Protein 9EAF (pdb70)

Structure (mmCIF, N/CA/C/O backbone):
data_9EAF
#
_entry.id   9EAF
#
_cell.length_a   63.570
_cell.length_b   80.850
_cell.length_c   140.535
_cell.angle_alpha   90.000
_cell.angle_beta   90.000
_cell.angle_gamma   90.000
#
_symmetry.space_group_name_H-M   'P 21 21 21'
#
loop_
_entity.id
_entity.type
_entity.pdbx_description
1 polymer 'Carboxynorspermidine decarboxylase'
2 polymer HIS-HIS-HIS-SER-SER-GLY-LEU-VAL
3 non-polymer 'POTASSIUM ION'
4 non-polymer GLYCEROL
5 non-polymer 'PHOSPHATE ION'
6 water water
#
loop_
_atom_site.group_PDB
_atom_site.id
_atom_site.type_symbol
_atom_site.label_atom_id
_atom_site.label_alt_id
_atom_site.label_comp_id
_atom_site.label_asym_id
_atom_site.label_entity_id
_atom_site.label_seq_id
_atom_site.pdbx_PDB_ins_code
_atom_site.Cartn_x
_atom_site.Cartn_y
_atom_site.Cartn_z
_atom_site.occupancy
_atom_site.B_iso_or_equiv
_atom_site.auth_seq_id
_atom_site.auth_comp_id
_atom_site.auth_asym_id
_atom_site.auth_atom_id
_atom_site.pdbx_PDB_model_num
ATOM 1 N N . GLN A 1 9 ? 51.06959 54.25823 95.08219 1.000 20.31257 9 GLN A N 1
ATOM 2 C CA . GLN A 1 9 ? 50.62816 54.10085 96.46598 1.000 15.96524 9 GLN A CA 1
ATOM 3 C C . GLN A 1 9 ? 49.80138 52.82883 96.61083 1.000 17.00224 9 GLN A C 1
ATOM 4 O O . GLN A 1 9 ? 48.67470 52.76206 96.12392 1.000 22.85560 9 GLN A O 1
ATOM 7 N N . THR A 1 10 ? 50.36257 51.81951 97.28166 1.000 12.11478 10 THR A N 1
ATOM 8 C CA . THR A 1 10 ? 49.69057 50.53830 97.42576 1.000 10.76781 10 THR A CA 1
ATOM 9 C C . THR A 1 10 ? 49.00234 50.43218 98.78083 1.000 10.29081 10 THR A C 1
ATOM 10 O O . THR A 1 10 ? 49.39713 51.09296 99.74761 1.000 11.37489 10 THR A O 1
ATOM 21 N N . PRO A 1 11 ? 47.95392 49.60471 98.87720 1.000 9.10127 11 PRO A N 1
ATOM 22 C CA . PRO A 1 11 ? 47.34703 48.81791 97.79012 1.000 8.19156 11 PRO A CA 1
ATOM 23 C C . PRO A 1 11 ? 46.55908 49.70475 96.83842 1.000 8.68478 11 PRO A C 1
ATOM 24 O O . PRO A 1 11 ? 46.05230 50.74514 97.24898 1.000 8.68347 11 PRO A O 1
ATOM 35 N N . CYS A 1 12 ? 46.43481 49.33341 95.56685 1.000 8.98029 12 CYS A N 1
ATOM 36 C CA . CYS A 1 12 ? 45.67479 50.14649 94.63039 1.000 9.78811 12 CYS A CA 1
ATOM 37 C C . CYS A 1 12 ? 45.16773 49.27512 93.49118 1.000 9.31903 12 CYS A C 1
ATOM 38 O O . CYS A 1 12 ? 45.85380 48.34638 93.05664 1.000 9.83273 12 CYS A O 1
ATOM 46 N N . TYR A 1 13 ? 43.96198 49.58097 93.02399 1.000 8.83758 13 TYR A N 1
ATOM 47 C CA . TYR A 1 13 ? 43.46172 49.01466 91.77909 1.000 9.37130 13 TYR A CA 1
ATOM 48 C C . TYR A 1 13 ? 43.97383 49.85658 90.62268 1.000 8.94532 13 TYR A C 1
ATOM 49 O O . TYR A 1 13 ? 44.07356 51.08172 90.73047 1.000 9.68163 13 TYR A O 1
ATOM 67 N N . VAL A 1 14 ? 44.28935 49.19567 89.51202 1.000 9.30787 14 VAL A N 1
ATOM 68 C CA . VAL A 1 14 ? 44.70546 49.86576 88.28411 1.000 9.72502 14 VAL A CA 1
ATOM 69 C C . VAL A 1 14 ? 43.91750 49.25115 87.13952 1.000 10.11246 14 VAL A C 1
ATOM 70 O O . VAL A 1 14 ? 44.05503 48.05372 86.86085 1.000 11.16013 14 VAL A O 1
ATOM 83 N N . VAL A 1 15 ? 43.09782 50.05968 86.48108 1.000 9.71015 15 VAL A N 1
ATOM 84 C CA . VAL A 1 15 ? 42.35020 49.62297 85.31045 1.000 9.50839 15 VAL A CA 1
ATOM 85 C C . VAL A 1 15 ? 43.04534 50.16184 84.07052 1.000 10.47548 15 VAL A C 1
ATOM 86 O O . VAL A 1 15 ? 43.45717 51.32788 84.02929 1.000 12.43861 15 VAL A O 1
ATOM 99 N N . ASP A 1 16 ? 43.18944 49.30602 83.06370 1.000 10.71472 16 ASP A N 1
ATOM 100 C CA . ASP A 1 16 ? 43.98417 49.59311 81.87710 1.000 12.41984 16 ASP A CA 1
ATOM 101 C C . ASP A 1 16 ? 43.04748 49.81571 80.69630 1.000 11.82949 16 ASP A C 1
ATOM 102 O O . ASP A 1 16 ? 42.33077 48.89743 80.28669 1.000 12.60695 16 ASP A O 1
ATOM 111 N N . GLU A 1 17 ? 43.06043 51.03436 80.15217 1.000 13.12926 17 GLU A N 1
ATOM 112 C CA . GLU A 1 17 ? 42.15825 51.36526 79.05179 1.000 13.45408 17 GLU A CA 1
ATOM 113 C C . GLU A 1 17 ? 42.38852 50.47024 77.83933 1.000 12.05336 17 GLU A C 1
ATOM 114 O O . GLU A 1 17 ? 41.43197 50.09346 77.15206 1.000 12.63651 17 GLU A O 1
ATOM 126 N N . ALA A 1 18 ? 43.64664 50.14233 77.53642 1.000 12.27984 18 ALA A N 1
ATOM 127 C CA . ALA A 1 18 ? 43.91124 49.30443 76.37004 1.000 11.30639 18 ALA A CA 1
ATOM 128 C C . ALA A 1 18 ? 43.26879 47.93236 76.52450 1.000 11.95813 18 ALA A C 1
ATOM 129 O O . ALA A 1 18 ? 42.75600 47.36347 75.55361 1.000 11.46311 18 ALA A O 1
ATOM 136 N N . LEU A 1 19 ? 43.26797 47.39368 77.74510 1.000 11.39904 19 LEU A N 1
ATOM 137 C CA . LEU A 1 19 ? 42.65811 46.09036 77.98353 1.000 11.12098 19 LEU A CA 1
ATOM 138 C C . LEU A 1 19 ? 41.13658 46.19127 77.98271 1.000 10.55026 19 LEU A C 1
ATOM 139 O O . LEU A 1 19 ? 40.45019 45.29510 77.47694 1.000 11.14422 19 LEU A O 1
ATOM 155 N N . LEU A 1 20 ? 40.58660 47.28134 78.52690 1.000 11.02687 20 LEU A N 1
ATOM 156 C CA . LEU A 1 20 ? 39.15504 47.52624 78.37079 1.000 11.06352 20 LEU A CA 1
ATOM 157 C C . LEU A 1 20 ? 38.77585 47.59287 76.89886 1.000 9.76478 20 LEU A C 1
ATOM 158 O O . LEU A 1 20 ? 37.76237 47.01884 76.48145 1.000 10.24691 20 LEU A O 1
ATOM 174 N N . GLU A 1 21 ? 39.57900 48.29766 76.09797 1.000 10.08459 21 GLU A N 1
ATOM 175 C CA . GLU A 1 21 ? 39.25243 48.46808 74.68659 1.000 10.01522 21 GLU A CA 1
ATOM 176 C C . GLU A 1 21 ? 39.29843 47.13946 73.94047 1.000 10.71153 21 GLU A C 1
ATOM 177 O O . GLU A 1 21 ? 38.48242 46.90032 73.04431 1.000 10.51986 21 GLU A O 1
ATOM 189 N N . ARG A 1 22 ? 40.24378 46.26437 74.29060 1.000 11.66545 22 ARG A N 1
ATOM 190 C CA . ARG A 1 22 ? 40.27385 44.93311 73.69147 1.000 12.08603 22 ARG A CA 1
ATOM 191 C C . ARG A 1 22 ? 38.94169 44.21469 73.88405 1.000 10.52847 22 ARG A C 1
ATOM 192 O O . ARG A 1 22 ? 38.43407 43.57179 72.95683 1.000 11.61272 22 ARG A O 1
ATOM 213 N N . ASN A 1 23 ? 38.34436 44.33295 75.07165 1.000 8.64379 23 ASN A N 1
ATOM 214 C CA . ASN A 1 23 ? 37.03909 43.72489 75.30485 1.000 8.13479 23 ASN A CA 1
ATOM 215 C C . ASN A 1 23 ? 35.94530 44.46455 74.54357 1.000 8.59492 23 ASN A C 1
ATOM 216 O O . ASN A 1 23 ? 35.07283 43.84382 73.92526 1.000 9.47040 23 ASN A O 1
ATOM 227 N N . LEU A 1 24 ? 35.96147 45.79749 74.60516 1.000 8.27658 24 LEU A N 1
ATOM 228 C CA . LEU A 1 24 ? 34.93769 46.59713 73.93796 1.000 8.01982 24 LEU A CA 1
ATOM 229 C C . LEU A 1 24 ? 34.92636 46.37921 72.42768 1.000 9.00858 24 LEU A C 1
ATOM 230 O O . LEU A 1 24 ? 33.86056 46.41759 71.80652 1.000 8.53315 24 LEU A O 1
ATOM 246 N N . VAL A 1 25 ? 36.09705 46.16731 71.82371 1.000 8.79233 25 VAL A N 1
ATOM 247 C CA . VAL A 1 25 ? 36.17241 45.92169 70.38617 1.000 8.68054 25 VAL A CA 1
ATOM 248 C C . VAL A 1 25 ? 35.37313 44.67934 70.00909 1.000 9.21726 25 VAL A C 1
ATOM 249 O O . VAL A 1 25 ? 34.68294 44.65736 68.98041 1.000 9.33646 25 VAL A O 1
ATOM 262 N N . ILE A 1 26 ? 35.45057 43.62781 70.83115 1.000 9.71670 26 ILE A N 1
ATOM 263 C CA . ILE A 1 26 ? 34.69728 42.40276 70.56530 1.000 9.36758 26 ILE A CA 1
ATOM 264 C C . ILE A 1 26 ? 33.20230 42.66155 70.68849 1.000 8.93516 26 ILE A C 1
ATOM 265 O O . ILE A 1 26 ? 32.39945 42.20638 69.86413 1.000 9.46772 26 ILE A O 1
ATOM 281 N N . LEU A 1 27 ? 32.80075 43.36772 71.74258 1.000 8.53488 27 LEU A N 1
ATOM 282 C CA . LEU A 1 27 ? 31.38739 43.67619 71.91582 1.000 8.78302 27 LEU A CA 1
ATOM 283 C C . LEU A 1 27 ? 30.86284 44.51730 70.75675 1.000 8.33489 27 LEU A C 1
ATOM 284 O O . LEU A 1 27 ? 29.74088 44.30349 70.28669 1.000 9.55398 27 LEU A O 1
ATOM 300 N N . LYS A 1 28 ? 31.66477 45.47036 70.27550 1.000 8.94425 28 LYS A N 1
ATOM 301 C CA . LYS A 1 28 ? 31.26857 46.26695 69.11823 1.000 9.50936 28 LYS A CA 1
ATOM 302 C C . LYS A 1 28 ? 31.15784 45.40696 67.86395 1.000 8.88991 28 LYS A C 1
ATOM 303 O O . LYS A 1 28 ? 30.28483 45.65371 67.02529 1.000 8.19985 28 LYS A O 1
ATOM 322 N N . GLN A 1 29 ? 32.02271 44.39682 67.71591 1.000 8.75413 29 GLN A N 1
ATOM 323 C CA . GLN A 1 29 ? 31.87110 43.45530 66.60839 1.000 8.91387 29 GLN A CA 1
ATOM 324 C C . GLN A 1 29 ? 30.47941 42.83563 66.61198 1.000 9.40410 29 GLN A C 1
ATOM 325 O O . GLN A 1 29 ? 29.81955 42.75083 65.56910 1.000 10.74652 29 GLN A O 1
ATOM 339 N N . VAL A 1 30 ? 30.01784 42.38663 67.78223 1.000 10.14789 30 VAL A N 1
ATOM 340 C CA . VAL A 1 30 ? 28.70216 41.75761 67.87186 1.000 9.38963 30 VAL A CA 1
ATOM 341 C C . VAL A 1 30 ? 27.60704 42.74633 67.48784 1.000 9.79571 30 VAL A C 1
ATOM 342 O O . VAL A 1 30 ? 26.67719 42.40572 66.74568 1.000 10.54057 30 VAL A O 1
ATOM 355 N N . ILE A 1 31 ? 27.69932 43.98367 67.98369 1.000 9.18923 31 ILE A N 1
ATOM 356 C CA . ILE A 1 31 ? 26.73846 45.02200 67.61159 1.000 10.98353 31 ILE A CA 1
ATOM 357 C C . ILE A 1 31 ? 26.71677 45.20619 66.10254 1.000 11.56901 31 ILE A C 1
ATOM 358 O O . ILE A 1 31 ? 25.65425 45.20957 65.46973 1.000 11.13907 31 ILE A O 1
ATOM 374 N N . ASP A 1 32 ? 27.89693 45.37874 65.50678 1.000 10.53140 32 ASP A N 1
ATOM 375 C CA . ASP A 1 32 ? 27.96928 45.71499 64.09015 1.000 11.53715 32 ASP A CA 1
ATOM 376 C C . ASP A 1 32 ? 27.51576 44.55768 63.21253 1.000 12.18063 32 ASP A C 1
ATOM 377 O O . ASP A 1 32 ? 26.95800 44.78648 62.13475 1.000 14.56099 32 ASP A O 1
ATOM 386 N N . ARG A 1 33 ? 27.72566 43.31718 63.65368 1.000 10.78674 33 ARG A N 1
ATOM 387 C CA . ARG A 1 33 ? 27.34320 42.16757 62.84449 1.000 11.30768 33 ARG A CA 1
ATOM 388 C C . ARG A 1 33 ? 25.86816 41.80984 62.96881 1.000 11.74098 33 ARG A C 1
ATOM 389 O O . ARG A 1 33 ? 25.34532 41.11392 62.09200 1.000 14.61789 33 ARG A O 1
ATOM 410 N N . THR A 1 34 ? 25.18139 42.26707 64.01702 1.000 11.29609 34 THR A N 1
ATOM 411 C CA . THR A 1 34 ? 23.79257 41.88236 64.24506 1.000 11.31565 34 THR A CA 1
ATOM 412 C C . THR A 1 34 ? 22.80305 43.03301 64.23514 1.000 11.87660 34 THR A C 1
ATOM 413 O O . THR A 1 34 ? 21.61584 42.79557 63.99438 1.000 11.72919 34 THR A O 1
ATOM 424 N N . GLY A 1 35 ? 23.23272 44.25448 64.53474 1.000 11.52457 35 GLY A N 1
ATOM 425 C CA . GLY A 1 35 ? 22.27271 45.29665 64.83120 1.000 11.24211 35 GLY A CA 1
ATOM 426 C C . GLY A 1 35 ? 21.64866 45.19015 66.20368 1.000 10.00585 35 GLY A C 1
ATOM 427 O O . GLY A 1 35 ? 20.68766 45.91215 66.49220 1.000 11.70365 35 GLY A O 1
ATOM 431 N N . CYS A 1 36 ? 22.14637 44.29917 67.05487 1.000 9.21620 36 CYS A N 1
ATOM 432 C CA . CYS A 1 36 ? 21.70711 44.28728 68.43690 1.000 9.12265 36 CYS A CA 1
ATOM 433 C C . CYS A 1 36 ? 22.29820 45.49244 69.16270 1.000 9.90041 36 CYS A C 1
ATOM 434 O O . CYS A 1 36 ? 23.07920 46.27366 68.61123 1.000 10.33911 36 CYS A O 1
ATOM 442 N N . LYS A 1 37 ? 21.90390 45.64863 70.41859 1.000 9.02244 37 LYS A N 1
ATOM 443 C CA . LYS A 1 37 ? 22.45286 46.65851 71.30520 1.000 8.95720 37 LYS A CA 1
ATOM 444 C C . LYS A 1 37 ? 23.04447 45.94619 72.51071 1.000 7.75287 37 LYS A C 1
ATOM 445 O O . LYS A 1 37 ? 22.59383 44.86272 72.88692 1.000 8.60331 37 LYS A O 1
ATOM 464 N N . ILE A 1 38 ? 24.08783 46.53599 73.08831 1.000 7.52519 38 ILE A N 1
ATOM 465 C CA . ILE A 1 38 ? 24.77840 45.95051 74.23163 1.000 7.41131 38 ILE A CA 1
ATOM 466 C C . ILE A 1 38 ? 24.93764 47.01295 75.30401 1.000 7.87208 38 ILE A C 1
ATOM 467 O O . ILE A 1 38 ? 25.37336 48.13448 75.01822 1.000 8.89054 38 ILE A O 1
ATOM 483 N N . LEU A 1 39 ? 24.57515 46.65167 76.53381 1.000 8.03682 39 LEU A N 1
ATOM 484 C CA . LEU A 1 39 ? 24.64682 47.51740 77.69800 1.000 7.66907 39 LEU A CA 1
ATOM 485 C C . LEU A 1 39 ? 25.65384 46.95097 78.68889 1.000 8.08502 39 LEU A C 1
ATOM 486 O O . LEU A 1 39 ? 25.82105 45.73420 78.79784 1.000 10.17821 39 LEU A O 1
ATOM 502 N N . LEU A 1 40 ? 26.31940 47.84071 79.41837 1.000 7.96229 40 LEU A N 1
ATOM 503 C CA . LEU A 1 40 ? 27.13249 47.43068 80.55831 1.000 7.40820 40 LEU A CA 1
ATOM 504 C C . LEU A 1 40 ? 26.22328 47.11451 81.73964 1.000 7.46579 40 LEU A C 1
ATOM 505 O O . LEU A 1 40 ? 25.45348 47.97294 82.18013 1.000 8.37759 40 LEU A O 1
ATOM 521 N N . ALA A 1 41 ? 26.33218 45.89908 82.26660 1.000 7.93821 41 ALA A N 1
ATOM 522 C CA . ALA A 1 41 ? 25.70471 45.55493 83.53854 1.000 7.87770 41 ALA A CA 1
ATOM 523 C C . ALA A 1 41 ? 26.60826 46.07173 84.64666 1.000 8.08921 41 ALA A C 1
ATOM 524 O O . ALA A 1 41 ? 27.65977 45.49145 84.93163 1.000 8.75633 41 ALA A O 1
ATOM 531 N N . GLN A 1 42 ? 26.19782 47.16824 85.26596 1.000 7.72864 42 GLN A N 1
ATOM 532 C CA . GLN A 1 42 ? 27.05134 47.88581 86.19324 1.000 8.10755 42 GLN A CA 1
ATOM 533 C C . GLN A 1 42 ? 27.39575 47.11435 87.46014 1.000 9.22254 42 GLN A C 1
ATOM 534 O O . GLN A 1 42 ? 28.38187 47.43795 88.11582 1.000 9.45504 42 GLN A O 1
ATOM 590 N N . ALA A 1 44 ? 28.82200 44.48109 87.87884 1.000 7.70520 44 ALA A N 1
ATOM 591 C CA . ALA A 1 44 ? 30.16575 43.91398 87.74510 1.000 8.04211 44 ALA A CA 1
ATOM 592 C C . ALA A 1 44 ? 31.25809 44.96916 87.81462 1.000 7.88028 44 ALA A C 1
ATOM 593 O O . ALA A 1 44 ? 32.36827 44.70519 88.28646 1.000 8.63905 44 ALA A O 1
ATOM 600 N N . PHE A 1 45 ? 30.94472 46.16495 87.32721 1.000 8.07843 45 PHE A N 1
ATOM 601 C CA . PHE A 1 45 ? 31.96956 47.16718 87.05550 1.000 7.83223 45 PHE A CA 1
ATOM 602 C C . PHE A 1 45 ? 31.25157 48.50323 86.95060 1.000 8.23511 45 PHE A C 1
ATOM 603 O O . PHE A 1 45 ? 30.46520 48.71162 86.01943 1.000 9.76461 45 PHE A O 1
ATOM 620 N N . SER A 1 46 ? 31.50422 49.38573 87.91643 1.000 8.05491 46 SER A N 1
ATOM 621 C CA . SER A 1 46 ? 30.85530 50.68827 87.99335 1.000 8.72522 46 SER A CA 1
ATOM 622 C C . SER A 1 46 ? 31.88711 51.80534 88.07455 1.000 8.80363 46 SER A C 1
ATOM 623 O O . SER A 1 46 ? 31.60709 52.87792 88.61327 1.000 8.97943 46 SER A O 1
ATOM 631 N N . MET A 1 47 ? 33.07906 51.58066 87.52619 1.000 8.86915 47 MET A N 1
ATOM 632 C CA . MET A 1 47 ? 34.15493 52.56578 87.61718 1.000 8.38139 47 MET A CA 1
ATOM 633 C C . MET A 1 47 ? 33.87973 53.65102 86.58842 1.000 9.06721 47 MET A C 1
ATOM 634 O O . MET A 1 47 ? 34.27794 53.55731 85.42451 1.000 8.95150 47 MET A O 1
ATOM 648 N N . PHE A 1 48 ? 33.18606 54.70242 87.03179 1.000 9.25335 48 PHE A N 1
ATOM 649 C CA . PHE A 1 48 ? 32.62468 55.67150 86.09919 1.000 8.42644 48 PHE A CA 1
ATOM 650 C C . PHE A 1 48 ? 33.66490 56.57655 85.45569 1.000 8.83983 48 PHE A C 1
ATOM 651 O O . PHE A 1 48 ? 33.34433 57.23652 84.46266 1.000 9.71469 48 PHE A O 1
ATOM 668 N N . ALA A 1 49 ? 34.90133 56.59857 85.95401 1.000 9.55024 49 ALA A N 1
ATOM 669 C CA . ALA A 1 49 ? 35.96519 57.24997 85.20250 1.000 10.12004 49 ALA A CA 1
ATOM 670 C C . ALA A 1 49 ? 36.11161 56.64751 83.81155 1.000 11.74863 49 ALA A C 1
ATOM 671 O O . ALA A 1 49 ? 36.62105 57.31873 82.90903 1.000 14.74262 49 ALA A O 1
ATOM 678 N N . CYS A 1 50 ? 35.66257 55.40611 83.61889 1.000 10.23486 50 CYS A N 1
ATOM 679 C CA . CYS A 1 50 ? 35.74797 54.71070 82.34187 1.000 10.48877 50 CYS A CA 1
ATOM 680 C C . CYS A 1 50 ? 34.44237 54.72622 81.55906 1.000 9.60372 50 CYS A C 1
ATOM 681 O O . CYS A 1 50 ? 34.38467 54.13720 80.47608 1.000 9.99257 50 CYS A O 1
ATOM 689 N N . TYR A 1 51 ? 33.39525 55.37078 82.06880 1.000 9.06560 51 TYR A N 1
ATOM 690 C CA . TYR A 1 51 ? 32.09556 55.26151 81.41452 1.000 10.08663 51 TYR A CA 1
ATOM 691 C C . TYR A 1 51 ? 32.07784 55.92857 80.04108 1.000 10.77526 51 TYR A C 1
ATOM 692 O O . TYR A 1 51 ? 31.52520 55.35278 79.09761 1.000 11.09739 51 TYR A O 1
ATOM 710 N N . PRO A 1 52 ? 32.64399 57.12755 79.87300 1.000 11.15307 52 PRO A N 1
ATOM 711 C CA . PRO A 1 52 ? 32.66651 57.71357 78.51956 1.000 12.31714 52 PRO A CA 1
ATOM 712 C C . PRO A 1 52 ? 33.35242 56.82557 77.49643 1.000 11.75865 52 PRO A C 1
ATOM 713 O O . PRO A 1 52 ? 32.84980 56.66917 76.37532 1.000 12.62362 52 PRO A O 1
ATOM 724 N N . LEU A 1 53 ? 34.48176 56.21871 77.85952 1.000 10.94193 53 LEU A N 1
ATOM 725 C CA . LEU A 1 53 ? 35.14546 55.28623 76.95433 1.000 10.82617 53 LEU A CA 1
ATOM 726 C C . LEU A 1 53 ? 34.23517 54.11154 76.61960 1.000 10.62640 53 LEU A C 1
ATOM 727 O O . LEU A 1 53 ? 34.06200 53.75579 75.44741 1.000 11.32856 53 LEU A O 1
ATOM 743 N N . ILE A 1 54 ? 33.64748 53.48888 77.64198 1.000 9.78873 54 ILE A N 1
ATOM 744 C CA . ILE A 1 54 ? 32.76313 52.35400 77.39901 1.000 9.31580 54 ILE A CA 1
ATOM 745 C C . ILE A 1 54 ? 31.58225 52.77228 76.53437 1.000 9.79530 54 ILE A C 1
ATOM 746 O O . ILE A 1 54 ? 31.17356 52.04341 75.62256 1.000 10.60444 54 ILE A O 1
ATOM 762 N N . GLY A 1 55 ? 31.01756 53.95116 76.80396 1.000 9.86180 55 GLY A N 1
ATOM 763 C CA . GLY A 1 55 ? 29.87096 54.42569 76.05192 1.000 11.70692 55 GLY A CA 1
ATOM 764 C C . GLY A 1 55 ? 30.16403 54.73285 74.59954 1.000 11.56800 55 GLY A C 1
ATOM 765 O O . GLY A 1 55 ? 29.22773 54.83537 73.79904 1.000 12.12621 55 GLY A O 1
ATOM 769 N N . SER A 1 56 ? 31.43749 54.88919 74.23808 1.000 11.34701 56 SER A N 1
ATOM 770 C CA . SER A 1 56 ? 31.78868 55.10254 72.83915 1.000 12.01728 56 SER A CA 1
ATOM 771 C C . SER A 1 56 ? 31.74412 53.81489 72.02548 1.000 11.31751 56 SER A C 1
ATOM 772 O O . SER A 1 56 ? 31.79365 53.87634 70.78887 1.000 13.61195 56 SER A O 1
ATOM 780 N N . TYR A 1 57 ? 31.63920 52.66448 72.68806 1.000 9.67583 57 TYR A N 1
ATOM 781 C CA . TYR A 1 57 ? 31.47274 51.37011 72.04330 1.000 9.47865 57 TYR A CA 1
ATOM 782 C C . TYR A 1 57 ? 30.10285 50.75770 72.27900 1.000 10.77838 57 TYR A C 1
ATOM 783 O O . TYR A 1 57 ? 29.55800 50.11874 71.38012 1.000 11.35706 57 TYR A O 1
ATOM 801 N N . LEU A 1 58 ? 29.54737 50.91235 73.47898 1.000 10.29837 58 LEU A N 1
ATOM 802 C CA . LEU A 1 58 ? 28.30360 50.26783 73.85737 1.000 9.76598 58 LEU A CA 1
ATOM 803 C C . LEU A 1 58 ? 27.14952 51.26349 73.78135 1.000 10.36678 58 LEU A C 1
ATOM 804 O O . LEU A 1 58 ? 27.33023 52.45641 73.52396 1.000 12.16736 58 LEU A O 1
ATOM 820 N N . ASN A 1 59 ? 25.94158 50.75702 74.01907 1.000 8.90796 59 ASN A N 1
ATOM 821 C CA . ASN A 1 59 ? 24.72331 51.53551 73.85301 1.000 9.54981 59 ASN A CA 1
ATOM 822 C C . ASN A 1 59 ? 24.20357 52.14992 75.14588 1.000 9.50614 59 ASN A C 1
ATOM 823 O O . ASN A 1 59 ? 23.24063 52.92260 75.09342 1.000 11.05473 59 ASN A O 1
ATOM 834 N N . GLY A 1 60 ? 24.79644 51.82975 76.28550 1.000 8.94753 60 GLY A N 1
ATOM 835 C CA . GLY A 1 60 ? 24.35492 52.36293 77.55856 1.000 8.49476 60 GLY A CA 1
ATOM 836 C C . GLY A 1 60 ? 24.63099 51.36769 78.67012 1.000 7.83350 60 GLY A C 1
ATOM 837 O O . GLY A 1 60 ? 25.56639 50.57401 78.58576 1.000 8.72325 60 GLY A O 1
ATOM 841 N N . THR A 1 61 ? 23.80247 51.44800 79.70945 1.000 8.23424 61 THR A N 1
ATOM 842 C CA . THR A 1 61 ? 23.96456 50.64852 80.91192 1.000 7.82458 61 THR A CA 1
ATOM 843 C C . THR A 1 61 ? 22.63577 50.01582 81.29367 1.000 8.46739 61 THR A C 1
ATOM 844 O O . THR A 1 61 ? 21.56115 50.50097 80.93128 1.000 8.57048 61 THR A O 1
ATOM 855 N N . THR A 1 62 ? 22.72044 48.93430 82.05894 1.000 8.16584 62 THR A N 1
ATOM 856 C CA . THR A 1 62 ? 21.59777 48.48630 82.86364 1.000 8.43681 62 THR A CA 1
ATOM 857 C C . THR A 1 62 ? 21.98443 48.55763 84.33348 1.000 8.11699 62 THR A C 1
ATOM 858 O O . THR A 1 62 ? 23.15705 48.70198 84.69240 1.000 9.38735 62 THR A O 1
ATOM 869 N N . ALA A 1 63 ? 20.96694 48.45471 85.17864 1.000 8.24198 63 ALA A N 1
ATOM 870 C CA . ALA A 1 63 ? 21.07013 48.79257 86.58649 1.000 8.59511 63 ALA A CA 1
ATOM 871 C C . ALA A 1 63 ? 20.25527 47.80639 87.40219 1.000 8.11495 63 ALA A C 1
ATOM 872 O O . ALA A 1 63 ? 19.25880 47.25303 86.92772 1.000 8.72396 63 ALA A O 1
ATOM 879 N N . SER A 1 64 ? 20.67759 47.62602 88.65265 1.000 8.72810 64 SER A N 1
ATOM 880 C CA . SER A 1 64 ? 19.98708 46.80627 89.63674 1.000 10.05312 64 SER A CA 1
ATOM 881 C C . SER A 1 64 ? 19.07122 47.62419 90.53466 1.000 9.78212 64 SER A C 1
ATOM 882 O O . SER A 1 64 ? 18.38352 47.04853 91.38375 1.000 11.14607 64 SER A O 1
ATOM 890 N N . GLY A 1 65 ? 19.06737 48.94254 90.38403 1.000 9.78023 65 GLY A N 1
ATOM 891 C CA . GLY A 1 65 ? 18.31699 49.80077 91.27926 1.000 8.44608 65 GLY A CA 1
ATOM 892 C C . GLY A 1 65 ? 18.56076 51.25221 90.92832 1.000 8.47402 65 GLY A C 1
ATOM 893 O O . GLY A 1 65 ? 19.23372 51.56738 89.94433 1.000 8.98487 65 GLY A O 1
ATOM 897 N N . LEU A 1 66 ? 18.01444 52.13659 91.76736 1.000 8.61138 66 LEU A N 1
ATOM 898 C CA . LEU A 1 66 ? 18.06030 53.56933 91.48406 1.000 7.98513 66 LEU A CA 1
ATOM 899 C C . LEU A 1 66 ? 19.49198 54.08508 91.37469 1.000 8.42624 66 LEU A C 1
ATOM 900 O O . LEU A 1 66 ? 19.80179 54.88694 90.48877 1.000 8.94330 66 LEU A O 1
ATOM 916 N N . PHE A 1 67 ? 20.37647 53.66196 92.27616 1.000 7.62850 67 PHE A N 1
ATOM 917 C CA . PHE A 1 67 ? 21.71191 54.25355 92.30684 1.000 8.49901 67 PHE A CA 1
ATOM 918 C C . PHE A 1 67 ? 22.50238 53.91844 91.04340 1.000 8.62625 67 PHE A C 1
ATOM 919 O O . PHE A 1 67 ? 23.14130 54.79711 90.45112 1.000 8.72377 67 PHE A O 1
ATOM 936 N N . GLU A 1 68 ? 22.48033 52.65205 90.61445 1.000 8.15554 68 GLU A N 1
ATOM 937 C CA . GLU A 1 68 ? 23.14453 52.29952 89.36171 1.000 7.60936 68 GLU A CA 1
ATOM 938 C C . GLU A 1 68 ? 22.50589 53.01771 88.17971 1.000 7.57454 68 GLU A C 1
ATOM 939 O O . GLU A 1 68 ? 23.20867 53.45586 87.26321 1.000 8.72841 68 GLU A O 1
ATOM 951 N N . ALA A 1 69 ? 21.17749 53.16295 88.18140 1.000 7.45043 69 ALA A N 1
ATOM 952 C CA . ALA A 1 69 ? 20.52878 53.86263 87.07465 1.000 8.61852 69 ALA A CA 1
ATOM 953 C C . ALA A 1 69 ? 20.99320 55.31250 87.00097 1.000 8.61270 69 ALA A C 1
ATOM 954 O O . ALA A 1 69 ? 21.31181 55.82233 85.92003 1.000 9.33538 69 ALA A O 1
ATOM 961 N N . ARG A 1 70 ? 21.04629 55.99424 88.14954 1.000 8.66138 70 ARG A N 1
ATOM 962 C CA . ARG A 1 70 ? 21.50443 57.37878 88.15876 1.000 8.91693 70 ARG A CA 1
ATOM 963 C C . ARG A 1 70 ? 22.94962 57.47847 87.68891 1.000 8.60377 70 ARG A C 1
ATOM 964 O O . ARG A 1 70 ? 23.30143 58.38251 86.92296 1.000 8.98147 70 ARG A O 1
ATOM 985 N N . LEU A 1 71 ? 23.80059 56.55085 88.13041 1.000 7.63070 71 LEU A N 1
ATOM 986 C CA . LEU A 1 71 ? 25.20153 56.58411 87.72999 1.000 7.76654 71 LEU A CA 1
ATOM 987 C C . LEU A 1 71 ? 25.33924 56.39565 86.22783 1.000 8.33631 71 LEU A C 1
ATOM 988 O O . LEU A 1 71 ? 26.08594 57.12368 85.56315 1.000 9.39766 71 LEU A O 1
ATOM 1004 N N . GLY A 1 72 ? 24.62799 55.41414 85.67447 1.000 8.98246 72 GLY A N 1
ATOM 1005 C CA . GLY A 1 72 ? 24.69977 55.19081 84.23966 1.000 8.88087 72 GLY A CA 1
ATOM 1006 C C . GLY A 1 72 ? 24.20237 56.38620 83.45232 1.000 8.92261 72 GLY A C 1
ATOM 1007 O O . GLY A 1 72 ? 24.84953 56.83858 82.50314 1.000 9.70301 72 GLY A O 1
ATOM 1011 N N . LYS A 1 73 ? 23.04541 56.92014 83.84584 1.000 9.24205 73 LYS A N 1
ATOM 1012 C CA . LYS A 1 73 ? 22.48165 58.07453 83.15672 1.000 10.85603 73 LYS A CA 1
ATOM 1013 C C . LYS A 1 73 ? 23.44372 59.25497 83.18376 1.000 10.52327 73 LYS A C 1
ATOM 1014 O O . LYS A 1 73 ? 23.68612 59.90073 82.15712 1.000 11.98485 73 LYS A O 1
ATOM 1033 N N . GLU A 1 74 ? 23.99566 59.55890 84.35982 1.000 9.62830 74 GLU A N 1
ATOM 1034 C CA . GLU A 1 74 ? 24.76071 60.78820 84.52326 1.000 11.85094 74 GLU A CA 1
ATOM 1035 C C . GLU A 1 74 ? 26.19570 60.66253 84.02828 1.000 10.83263 74 GLU A C 1
ATOM 1036 O O . GLU A 1 74 ? 26.75339 61.64509 83.52871 1.000 13.35937 74 GLU A O 1
ATOM 1048 N N . GLU A 1 75 ? 26.79932 59.47668 84.11878 1.000 10.00501 75 GLU A N 1
ATOM 1049 C CA . GLU A 1 75 ? 28.21464 59.32369 83.79719 1.000 10.25573 75 GLU A CA 1
ATOM 1050 C C . GLU A 1 75 ? 28.47395 58.68085 82.43958 1.000 10.13766 75 GLU A C 1
ATOM 1051 O O . GLU A 1 75 ? 29.55687 58.87961 81.88033 1.000 11.65301 75 GLU A O 1
ATOM 1063 N N . MET A 1 76 ? 27.53039 57.91657 81.89653 1.000 10.02158 76 MET A N 1
ATOM 1064 C CA . MET A 1 76 ? 27.67001 57.38566 80.54621 1.000 10.26190 76 MET A CA 1
ATOM 1065 C C . MET A 1 76 ? 26.69490 57.99294 79.55733 1.000 11.38855 76 MET A C 1
ATOM 1066 O O . MET A 1 76 ? 27.07563 58.27469 78.42009 1.000 12.14658 76 MET A O 1
ATOM 1080 N N . GLY A 1 77 ? 25.44877 58.20601 79.96161 1.000 11.85163 77 GLY A N 1
ATOM 1081 C CA . GLY A 1 77 ? 24.44156 58.54393 78.98264 1.000 11.95663 77 GLY A CA 1
ATOM 1082 C C . GLY A 1 77 ? 24.09660 57.32626 78.13928 1.000 11.60941 77 GLY A C 1
ATOM 1083 O O . GLY A 1 77 ? 24.20749 56.17781 78.57662 1.000 12.10291 77 GLY A O 1
ATOM 1087 N N . GLY A 1 78 ? 23.69919 57.58131 76.89553 1.000 11.26657 78 GLY A N 1
ATOM 1088 C CA . GLY A 1 78 ? 23.14957 56.50472 76.09610 1.000 11.39190 78 GLY A CA 1
ATOM 1089 C C . GLY A 1 78 ? 21.81034 56.06850 76.66561 1.000 11.13045 78 GLY A C 1
ATOM 1090 O O . GLY A 1 78 ? 21.05724 56.86586 77.22768 1.000 13.75848 78 GLY A O 1
ATOM 1094 N N . GLU A 1 79 ? 21.51707 54.77827 76.53379 1.000 9.86956 79 GLU A N 1
ATOM 1095 C CA . GLU A 1 79 ? 20.30350 54.20517 77.09943 1.000 9.50787 79 GLU A CA 1
ATOM 1096 C C . GLU A 1 79 ? 20.56231 53.77716 78.53598 1.000 10.05034 79 GLU A C 1
ATOM 1097 O O . GLU A 1 79 ? 21.66535 53.33533 78.87832 1.000 9.94364 79 GLU A O 1
ATOM 1109 N N . THR A 1 80 ? 19.54060 53.93482 79.37633 1.000 9.92661 80 THR A N 1
ATOM 1110 C CA . THR A 1 80 ? 19.61522 53.59793 80.79408 1.000 8.25940 80 THR A CA 1
ATOM 1111 C C . THR A 1 80 ? 18.46152 52.65722 81.11219 1.000 8.88316 80 THR A C 1
ATOM 1112 O O . THR A 1 80 ? 17.30518 53.08678 81.16715 1.000 9.88271 80 THR A O 1
ATOM 1123 N N . HIS A 1 81 ? 18.77843 51.37968 81.30052 1.000 8.04302 81 HIS A N 1
ATOM 1124 C CA . HIS A 1 81 ? 17.80764 50.34238 81.61019 1.000 8.01639 81 HIS A CA 1
ATOM 1125 C C . HIS A 1 81 ? 17.91152 49.97345 83.08696 1.000 8.81278 81 HIS A C 1
ATOM 1126 O O . HIS A 1 81 ? 18.92748 50.22426 83.74142 1.000 9.03450 81 HIS A O 1
ATOM 1140 N N . ILE A 1 82 ? 16.85086 49.35904 83.61147 1.000 9.00245 82 ILE A N 1
ATOM 1141 C CA . ILE A 1 82 ? 16.84247 48.93297 85.00869 1.000 8.37575 82 ILE A CA 1
ATOM 1142 C C . ILE A 1 82 ? 15.99433 47.67863 85.15389 1.000 8.33019 82 ILE A C 1
ATOM 1143 O O . ILE A 1 82 ? 14.97910 47.50646 84.47215 1.000 8.01628 82 ILE A O 1
ATOM 1159 N N . PHE A 1 83 ? 16.41513 46.80977 86.07055 1.000 8.27290 83 PHE A N 1
ATOM 1160 C CA . PHE A 1 83 ? 15.60768 45.70531 86.55723 1.000 8.23726 83 PHE A CA 1
ATOM 1161 C C . PHE A 1 83 ? 15.78934 45.62079 88.06524 1.000 8.80944 83 PHE A C 1
ATOM 1162 O O . PHE A 1 83 ? 16.89630 45.82375 88.56593 1.000 9.29393 83 PHE A O 1
ATOM 1179 N N . SER A 1 84 ? 14.70929 45.31615 88.78552 1.000 8.95366 84 SER A N 1
ATOM 1180 C CA A SER A 1 84 ? 14.78383 45.05733 90.21118 0.566 9.30009 84 SER A CA 1
ATOM 1181 C CA B SER A 1 84 ? 14.78371 45.05992 90.21484 0.434 9.08952 84 SER A CA 1
ATOM 1182 C C . SER A 1 84 ? 13.78343 43.96942 90.57005 1.000 9.71943 84 SER A C 1
ATOM 1183 O O . SER A 1 84 ? 12.69197 43.92003 89.98951 1.000 10.60530 84 SER A O 1
ATOM 1196 N N . PRO A 1 85 ? 14.12367 43.08580 91.51346 1.000 10.12874 85 PRO A N 1
ATOM 1197 C CA . PRO A 1 85 ? 13.11632 42.12887 91.99553 1.000 10.96304 85 PRO A CA 1
ATOM 1198 C C . PRO A 1 85 ? 11.91563 42.80993 92.62000 1.000 12.08498 85 PRO A C 1
ATOM 1199 O O . PRO A 1 85 ? 10.80299 42.27597 92.54771 1.000 12.82798 85 PRO A O 1
ATOM 1210 N N . ALA A 1 86 ? 12.10689 43.97565 93.23594 1.000 11.68708 86 ALA A N 1
ATOM 1211 C CA . ALA A 1 86 ? 10.98774 44.74017 93.77860 1.000 11.99876 86 ALA A CA 1
ATOM 1212 C C . ALA A 1 86 ? 11.42186 46.18757 93.92720 1.000 12.19466 86 ALA A C 1
ATOM 1213 O O . ALA A 1 86 ? 12.40093 46.47187 94.62481 1.000 14.44441 86 ALA A O 1
ATOM 1220 N N . TYR A 1 87 ? 10.69378 47.09450 93.28446 1.000 11.36419 87 TYR A N 1
ATOM 1221 C CA . TYR A 1 87 ? 10.99512 48.51340 93.36776 1.000 12.15395 87 TYR A CA 1
ATOM 1222 C C . TYR A 1 87 ? 10.40051 49.11476 94.63361 1.000 14.49717 87 TYR A C 1
ATOM 1223 O O . TYR A 1 87 ? 9.37813 48.65460 95.14819 1.000 18.76380 87 TYR A O 1
ATOM 1241 N N . ARG A 1 88 ? 11.05996 50.15216 95.13758 1.000 12.34592 88 ARG A N 1
ATOM 1242 C CA . ARG A 1 88 ? 10.56026 50.90358 96.28011 1.000 12.48377 88 ARG A CA 1
ATOM 1243 C C . ARG A 1 88 ? 9.61132 51.99293 95.80183 1.000 13.33792 88 ARG A C 1
ATOM 1244 O O . ARG A 1 88 ? 9.90839 52.70704 94.83854 1.000 12.93603 88 ARG A O 1
ATOM 1265 N N . GLU A 1 89 ? 8.47089 52.12455 96.48620 1.000 13.93221 89 GLU A N 1
ATOM 1266 C CA . GLU A 1 89 ? 7.52442 53.17762 96.13470 1.000 15.93883 89 GLU A CA 1
ATOM 1267 C C . GLU A 1 89 ? 8.18709 54.54636 96.18152 1.000 15.64267 89 GLU A C 1
ATOM 1268 O O . GLU A 1 89 ? 7.86526 55.42589 95.37477 1.000 17.40093 89 GLU A O 1
ATOM 1280 N N . ASP A 1 90 ? 9.10346 54.75314 97.13083 1.000 15.68403 90 ASP A N 1
ATOM 1281 C CA . ASP A 1 90 ? 9.73567 56.05528 97.29287 1.000 17.33054 90 ASP A CA 1
ATOM 1282 C C . ASP A 1 90 ? 10.81842 56.32976 96.25335 1.000 16.05967 90 ASP A C 1
ATOM 1283 O O . ASP A 1 90 ? 11.42844 57.40292 96.29131 1.000 18.68395 90 ASP A O 1
ATOM 1292 N N . GLU A 1 91 ? 11.05146 55.41078 95.31266 1.000 13.88800 91 GLU A N 1
ATOM 1293 C CA . GLU A 1 91 ? 12.04629 55.61214 94.26834 1.000 13.69242 91 GLU A CA 1
ATOM 1294 C C . GLU A 1 91 ? 11.49735 55.51781 92.85325 1.000 12.86702 91 GLU A C 1
ATOM 1295 O O . GLU A 1 91 ? 12.20494 55.90135 91.91340 1.000 13.05911 91 GLU A O 1
ATOM 1307 N N . ILE A 1 92 ? 10.27129 55.02686 92.66266 1.000 12.79676 92 ILE A N 1
ATOM 1308 C CA . ILE A 1 92 ? 9.82296 54.71215 91.30738 1.000 12.99919 92 ILE A CA 1
ATOM 1309 C C . ILE A 1 92 ? 9.75571 55.96986 90.44648 1.000 13.16278 92 ILE A C 1
ATOM 1310 O O . ILE A 1 92 ? 10.05296 55.92856 89.24834 1.000 13.83634 92 ILE A O 1
ATOM 1326 N N . ASP A 1 93 ? 9.36812 57.10525 91.03281 1.000 13.49698 93 ASP A N 1
ATOM 1327 C CA . ASP A 1 93 ? 9.24455 58.32788 90.24113 1.000 13.82195 93 ASP A CA 1
ATOM 1328 C C . ASP A 1 93 ? 10.59461 58.74854 89.66734 1.000 13.53468 93 ASP A C 1
ATOM 1329 O O . ASP A 1 93 ? 10.70339 59.08430 88.48150 1.000 14.16515 93 ASP A O 1
ATOM 1338 N N . GLU A 1 94 ? 11.63882 58.74533 90.49847 1.000 13.04957 94 GLU A N 1
ATOM 1339 C CA . GLU A 1 94 ? 12.96172 59.11198 90.00298 1.000 12.75572 94 GLU A CA 1
ATOM 1340 C C . GLU A 1 94 ? 13.47524 58.08476 88.99940 1.000 12.37898 94 GLU A C 1
ATOM 1341 O O . GLU A 1 94 ? 14.09717 58.44589 87.99266 1.000 12.39193 94 GLU A O 1
ATOM 1353 N N . ILE A 1 95 ? 13.21297 56.80185 89.25009 1.000 11.26183 95 ILE A N 1
ATOM 1354 C CA . ILE A 1 95 ? 13.60901 55.75564 88.30906 1.000 10.47310 95 ILE A CA 1
ATOM 1355 C C . ILE A 1 95 ? 12.99888 56.01149 86.93379 1.000 11.95648 95 ILE A C 1
ATOM 1356 O O . ILE A 1 95 ? 13.67704 55.90870 85.90484 1.000 12.48259 95 ILE A O 1
ATOM 1372 N N . LEU A 1 96 ? 11.70814 56.35411 86.89474 1.000 11.47274 96 LEU A N 1
ATOM 1373 C CA . LEU A 1 96 ? 11.04620 56.58012 85.61371 1.000 11.83809 96 LEU A CA 1
ATOM 1374 C C . LEU A 1 96 ? 11.56195 57.83322 84.91649 1.000 13.68722 96 LEU A C 1
ATOM 1375 O O . LEU A 1 96 ? 11.48882 57.92494 83.68760 1.000 16.04459 96 LEU A O 1
ATOM 1391 N N . SER A 1 97 ? 12.08364 58.80634 85.66475 1.000 12.87820 97 SER A N 1
ATOM 1392 C CA A SER A 1 97 ? 12.69500 59.96246 85.01840 0.582 13.00595 97 SER A CA 1
ATOM 1393 C CA B SER A 1 97 ? 12.69512 59.96407 85.02032 0.418 13.72231 97 SER A CA 1
ATOM 1394 C C . SER A 1 97 ? 14.03062 59.59289 84.38725 1.000 13.34546 97 SER A C 1
ATOM 1395 O O . SER A 1 97 ? 14.33107 60.01289 83.26249 1.000 16.43794 97 SER A O 1
ATOM 1408 N N . LEU A 1 98 ? 14.83285 58.78881 85.08729 1.000 11.34180 98 LEU A N 1
ATOM 1409 C CA . LEU A 1 98 ? 16.18235 58.47560 84.63648 1.000 11.29931 98 LEU A CA 1
ATOM 1410 C C . LEU A 1 98 ? 16.21933 57.42002 83.54148 1.000 11.22393 98 LEU A C 1
ATOM 1411 O O . LEU A 1 98 ? 17.10774 57.46227 82.68443 1.000 12.40788 98 LEU A O 1
ATOM 1427 N N . CYS A 1 99 ? 15.30127 56.46134 83.56299 1.000 10.28276 99 CYS A N 1
ATOM 1428 C CA . CYS A 1 99 ? 15.41559 55.26622 82.74361 1.000 10.01297 99 CYS A CA 1
ATOM 1429 C C . CYS A 1 99 ? 14.49500 55.32804 81.53477 1.000 10.54114 99 CYS A C 1
ATOM 1430 O O . CYS A 1 99 ? 13.40351 55.89723 81.58579 1.000 12.84936 99 CYS A O 1
ATOM 1438 N N . ASP A 1 100 ? 14.95306 54.72294 80.44146 1.000 11.25455 100 ASP A N 1
ATOM 1439 C CA . ASP A 1 100 ? 14.14743 54.59389 79.23657 1.000 10.47692 100 ASP A CA 1
ATOM 1440 C C . ASP A 1 100 ? 13.53325 53.20953 79.07563 1.000 10.10361 100 ASP A C 1
ATOM 1441 O O . ASP A 1 100 ? 12.55082 53.07026 78.33931 1.000 11.07744 100 ASP A O 1
ATOM 1450 N N . HIS A 1 101 ? 14.07506 52.19712 79.75189 1.000 10.31237 101 HIS A N 1
ATOM 1451 C CA . HIS A 1 101 ? 13.49667 50.86047 79.79453 1.000 10.15549 101 HIS A CA 1
ATOM 1452 C C . HIS A 1 101 ? 13.47899 50.40825 81.24854 1.000 10.02757 101 HIS A C 1
ATOM 1453 O O . HIS A 1 101 ? 14.49677 50.51123 81.93997 1.000 10.55149 101 HIS A O 1
ATOM 1467 N N . VAL A 1 102 ? 12.34111 49.88669 81.70194 1.000 9.25775 102 VAL A N 1
ATOM 1468 C CA . VAL A 1 102 ? 12.14607 49.50173 83.10001 1.000 8.79672 102 VAL A CA 1
ATOM 1469 C C . VAL A 1 102 ? 11.54443 48.10525 83.11987 1.000 7.86544 102 VAL A C 1
ATOM 1470 O O . VAL A 1 102 ? 10.46575 47.88874 82.55722 1.000 8.73037 102 VAL A O 1
ATOM 1483 N N . ILE A 1 103 ? 12.22959 47.16442 83.77212 1.000 8.29313 103 ILE A N 1
ATOM 1484 C CA . ILE A 1 103 ? 11.84997 45.75419 83.76456 1.000 8.10583 103 ILE A CA 1
ATOM 1485 C C . ILE A 1 103 ? 11.30599 45.38093 85.13551 1.000 8.00020 103 ILE A C 1
ATOM 1486 O O . ILE A 1 103 ? 11.95058 45.64086 86.16119 1.000 9.41238 103 ILE A O 1
ATOM 1502 N N . PHE A 1 104 ? 10.13208 44.75532 85.15366 1.000 8.76416 104 PHE A N 1
ATOM 1503 C CA . PHE A 1 104 ? 9.49175 44.32915 86.38976 1.000 8.63952 104 PHE A CA 1
ATOM 1504 C C . PHE A 1 104 ? 9.62576 42.82259 86.57266 1.000 9.10732 104 PHE A C 1
ATOM 1505 O O . PHE A 1 104 ? 9.72642 42.06415 85.60404 1.000 9.84706 104 PHE A O 1
ATOM 1522 N N . ASN A 1 105 ? 9.63023 42.39710 87.83863 1.000 8.89119 105 ASN A N 1
ATOM 1523 C CA . ASN A 1 105 ? 9.93358 41.01698 88.19003 1.000 9.09849 105 ASN A CA 1
ATOM 1524 C C . ASN A 1 105 ? 8.70172 40.13754 88.33163 1.000 10.91702 105 ASN A C 1
ATOM 1525 O O . ASN A 1 105 ? 8.84232 38.91001 88.38509 1.000 10.94122 105 ASN A O 1
ATOM 1536 N N . SER A 1 106 ? 7.51198 40.72730 88.39993 1.000 11.53883 106 SER A N 1
ATOM 1537 C CA . SER A 1 106 ? 6.29623 39.97752 88.67354 1.000 11.91753 106 SER A CA 1
ATOM 1538 C C . SER A 1 106 ? 5.12016 40.77504 88.14034 1.000 11.75575 106 SER A C 1
ATOM 1539 O O . SER A 1 106 ? 5.22460 41.97874 87.89354 1.000 11.25836 106 SER A O 1
ATOM 1547 N N . PHE A 1 107 ? 3.98815 40.09114 87.98141 1.000 12.52241 107 PHE A N 1
ATOM 1548 C CA . PHE A 1 107 ? 2.79104 40.79631 87.54640 1.000 12.88659 107 PHE A CA 1
ATOM 1549 C C . PHE A 1 107 ? 2.25828 41.71939 88.63439 1.000 13.02686 107 PHE A C 1
ATOM 1550 O O . PHE A 1 107 ? 1.69241 42.77053 88.32048 1.000 14.51690 107 PHE A O 1
ATOM 1567 N N . SER A 1 108 ? 2.45477 41.37712 89.91010 1.000 14.92392 108 SER A N 1
ATOM 1568 C CA A SER A 1 108 ? 2.05824 42.29404 90.97300 0.585 15.12053 108 SER A CA 1
ATOM 1569 C CA B SER A 1 108 ? 2.05615 42.29411 90.97293 0.415 14.61924 108 SER A CA 1
ATOM 1570 C C . SER A 1 108 ? 2.84413 43.59646 90.88913 1.000 13.73289 108 SER A C 1
ATOM 1571 O O . SER A 1 108 ? 2.27960 44.68478 91.04620 1.000 14.85120 108 SER A O 1
ATOM 1584 N N . GLN A 1 109 ? 4.14849 43.50670 90.62857 1.000 13.44049 109 GLN A N 1
ATOM 1585 C CA . GLN A 1 109 ? 4.96105 44.70870 90.48382 1.000 12.21869 109 GLN A CA 1
ATOM 1586 C C . GLN A 1 109 ? 4.51860 45.53339 89.28124 1.000 12.01670 109 GLN A C 1
ATOM 1587 O O . GLN A 1 109 ? 4.38170 46.75885 89.36994 1.000 11.56957 109 GLN A O 1
ATOM 1601 N N . TRP A 1 110 ? 4.31526 44.87859 88.13735 1.000 12.97750 110 TRP A N 1
ATOM 1602 C CA . TRP A 1 110 ? 3.87332 45.58877 86.94133 1.000 12.39322 110 TRP A CA 1
ATOM 1603 C C . TRP A 1 110 ? 2.55453 46.31047 87.19006 1.000 13.70659 110 TRP A C 1
ATOM 1604 O O . TRP A 1 110 ? 2.42265 47.50431 86.90125 1.000 15.01028 110 TRP A O 1
ATOM 1625 N N . GLU A 1 111 ? 1.56841 45.61098 87.74921 1.000 14.08283 111 GLU A N 1
ATOM 1626 C CA . GLU A 1 111 ? 0.26994 46.24566 87.94755 1.000 15.98063 111 GLU A CA 1
ATOM 1627 C C . GLU A 1 111 ? 0.34565 47.36995 88.97254 1.000 15.13789 111 GLU A C 1
ATOM 1628 O O . GLU A 1 111 ? -0.38512 48.36040 88.85847 1.000 15.66646 111 GLU A O 1
ATOM 1640 N N . LYS A 1 112 ? 1.22733 47.24462 89.96587 1.000 14.02683 112 LYS A N 1
ATOM 1641 C CA . LYS A 1 112 ? 1.37351 48.29726 90.96471 1.000 15.25104 112 LYS A CA 1
ATOM 1642 C C . LYS A 1 112 ? 1.84406 49.59877 90.32802 1.000 14.68244 112 LYS A C 1
ATOM 1643 O O . LYS A 1 112 ? 1.36869 50.68232 90.68955 1.000 16.05795 112 LYS A O 1
ATOM 1662 N N . TYR A 1 113 ? 2.76903 49.51373 89.37137 1.000 13.11844 113 TYR A N 1
ATOM 1663 C CA . TYR A 1 113 ? 3.41776 50.69039 88.80940 1.000 12.39583 113 TYR A CA 1
ATOM 1664 C C . TYR A 1 113 ? 2.97990 51.01573 87.38775 1.000 12.58603 113 TYR A C 1
ATOM 1665 O O . TYR A 1 113 ? 3.47164 51.99524 86.81643 1.000 13.27583 113 TYR A O 1
ATOM 1683 N N . LYS A 1 114 ? 2.04195 50.25120 86.82336 1.000 14.26473 114 LYS A N 1
ATOM 1684 C CA . LYS A 1 114 ? 1.67660 50.40558 85.41672 1.000 14.35455 114 LYS A CA 1
ATOM 1685 C C . LYS A 1 114 ? 1.20449 51.82275 85.10185 1.000 14.65787 114 LYS A C 1
ATOM 1686 O O . LYS A 1 114 ? 1.58940 52.40109 84.07932 1.000 14.85711 114 LYS A O 1
ATOM 1705 N N . ALA A 1 115 ? 0.34767 52.39404 85.95240 1.000 15.06217 115 ALA A N 1
ATOM 1706 C CA . ALA A 1 115 ? -0.17867 53.72430 85.65994 1.000 14.67115 115 ALA A CA 1
ATOM 1707 C C . ALA A 1 115 ? 0.93746 54.76013 85.59060 1.000 14.00816 115 ALA A C 1
ATOM 1708 O O . ALA A 1 115 ? 0.96025 55.59805 84.68184 1.000 14.49455 115 ALA A O 1
ATOM 1715 N N . LYS A 1 116 ? 1.87644 54.71831 86.53882 1.000 13.14087 116 LYS A N 1
ATOM 1716 C CA . LYS A 1 116 ? 3.00643 55.64201 86.49184 1.000 14.52212 116 LYS A CA 1
ATOM 1717 C C . LYS A 1 116 ? 3.86820 55.40196 85.25774 1.000 14.12187 116 LYS A C 1
ATOM 1718 O O . LYS A 1 116 ? 4.34773 56.35501 84.63414 1.000 14.02966 116 LYS A O 1
ATOM 1737 N N . VAL A 1 117 ? 4.08877 54.13623 84.89523 1.000 13.65729 117 VAL A N 1
ATOM 1738 C CA . VAL A 1 117 ? 4.89750 53.83925 83.71561 1.000 13.90687 117 VAL A CA 1
ATOM 1739 C C . VAL A 1 117 ? 4.25895 54.43967 82.47014 1.000 13.63073 117 VAL A C 1
ATOM 1740 O O . VAL A 1 117 ? 4.92439 55.10695 81.67103 1.000 13.27891 117 VAL A O 1
ATOM 1753 N N . LEU A 1 118 ? 2.95577 54.21783 82.28798 1.000 14.55449 118 LEU A N 1
ATOM 1754 C CA . LEU A 1 118 ? 2.29295 54.73513 81.09359 1.000 15.59250 118 LEU A CA 1
ATOM 1755 C C . LEU A 1 118 ? 2.37185 56.25557 81.03682 1.000 15.34245 118 LEU A C 1
ATOM 1756 O O . LEU A 1 118 ? 2.62045 56.83345 79.97154 1.000 16.72645 118 LEU A O 1
ATOM 1772 N N . ALA A 1 119 ? 2.16403 56.92269 82.17448 1.000 16.14362 119 ALA A N 1
ATOM 1773 C CA . ALA A 1 119 ? 2.24340 58.37856 82.19840 1.000 16.55992 119 ALA A CA 1
ATOM 1774 C C . ALA A 1 119 ? 3.64739 58.86724 81.87047 1.000 16.73806 119 ALA A C 1
ATOM 1775 O O . ALA A 1 119 ? 3.80616 59.94191 81.28025 1.000 17.91769 119 ALA A O 1
ATOM 1782 N N . SER A 1 120 ? 4.67384 58.09383 82.23728 1.000 15.16183 120 SER A N 1
ATOM 1783 C CA . SER A 1 120 ? 6.05499 58.49053 81.99533 1.000 14.65598 120 SER A CA 1
ATOM 1784 C C . SER A 1 120 ? 6.46750 58.32535 80.54023 1.000 14.81573 120 SER A C 1
ATOM 1785 O O . SER A 1 120 ? 7.42052 58.98044 80.10392 1.000 15.43239 120 SER A O 1
ATOM 1793 N N . GLY A 1 121 ? 5.78113 57.46841 79.78707 1.000 14.28034 121 GLY A N 1
ATOM 1794 C CA . GLY A 1 121 ? 6.14173 57.19144 78.41390 1.000 13.95873 121 GLY A CA 1
ATOM 1795 C C . GLY A 1 121 ? 7.34625 56.29283 78.23115 1.000 13.53896 121 GLY A C 1
ATOM 1796 O O . GLY A 1 121 ? 7.77364 56.08360 77.08897 1.000 15.72732 121 GLY A O 1
ATOM 1800 N N . LYS A 1 122 ? 7.90955 55.75344 79.30678 1.000 11.18340 122 LYS A N 1
ATOM 1801 C CA . LYS A 1 122 ? 9.05936 54.87081 79.19208 1.000 11.87777 122 LYS A CA 1
ATOM 1802 C C . LYS A 1 122 ? 8.59886 53.45267 78.85507 1.000 11.85784 122 LYS A C 1
ATOM 1803 O O . LYS A 1 122 ? 7.41746 53.11490 78.94711 1.000 13.53758 122 LYS A O 1
ATOM 1822 N N . SER A 1 123 ? 9.54972 52.61810 78.44407 1.000 10.77975 123 SER A N 1
ATOM 1823 C CA . SER A 1 123 ? 9.25407 51.30987 77.87161 1.000 10.28729 123 SER A CA 1
ATOM 1824 C C . SER A 1 123 ? 9.34442 50.24137 78.95600 1.000 10.06063 123 SER A C 1
ATOM 1825 O O . SER A 1 123 ? 10.39865 50.06823 79.57752 1.000 10.55904 123 SER A O 1
ATOM 1833 N N . ALA A 1 124 ? 8.24793 49.51904 79.17231 1.000 9.48760 124 ALA A N 1
ATOM 1834 C CA . ALA A 1 124 ? 8.15682 48.54708 80.25255 1.000 9.82797 124 ALA A CA 1
ATOM 1835 C C . ALA A 1 124 ? 8.43448 47.13519 79.75407 1.000 10.05606 124 ALA A C 1
ATOM 1836 O O . ALA A 1 124 ? 8.04119 46.76275 78.64417 1.000 10.54261 124 ALA A O 1
ATOM 1843 N N . GLY A 1 125 ? 9.10502 46.34521 80.59899 1.000 9.32873 125 GLY A N 1
ATOM 1844 C CA . GLY A 1 125 ? 9.36610 44.95626 80.29563 1.000 8.94411 125 GLY A CA 1
ATOM 1845 C C . GLY A 1 125 ? 9.09077 44.07705 81.49902 1.000 8.17574 125 GLY A C 1
ATOM 1846 O O . GLY A 1 125 ? 8.87578 44.56172 82.60985 1.000 9.55202 125 GLY A O 1
ATOM 1850 N N . LEU A 1 126 ? 9.08484 42.76892 81.25224 1.000 9.43332 126 LEU A N 1
ATOM 1851 C CA . LEU A 1 126 ? 8.96318 41.76502 82.30056 1.000 8.78339 126 LEU A CA 1
ATOM 1852 C C . LEU A 1 126 ? 10.13801 40.80466 82.21571 1.000 8.66345 126 LEU A C 1
ATOM 1853 O O . LEU A 1 126 ? 10.58086 40.44796 81.11938 1.000 9.21356 126 LEU A O 1
ATOM 1869 N N . ARG A 1 127 ? 10.63189 40.37249 83.37025 1.000 8.49090 127 ARG A N 1
ATOM 1870 C CA . ARG A 1 127 ? 11.64510 39.33235 83.40703 1.000 7.75563 127 ARG A CA 1
ATOM 1871 C C . ARG A 1 127 ? 10.97956 37.96409 83.46362 1.000 8.03725 127 ARG A C 1
ATOM 1872 O O . ARG A 1 127 ? 10.09438 37.72198 84.29329 1.000 9.41211 127 ARG A O 1
ATOM 1893 N N . LEU A 1 128 ? 11.41842 37.07814 82.57724 1.000 8.79592 128 LEU A N 1
ATOM 1894 C CA . LEU A 1 128 ? 10.93080 35.71329 82.49373 1.000 9.19718 128 LEU A CA 1
ATOM 1895 C C . LEU A 1 128 ? 11.91371 34.77878 83.17539 1.000 9.88441 128 LEU A C 1
ATOM 1896 O O . LEU A 1 128 ? 13.12881 34.97517 83.09423 1.000 10.05761 128 LEU A O 1
ATOM 1912 N N . ASN A 1 129 ? 11.37777 33.75781 83.83476 1.000 9.76354 129 ASN A N 1
ATOM 1913 C CA . ASN A 1 129 ? 12.16399 32.64014 84.34126 1.000 10.56612 129 ASN A CA 1
ATOM 1914 C C . ASN A 1 129 ? 11.81975 31.44836 83.46226 1.000 10.48069 129 ASN A C 1
ATOM 1915 O O . ASN A 1 129 ? 10.76842 30.81689 83.66072 1.000 11.64479 129 ASN A O 1
ATOM 1926 N N . PRO A 1 130 ? 12.64675 31.10708 82.46950 1.000 10.60387 130 PRO A N 1
ATOM 1927 C CA . PRO A 1 130 ? 12.31030 29.98067 81.58962 1.000 12.27358 130 PRO A CA 1
ATOM 1928 C C . PRO A 1 130 ? 12.49837 28.62144 82.23387 1.000 12.29663 130 PRO A C 1
ATOM 1929 O O . PRO A 1 130 ? 12.21518 27.60822 81.58520 1.000 12.81844 130 PRO A O 1
ATOM 1940 N N . GLU A 1 131 ? 12.96095 28.56842 83.48345 1.000 13.11434 131 GLU A N 1
ATOM 1941 C CA . GLU A 1 131 ? 13.15349 27.30664 84.19313 1.000 14.62402 131 GLU A CA 1
ATOM 1942 C C . GLU A 1 131 ? 13.98650 26.33677 83.36592 1.000 15.88471 131 GLU A C 1
ATOM 1943 O O . GLU A 1 131 ? 13.67147 25.14988 83.25082 1.000 18.39683 131 GLU A O 1
ATOM 1955 N N . HIS A 1 132 ? 15.05016 26.85371 82.76186 1.000 14.49134 132 HIS A N 1
ATOM 1956 C CA . HIS A 1 132 ? 15.99966 26.03817 82.01771 1.000 14.43398 132 HIS A CA 1
ATOM 1957 C C . HIS A 1 132 ? 17.35914 26.28171 82.65637 1.000 14.60705 132 HIS A C 1
ATOM 1958 O O . HIS A 1 132 ? 18.07960 27.20786 82.27977 1.000 15.44429 132 HIS A O 1
ATOM 1972 N N . SER A 1 133 ? 17.69175 25.45307 83.63838 1.000 15.49227 133 SER A N 1
ATOM 1973 C CA . SER A 1 133 ? 18.93101 25.59919 84.38290 1.000 16.11248 133 SER A CA 1
ATOM 1974 C C . SER A 1 133 ? 20.08319 25.04261 83.55925 1.000 15.26227 133 SER A C 1
ATOM 1975 O O . SER A 1 133 ? 20.06836 23.87030 83.17317 1.000 15.92574 133 SER A O 1
ATOM 1983 N N . THR A 1 134 ? 21.07682 25.88625 83.28575 1.000 14.34762 134 THR A N 1
ATOM 1984 C CA . THR A 1 134 ? 22.29286 25.46489 82.60760 1.000 13.78358 134 THR A CA 1
ATOM 1985 C C . THR A 1 134 ? 23.53667 25.66753 83.45853 1.000 15.15721 134 THR A C 1
ATOM 1986 O O . THR A 1 134 ? 24.64385 25.38108 82.98717 1.000 16.42254 134 THR A O 1
ATOM 1997 N N . GLN A 1 135 ? 23.39311 26.16002 84.68125 1.000 15.33238 135 GLN A N 1
ATOM 1998 C CA . GLN A 1 135 ? 24.50352 26.30642 85.61273 1.000 15.81288 135 GLN A CA 1
ATOM 1999 C C . GLN A 1 135 ? 24.53205 25.07957 86.53129 1.000 19.31099 135 GLN A C 1
ATOM 2000 O O . GLN A 1 135 ? 24.46117 23.96281 86.00949 1.000 22.99068 135 GLN A O 1
ATOM 2014 N N . ASP A 1 136 ? 24.61043 25.22915 87.85320 1.000 19.39898 136 ASP A N 1
ATOM 2015 C CA . ASP A 1 136 ? 24.72309 24.10303 88.76967 1.000 22.52324 136 ASP A CA 1
ATOM 2016 C C . ASP A 1 136 ? 23.43447 23.83445 89.53900 1.000 46.95420 136 ASP A C 1
ATOM 2017 O O . ASP A 1 136 ? 23.44244 23.02807 90.47319 1.000 25.71981 136 ASP A O 1
ATOM 2026 N N . HIS A 1 137 ? 22.33123 24.48216 89.17294 1.000 23.89277 137 HIS A N 1
ATOM 2027 C CA . HIS A 1 137 ? 21.03694 24.17202 89.77397 1.000 21.05772 137 HIS A CA 1
ATOM 2028 C C . HIS A 1 137 ? 21.07857 24.43076 91.27803 1.000 30.27768 137 HIS A C 1
ATOM 2029 O O . HIS A 1 137 ? 20.47772 23.69067 92.05688 1.000 36.47997 137 HIS A O 1
ATOM 2043 N N . TYR A 1 140 ? 22.79464 29.96025 93.20005 1.000 24.02941 140 TYR A N 1
ATOM 2044 C CA . TYR A 1 140 ? 23.30415 31.02610 92.33782 1.000 24.60790 140 TYR A CA 1
ATOM 2045 C C . TYR A 1 140 ? 22.74361 30.94546 90.91134 1.000 20.74695 140 TYR A C 1
ATOM 2046 O O . TYR A 1 140 ? 23.02800 31.80216 90.07624 1.000 21.02933 140 TYR A O 1
ATOM 2050 N N . ASP A 1 141 ? 21.94486 29.91566 90.64194 1.000 16.67370 141 ASP A N 1
ATOM 2051 C CA . ASP A 1 141 ? 21.36418 29.70328 89.32089 1.000 14.79146 141 ASP A CA 1
ATOM 2052 C C . ASP A 1 141 ? 19.97324 30.33047 89.29687 1.000 13.32486 141 ASP A C 1
ATOM 2053 O O . ASP A 1 141 ? 19.08931 29.86955 90.03527 1.000 14.58974 141 ASP A O 1
ATOM 2062 N N . PRO A 1 142 ? 19.72646 31.37165 88.49087 1.000 12.52992 142 PRO A N 1
ATOM 2063 C CA . PRO A 1 142 ? 18.39892 32.01883 88.50953 1.000 12.04633 142 PRO A CA 1
ATOM 2064 C C . PRO A 1 142 ? 17.25405 31.12795 88.04781 1.000 11.19678 142 PRO A C 1
ATOM 2065 O O . PRO A 1 142 ? 16.08964 31.51773 88.21632 1.000 11.55431 142 PRO A O 1
ATOM 2076 N N . CYS A 1 143 ? 17.53659 29.96895 87.45524 1.000 11.97022 143 CYS A N 1
ATOM 2077 C CA . CYS A 1 143 ? 16.50101 29.04869 87.00535 1.000 13.21696 143 CYS A CA 1
ATOM 2078 C C . CYS A 1 143 ? 16.32840 27.85644 87.93027 1.000 15.23219 143 CYS A C 1
ATOM 2079 O O . CYS A 1 143 ? 15.55297 26.94897 87.61316 1.000 16.21815 143 CYS A O 1
ATOM 2087 N N . SER A 1 144 ? 17.03661 27.82865 89.05344 1.000 15.53846 144 SER A N 1
ATOM 2088 C CA A SER A 1 144 ? 16.85737 26.75143 90.00961 0.617 15.94540 144 SER A CA 1
ATOM 2089 C CA B SER A 1 144 ? 16.85881 26.75159 90.00861 0.383 16.12218 144 SER A CA 1
ATOM 2090 C C . SER A 1 144 ? 15.44532 26.80477 90.58742 1.000 15.75525 144 SER A C 1
ATOM 2091 O O . SER A 1 144 ? 14.83311 27.87471 90.65480 1.000 16.48409 144 SER A O 1
ATOM 2104 N N . PRO A 1 145 ? 14.90390 25.66602 91.01384 1.000 17.11224 145 PRO A N 1
ATOM 2105 C CA . PRO A 1 145 ? 13.58396 25.67974 91.65223 1.000 17.24503 145 PRO A CA 1
ATOM 2106 C C . PRO A 1 145 ? 13.56188 26.65240 92.82122 1.000 15.78985 145 PRO A C 1
ATOM 2107 O O . PRO A 1 145 ? 14.51734 26.74566 93.59318 1.000 16.85175 145 PRO A O 1
ATOM 2118 N N . GLY A 1 146 ? 12.46299 27.39421 92.93758 1.000 14.81885 146 GLY A N 1
ATOM 2119 C CA . GLY A 1 146 ? 12.29633 28.34262 94.01784 1.000 13.52021 146 GLY A CA 1
ATOM 2120 C C . GLY A 1 146 ? 12.93870 29.69686 93.80104 1.000 12.15084 146 GLY A C 1
ATOM 2121 O O . GLY A 1 146 ? 12.89526 30.53430 94.71111 1.000 13.51758 146 GLY A O 1
ATOM 2125 N N . SER A 1 147 ? 13.53020 29.94177 92.63428 1.000 11.77716 147 SER A N 1
ATOM 2126 C CA . SER A 1 147 ? 14.13752 31.23530 92.35444 1.000 10.84651 147 SER A CA 1
ATOM 2127 C C . SER A 1 147 ? 13.11284 32.35781 92.45859 1.000 11.07496 147 SER A C 1
ATOM 2128 O O . SER A 1 147 ? 11.97110 32.22638 92.00669 1.000 10.99105 147 SER A O 1
ATOM 2136 N N . ARG A 1 148 ? 13.53538 33.47824 93.04085 1.000 10.81930 148 ARG A N 1
ATOM 2137 C CA . ARG A 1 148 ? 12.69292 34.66159 93.14042 1.000 10.67589 148 ARG A CA 1
ATOM 2138 C C . ARG A 1 148 ? 12.80473 35.57028 91.92544 1.000 10.93245 148 ARG A C 1
ATOM 2139 O O . ARG A 1 148 ? 12.17216 36.62914 91.90392 1.000 11.15212 148 ARG A O 1
ATOM 2160 N N . LEU A 1 149 ? 13.57809 35.18510 90.91595 1.000 9.92492 149 LEU A N 1
ATOM 2161 C CA . LEU A 1 149 ? 13.90149 36.06259 89.79869 1.000 9.46205 149 LEU A CA 1
ATOM 2162 C C . LEU A 1 149 ? 13.14101 35.62808 88.55124 1.000 9.91590 149 LEU A C 1
ATOM 2163 O O . LEU A 1 149 ? 13.32396 34.50849 88.05719 1.000 10.64362 149 LEU A O 1
ATOM 2179 N N . GLY A 1 150 ? 12.28713 36.51232 88.05159 1.000 10.06607 150 GLY A N 1
ATOM 2180 C CA . GLY A 1 150 ? 11.57172 36.27026 86.81814 1.000 10.23742 150 GLY A CA 1
ATOM 2181 C C . GLY A 1 150 ? 10.26900 35.51490 87.02353 1.000 10.68367 150 GLY A C 1
ATOM 2182 O O . GLY A 1 150 ? 10.02385 34.89328 88.05512 1.000 12.06939 150 GLY A O 1
ATOM 2186 N N . ILE A 1 151 ? 9.43061 35.56861 85.99384 1.000 11.57976 151 ILE A N 1
ATOM 2187 C CA . ILE A 1 151 ? 8.09347 34.98781 86.00764 1.000 10.29450 151 ILE A CA 1
ATOM 2188 C C . ILE A 1 151 ? 8.13746 33.65369 85.27772 1.000 10.21468 151 ILE A C 1
ATOM 2189 O O . ILE A 1 151 ? 8.56005 33.58830 84.11512 1.000 10.55680 151 ILE A O 1
ATOM 2205 N N . THR A 1 152 ? 7.68965 32.59512 85.94717 1.000 11.60907 152 THR A N 1
ATOM 2206 C CA . THR A 1 152 ? 7.60609 31.28454 85.32361 1.000 13.29096 152 THR A CA 1
ATOM 2207 C C . THR A 1 152 ? 6.35609 31.19673 84.45153 1.000 12.74016 152 THR A C 1
ATOM 2208 O O . THR A 1 152 ? 5.38783 31.94184 84.62894 1.000 13.08723 152 THR A O 1
ATOM 2219 N N . LEU A 1 153 ? 6.38697 30.26243 83.49728 1.000 13.19288 153 LEU A N 1
ATOM 2220 C CA . LEU A 1 153 ? 5.25955 30.10451 82.58297 1.000 13.10190 153 LEU A CA 1
ATOM 2221 C C . LEU A 1 153 ? 3.95421 29.88398 83.34039 1.000 14.67890 153 LEU A C 1
ATOM 2222 O O . LEU A 1 153 ? 2.92079 30.46972 82.99665 1.000 15.34962 153 LEU A O 1
ATOM 2238 N N . LYS A 1 154 ? 3.98241 29.03600 84.37166 1.000 16.44153 154 LYS A N 1
ATOM 2239 C CA . LYS A 1 154 ? 2.77590 28.73698 85.13679 1.000 19.87598 154 LYS A CA 1
ATOM 2240 C C . LYS A 1 154 ? 2.16168 29.99578 85.73866 1.000 18.49340 154 LYS A C 1
ATOM 2241 O O . LYS A 1 154 ? 0.95086 30.03619 85.99042 1.000 20.47092 154 LYS A O 1
ATOM 2260 N N . LYS A 1 155 ? 2.97075 31.02872 85.97006 1.000 17.94431 155 LYS A N 1
ATOM 2261 C CA . LYS A 1 155 ? 2.51818 32.27617 86.57171 1.000 17.73472 155 LYS A CA 1
ATOM 2262 C C . LYS A 1 155 ? 2.30131 33.37986 85.55042 1.000 18.19643 155 LYS A C 1
ATOM 2263 O O . LYS A 1 155 ? 1.95195 34.50186 85.93057 1.000 19.96523 155 LYS A O 1
ATOM 2282 N N . PHE A 1 156 ? 2.49265 33.09216 84.27029 1.000 17.29916 156 PHE A N 1
ATOM 2283 C CA . PHE A 1 156 ? 2.43595 34.12288 83.24836 1.000 18.80059 156 PHE A CA 1
ATOM 2284 C C . PHE A 1 156 ? 0.98776 34.48934 82.95049 1.000 19.45789 156 PHE A C 1
ATOM 2285 O O . PHE A 1 156 ? 0.11249 33.62210 82.88026 1.000 21.00472 156 PHE A O 1
ATOM 2302 N N . ARG A 1 157 ? 0.73884 35.78984 82.77939 1.000 20.06680 157 ARG A N 1
ATOM 2303 C CA . ARG A 1 157 ? -0.60745 36.34127 82.62245 1.000 20.27490 157 ARG A CA 1
ATOM 2304 C C . ARG A 1 157 ? -0.70142 37.07052 81.28791 1.000 20.96854 157 ARG A C 1
ATOM 2305 O O . ARG A 1 157 ? -0.50033 38.29307 81.22473 1.000 19.04736 157 ARG A O 1
ATOM 2326 N N . PRO A 1 158 ? -1.01556 36.36650 80.19556 1.000 23.56401 158 PRO A N 1
ATOM 2327 C CA . PRO A 1 158 ? -1.14326 37.05505 78.89933 1.000 24.81994 158 PRO A CA 1
ATOM 2328 C C . PRO A 1 158 ? -2.21357 38.12592 78.88559 1.000 25.74621 158 PRO A C 1
ATOM 2329 O O . PRO A 1 158 ? -2.13335 39.06085 78.07811 1.000 27.08961 158 PRO A O 1
ATOM 2340 N N . ASP A 1 159 ? -3.22210 38.01401 79.75067 1.000 24.38039 159 ASP A N 1
ATOM 2341 C CA . ASP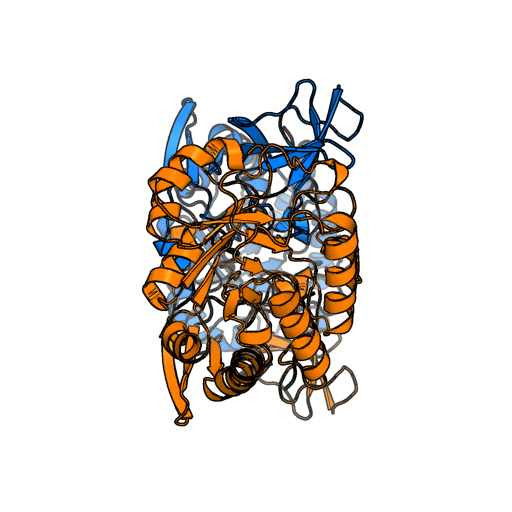 A 1 159 ? -4.27660 39.01521 79.80418 1.000 24.91588 159 ASP A CA 1
ATOM 2342 C C . ASP A 1 159 ? -3.80012 40.33766 80.38724 1.000 23.11906 159 ASP A C 1
ATOM 2343 O O . ASP A 1 159 ? -4.52314 41.33314 80.28593 1.000 24.37662 159 ASP A O 1
ATOM 2352 N N . LEU A 1 160 ? -2.60217 40.37958 80.97217 1.000 20.19814 160 LEU A N 1
ATOM 2353 C CA . LEU A 1 160 ? -2.08832 41.57570 81.62537 1.000 18.61778 160 LEU A CA 1
ATOM 2354 C C . LEU A 1 160 ? -0.91078 42.19073 80.87485 1.000 17.69785 160 LEU A C 1
ATOM 2355 O O . LEU A 1 160 ? -0.15727 42.97794 81.45517 1.000 19.50704 160 LEU A O 1
ATOM 2371 N N . LEU A 1 161 ? -0.74233 41.86062 79.59527 1.000 17.45313 161 LEU A N 1
ATOM 2372 C CA . LEU A 1 161 ? 0.41590 42.30842 78.83369 1.000 16.71952 161 LEU A CA 1
ATOM 2373 C C . LEU A 1 161 ? 0.20113 43.63668 78.11670 1.000 16.41075 161 LEU A C 1
ATOM 2374 O O . LEU A 1 161 ? 1.13449 44.12487 77.47562 1.000 16.14538 161 LEU A O 1
ATOM 2390 N N . ASP A 1 162 ? -0.98386 44.23790 78.20096 1.000 17.39653 162 ASP A N 1
ATOM 2391 C CA . ASP A 1 162 ? -1.16727 45.55835 77.61280 1.000 19.42197 162 ASP A CA 1
ATOM 2392 C C . ASP A 1 162 ? -0.19304 46.53730 78.25390 1.000 18.16154 162 ASP A C 1
ATOM 2393 O O . ASP A 1 162 ? -0.14259 46.66461 79.48055 1.000 18.82593 162 ASP A O 1
ATOM 2402 N N . GLY A 1 163 ? 0.60431 47.20360 77.42177 1.000 16.52420 163 GLY A N 1
ATOM 2403 C CA . GLY A 1 163 ? 1.60718 48.13421 77.88414 1.000 15.05984 163 GLY A CA 1
ATOM 2404 C C . GLY A 1 163 ? 2.99979 47.55318 78.02055 1.000 13.53340 163 GLY A C 1
ATOM 2405 O O . GLY A 1 163 ? 3.94874 48.31694 78.23638 1.000 15.25745 163 GLY A O 1
ATOM 2409 N N . ILE A 1 164 ? 3.15367 46.23519 77.92119 1.000 12.20213 164 ILE A N 1
ATOM 2410 C CA . ILE A 1 164 ? 4.47243 45.61500 77.98319 1.000 11.41534 164 ILE A CA 1
ATOM 2411 C C . ILE A 1 164 ? 5.08570 45.64556 76.59292 1.000 11.46933 164 ILE A C 1
ATOM 2412 O O . ILE A 1 164 ? 4.46974 45.19563 75.61465 1.000 12.43786 164 ILE A O 1
ATOM 2428 N N . GLU A 1 165 ? 6.29676 46.19193 76.50402 1.000 10.09166 165 GLU A N 1
ATOM 2429 C CA . GLU A 1 165 ? 7.02004 46.29948 75.24733 1.000 10.61301 165 GLU A CA 1
ATOM 2430 C C . GLU A 1 165 ? 8.23711 45.39382 75.16501 1.000 9.73888 165 GLU A C 1
ATOM 2431 O O . GLU A 1 165 ? 8.82194 45.26926 74.08422 1.000 9.71995 165 GLU A O 1
ATOM 2443 N N . GLY A 1 166 ? 8.63114 44.74744 76.25475 1.000 9.45333 166 GLY A N 1
ATOM 2444 C CA . GLY A 1 166 ? 9.80294 43.89793 76.20601 1.000 9.70464 166 GLY A CA 1
ATOM 2445 C C . GLY A 1 166 ? 9.73394 42.74627 77.18062 1.000 9.27807 166 GLY A C 1
ATOM 2446 O O . GLY A 1 166 ? 9.01855 42.78388 78.18671 1.000 10.51557 166 GLY A O 1
ATOM 2450 N N . LEU A 1 167 ? 10.51225 41.71751 76.86575 1.000 8.88605 167 LEU A N 1
ATOM 2451 C CA . LEU A 1 167 ? 10.71745 40.58680 77.75037 1.000 8.48178 167 LEU A CA 1
ATOM 2452 C C . LEU A 1 167 ? 12.21437 40.38006 77.92465 1.000 9.22417 167 LEU A C 1
ATOM 2453 O O . LEU A 1 167 ? 13.00730 40.62745 77.01070 1.000 9.55075 167 LEU A O 1
ATOM 2469 N N . HIS A 1 168 ? 12.58546 39.93493 79.11983 1.000 9.04015 168 HIS A N 1
ATOM 2470 C CA . HIS A 1 168 ? 13.96758 39.88578 79.56814 1.000 9.28977 168 HIS A CA 1
ATOM 2471 C C . HIS A 1 168 ? 14.19741 38.55125 80.25680 1.000 9.23586 168 HIS A C 1
ATOM 2472 O O . HIS A 1 168 ? 13.29456 38.00122 80.88773 1.000 9.43385 168 HIS A O 1
ATOM 2486 N N . PHE A 1 169 ? 15.40967 38.02286 80.12748 1.000 8.63432 169 PHE A N 1
ATOM 2487 C CA . PHE A 1 169 ? 15.83071 36.92038 80.97643 1.000 8.19856 169 PHE A CA 1
ATOM 2488 C C . PHE A 1 169 ? 17.31653 37.06110 81.25343 1.000 8.47280 169 PHE A C 1
ATOM 2489 O O . PHE A 1 169 ? 18.06189 37.65114 80.46725 1.000 9.42994 169 PHE A O 1
ATOM 2506 N N . HIS A 1 170 ? 17.72856 36.54284 82.40544 1.000 8.55666 170 HIS A N 1
ATOM 2507 C CA . HIS A 1 170 ? 19.13696 36.48112 82.77038 1.000 8.11310 170 HIS A CA 1
ATOM 2508 C C . HIS A 1 170 ? 19.33305 35.16988 83.51334 1.000 7.93944 170 HIS A C 1
ATOM 2509 O O . HIS A 1 170 ? 18.79257 34.99179 84.60662 1.000 8.26730 170 HIS A O 1
ATOM 2523 N N . THR A 1 171 ? 20.07600 34.24440 82.91039 1.000 8.96928 171 THR A N 1
ATOM 2524 C CA . THR A 1 171 ? 20.16174 32.88979 83.43423 1.000 9.33812 171 THR A CA 1
ATOM 2525 C C . THR A 1 171 ? 21.56567 32.31185 83.38806 1.000 9.23894 171 THR A C 1
ATOM 2526 O O . THR A 1 171 ? 21.74817 31.16866 83.81438 1.000 10.34812 171 THR A O 1
ATOM 2537 N N . LEU A 1 172 ? 22.55794 33.06189 82.91615 1.000 9.00482 172 LEU A N 1
ATOM 2538 C CA . LEU A 1 172 ? 23.88727 32.53764 82.65371 1.000 9.59866 172 LEU A CA 1
ATOM 2539 C C . LEU A 1 172 ? 24.92531 33.22461 83.53292 1.000 8.45255 172 LEU A C 1
ATOM 2540 O O . LEU A 1 172 ? 24.69123 34.29880 84.09194 1.000 9.02155 172 LEU A O 1
ATOM 2556 N N . CYS A 1 173 ? 26.09253 32.58904 83.62810 1.000 8.98374 173 CYS A N 1
ATOM 2557 C CA . CYS A 1 173 ? 27.24528 33.16208 84.31266 1.000 10.10378 173 CYS A CA 1
ATOM 2558 C C . CYS A 1 173 ? 28.49431 32.54284 83.70490 1.000 10.55835 173 CYS A C 1
ATOM 2559 O O . CYS A 1 173 ? 28.67304 31.32244 83.76731 1.000 11.44567 173 CYS A O 1
ATOM 2567 N N . GLU A 1 174 ? 29.33768 33.37764 83.09966 1.000 9.79687 174 GLU A N 1
ATOM 2568 C CA . GLU A 1 174 ? 30.59899 32.93712 82.50650 1.000 10.80588 174 GLU A CA 1
ATOM 2569 C C . GLU A 1 174 ? 30.39087 31.75035 81.56993 1.000 11.33360 174 GLU A C 1
ATOM 2570 O O . GLU A 1 174 ? 31.10240 30.74447 81.62936 1.000 11.95142 174 GLU A O 1
ATOM 2582 N N . GLN A 1 175 ? 29.40213 31.86967 80.69008 1.000 11.24529 175 GLN A N 1
ATOM 2583 C CA . GLN A 1 175 ? 29.02742 30.76437 79.82386 1.000 10.50138 175 GLN A CA 1
ATOM 2584 C C . GLN A 1 175 ? 29.18878 31.12268 78.35371 1.000 9.94449 175 GLN A C 1
ATOM 2585 O O . GLN A 1 175 ? 29.23481 32.29251 77.96357 1.000 10.09399 175 GLN A O 1
ATOM 2599 N N . ASP A 1 176 ? 29.29041 30.08316 77.54291 1.000 10.38029 176 ASP A N 1
ATOM 2600 C CA . ASP A 1 176 ? 29.50211 30.25165 76.11761 1.000 11.27215 176 ASP A CA 1
ATOM 2601 C C . ASP A 1 176 ? 28.16073 30.44350 75.41403 1.000 11.55073 176 ASP A C 1
ATOM 2602 O O . ASP A 1 176 ? 27.11424 30.61312 76.04610 1.000 11.33981 176 ASP A O 1
ATOM 2611 N N . ALA A 1 177 ? 28.18622 30.41260 74.08146 1.000 11.56449 177 ALA A N 1
ATOM 2612 C CA . ALA A 1 177 ? 26.98010 30.70376 73.31870 1.000 11.25413 177 ALA A CA 1
ATOM 2613 C C . ALA A 1 177 ? 25.97626 29.56214 73.38676 1.000 11.89443 177 ALA A C 1
ATOM 2614 O O . ALA A 1 177 ? 24.76504 29.80781 73.38262 1.000 12.01391 177 ALA A O 1
ATOM 2621 N N . ALA A 1 178 ? 26.45089 28.31829 73.45121 1.000 12.02767 178 ALA A N 1
ATOM 2622 C CA . ALA A 1 178 ? 25.53993 27.17719 73.37324 1.000 12.00564 178 ALA A CA 1
ATOM 2623 C C . ALA A 1 178 ? 24.44980 27.20783 74.43432 1.000 12.11771 178 ALA A C 1
ATOM 2624 O O . ALA A 1 178 ? 23.27716 26.98603 74.08810 1.000 12.77707 178 ALA A O 1
ATOM 2631 N N . PRO A 1 179 ? 24.73728 27.44732 75.71472 1.000 11.81249 179 PRO A N 1
ATOM 2632 C CA . PRO A 1 179 ? 23.63032 27.51556 76.68379 1.000 11.65077 179 PRO A CA 1
ATOM 2633 C C . PRO A 1 179 ? 22.67525 28.66994 76.43234 1.000 10.97692 179 PRO A C 1
ATOM 2634 O O . PRO A 1 179 ? 21.48528 28.55055 76.74731 1.000 11.49702 179 PRO A O 1
ATOM 2645 N N . LEU A 1 180 ? 23.15048 29.78267 75.86733 1.000 11.14456 180 LEU A N 1
ATOM 2646 C CA . LEU A 1 180 ? 22.23288 30.84188 75.45379 1.000 10.93125 180 LEU A CA 1
ATOM 2647 C C . LEU A 1 180 ? 21.30592 30.35663 74.34667 1.000 11.35753 180 LEU A C 1
ATOM 2648 O O . LEU A 1 180 ? 20.08723 30.53969 74.41863 1.000 11.77732 180 LEU A O 1
ATOM 2664 N N . VAL A 1 181 ? 21.87139 29.75121 73.29968 1.000 11.96802 181 VAL A N 1
ATOM 2665 C CA . VAL A 1 181 ? 21.04990 29.24305 72.20245 1.000 12.10414 181 VAL A CA 1
ATOM 2666 C C . VAL A 1 181 ? 19.99131 28.28907 72.73606 1.000 12.46565 181 VAL A C 1
ATOM 2667 O O . VAL A 1 181 ? 18.81638 28.34643 72.35105 1.000 13.43607 181 VAL A O 1
ATOM 2680 N N . GLU A 1 182 ? 20.39728 27.40474 73.64104 1.000 13.45708 182 GLU A N 1
ATOM 2681 C CA . GLU A 1 182 ? 19.48521 26.43824 74.23692 1.000 14.69832 182 GLU A CA 1
ATOM 2682 C C . GLU A 1 182 ? 18.39773 27.13310 75.04870 1.000 13.25888 182 GLU A C 1
ATOM 2683 O O . GLU A 1 182 ? 17.22185 26.74826 74.99125 1.000 13.53708 182 GLU A O 1
ATOM 2695 N N . THR A 1 183 ? 18.77007 28.16418 75.80762 1.000 11.57014 183 THR A N 1
ATOM 2696 C CA . THR A 1 183 ? 17.79745 28.87138 76.63553 1.000 11.70553 183 THR A CA 1
ATOM 2697 C C . THR A 1 183 ? 16.81407 29.66017 75.77764 1.000 11.23569 183 THR A C 1
ATOM 2698 O O . THR A 1 183 ? 15.61385 29.70732 76.08149 1.000 11.74381 183 THR A O 1
ATOM 2709 N N . VAL A 1 184 ? 17.30171 30.27849 74.69857 1.000 10.06939 184 VAL A N 1
ATOM 2710 C CA . VAL A 1 184 ? 16.41344 30.96396 73.76047 1.000 10.29174 184 VAL A CA 1
ATOM 2711 C C . VAL A 1 184 ? 15.37653 29.99795 73.20173 1.000 10.34445 184 VAL A C 1
ATOM 2712 O O . VAL A 1 184 ? 14.18972 30.33297 73.09264 1.000 10.79522 184 VAL A O 1
ATOM 2725 N N . ALA A 1 185 ? 15.80236 28.78431 72.84079 1.000 11.44700 185 ALA A N 1
ATOM 2726 C CA . ALA A 1 185 ? 14.85635 27.80264 72.31681 1.000 12.24181 185 ALA A CA 1
ATOM 2727 C C . ALA A 1 185 ? 13.76141 27.49989 73.33221 1.000 11.68430 185 ALA A C 1
ATOM 2728 O O . ALA A 1 185 ? 12.59184 27.33685 72.96560 1.000 12.15920 185 ALA A O 1
ATOM 2735 N N . VAL A 1 186 ? 14.11808 27.43104 74.61623 1.000 12.06018 186 VAL A N 1
ATOM 2736 C CA . VAL A 1 186 ? 13.11977 27.16812 75.64826 1.000 11.72858 186 VAL A CA 1
ATOM 2737 C C . VAL A 1 186 ? 12.19746 28.36852 75.82185 1.000 12.14193 186 VAL A C 1
ATOM 2738 O O . VAL A 1 186 ? 10.98602 28.21238 76.01017 1.000 13.18754 186 VAL A O 1
ATOM 2751 N N . VAL A 1 187 ? 12.74979 29.58318 75.76266 1.000 10.54764 187 VAL A N 1
ATOM 2752 C CA . VAL A 1 187 ? 11.91160 30.78069 75.80610 1.000 10.68305 187 VAL A CA 1
ATOM 2753 C C . VAL A 1 187 ? 10.91340 30.77507 74.65527 1.000 11.26892 187 VAL A C 1
ATOM 2754 O O . VAL A 1 187 ? 9.73991 31.12737 74.82666 1.000 11.56900 187 VAL A O 1
ATOM 2767 N N . GLU A 1 188 ? 11.35764 30.36809 73.46661 1.000 11.48418 188 GLU A N 1
ATOM 2768 C CA . GLU A 1 188 ? 10.44279 30.27972 72.33298 1.000 12.11051 188 GLU A CA 1
ATOM 2769 C C . GLU A 1 188 ? 9.38892 29.20221 72.55095 1.000 12.93498 188 GLU A C 1
ATOM 2770 O O . GLU A 1 188 ? 8.21206 29.40342 72.23059 1.000 13.46951 188 GLU A O 1
ATOM 2782 N N . GLU A 1 189 ? 9.79102 28.05021 73.09012 1.000 13.69626 189 GLU A N 1
ATOM 2783 C CA . GLU A 1 189 ? 8.83500 26.97437 73.33059 1.000 15.24713 189 GLU A CA 1
ATOM 2784 C C . GLU A 1 189 ? 7.76414 27.39584 74.32906 1.000 14.54577 189 GLU A C 1
ATOM 2785 O O . GLU A 1 189 ? 6.57638 27.10971 74.13630 1.000 16.14645 189 GLU A O 1
ATOM 2797 N N . LYS A 1 190 ? 8.16386 28.07372 75.40329 1.000 13.45004 190 LYS A N 1
ATOM 2798 C CA . LYS A 1 190 ? 7.25376 28.38548 76.49800 1.000 13.39071 190 LYS A CA 1
ATOM 2799 C C . LYS A 1 190 ? 6.51742 29.70295 76.30643 1.000 12.68139 190 LYS A C 1
ATOM 2800 O O . LYS A 1 190 ? 5.32857 29.79344 76.62496 1.000 13.73073 190 LYS A O 1
ATOM 2819 N N . PHE A 1 191 ? 7.20016 30.73409 75.81081 1.000 12.39909 191 PHE A N 1
ATOM 2820 C CA . PHE A 1 191 ? 6.63227 32.07319 75.71910 1.000 11.62824 191 PHE A CA 1
ATOM 2821 C C . PHE A 1 191 ? 6.44917 32.54214 74.28062 1.000 11.89344 191 PHE A C 1
ATOM 2822 O O . PHE A 1 191 ? 6.08191 33.70071 74.06158 1.000 11.65471 191 PHE A O 1
ATOM 2839 N N . GLY A 1 192 ? 6.67972 31.66264 73.30462 1.000 11.78417 192 GLY A N 1
ATOM 2840 C CA . GLY A 1 192 ? 6.63295 31.99225 71.89805 1.000 12.78375 192 GLY A CA 1
ATOM 2841 C C . GLY A 1 192 ? 5.47350 32.87121 71.46887 1.000 12.69892 192 GLY A C 1
ATOM 2842 O O . GLY A 1 192 ? 5.66401 33.84717 70.73641 1.000 13.36236 192 GLY A O 1
ATOM 2846 N N . PRO A 1 193 ? 4.24645 32.54349 71.89374 1.000 12.60579 193 PRO A N 1
ATOM 2847 C CA . PRO A 1 193 ? 3.08061 33.30064 71.40358 1.000 13.11545 193 PRO A CA 1
ATOM 2848 C C . PRO A 1 193 ? 3.07804 34.77147 71.78406 1.000 12.33904 193 PRO A C 1
ATOM 2849 O O . PRO A 1 193 ? 2.27579 35.52786 71.22149 1.000 14.10953 193 PRO A O 1
ATOM 2860 N N . TRP A 1 194 ? 3.93907 35.20566 72.70417 1.000 10.66184 194 TRP A N 1
ATOM 2861 C CA . TRP A 1 194 ? 3.93775 36.58461 73.17431 1.000 10.30131 194 TRP A CA 1
ATOM 2862 C C . TRP A 1 194 ? 5.19074 37.34613 72.76427 1.000 9.70549 194 TRP A C 1
ATOM 2863 O O . TRP A 1 194 ? 5.37012 38.49721 73.17664 1.000 11.29320 194 TRP A O 1
ATOM 2884 N N . LEU A 1 195 ? 6.04358 36.74575 71.93195 1.000 10.08594 195 LEU A N 1
ATOM 2885 C CA . LEU A 1 195 ? 7.28038 37.40529 71.53252 1.000 10.88945 195 LEU A CA 1
ATOM 2886 C C . LEU A 1 195 ? 7.06087 38.40215 70.39914 1.000 10.23992 195 LEU A C 1
ATOM 2887 O O . LEU A 1 195 ? 7.68401 39.47070 70.38879 1.000 10.86035 195 LEU A O 1
ATOM 2903 N N . SER A 1 196 ? 6.19331 38.06447 69.43633 1.000 9.91240 196 SER A N 1
ATOM 2904 C CA . SER A 1 196 ? 5.99838 38.90806 68.25604 1.000 9.26470 196 SER A CA 1
ATOM 2905 C C . SER A 1 196 ? 5.55494 40.31573 68.63473 1.000 9.84145 196 SER A C 1
ATOM 2906 O O . SER A 1 196 ? 5.96110 41.29593 67.99972 1.000 9.91123 196 SER A O 1
ATOM 2914 N N . GLN A 1 197 ? 4.70805 40.43719 69.65622 1.000 9.95397 197 GLN A N 1
ATOM 2915 C CA . GLN A 1 197 ? 4.14047 41.72955 70.01464 1.000 9.98891 197 GLN A CA 1
ATOM 2916 C C . GLN A 1 197 ? 5.11881 42.63522 70.75165 1.000 10.32388 197 GLN A C 1
ATOM 2917 O O . GLN A 1 197 ? 4.79109 43.80116 70.99827 1.000 12.38304 197 GLN A O 1
ATOM 2931 N N . MET A 1 198 ? 6.29109 42.13615 71.12122 1.000 10.04971 198 MET A N 1
ATOM 2932 C CA . MET A 1 198 ? 7.25792 42.95192 71.83376 1.000 9.95914 198 MET A CA 1
ATOM 2933 C C . MET A 1 198 ? 8.07330 43.79335 70.86112 1.000 9.04807 198 MET A C 1
ATOM 2934 O O . MET A 1 198 ? 8.25769 43.43704 69.69340 1.000 10.48398 198 MET A O 1
ATOM 2948 N N . LYS A 1 199 ? 8.56133 44.92704 71.36249 1.000 9.42320 199 LYS A N 1
ATOM 2949 C CA . LYS A 1 199 ? 9.50151 45.75467 70.61984 1.000 9.63975 199 LYS A CA 1
ATOM 2950 C C . LYS A 1 199 ? 10.94031 45.32412 70.84243 1.000 9.72890 199 LYS A C 1
ATOM 2951 O O . LYS A 1 199 ? 11.77989 45.49230 69.94805 1.000 9.57296 199 LYS A O 1
ATOM 2970 N N . TRP A 1 200 ? 11.24292 44.76727 72.01081 1.000 9.34834 200 TRP A N 1
ATOM 2971 C CA . TRP A 1 200 ? 12.60699 44.38354 72.32546 1.000 9.26779 200 TRP A CA 1
ATOM 2972 C C . TRP A 1 200 ? 12.60507 43.13635 73.19445 1.000 9.17847 200 TRP A C 1
ATOM 2973 O O . TRP A 1 200 ? 11.63060 42.84286 73.89514 1.000 9.54325 200 TRP A O 1
ATOM 2994 N N . LEU A 1 201 ? 13.70548 42.39456 73.11082 1.000 8.28463 201 LEU A N 1
ATOM 2995 C CA . LEU A 1 201 ? 13.99499 41.27696 73.99404 1.000 8.70385 201 LEU A CA 1
ATOM 2996 C C . LEU A 1 201 ? 15.40072 41.47352 74.53412 1.000 9.20850 201 LEU A C 1
ATOM 2997 O O . LEU A 1 201 ? 16.29001 41.92499 73.81091 1.000 10.56673 201 LEU A O 1
ATOM 3013 N N . ASN A 1 202 ? 15.59727 41.14364 75.80463 1.000 9.11973 202 ASN A N 1
ATOM 3014 C CA . ASN A 1 202 ? 16.88063 41.31350 76.47647 1.000 8.33508 202 ASN A CA 1
ATOM 3015 C C . ASN A 1 202 ? 17.33498 39.94314 76.96238 1.000 8.19795 202 ASN A C 1
ATOM 3016 O O . ASN A 1 202 ? 16.63875 39.30223 77.75784 1.000 8.84186 202 ASN A O 1
ATOM 3027 N N . PHE A 1 203 ? 18.48404 39.48256 76.45824 1.000 7.93002 203 PHE A N 1
ATOM 3028 C CA . PHE A 1 203 ? 19.02265 38.16508 76.78123 1.000 8.12828 203 PHE A CA 1
ATOM 3029 C C . PHE A 1 203 ? 19.88797 38.16718 78.03831 1.000 8.21694 203 PHE A C 1
ATOM 3030 O O . PHE A 1 203 ? 20.55270 37.16372 78.32137 1.000 8.72705 203 PHE A O 1
ATOM 3047 N N . GLY A 1 204 ? 19.92664 39.26998 78.77158 1.000 8.61641 204 GLY A N 1
ATOM 3048 C CA . GLY A 1 204 ? 20.66005 39.26754 80.02130 1.000 8.03377 204 GLY A CA 1
ATOM 3049 C C . GLY A 1 204 ? 22.17048 39.29114 79.83744 1.000 8.18237 204 GLY A C 1
ATOM 3050 O O . GLY A 1 204 ? 22.70813 39.64348 78.78592 1.000 9.03916 204 GLY A O 1
ATOM 3054 N N . GLY A 1 205 ? 22.85607 38.92629 80.92062 1.000 7.66668 205 GLY A N 1
ATOM 3055 C CA . GLY A 1 205 ? 24.28814 38.81642 80.94852 1.000 8.14450 205 GLY A CA 1
ATOM 3056 C C . GLY A 1 205 ? 24.75169 37.38772 81.14059 1.000 8.24045 205 GLY A C 1
ATOM 3057 O O . GLY A 1 205 ? 24.04010 36.42208 80.83769 1.000 8.74524 205 GLY A O 1
ATOM 3061 N N . GLY A 1 206 ? 25.96978 37.24802 81.65236 1.000 8.17965 206 GLY A N 1
ATOM 3062 C CA . GLY A 1 206 ? 26.57012 35.94323 81.80724 1.000 8.70028 206 GLY A CA 1
ATOM 3063 C C . GLY A 1 206 ? 27.18537 35.38795 80.54612 1.000 8.62641 206 GLY A C 1
ATOM 3064 O O . GLY A 1 206 ? 27.68296 34.25372 80.56464 1.000 9.75040 206 GLY A O 1
ATOM 3068 N N . HIS A 1 207 ? 27.15939 36.14927 79.45603 1.000 8.74288 207 HIS A N 1
ATOM 3069 C CA . HIS A 1 207 ? 27.74760 35.73815 78.19003 1.000 9.16034 207 HIS A CA 1
ATOM 3070 C C . HIS A 1 207 ? 29.22931 36.07094 78.22505 1.000 8.06788 207 HIS A C 1
ATOM 3071 O O . HIS A 1 207 ? 29.60360 37.24169 78.33921 1.000 9.77626 207 HIS A O 1
ATOM 3085 N N . HIS A 1 208 ? 30.06323 35.03899 78.13167 1.000 8.54835 208 HIS A N 1
ATOM 3086 C CA . HIS A 1 208 ? 31.50928 35.16190 78.27982 1.000 8.90757 208 HIS A CA 1
ATOM 3087 C C . HIS A 1 208 ? 32.12820 35.59930 76.95383 1.000 9.58475 208 HIS A C 1
ATOM 3088 O O . HIS A 1 208 ? 33.10118 35.00538 76.47601 1.000 10.60729 208 HIS A O 1
ATOM 3102 N N . ILE A 1 209 ? 31.57537 36.67148 76.37816 1.000 9.49198 209 ILE A N 1
ATOM 3103 C CA . ILE A 1 209 ? 31.81762 37.02049 74.98042 1.000 9.96361 209 ILE A CA 1
ATOM 3104 C C . ILE A 1 209 ? 33.28041 37.33682 74.72430 1.000 9.31434 209 ILE A C 1
ATOM 3105 O O . ILE A 1 209 ? 33.78308 37.12404 73.61307 1.000 10.30918 209 ILE A O 1
ATOM 3121 N N . THR A 1 210 ? 33.97725 37.88456 75.71548 1.000 9.72330 210 THR A N 1
ATOM 3122 C CA . THR A 1 210 ? 35.35585 38.32060 75.53743 1.000 10.26550 210 THR A CA 1
ATOM 3123 C C . THR A 1 210 ? 36.36919 37.30127 76.04266 1.000 11.51513 210 THR A C 1
ATOM 3124 O O . THR A 1 210 ? 37.57243 37.57513 76.01801 1.000 12.52618 210 THR A O 1
ATOM 3135 N N . ARG A 1 211 ? 35.91796 36.13989 76.48161 1.000 10.94238 211 ARG A N 1
ATOM 3136 C CA . ARG A 1 211 ? 36.84463 35.07304 76.83663 1.000 12.82941 211 ARG A CA 1
ATOM 3137 C C . ARG A 1 211 ? 37.33909 34.40655 75.55656 1.000 13.73710 211 ARG A C 1
ATOM 3138 O O . ARG A 1 211 ? 36.52159 34.01798 74.71692 1.000 14.20847 211 ARG A O 1
ATOM 3159 N N . PRO A 1 212 ? 38.64960 34.28819 75.34958 1.000 13.97353 212 PRO A N 1
ATOM 3160 C CA . PRO A 1 212 ? 39.13445 33.65015 74.12118 1.000 14.63571 212 PRO A CA 1
ATOM 3161 C C . PRO A 1 212 ? 38.48581 32.29235 73.90573 1.000 14.85837 212 PRO A C 1
ATOM 3162 O O . PRO A 1 212 ? 38.39773 31.47055 74.81800 1.000 16.65924 212 PRO A O 1
ATOM 3173 N N . GLY A 1 213 ? 38.00244 32.07155 72.68719 1.000 13.79767 213 GLY A N 1
ATOM 3174 C CA . GLY A 1 213 ? 37.35940 30.82974 72.32588 1.000 14.48920 213 GLY A CA 1
ATOM 3175 C C . GLY A 1 213 ? 35.84565 30.86861 72.32964 1.000 14.15717 213 GLY A C 1
ATOM 3176 O O . GLY A 1 213 ? 35.22274 29.92012 71.83790 1.000 15.54410 213 GLY A O 1
ATOM 3180 N N . TYR A 1 214 ? 35.23856 31.92085 72.87896 1.000 13.23430 214 TYR A N 1
ATOM 3181 C CA . TYR A 1 214 ? 33.78789 32.05808 72.83743 1.000 11.25886 214 TYR A CA 1
ATOM 3182 C C . TYR A 1 214 ? 33.29767 31.97695 71.39715 1.000 12.14092 214 TYR A C 1
ATOM 3183 O O . TYR A 1 214 ? 33.91325 32.52800 70.48264 1.000 12.95389 214 TYR A O 1
ATOM 3201 N N . ASP A 1 215 ? 32.17126 31.29275 71.19806 1.000 12.61554 215 ASP A N 1
ATOM 3202 C CA . ASP A 1 215 ? 31.63151 31.06830 69.85453 1.000 12.65143 215 ASP A CA 1
ATOM 3203 C C . ASP A 1 215 ? 30.81176 32.28785 69.43470 1.000 11.47333 215 ASP A C 1
ATOM 3204 O O . ASP A 1 215 ? 29.57775 32.30254 69.47068 1.000 11.71772 215 ASP A O 1
ATOM 3213 N N . ILE A 1 216 ? 31.53310 33.33731 69.03285 1.000 11.72360 216 ILE A N 1
ATOM 3214 C CA . ILE A 1 216 ? 30.89273 34.57216 68.58991 1.000 12.31619 216 ILE A CA 1
ATOM 3215 C C . ILE A 1 216 ? 29.92758 34.29219 67.44621 1.000 11.41945 216 ILE A C 1
ATOM 3216 O O . ILE A 1 216 ? 28.82739 34.85405 67.39079 1.000 12.16538 216 ILE A O 1
ATOM 3232 N N . ASP A 1 217 ? 30.33311 33.43701 66.50203 1.000 11.66669 217 ASP A N 1
ATOM 3233 C CA . ASP A 1 217 ? 29.48708 33.16342 65.34464 1.000 12.79323 217 ASP A CA 1
ATOM 3234 C C . ASP A 1 217 ? 28.13509 32.59493 65.76212 1.000 12.82512 217 ASP A C 1
ATOM 3235 O O . ASP A 1 217 ? 27.09798 32.95282 65.18695 1.000 13.50752 217 ASP A O 1
ATOM 3244 N N . ALA A 1 218 ? 28.12326 31.70012 66.75371 1.000 12.45580 218 ALA A N 1
ATOM 3245 C CA . ALA A 1 218 ? 26.85912 31.14015 67.22229 1.000 13.36746 218 ALA A CA 1
ATOM 3246 C C . ALA A 1 218 ? 25.99898 32.20574 67.88833 1.000 11.27904 218 ALA A C 1
ATOM 3247 O O . ALA A 1 218 ? 24.77505 32.22276 67.71221 1.000 12.26024 218 ALA A O 1
ATOM 3254 N N . LEU A 1 219 ? 26.61809 33.10373 68.65854 1.000 10.82451 219 LEU A N 1
ATOM 3255 C CA . LEU A 1 219 ? 25.86292 34.19225 69.27276 1.000 11.07248 219 LEU A CA 1
ATOM 3256 C C . LEU A 1 219 ? 25.25223 35.09240 68.20674 1.000 10.58396 219 LEU A C 1
ATOM 3257 O O . LEU A 1 219 ? 24.07130 35.45471 68.27922 1.000 10.81537 219 LEU A O 1
ATOM 3273 N N . VAL A 1 220 ? 26.05450 35.46993 67.21122 1.000 11.35568 220 VAL A N 1
ATOM 3274 C CA . VAL A 1 220 ? 25.57610 36.33571 66.13808 1.000 11.35609 220 VAL A CA 1
ATOM 3275 C C . VAL A 1 220 ? 24.41133 35.68521 65.40548 1.000 11.63083 220 VAL A C 1
ATOM 3276 O O . VAL A 1 220 ? 23.39774 36.33463 65.11800 1.000 12.06784 220 VAL A O 1
ATOM 3289 N N . SER A 1 221 ? 24.52989 34.39201 65.10019 1.000 12.38117 221 SER A N 1
ATOM 3290 C CA A SER A 1 221 ? 23.46395 33.70589 64.37809 0.542 12.90036 221 SER A CA 1
ATOM 3291 C CA B SER A 1 221 ? 23.46268 33.70696 64.37858 0.458 12.78899 221 SER A CA 1
ATOM 3292 C C . SER A 1 221 ? 22.18153 33.67254 65.19787 1.000 12.40130 221 SER A C 1
ATOM 3293 O O . SER A 1 221 ? 21.08861 33.89567 64.66548 1.000 12.81680 221 SER A O 1
ATOM 3306 N N . CYS A 1 222 ? 22.29857 33.40078 66.49677 1.000 11.79977 222 CYS A N 1
ATOM 3307 C CA . CYS A 1 222 ? 21.12448 33.32821 67.35707 1.000 11.89852 222 CYS A CA 1
ATOM 3308 C C . CYS A 1 222 ? 20.44750 34.68800 67.47725 1.000 10.96276 222 CYS A C 1
ATOM 3309 O O . CYS A 1 222 ? 19.23217 34.80843 67.28205 1.000 11.39626 222 CYS A O 1
ATOM 3317 N N . VAL A 1 223 ? 21.22550 35.72602 67.78963 1.000 10.77738 223 VAL A N 1
ATOM 3318 C CA . VAL A 1 223 ? 20.67803 37.07539 67.90905 1.000 10.56907 223 VAL A CA 1
ATOM 3319 C C . VAL A 1 223 ? 19.98094 37.48484 66.61764 1.000 10.38637 223 VAL A C 1
ATOM 3320 O O . VAL A 1 223 ? 18.86711 38.02175 66.63483 1.000 10.65995 223 VAL A O 1
ATOM 3333 N N . SER A 1 224 ? 20.63216 37.24144 65.47617 1.000 11.24165 224 SER A N 1
ATOM 3334 C CA . SER A 1 224 ? 20.06514 37.65643 64.19763 1.000 11.22417 224 SER A CA 1
ATOM 3335 C C . SER A 1 224 ? 18.77045 36.91480 63.89805 1.000 11.44241 224 SER A C 1
ATOM 3336 O O . SER A 1 224 ? 17.80814 37.50804 63.39279 1.000 13.03709 224 SER A O 1
ATOM 3344 N N . ARG A 1 225 ? 18.73726 35.60963 64.17197 1.000 12.34996 225 ARG A N 1
ATOM 3345 C CA . ARG A 1 225 ? 17.53549 34.82901 63.89682 1.000 12.30626 225 ARG A CA 1
ATOM 3346 C C . ARG A 1 225 ? 16.35780 35.32748 64.72389 1.000 10.98720 225 ARG A C 1
ATOM 3347 O O . ARG A 1 225 ? 15.23134 35.43258 64.21954 1.000 11.51292 225 ARG A O 1
ATOM 3368 N N . VAL A 1 226 ? 16.59432 35.61541 66.00484 1.000 11.13800 226 VAL A N 1
ATOM 3369 C CA . VAL A 1 226 ? 15.52277 36.08285 66.87755 1.000 10.77532 226 VAL A CA 1
ATOM 3370 C C . VAL A 1 226 ? 15.03450 37.45628 66.43693 1.000 10.52884 226 VAL A C 1
ATOM 3371 O O . VAL A 1 226 ? 13.82633 37.70298 66.34860 1.000 10.28840 226 VAL A O 1
ATOM 3384 N N . GLN A 1 227 ? 15.96229 38.37572 66.15972 1.000 9.76188 227 GLN A N 1
ATOM 3385 C CA . GLN A 1 227 ? 15.55110 39.70039 65.70269 1.000 9.98150 227 GLN A CA 1
ATOM 3386 C C . GLN A 1 227 ? 14.71359 39.60660 64.43726 1.000 10.36862 227 GLN A C 1
ATOM 3387 O O . GLN A 1 227 ? 13.69284 40.29410 64.30789 1.000 10.65308 227 GLN A O 1
ATOM 3401 N N . GLU A 1 228 ? 15.12102 38.74784 63.50134 1.000 11.18211 228 GLU A N 1
ATOM 3402 C CA . GLU A 1 228 ? 14.38326 38.60549 62.25012 1.000 13.02109 228 GLU A CA 1
ATOM 3403 C C . GLU A 1 228 ? 13.02853 37.94710 62.47463 1.000 12.99811 228 GLU A C 1
ATOM 3404 O O . GLU A 1 228 ? 12.00610 38.41837 61.96124 1.000 13.91074 228 GLU A O 1
ATOM 3416 N N . ARG A 1 229 ? 13.00029 36.83705 63.21553 1.000 10.81639 229 ARG A N 1
ATOM 3417 C CA . ARG A 1 229 ? 11.75708 36.08180 63.33146 1.000 11.04871 229 ARG A CA 1
ATOM 3418 C C . ARG A 1 229 ? 10.66759 36.90462 64.00464 1.000 10.96737 229 ARG A C 1
ATOM 3419 O O . ARG A 1 229 ? 9.49927 36.84705 63.60042 1.000 11.99152 229 ARG A O 1
ATOM 3440 N N . TYR A 1 230 ? 11.02327 37.67214 65.03645 1.000 10.67255 230 TYR A N 1
ATOM 3441 C CA . TYR A 1 230 ? 10.03425 38.37570 65.84120 1.000 10.94257 230 TYR A CA 1
ATOM 3442 C C . TYR A 1 230 ? 10.00351 39.87841 65.60485 1.000 10.82543 230 TYR A C 1
ATOM 3443 O O . TYR A 1 230 ? 9.15000 40.55884 66.17910 1.000 11.50865 230 TYR A O 1
ATOM 3461 N N . GLY A 1 231 ? 10.89160 40.41777 64.77643 1.000 10.70811 231 GLY A N 1
ATOM 3462 C CA . GLY A 1 231 ? 10.89328 41.84831 64.53652 1.000 10.38718 231 GLY A CA 1
ATOM 3463 C C . GLY A 1 231 ? 11.13924 42.62546 65.81000 1.000 9.98896 231 GLY A C 1
ATOM 3464 O O . GLY A 1 231 ? 10.40353 43.56347 66.13648 1.000 10.42455 231 GLY A O 1
ATOM 3468 N N . VAL A 1 232 ? 12.18617 42.24274 66.53543 1.000 10.47942 232 VAL A N 1
ATOM 3469 C CA . VAL A 1 232 ? 12.51631 42.85519 67.81160 1.000 9.79937 232 VAL A CA 1
ATOM 3470 C C . VAL A 1 232 ? 13.94786 43.36724 67.77141 1.000 9.78046 232 VAL A C 1
ATOM 3471 O O . VAL A 1 232 ? 14.78977 42.90022 66.99968 1.000 11.02021 232 VAL A O 1
ATOM 3484 N N . GLN A 1 233 ? 14.20866 44.33974 68.63805 1.000 9.64405 233 GLN A N 1
ATOM 3485 C CA . GLN A 1 233 ? 15.55770 44.75506 68.98348 1.000 9.47728 233 GLN A CA 1
ATOM 3486 C C . GLN A 1 233 ? 16.02541 43.86116 70.12135 1.000 8.72369 233 GLN A C 1
ATOM 3487 O O . GLN A 1 233 ? 15.37704 43.81362 71.17009 1.000 9.43221 233 GLN A O 1
ATOM 3501 N N . VAL A 1 234 ? 17.13510 43.15606 69.92420 1.000 9.10518 234 VAL A N 1
ATOM 3502 C CA . VAL A 1 234 ? 17.72250 42.36001 70.99660 1.000 8.67757 234 VAL A CA 1
ATOM 3503 C C . VAL A 1 234 ? 18.75505 43.19929 71.72788 1.000 7.71798 234 VAL A C 1
ATOM 3504 O O . VAL A 1 234 ? 19.52867 43.94577 71.11030 1.000 8.23839 234 VAL A O 1
ATOM 3517 N N . TYR A 1 235 ? 18.75455 43.07521 73.05333 1.000 7.69031 235 TYR A N 1
ATOM 3518 C CA . TYR A 1 235 ? 19.76687 43.64721 73.92528 1.000 7.36036 235 TYR A CA 1
ATOM 3519 C C . TYR A 1 235 ? 20.53776 42.52464 74.60311 1.000 7.81336 235 TYR A C 1
ATOM 3520 O O . TYR A 1 235 ? 19.95412 41.50720 74.99283 1.000 8.60084 235 TYR A O 1
ATOM 3538 N N . LEU A 1 236 ? 21.84377 42.72426 74.74914 1.000 7.62344 236 LEU A N 1
ATOM 3539 C CA . LEU A 1 236 ? 22.68795 41.93650 75.63385 1.000 8.00259 236 LEU A CA 1
ATOM 3540 C C . LEU A 1 236 ? 23.20641 42.87183 76.71609 1.000 7.74734 236 LEU A C 1
ATOM 3541 O O . LEU A 1 236 ? 23.43903 44.05659 76.46352 1.000 8.63082 236 LEU A O 1
ATOM 3557 N N . GLU A 1 237 ? 23.37576 42.35229 77.93135 1.000 8.20451 237 GLU A N 1
ATOM 3558 C CA . GLU A 1 237 ? 23.81259 43.16766 79.06494 1.000 7.64944 237 GLU A CA 1
ATOM 3559 C C . GLU A 1 237 ? 24.90895 42.44835 79.84285 1.000 7.72314 237 GLU A C 1
ATOM 3560 O O . GLU A 1 237 ? 24.73150 42.08068 81.00940 1.000 9.17185 237 GLU A O 1
ATOM 3572 N N . PRO A 1 238 ? 26.06754 42.24831 79.22488 1.000 8.15548 238 PRO A N 1
ATOM 3573 C CA . PRO A 1 238 ? 27.19530 41.65361 79.94712 1.000 9.46998 238 PRO A CA 1
ATOM 3574 C C . PRO A 1 238 ? 27.75379 42.61103 80.98308 1.000 9.22539 238 PRO A C 1
ATOM 3575 O O . PRO A 1 238 ? 27.72657 43.83380 80.81695 1.000 8.73422 238 PRO A O 1
ATOM 3586 N N . GLY A 1 239 ? 28.27961 42.03063 82.05961 1.000 8.02083 239 GLY A N 1
ATOM 3587 C CA . GLY A 1 239 ? 29.01094 42.78351 83.05444 1.000 7.83015 239 GLY A CA 1
ATOM 3588 C C . GLY A 1 239 ? 30.46428 42.36550 83.03469 1.000 7.62479 239 GLY A C 1
ATOM 3589 O O . GLY A 1 239 ? 31.33781 43.12093 82.59633 1.000 8.69702 239 GLY A O 1
ATOM 3593 N N . GLU A 1 240 ? 30.72441 41.13399 83.47596 1.000 8.08375 240 GLU A N 1
ATOM 3594 C CA . GLU A 1 240 ? 32.09406 40.63316 83.52781 1.000 9.06497 240 GLU A CA 1
ATOM 3595 C C . GLU A 1 240 ? 32.81374 40.79150 82.19308 1.000 8.71879 240 GLU A C 1
ATOM 3596 O O . GLU A 1 240 ? 33.99149 41.16461 82.15667 1.000 9.69822 240 GLU A O 1
ATOM 3608 N N . ALA A 1 241 ? 32.13072 40.50281 81.08504 1.000 8.45192 241 ALA A N 1
ATOM 3609 C CA . ALA A 1 241 ? 32.81316 40.51820 79.79211 1.000 8.23746 241 ALA A CA 1
ATOM 3610 C C . ALA A 1 241 ? 33.40502 41.88419 79.47097 1.000 8.47504 241 ALA A C 1
ATOM 3611 O O . ALA A 1 241 ? 34.40029 41.97029 78.74187 1.000 10.05411 241 ALA A O 1
ATOM 3618 N N . VAL A 1 242 ? 32.81329 42.96151 79.98837 1.000 8.41822 242 VAL A N 1
ATOM 3619 C CA . VAL A 1 242 ? 33.30944 44.29428 79.66103 1.000 9.55828 242 VAL A CA 1
ATOM 3620 C C . VAL A 1 242 ? 34.69838 44.51762 80.24629 1.000 10.04365 242 VAL A C 1
ATOM 3621 O O . VAL A 1 242 ? 35.55960 45.13506 79.61145 1.000 10.07777 242 VAL A O 1
ATOM 3634 N N . ALA A 1 243 ? 34.93464 44.04347 81.47019 1.000 9.49003 243 ALA A N 1
ATOM 3635 C CA . ALA A 1 243 ? 36.15504 44.36515 82.20050 1.000 8.99935 243 ALA A CA 1
ATOM 3636 C C . ALA A 1 243 ? 37.00306 43.14080 82.52674 1.000 8.84579 243 ALA A C 1
ATOM 3637 O O . ALA A 1 243 ? 37.94093 43.24682 83.33073 1.000 9.08625 243 ALA A O 1
ATOM 3644 N N . LEU A 1 244 ? 36.70524 41.99087 81.92247 1.000 8.23356 244 LEU A N 1
ATOM 3645 C CA . LEU A 1 244 ? 37.50125 40.78775 82.12090 1.000 9.07584 244 LEU A CA 1
ATOM 3646 C C . LEU A 1 244 ? 38.9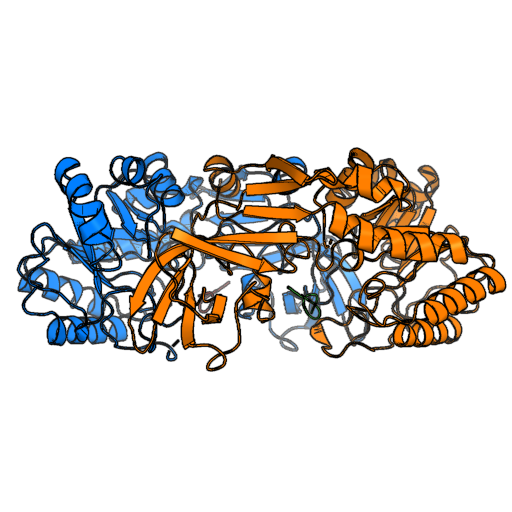6602 41.05943 81.80716 1.000 8.79365 244 LEU A C 1
ATOM 3647 O O . LEU A 1 244 ? 39.30033 41.58389 80.74101 1.000 8.94453 244 LEU A O 1
ATOM 3663 N N . ASN A 1 245 ? 39.83962 40.70554 82.74894 1.000 9.00662 245 ASN A N 1
ATOM 3664 C CA . ASN A 1 245 ? 41.28585 40.79716 82.54874 1.000 10.39696 245 ASN A CA 1
ATOM 3665 C C . ASN A 1 245 ? 41.71287 42.19119 82.09937 1.000 9.68361 245 ASN A C 1
ATOM 3666 O O . ASN A 1 245 ? 42.58613 42.35342 81.24486 1.000 13.15415 245 ASN A O 1
ATOM 3677 N N . ALA A 1 246 ? 41.08952 43.21465 82.68445 1.000 8.21868 246 ALA A N 1
ATOM 3678 C CA . ALA A 1 246 ? 41.39164 44.59896 82.34197 1.000 9.47085 246 ALA A CA 1
ATOM 3679 C C . ALA A 1 246 ? 41.82715 45.42708 83.54067 1.000 9.44804 246 ALA A C 1
ATOM 3680 O O . ALA A 1 246 ? 41.99783 46.64452 83.40849 1.000 11.53959 246 ALA A O 1
ATOM 3687 N N . GLY A 1 247 ? 42.01207 44.81001 84.70170 1.000 10.19982 247 GLY A N 1
ATOM 3688 C CA . GLY A 1 247 ? 42.45237 45.55128 85.86715 1.000 10.37029 247 GLY A CA 1
ATOM 3689 C C . GLY A 1 247 ? 43.31550 44.70813 86.77911 1.000 9.84382 247 GLY A C 1
ATOM 3690 O O . GLY A 1 247 ? 43.32757 43.47414 86.70531 1.000 9.60962 247 GLY A O 1
ATOM 3694 N N . PHE A 1 248 ? 44.03251 45.40361 87.65856 1.000 9.01711 248 PHE A N 1
ATOM 3695 C CA . PHE A 1 248 ? 44.98237 44.78425 88.56741 1.000 9.73342 248 PHE A CA 1
ATOM 3696 C C . PHE A 1 248 ? 44.80192 45.36362 89.96144 1.000 9.53275 248 PHE A C 1
ATOM 3697 O O . PHE A 1 248 ? 44.22844 46.43825 90.14205 1.000 10.06258 248 PHE A O 1
ATOM 3714 N N . LEU A 1 249 ? 45.30173 44.62538 90.95032 1.000 9.35348 249 LEU A N 1
ATOM 3715 C CA . LEU A 1 249 ? 45.43066 45.09881 92.32257 1.000 10.31724 249 LEU A CA 1
ATOM 3716 C C . LEU A 1 249 ? 46.89507 44.94410 92.69722 1.000 10.62309 249 LEU A C 1
ATOM 3717 O O . LEU A 1 249 ? 47.42111 43.82588 92.69963 1.000 10.86955 249 LEU A O 1
ATOM 3733 N N . VAL A 1 250 ? 47.55750 46.06220 92.97010 1.000 10.30694 250 VAL A N 1
ATOM 3734 C CA . VAL A 1 250 ? 48.98225 46.08230 93.27405 1.000 10.25712 250 VAL A CA 1
ATOM 3735 C C . VAL A 1 250 ? 49.14793 46.21131 94.77971 1.000 9.20034 250 VAL A C 1
ATOM 3736 O O . VAL A 1 250 ? 48.53788 47.08672 95.40369 1.000 10.01657 250 VAL A O 1
ATOM 3749 N N . SER A 1 251 ? 49.98659 45.35407 95.35550 1.000 9.26567 251 SER A N 1
ATOM 3750 C CA . SER A 1 251 ? 50.21630 45.30890 96.79248 1.000 9.64613 251 SER A CA 1
ATOM 3751 C C . SER A 1 251 ? 51.71120 45.24621 97.06572 1.000 10.51081 251 SER A C 1
ATOM 3752 O O . SER A 1 251 ? 52.48319 44.71271 96.26506 1.000 12.07884 251 SER A O 1
ATOM 3760 N N . THR A 1 252 ? 52.11312 45.79965 98.20559 1.000 10.37347 252 THR A N 1
ATOM 3761 C CA . THR A 1 252 ? 53.48699 45.71761 98.67725 1.000 11.23369 252 THR A CA 1
ATOM 3762 C C . THR A 1 252 ? 53.56070 44.76042 99.85884 1.000 10.12068 252 THR A C 1
ATOM 3763 O O . THR A 1 252 ? 52.68908 44.76970 100.73605 1.000 10.81194 252 THR A O 1
ATOM 3774 N N . VAL A 1 253 ? 54.60441 43.93103 99.86889 1.000 10.15763 253 VAL A N 1
ATOM 3775 C CA . VAL A 1 253 ? 54.87904 43.06813 101.01122 1.000 9.98055 253 VAL A CA 1
ATOM 3776 C C . VAL A 1 253 ? 55.34982 43.92241 102.17917 1.000 10.19986 253 VAL A C 1
ATOM 3777 O O . VAL A 1 253 ? 56.28822 44.72111 102.04776 1.000 10.77812 253 VAL A O 1
ATOM 3790 N N . LEU A 1 254 ? 54.71452 43.74556 103.33435 1.000 10.74645 254 LEU A N 1
ATOM 3791 C CA . LEU A 1 254 ? 55.07474 44.48740 104.53873 1.000 10.68258 254 LEU A CA 1
ATOM 3792 C C . LEU A 1 254 ? 56.02748 43.73061 105.45430 1.000 12.48729 254 LEU A C 1
ATOM 3793 O O . LEU A 1 254 ? 56.89382 44.34686 106.08824 1.000 14.59141 254 LEU A O 1
ATOM 3809 N N . ASP A 1 255 ? 55.87400 42.41550 105.56710 1.000 12.28780 255 ASP A N 1
ATOM 3810 C CA . ASP A 1 255 ? 56.72899 41.62317 106.44061 1.000 12.76262 255 ASP A CA 1
ATOM 3811 C C . ASP A 1 255 ? 56.73288 40.20278 105.90372 1.000 12.35602 255 ASP A C 1
ATOM 3812 O O . ASP A 1 255 ? 55.79024 39.78236 105.22437 1.000 12.03992 255 ASP A O 1
ATOM 3821 N N . VAL A 1 256 ? 57.81328 39.48118 106.18930 1.000 12.08054 256 VAL A N 1
ATOM 3822 C CA . VAL A 1 256 ? 57.91987 38.06045 105.88489 1.000 11.78412 256 VAL A CA 1
ATOM 3823 C C . VAL A 1 256 ? 58.40299 37.35506 107.14201 1.000 11.70891 256 VAL A C 1
ATOM 3824 O O . VAL A 1 256 ? 59.36157 37.80203 107.77976 1.000 13.51613 256 VAL A O 1
ATOM 3837 N N . LEU A 1 257 ? 57.73650 36.26509 107.50489 1.000 12.03071 257 LEU A N 1
ATOM 3838 C CA . LEU A 1 257 ? 58.09248 35.51361 108.69789 1.000 13.21212 257 LEU A CA 1
ATOM 3839 C C . LEU A 1 257 ? 58.02323 34.02878 108.38103 1.000 12.13367 257 LEU A C 1
ATOM 3840 O O . LEU A 1 257 ? 57.49019 33.61299 107.35022 1.000 15.28759 257 LEU A O 1
ATOM 3856 N N . GLU A 1 258 ? 58.59227 33.22501 109.27090 1.000 12.23345 258 GLU A N 1
ATOM 3857 C CA . GLU A 1 258 ? 58.64697 31.78228 109.09520 1.000 12.87775 258 GLU A CA 1
ATOM 3858 C C . GLU A 1 258 ? 57.81327 31.12245 110.18155 1.000 12.72904 258 GLU A C 1
ATOM 3859 O O . GLU A 1 258 ? 57.98799 31.41171 111.36880 1.000 13.41915 258 GLU A O 1
ATOM 3871 N N . ASN A 1 259 ? 56.87914 30.26888 109.76642 1.000 11.93230 259 ASN A N 1
ATOM 3872 C CA . ASN A 1 259 ? 56.11202 29.46355 110.71340 1.000 11.48862 259 ASN A CA 1
ATOM 3873 C C . ASN A 1 259 ? 55.60579 28.25715 109.92568 1.000 13.57781 259 ASN A C 1
ATOM 3874 O O . ASN A 1 259 ? 54.57995 28.34794 109.24742 1.000 13.88627 259 ASN A O 1
ATOM 3885 N N . SER A 1 260 ? 56.33826 27.14880 110.01202 1.000 14.32262 260 SER A N 1
ATOM 3886 C CA . SER A 1 260 ? 56.05676 25.97401 109.19201 1.000 14.75925 260 SER A CA 1
ATOM 3887 C C . SER A 1 260 ? 56.01274 26.34223 107.71087 1.000 15.08093 260 SER A C 1
ATOM 3888 O O . SER A 1 260 ? 55.19195 25.83468 106.94577 1.000 18.00841 260 SER A O 1
ATOM 3896 N N . GLY A 1 261 ? 56.91279 27.23114 107.30234 1.000 13.40996 261 GLY A N 1
ATOM 3897 C CA . GLY A 1 261 ? 56.98642 27.70983 105.93708 1.000 13.11352 261 GLY A CA 1
ATOM 3898 C C . GLY A 1 261 ? 57.09148 29.21855 105.88371 1.000 12.00526 261 GLY A C 1
ATOM 3899 O O . GLY A 1 261 ? 57.01883 29.91393 106.89372 1.000 13.44773 261 GLY A O 1
ATOM 3903 N N . ASN A 1 262 ? 57.25834 29.72951 104.66487 1.000 11.63858 262 ASN A N 1
ATOM 3904 C CA . ASN A 1 262 ? 57.37843 31.16834 104.46580 1.000 11.50603 262 ASN A CA 1
ATOM 3905 C C . ASN A 1 262 ? 55.99892 31.80899 104.42953 1.000 11.79928 262 ASN A C 1
ATOM 3906 O O . ASN A 1 262 ? 55.11236 31.35568 103.69731 1.000 11.96328 262 ASN A O 1
ATOM 3917 N N . ILE A 1 263 ? 55.82851 32.87707 105.20364 1.000 12.00252 263 ILE A N 1
ATOM 3918 C CA . ILE A 1 263 ? 54.57817 33.61967 105.28451 1.000 15.69027 263 ILE A CA 1
ATOM 3919 C C . ILE A 1 263 ? 54.87992 35.07043 104.93504 1.000 17.09476 263 ILE A C 1
ATOM 3920 O O . ILE A 1 263 ? 55.83006 35.65478 105.46615 1.000 18.49248 263 ILE A O 1
ATOM 3936 N N . ALA A 1 264 ? 54.07580 35.65232 104.04991 1.000 15.52754 264 ALA A N 1
ATOM 3937 C CA . ALA A 1 264 ? 54.21588 37.05154 103.66991 1.000 14.67332 264 ALA A CA 1
ATOM 3938 C C . ALA A 1 264 ? 52.94934 37.80423 104.04634 1.000 13.98399 264 ALA A C 1
ATOM 3939 O O . ALA A 1 264 ? 51.84514 37.38854 103.67884 1.000 15.18190 264 ALA A O 1
ATOM 3946 N N . VAL A 1 265 ? 53.11288 38.90101 104.78227 1.000 10.30762 265 VAL A N 1
ATOM 3947 C CA . VAL A 1 265 ? 52.01171 39.80226 105.10517 1.000 9.42535 265 VAL A CA 1
ATOM 3948 C C . VAL A 1 265 ? 52.00758 40.92485 104.07539 1.000 9.26617 265 VAL A C 1
ATOM 3949 O O . VAL A 1 265 ? 52.97092 41.69527 103.98324 1.000 9.14644 265 VAL A O 1
ATOM 3962 N N . LEU A 1 266 ? 50.92733 41.02293 103.30653 1.000 9.91891 266 LEU A N 1
ATOM 3963 C CA . LEU A 1 266 ? 50.78831 42.04202 102.27829 1.000 9.93068 266 LEU A CA 1
ATOM 3964 C C . LEU A 1 266 ? 50.02144 43.23786 102.82257 1.000 9.75892 266 LEU A C 1
ATOM 3965 O O . LEU A 1 266 ? 49.35391 43.16236 103.85529 1.000 10.36194 266 LEU A O 1
ATOM 3981 N N . ASP A 1 267 ? 50.08923 44.34857 102.08946 1.000 9.72495 267 ASP A N 1
ATOM 3982 C CA . ASP A 1 267 ? 49.31654 45.52445 102.46680 1.000 9.54547 267 ASP A CA 1
ATOM 3983 C C . ASP A 1 267 ? 47.91878 45.54712 101.85974 1.000 8.91706 267 ASP A C 1
ATOM 3984 O O . ASP A 1 267 ? 47.18274 46.51605 102.08498 1.000 10.36142 267 ASP A O 1
ATOM 3993 N N . THR A 1 268 ? 47.52408 44.49836 101.13325 1.000 9.28199 268 THR A N 1
ATOM 3994 C CA . THR A 1 268 ? 46.14082 44.30847 100.71788 1.000 8.96117 268 THR A CA 1
ATOM 3995 C C . THR A 1 268 ? 45.51191 43.13385 101.46342 1.000 9.23701 268 THR A C 1
ATOM 3996 O O . THR A 1 268 ? 46.18747 42.17124 101.83727 1.000 10.26971 268 THR A O 1
ATOM 4007 N N . SER A 1 269 ? 44.20254 43.23281 101.67752 1.000 8.42749 269 SER A N 1
ATOM 4008 C CA . SER A 1 269 ? 43.41462 42.23041 102.37818 1.000 9.09142 269 SER A CA 1
ATOM 4009 C C . SER A 1 269 ? 42.43911 41.59428 101.39806 1.000 9.43762 269 SER A C 1
ATOM 4010 O O . SER A 1 269 ? 41.76770 42.30282 100.64325 1.000 10.01544 269 SER A O 1
ATOM 4018 N N . ALA A 1 270 ? 42.35256 40.26233 101.40931 1.000 8.76950 270 ALA A N 1
ATOM 4019 C CA . ALA A 1 270 ? 41.30161 39.60821 100.63736 1.000 8.96934 270 ALA A CA 1
ATOM 4020 C C . ALA A 1 270 ? 39.92974 39.94747 101.20465 1.000 9.16778 270 ALA A C 1
ATOM 4021 O O . ALA A 1 270 ? 39.01552 40.32646 100.46263 1.000 9.70108 270 ALA A O 1
ATOM 4028 N N . ALA A 1 271 ? 39.77966 39.84592 102.52967 1.000 7.88250 271 ALA A N 1
ATOM 4029 C CA . ALA A 1 271 ? 38.48909 40.11280 103.15937 1.000 7.86186 271 ALA A CA 1
ATOM 4030 C C . ALA A 1 271 ? 37.95908 41.49405 102.79544 1.000 8.68988 271 ALA A C 1
ATOM 4031 O O . ALA A 1 271 ? 36.74910 41.67352 102.61365 1.000 9.45670 271 ALA A O 1
ATOM 4038 N N . CYS A 1 272 ? 38.84205 42.48827 102.71305 1.000 8.94167 272 CYS A N 1
ATOM 4039 C CA . CYS A 1 272 ? 38.42320 43.86607 102.48708 1.000 8.83470 272 CYS A CA 1
ATOM 4040 C C . CYS A 1 272 ? 38.44619 44.26988 101.01903 1.000 8.40167 272 CYS A C 1
ATOM 4041 O O . CYS A 1 272 ? 37.60165 45.05895 100.58817 1.000 8.70422 272 CYS A O 1
ATOM 4049 N N . HIS A 1 273 ? 39.41380 43.77259 100.24580 1.000 8.38374 273 HIS A N 1
ATOM 4050 C CA . HIS A 1 273 ? 39.70200 44.32580 98.92777 1.000 7.46644 273 HIS A CA 1
ATOM 4051 C C . HIS A 1 273 ? 39.40371 43.38651 97.77257 1.000 8.32525 273 HIS A C 1
ATOM 4052 O O . HIS A 1 273 ? 39.28707 43.85004 96.63116 1.000 9.36281 273 HIS A O 1
ATOM 4066 N N . MET A 1 274 ? 39.28844 42.08724 98.02418 1.000 9.36728 274 MET A N 1
ATOM 4067 C CA . MET A 1 274 ? 38.86397 41.13304 96.99766 1.000 10.12443 274 MET A CA 1
ATOM 4068 C C . MET A 1 274 ? 38.05730 40.04425 97.68055 1.000 9.85367 274 MET A C 1
ATOM 4069 O O . MET A 1 274 ? 38.44981 38.87252 97.71306 1.000 9.44236 274 MET A O 1
ATOM 4083 N N . PRO A 1 275 ? 36.90145 40.40682 98.23766 1.000 9.86027 275 PRO A N 1
ATOM 4084 C CA . PRO A 1 275 ? 36.19870 39.48354 99.13715 1.000 10.77534 275 PRO A CA 1
ATOM 4085 C C . PRO A 1 275 ? 35.78603 38.18001 98.48151 1.000 10.38930 275 PRO A C 1
ATOM 4086 O O . PRO A 1 275 ? 35.69960 37.15759 99.16934 1.000 11.27517 275 PRO A O 1
ATOM 4097 N N . ASP A 1 276 ? 35.54447 38.16806 97.17011 1.000 9.72183 276 ASP A N 1
ATOM 4098 C CA . ASP A 1 276 ? 35.17512 36.91634 96.52107 1.000 10.66846 276 ASP A CA 1
ATOM 4099 C C . ASP A 1 276 ? 36.27747 35.86823 96.63069 1.000 11.27924 276 ASP A C 1
ATOM 4100 O O . ASP A 1 276 ? 35.99103 34.66962 96.54853 1.000 11.66418 276 ASP A O 1
ATOM 4109 N N . VAL A 1 277 ? 37.52920 36.28914 96.81719 1.000 9.75209 277 VAL A N 1
ATOM 4110 C CA . VAL A 1 277 ? 38.62028 35.33058 96.97610 1.000 10.00438 277 VAL A CA 1
ATOM 4111 C C . VAL A 1 277 ? 38.33693 34.38527 98.13827 1.000 10.90457 277 VAL A C 1
ATOM 4112 O O . VAL A 1 277 ? 38.58394 33.17564 98.05011 1.000 11.99892 277 VAL A O 1
ATOM 4125 N N . LEU A 1 278 ? 37.81443 34.91821 99.24334 1.000 10.52225 278 LEU A N 1
ATOM 4126 C CA . LEU A 1 278 ? 37.49357 34.10493 100.41043 1.000 11.80458 278 LEU A CA 1
ATOM 4127 C C . LEU A 1 278 ? 36.08765 33.52326 100.33678 1.000 13.65196 278 LEU A C 1
ATOM 4128 O O . LEU A 1 278 ? 35.86131 32.39043 100.77805 1.000 15.37028 278 LEU A O 1
ATOM 4144 N N . GLU A 1 279 ? 35.13961 34.27970 99.77945 1.000 14.41318 279 GLU A N 1
ATOM 4145 C CA . GLU A 1 279 ? 33.73814 33.87472 99.83016 1.000 15.43778 279 GLU A CA 1
ATOM 4146 C C . GLU A 1 279 ? 33.46148 32.69826 98.90288 1.000 16.00156 279 GLU A C 1
ATOM 4147 O O . GLU A 1 279 ? 32.72888 31.77097 99.26872 1.000 18.14236 279 GLU A O 1
ATOM 4159 N N . MET A 1 280 ? 34.04114 32.71137 97.70018 1.000 14.84194 280 MET A N 1
ATOM 4160 C CA . MET A 1 280 ? 33.61149 31.75057 96.68374 1.000 18.85189 280 MET A CA 1
ATOM 4161 C C . MET A 1 280 ? 34.00293 30.31875 97.02040 1.000 29.07222 280 MET A C 1
ATOM 4162 O O . MET A 1 280 ? 33.11819 29.44645 97.03731 1.000 25.73433 280 MET A O 1
ATOM 4176 N N . PRO A 1 281 ? 35.27677 29.99132 97.27437 1.000 23.98948 281 PRO A N 1
ATOM 4177 C CA . PRO A 1 281 ? 36.48372 30.81652 97.18103 1.000 21.78557 281 PRO A CA 1
ATOM 4178 C C . PRO A 1 281 ? 37.12021 30.67628 95.80994 1.000 20.77294 281 PRO A C 1
ATOM 4179 O O . PRO A 1 281 ? 36.70789 29.82722 95.02725 1.000 21.46450 281 PRO A O 1
ATOM 4190 N N . TYR A 1 282 ? 38.12090 31.48934 95.48390 1.000 18.67998 282 TYR A N 1
ATOM 4191 C CA . TYR A 1 282 ? 38.87602 31.29224 94.25698 1.000 17.48102 282 TYR A CA 1
ATOM 4192 C C . TYR A 1 282 ? 40.27372 31.86124 94.44447 1.000 16.61031 282 TYR A C 1
ATOM 4193 O O . TYR A 1 282 ? 40.53344 32.64959 95.35733 1.000 16.99577 282 TYR A O 1
ATOM 4211 N N . ARG A 1 283 ? 41.16834 31.45026 93.55708 1.000 17.68115 283 ARG A N 1
ATOM 4212 C CA . ARG A 1 283 ? 42.58192 31.79024 93.63958 1.000 17.97694 283 ARG A CA 1
ATOM 4213 C C . ARG A 1 283 ? 42.91501 32.82739 92.57478 1.000 17.75785 283 ARG A C 1
ATOM 4214 O O . ARG A 1 283 ? 42.91389 32.49359 91.37860 1.000 19.61857 283 ARG A O 1
ATOM 4235 N N . PRO A 1 284 ? 43.21409 34.07677 92.93541 1.000 14.46687 284 PRO A N 1
ATOM 4236 C CA . PRO A 1 284 ? 43.47228 35.08762 91.90999 1.000 14.85082 284 PRO A CA 1
ATOM 4237 C C . PRO A 1 284 ? 44.84247 34.89056 91.28697 1.000 14.13294 284 PRO A C 1
ATOM 4238 O O . PRO A 1 284 ? 45.78544 34.44130 91.95956 1.000 15.40402 284 PRO A O 1
ATOM 4249 N N . PRO A 1 285 ? 45.00726 35.22585 90.00673 1.000 14.07933 285 PRO A N 1
ATOM 4250 C CA . PRO A 1 285 ? 46.33738 35.11240 89.39736 1.000 14.03906 285 PRO A CA 1
ATOM 4251 C C . PRO A 1 285 ? 47.25923 36.20894 89.89672 1.000 13.62983 285 PRO A C 1
ATOM 4252 O O . PRO A 1 285 ? 46.84401 37.35489 90.08726 1.000 13.43975 285 PRO A O 1
ATOM 4263 N N . ILE A 1 286 ? 48.52091 35.84505 90.10922 1.000 14.39992 286 ILE A N 1
ATOM 4264 C CA . ILE A 1 286 ? 49.57562 36.78932 90.45391 1.000 14.07017 286 ILE A CA 1
ATOM 4265 C C . ILE A 1 286 ? 50.62910 36.74216 89.35851 1.000 14.89096 286 ILE A C 1
ATOM 4266 O O . ILE A 1 286 ? 51.11040 35.66162 88.99960 1.000 15.17777 286 ILE A O 1
ATOM 4282 N N . ALA A 1 287 ? 50.98983 37.90941 88.83604 1.000 15.03068 287 ALA A N 1
ATOM 4283 C CA . ALA A 1 287 ? 52.03968 37.97479 87.82981 1.000 16.31077 287 ALA A CA 1
ATOM 4284 C C . ALA A 1 287 ? 53.33984 37.44554 88.41726 1.000 17.13496 287 ALA A C 1
ATOM 4285 O O . ALA A 1 287 ? 53.77816 37.88753 89.48299 1.000 16.99600 287 ALA A O 1
ATOM 4292 N N . GLY A 1 288 ? 53.95404 36.48997 87.72136 1.000 17.68759 288 GLY A N 1
ATOM 4293 C CA . GLY A 1 288 ? 55.16682 35.86178 88.19772 1.000 17.66178 288 GLY A CA 1
ATOM 4294 C C . GLY A 1 288 ? 54.96015 34.81391 89.26734 1.000 18.10104 288 GLY A C 1
ATOM 4295 O O . GLY A 1 288 ? 55.94209 34.21683 89.72389 1.000 18.39126 288 GLY A O 1
ATOM 4299 N N . GLY A 1 289 ? 53.72309 34.56620 89.68121 1.000 17.35755 289 GLY A N 1
ATOM 4300 C CA . GLY A 1 289 ? 53.42964 33.58006 90.70657 1.000 17.74229 289 GLY A CA 1
ATOM 4301 C C . GLY A 1 289 ? 53.01700 32.25290 90.09474 1.000 18.51855 289 GLY A C 1
ATOM 4302 O O . GLY A 1 289 ? 52.35158 32.21280 89.05842 1.000 21.42466 289 GLY A O 1
ATOM 4306 N N . GLY A 1 290 ? 53.41947 31.16695 90.75570 1.000 17.43315 290 GLY A N 1
ATOM 4307 C CA . GLY A 1 290 ? 53.02111 29.83058 90.38211 1.000 17.94139 290 GLY A CA 1
ATOM 4308 C C . GLY A 1 290 ? 52.30948 29.12078 91.52210 1.000 18.81103 290 GLY A C 1
ATOM 4309 O O . GLY A 1 290 ? 52.08674 29.68028 92.59888 1.000 18.21491 290 GLY A O 1
ATOM 4313 N N . GLY A 1 291 ? 51.94445 27.86730 91.25421 1.000 19.88404 291 GLY A N 1
ATOM 4314 C CA . GLY A 1 291 ? 51.39362 27.01993 92.28835 1.000 20.00297 291 GLY A CA 1
ATOM 4315 C C . GLY A 1 291 ? 52.46763 26.50835 93.22831 1.000 21.58778 291 GLY A C 1
ATOM 4316 O O . GLY A 1 291 ? 53.66489 26.61478 92.96415 1.000 20.97385 291 GLY A O 1
ATOM 4320 N N . LEU A 1 292 ? 52.02153 25.94575 94.35087 1.000 22.79600 292 LEU A N 1
ATOM 4321 C CA . LEU A 1 292 ? 52.95151 25.39996 95.33129 1.000 23.57441 292 LEU A CA 1
ATOM 4322 C C . LEU A 1 292 ? 53.88226 24.38894 94.67334 1.000 23.36614 292 LEU A C 1
ATOM 4323 O O . LEU A 1 292 ? 53.43907 23.50225 93.93700 1.000 23.89039 292 LEU A O 1
ATOM 4339 N N . GLY A 1 293 ? 55.18213 24.53746 94.93477 1.000 22.82362 293 GLY A N 1
ATOM 4340 C CA . GLY A 1 293 ? 56.18590 23.64253 94.39862 1.000 23.34691 293 GLY A CA 1
ATOM 4341 C C . GLY A 1 293 ? 56.57574 23.89508 92.95918 1.000 23.47325 293 GLY A C 1
ATOM 4342 O O . GLY A 1 293 ? 57.49777 23.23584 92.46077 1.000 24.73261 293 GLY A O 1
ATOM 4346 N N . GLU A 1 294 ? 55.91187 24.82568 92.27252 1.000 23.17644 294 GLU A N 1
ATOM 4347 C CA . GLU A 1 294 ? 56.20402 25.08107 90.86631 1.000 24.22992 294 GLU A CA 1
ATOM 4348 C C . GLU A 1 294 ? 57.48772 25.88398 90.69384 1.000 23.27056 294 GLU A C 1
ATOM 4349 O O . GLU A 1 294 ? 58.24939 25.64321 89.74989 1.000 24.20833 294 GLU A O 1
ATOM 4361 N N . LYS A 1 295 ? 57.73124 26.84684 91.57587 1.000 21.32216 295 LYS A N 1
ATOM 4362 C CA . LYS A 1 295 ? 58.91949 27.68980 91.54416 1.000 19.78998 295 LYS A CA 1
ATOM 4363 C C . LYS A 1 295 ? 59.68741 27.52284 92.85551 1.000 19.66996 295 LYS A C 1
ATOM 4364 O O . LYS A 1 295 ? 59.29051 26.76097 93.74065 1.000 21.72290 295 LYS A O 1
ATOM 4383 N N . ALA A 1 296 ? 60.78651 28.27343 92.98433 1.000 16.88150 296 ALA A N 1
ATOM 4384 C CA . ALA A 1 296 ? 61.79275 27.97001 93.99943 1.000 16.23619 296 ALA A CA 1
ATOM 4385 C C . ALA A 1 296 ? 61.31317 28.23383 95.42613 1.000 15.52416 296 ALA A C 1
ATOM 4386 O O . ALA A 1 296 ? 61.76885 27.55640 96.35744 1.000 17.58467 296 ALA A O 1
ATOM 4393 N N . TYR A 1 297 ? 60.43357 29.21289 95.63214 1.000 14.91699 297 TYR A N 1
ATOM 4394 C CA . TYR A 1 297 ? 60.01685 29.63044 96.96714 1.000 14.27712 297 TYR A CA 1
ATOM 4395 C C . TYR A 1 297 ? 58.50462 29.55554 97.08285 1.000 14.00727 297 TYR A C 1
ATOM 4396 O O . TYR A 1 297 ? 57.79722 30.14420 96.26538 1.000 15.17112 297 TYR A O 1
ATOM 4414 N N . ASP A 1 298 ? 58.01734 28.86318 98.11122 1.000 13.62234 298 ASP A N 1
ATOM 4415 C CA . ASP A 1 298 ? 56.59632 28.80862 98.42768 1.000 14.05996 298 ASP A CA 1
ATOM 4416 C C . ASP A 1 298 ? 56.28054 29.82399 99.51894 1.000 11.79986 298 ASP A C 1
ATOM 4417 O O . ASP A 1 298 ? 57.00843 29.92932 100.51090 1.000 12.92142 298 ASP A O 1
ATOM 4426 N N . TYR A 1 299 ? 55.17825 30.55356 99.34713 1.000 12.02371 299 TYR A N 1
ATOM 4427 C CA . TYR A 1 299 ? 54.71335 31.50383 100.34704 1.000 12.48559 299 TYR A CA 1
ATOM 4428 C C . TYR A 1 299 ? 53.21986 31.34337 100.56295 1.000 11.88985 299 TYR A C 1
ATOM 4429 O O . TYR A 1 299 ? 52.46505 31.11281 99.61432 1.000 13.41057 299 TYR A O 1
ATOM 4447 N N . ARG A 1 300 ? 52.79679 31.49234 101.80979 1.000 11.68196 300 ARG A N 1
ATOM 4448 C CA . ARG A 1 300 ? 51.40344 31.75468 102.12785 1.000 12.83610 300 ARG A CA 1
ATOM 4449 C C . ARG A 1 300 ? 51.25413 33.26310 102.27975 1.000 11.75406 300 ARG A C 1
ATOM 4450 O O . ARG A 1 300 ? 51.94090 33.87679 103.10284 1.000 13.74109 300 ARG A O 1
ATOM 4471 N N . LEU A 1 301 ? 50.38815 33.86018 101.46747 1.000 11.41419 301 LEU A N 1
ATOM 4472 C CA . LEU A 1 301 ? 50.17803 35.30124 101.46815 1.000 10.55522 301 LEU A CA 1
ATOM 4473 C C . LEU A 1 301 ? 48.96451 35.62926 102.32602 1.000 11.49443 301 LEU A C 1
ATOM 4474 O O . LEU A 1 301 ? 47.87543 35.09502 102.09388 1.000 12.16620 301 LEU A O 1
ATOM 4490 N N . GLY A 1 302 ? 49.15492 36.50996 103.30999 1.000 11.23994 302 GLY A N 1
ATOM 4491 C CA . GLY A 1 302 ? 48.08580 36.89212 104.20230 1.000 12.02211 302 GLY A CA 1
ATOM 4492 C C . GLY A 1 302 ? 47.92673 38.39951 104.24901 1.000 10.54045 302 GLY A C 1
ATOM 4493 O O . GLY A 1 302 ? 48.81527 39.15785 103.86445 1.000 10.68212 302 GLY A O 1
ATOM 4497 N N . GLY A 1 303 ? 46.76636 38.82245 104.73575 1.000 10.03755 303 GLY A N 1
ATOM 4498 C CA . GLY A 1 303 ? 46.43301 40.22594 104.78778 1.000 9.95619 303 GLY A CA 1
ATOM 4499 C C . GLY A 1 303 ? 46.97290 40.92338 106.01875 1.000 9.58350 303 GLY A C 1
ATOM 4500 O O . GLY A 1 303 ? 47.45055 40.29972 106.97511 1.000 10.60049 303 GLY A O 1
ATOM 4504 N N . PRO A 1 304 ? 46.88459 42.25372 106.01447 1.000 10.02769 304 PRO A N 1
ATOM 4505 C CA . PRO A 1 304 ? 47.31636 43.05290 107.16948 1.000 10.25793 304 PRO A CA 1
ATOM 4506 C C . PRO A 1 304 ? 46.24834 43.22428 108.23559 1.000 10.66314 304 PRO A C 1
ATOM 4507 O O . PRO A 1 304 ? 46.39185 44.09184 109.10169 1.000 11.81071 304 PRO A O 1
ATOM 4518 N N . THR A 1 305 ? 45.18493 42.44427 108.15732 1.000 10.26758 305 THR A N 1
ATOM 4519 C CA . THR A 1 305 ? 44.08408 42.50399 109.09491 1.000 9.01511 305 THR A CA 1
ATOM 4520 C C . THR A 1 305 ? 44.35429 41.59891 110.28817 1.000 9.82300 305 THR A C 1
ATOM 4521 O O . THR A 1 305 ? 45.22926 40.73358 110.26502 1.000 11.63026 305 THR A O 1
ATOM 4532 N N A CYS A 1 306 ? 43.52594 41.74162 111.31438 0.699 11.02455 306 CYS A N 1
ATOM 4533 N N B CYS A 1 306 ? 43.60411 41.84235 111.35979 0.301 9.94481 306 CYS A N 1
ATOM 4534 C CA A CYS A 1 306 ? 43.63922 40.92036 112.51408 0.699 13.36805 306 CYS A CA 1
ATOM 4535 C CA B CYS A 1 306 ? 43.58282 40.92941 112.49935 0.301 11.12765 306 CYS A CA 1
ATOM 4536 C C A CYS A 1 306 ? 42.93916 39.56366 112.38954 0.699 16.47003 306 CYS A C 1
ATOM 4537 C C B CYS A 1 306 ? 42.48635 39.88549 112.28662 0.301 8.51799 306 CYS A C 1
ATOM 4538 O O A CYS A 1 306 ? 42.75794 38.85905 113.38794 0.699 22.65576 306 CYS A O 1
ATOM 4539 O O B CYS A 1 306 ? 41.53925 39.74015 113.06426 0.301 4.46436 306 CYS A O 1
ATOM 4554 N N . LEU A 1 307 ? 42.61682 39.17428 111.16838 1.000 10.99020 307 LEU A N 1
ATOM 4555 C CA . LEU A 1 307 ? 41.74554 38.05221 110.86003 1.000 9.96532 307 LEU A CA 1
ATOM 4556 C C . LEU A 1 307 ? 42.59096 36.83424 110.53000 1.000 9.91006 307 LEU A C 1
ATOM 4557 O O . LEU A 1 307 ? 43.34248 36.84635 109.54916 1.000 9.92154 307 LEU A O 1
ATOM 4574 N N . ALA A 1 308 ? 42.43813 35.77363 111.32279 1.000 12.69531 308 ALA A N 1
ATOM 4575 C CA . ALA A 1 308 ? 43.15185 34.53648 111.03221 1.000 12.68935 308 ALA A CA 1
ATOM 4576 C C . ALA A 1 308 ? 42.83372 34.03731 109.62907 1.000 11.87577 308 ALA A C 1
ATOM 4577 O O . ALA A 1 308 ? 43.70977 33.51000 108.93537 1.000 12.87075 308 ALA A O 1
ATOM 4584 N N . GLY A 1 309 ? 41.58808 34.20337 109.19113 1.000 10.38747 309 GLY A N 1
ATOM 4585 C CA . GLY A 1 309 ? 41.14179 33.68524 107.91570 1.000 10.94470 309 GLY A CA 1
ATOM 4586 C C . GLY A 1 309 ? 41.45814 34.52524 106.70105 1.000 10.99926 309 GLY A C 1
ATOM 4587 O O . GLY A 1 309 ? 41.12669 34.11483 105.58516 1.000 11.88266 309 GLY A O 1
ATOM 4591 N N . ASP A 1 310 ? 42.09349 35.68568 106.86748 1.000 10.68282 310 ASP A N 1
ATOM 4592 C CA . ASP A 1 310 ? 42.39088 36.57079 105.73949 1.000 10.05809 310 ASP A CA 1
ATOM 4593 C C . ASP A 1 310 ? 43.68693 36.10926 105.07515 1.000 10.19776 310 ASP A C 1
ATOM 4594 O O . ASP A 1 310 ? 44.72287 36.77613 105.10925 1.000 10.60740 310 ASP A O 1
ATOM 4603 N N . VAL A 1 311 ? 43.60462 34.92839 104.46850 1.000 11.05890 311 VAL A N 1
ATOM 4604 C CA . VAL A 1 311 ? 44.71631 34.29925 103.76900 1.000 12.27356 311 VAL A CA 1
ATOM 4605 C C . VAL A 1 311 ? 44.37303 34.31199 102.28781 1.000 12.73971 311 VAL A C 1
ATOM 4606 O O . VAL A 1 311 ? 43.35418 33.74467 101.86737 1.000 14.52704 311 VAL A O 1
ATOM 4619 N N . ILE A 1 312 ? 45.21400 34.98079 101.50490 1.000 13.49895 312 ILE A N 1
ATOM 4620 C CA . ILE A 1 312 ? 44.93755 35.17114 100.08678 1.000 15.54610 312 ILE A CA 1
ATOM 4621 C C . ILE A 1 312 ? 45.18560 33.88435 99.30953 1.000 16.15586 312 ILE A C 1
ATOM 4622 O O . ILE A 1 312 ? 44.42286 33.54062 98.39778 1.000 17.89750 312 ILE A O 1
ATOM 4638 N N . GLY A 1 313 ? 46.23709 33.15627 99.65306 1.000 14.13486 313 GLY A N 1
ATOM 4639 C CA . GLY A 1 313 ? 46.51403 31.89046 99.00723 1.000 14.87897 313 GLY A CA 1
ATOM 4640 C C . GLY A 1 313 ? 47.97997 31.52615 99.10437 1.000 13.41375 313 GLY A C 1
ATOM 4641 O O . GLY A 1 313 ? 48.80332 32.27553 99.62995 1.000 12.92398 313 GLY A O 1
ATOM 4645 N N . ASP A 1 314 ? 48.28151 30.33895 98.58441 1.000 13.99088 314 ASP A N 1
ATOM 4646 C CA . ASP A 1 314 ? 49.63674 29.80745 98.53663 1.000 15.37362 314 ASP A CA 1
ATOM 4647 C C . ASP A 1 314 ? 50.17380 29.93462 97.11766 1.000 14.45756 314 ASP A C 1
ATOM 4648 O O . ASP A 1 314 ? 49.55468 29.44136 96.16962 1.000 15.03968 314 ASP A O 1
ATOM 4657 N N . TYR A 1 315 ? 51.33135 30.57890 96.98005 1.000 13.15919 315 TYR A N 1
ATOM 4658 C CA . TYR A 1 315 ? 51.92557 30.85877 95.68255 1.000 11.92282 315 TYR A CA 1
ATOM 4659 C C . TYR A 1 315 ? 53.42319 30.61767 95.75406 1.000 12.97274 315 TYR A C 1
ATOM 4660 O O . TYR A 1 315 ? 54.03589 30.70495 96.81966 1.000 14.69154 315 TYR A O 1
ATOM 4678 N N . SER A 1 316 ? 54.01645 30.34251 94.59822 1.000 13.58222 316 SER A N 1
ATOM 4679 C CA . SER A 1 316 ? 55.45706 30.17847 94.49614 1.000 13.46401 316 SER A CA 1
ATOM 4680 C C . SER A 1 316 ? 56.05117 31.25988 93.60338 1.000 12.90228 316 SER A C 1
ATOM 4681 O O . SER A 1 316 ? 55.38812 31.78182 92.70142 1.000 14.03825 316 SER A O 1
ATOM 4689 N N . PHE A 1 317 ? 57.31373 31.59470 93.87362 1.000 12.37285 317 PHE A N 1
ATOM 4690 C CA . PHE A 1 317 ? 58.03943 32.61054 93.12310 1.000 12.50015 317 PHE A CA 1
ATOM 4691 C C . PHE A 1 317 ? 59.46899 32.14161 92.89472 1.000 12.78000 317 PHE A C 1
ATOM 4692 O O . PHE A 1 317 ? 60.01055 31.35514 93.67657 1.000 13.41120 317 PHE A O 1
ATOM 4709 N N . ASP A 1 318 ? 60.07519 32.62909 91.80530 1.000 14.16824 318 ASP A N 1
ATOM 4710 C CA . ASP A 1 318 ? 61.43058 32.21162 91.45624 1.000 15.48600 318 ASP A CA 1
ATOM 4711 C C . ASP A 1 318 ? 62.48493 32.85794 92.34506 1.000 13.58781 318 ASP A C 1
ATOM 4712 O O . ASP A 1 318 ? 63.59011 32.31962 92.48058 1.000 13.55743 318 ASP A O 1
ATOM 4721 N N . GLU A 1 319 ? 62.18721 34.01418 92.91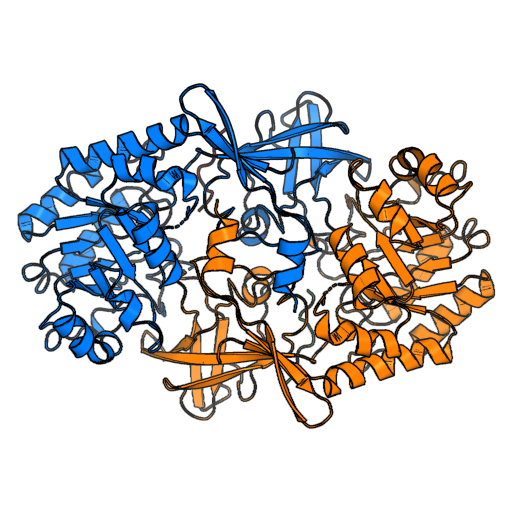838 1.000 13.09210 319 GLU A N 1
ATOM 4722 C CA . GLU A 1 319 ? 63.08620 34.73294 93.80553 1.000 12.77453 319 GLU A CA 1
ATOM 4723 C C . GLU A 1 319 ? 62.31279 35.09287 95.06253 1.000 12.13910 319 GLU A C 1
ATOM 4724 O O . GLU A 1 319 ? 61.07860 35.06700 95.06737 1.000 12.37953 319 GLU A O 1
ATOM 4736 N N . PRO A 1 320 ? 63.00446 35.42582 96.14997 1.000 12.83309 320 PRO A N 1
ATOM 4737 C CA . PRO A 1 320 ? 62.30125 35.66982 97.41280 1.000 13.15260 320 PRO A CA 1
ATOM 4738 C C . PRO A 1 320 ? 61.38607 36.88062 97.34343 1.000 12.69469 320 PRO A C 1
ATOM 4739 O O . PRO A 1 320 ? 61.61934 37.83016 96.59311 1.000 13.94830 320 PRO A O 1
ATOM 4750 N N . LEU A 1 321 ? 60.33315 36.83488 98.15450 1.000 12.23662 321 LEU A N 1
ATOM 4751 C CA . LEU A 1 321 ? 59.57384 38.02258 98.50219 1.000 12.74134 321 LEU A CA 1
ATOM 4752 C C . LEU A 1 321 ? 60.19352 38.61806 99.75205 1.000 13.16328 321 LEU A C 1
ATOM 4753 O O . LEU A 1 321 ? 60.55398 37.89366 100.68288 1.000 15.42163 321 LEU A O 1
ATOM 4769 N N . SER A 1 322 ? 60.31658 39.92894 99.76842 1.000 13.21415 322 SER A N 1
ATOM 4770 C CA . SER A 1 322 ? 60.81231 40.59986 100.95757 1.000 14.08801 322 SER A CA 1
ATOM 4771 C C . SER A 1 322 ? 60.02752 41.88677 101.15979 1.000 12.09956 322 SER A C 1
ATOM 4772 O O . SER A 1 322 ? 59.27141 42.29954 100.26914 1.000 12.10388 322 SER A O 1
ATOM 4780 N N . PRO A 1 323 ? 60.14446 42.52735 102.31771 1.000 11.87930 323 PRO A N 1
ATOM 4781 C CA . PRO A 1 323 ? 59.46214 43.80929 102.50879 1.000 12.39100 323 PRO A CA 1
ATOM 4782 C C . PRO A 1 323 ? 59.85204 44.78917 101.41419 1.000 12.16744 323 PRO A C 1
ATOM 4783 O O . PRO A 1 323 ? 61.03531 45.00668 101.13849 1.000 13.76631 323 PRO A O 1
ATOM 4794 N N . GLY A 1 324 ? 58.83955 45.36624 100.77017 1.000 12.27741 324 GLY A N 1
ATOM 4795 C CA . GLY A 1 324 ? 59.02965 46.24112 99.64106 1.000 11.97174 324 GLY A CA 1
ATOM 4796 C C . GLY A 1 324 ? 58.78270 45.58609 98.29743 1.000 12.09597 324 GLY A C 1
ATOM 4797 O O . GLY A 1 324 ? 58.62497 46.29599 97.29712 1.000 14.83024 324 GLY A O 1
ATOM 4801 N N . SER A 1 325 ? 58.74398 44.25626 98.24746 1.000 11.57261 325 SER A N 1
ATOM 4802 C CA . SER A 1 325 ? 58.38956 43.57210 97.01162 1.000 11.71890 325 SER A CA 1
ATOM 4803 C C . SER A 1 325 ? 56.96340 43.92551 96.62137 1.000 11.45092 325 SER A C 1
ATOM 4804 O O . SER A 1 325 ? 56.07983 44.03874 97.47266 1.000 11.82224 325 SER A O 1
ATOM 4812 N N . ARG A 1 326 ? 56.74052 44.08681 95.32350 1.000 11.81698 326 ARG A N 1
ATOM 4813 C CA . ARG A 1 326 ? 55.41900 44.36114 94.77875 1.000 14.91098 326 ARG A CA 1
ATOM 4814 C C . ARG A 1 326 ? 54.81531 43.08270 94.21198 1.000 12.46564 326 ARG A C 1
ATOM 4815 O O . ARG A 1 326 ? 55.48796 42.31651 93.51546 1.000 15.06422 326 ARG A O 1
ATOM 4819 N N . VAL A 1 327 ? 53.53607 42.87014 94.50863 1.000 11.92477 327 VAL A N 1
ATOM 4820 C CA . VAL A 1 327 ? 52.77444 41.71067 94.06253 1.000 13.49817 327 VAL A CA 1
ATOM 4821 C C . VAL A 1 327 ? 51.59575 42.24673 93.26328 1.000 12.34455 327 VAL A C 1
ATOM 4822 O O . VAL A 1 327 ? 50.88884 43.14338 93.73350 1.000 12.64986 327 VAL A O 1
ATOM 4835 N N . VAL A 1 328 ? 51.40177 41.72869 92.04969 1.000 12.19306 328 VAL A N 1
ATOM 4836 C CA . VAL A 1 328 ? 50.36794 42.22209 91.14126 1.000 13.17756 328 VAL A CA 1
ATOM 4837 C C . VAL A 1 328 ? 49.33093 41.12679 90.93284 1.000 12.86812 328 VAL A C 1
ATOM 4838 O O . VAL A 1 328 ? 49.60033 40.11708 90.26763 1.000 12.83847 328 VAL A O 1
ATOM 4851 N N . PHE A 1 329 ? 48.13903 41.33999 91.48811 1.000 11.38703 329 PHE A N 1
ATOM 4852 C CA . PHE A 1 329 ? 47.00296 40.46468 91.24139 1.000 10.68266 329 PHE A CA 1
ATOM 4853 C C . PHE A 1 329 ? 46.30476 40.88728 89.95641 1.000 10.12431 329 PHE A C 1
ATOM 4854 O O . PHE A 1 329 ? 46.17076 42.08059 89.67062 1.000 11.30852 329 PHE A O 1
ATOM 4871 N N . CYS A 1 330 ? 45.84325 39.90352 89.19333 1.000 10.74091 330 CYS A N 1
ATOM 4872 C CA . CYS A 1 330 ? 45.24659 40.13633 87.88501 1.000 10.78486 330 CYS A CA 1
ATOM 4873 C C . CYS A 1 330 ? 43.74402 39.85764 87.89445 1.000 9.78445 330 CYS A C 1
ATOM 4874 O O . CYS A 1 330 ? 43.19791 39.24298 88.81357 1.000 10.87474 330 CYS A O 1
ATOM 4882 N N . ASP A 1 331 ? 43.08107 40.32530 86.83354 1.000 9.79013 331 ASP A N 1
ATOM 4883 C CA . ASP A 1 331 ? 41.62411 40.20219 86.66721 1.000 9.89954 331 ASP A CA 1
ATOM 4884 C C . ASP A 1 331 ? 40.88344 40.81518 87.85465 1.000 9.82623 331 ASP A C 1
ATOM 4885 O O . ASP A 1 331 ? 39.92793 40.24398 88.38668 1.000 10.19136 331 ASP A O 1
ATOM 4894 N N . MET A 1 332 ? 41.32532 42.00594 88.25504 1.000 9.59549 332 MET A N 1
ATOM 4895 C CA . MET A 1 332 ? 40.85643 42.65151 89.47384 1.000 9.13773 332 MET A CA 1
ATOM 4896 C C . MET A 1 332 ? 39.91002 43.81704 89.21187 1.000 8.66865 332 MET A C 1
ATOM 4897 O O . MET A 1 332 ? 39.58836 44.56041 90.14553 1.000 9.73058 332 MET A O 1
ATOM 4911 N N . ALA A 1 333 ? 39.44845 43.99605 87.97163 1.000 8.52710 333 ALA A N 1
ATOM 4912 C CA . ALA A 1 333 ? 38.48767 45.06015 87.70351 1.000 8.46933 333 ALA A CA 1
ATOM 4913 C C . ALA A 1 333 ? 37.05419 44.63769 88.00123 1.000 8.25000 333 ALA A C 1
ATOM 4914 O O . ALA A 1 333 ? 36.22961 45.48731 88.35444 1.000 9.20509 333 ALA A O 1
ATOM 4921 N N . ILE A 1 334 ? 36.74346 43.34268 87.88102 1.000 8.94095 334 ILE A N 1
ATOM 4922 C CA . ILE A 1 334 ? 35.37363 42.84637 87.97138 1.000 9.47504 334 ILE A CA 1
ATOM 4923 C C . ILE A 1 334 ? 35.04154 42.44895 89.40369 1.000 8.53694 334 ILE A C 1
ATOM 4924 O O . ILE A 1 334 ? 35.85580 41.84666 90.11423 1.000 9.11499 334 ILE A O 1
ATOM 4940 N N . TYR A 1 335 ? 33.82039 42.77249 89.81908 1.000 7.93889 335 TYR A N 1
ATOM 4941 C CA . TYR A 1 335 ? 33.26099 42.27210 91.07364 1.000 7.64355 335 TYR A CA 1
ATOM 4942 C C . TYR A 1 335 ? 34.23324 42.46394 92.23614 1.000 7.99928 335 TYR A C 1
ATOM 4943 O O . TYR A 1 335 ? 34.42881 41.57870 93.06900 1.000 8.85478 335 TYR A O 1
ATOM 4961 N N . SER A 1 336 ? 34.84012 43.64983 92.28984 1.000 8.93636 336 SER A N 1
ATOM 4962 C CA . SER A 1 336 ? 35.86034 43.97168 93.27825 1.000 9.16523 336 SER A CA 1
ATOM 4963 C C . SER A 1 336 ? 35.55513 45.32423 93.90491 1.000 7.80436 336 SER A C 1
ATOM 4964 O O . SER A 1 336 ? 35.01684 45.38769 95.01316 1.000 8.89903 336 SER A O 1
ATOM 4972 N N . MET A 1 337 ? 35.87031 46.41173 93.19567 1.000 7.99383 337 MET A N 1
ATOM 4973 C CA . MET A 1 337 ? 35.63008 47.74963 93.73027 1.000 7.83841 337 MET A CA 1
ATOM 4974 C C . MET A 1 337 ? 34.15766 47.98415 94.02856 1.000 8.29987 337 MET A C 1
ATOM 4975 O O . MET A 1 337 ? 33.82473 48.78129 94.91418 1.000 9.12362 337 MET A O 1
ATOM 4989 N N . VAL A 1 338 ? 33.26603 47.30732 93.29993 1.000 7.90421 338 VAL A N 1
ATOM 4990 C CA . VAL A 1 338 ? 31.83141 47.47624 93.49958 1.000 7.17618 338 VAL A CA 1
ATOM 4991 C C . VAL A 1 338 ? 31.33768 46.90201 94.81671 1.000 6.95913 338 VAL A C 1
ATOM 4992 O O . VAL A 1 338 ? 30.19235 47.16251 95.19502 1.000 7.98261 338 VAL A O 1
ATOM 5005 N N . LYS A 1 339 ? 32.15671 46.10683 95.51519 1.000 7.87405 339 LYS A N 1
ATOM 5006 C CA . LYS A 1 339 ? 31.67464 45.42291 96.70953 1.000 8.96925 339 LYS A CA 1
ATOM 5007 C C . LYS A 1 339 ? 32.71920 45.36918 97.81842 1.000 8.02528 339 LYS A C 1
ATOM 5008 O O . LYS A 1 339 ? 32.57521 44.56488 98.74705 1.000 9.88196 339 LYS A O 1
ATOM 5027 N N . ASN A 1 340 ? 33.75775 46.19985 97.76260 1.000 7.36555 340 ASN A N 1
ATOM 5028 C CA . ASN A 1 340 ? 34.77215 46.14838 98.80676 1.000 8.24824 340 ASN A CA 1
ATOM 5029 C C . ASN A 1 340 ? 34.29771 46.88793 100.05805 1.000 7.23133 340 ASN A C 1
ATOM 5030 O O . ASN A 1 340 ? 33.20970 47.46990 100.09578 1.000 8.02275 340 ASN A O 1
ATOM 5041 N N . ASN A 1 341 ? 35.10526 46.81777 101.11724 1.000 7.39329 341 ASN A N 1
ATOM 5042 C CA . ASN A 1 341 ? 34.65105 47.23605 102.43640 1.000 7.39348 341 ASN A CA 1
ATOM 5043 C C . ASN A 1 341 ? 35.83419 47.71164 103.27266 1.000 7.04739 341 ASN A C 1
ATOM 5044 O O . ASN A 1 341 ? 36.99534 47.58159 102.87954 1.000 7.07360 341 ASN A O 1
ATOM 5055 N N . THR A 1 342 ? 35.51472 48.26097 104.45141 1.000 7.81400 342 THR A N 1
ATOM 5056 C CA . THR A 1 342 ? 36.49400 48.80478 105.38951 1.000 7.93893 342 THR A CA 1
ATOM 5057 C C . THR A 1 342 ? 36.52134 48.02443 106.70329 1.000 7.67559 342 THR A C 1
ATOM 5058 O O . THR A 1 342 ? 36.78910 48.59416 107.76558 1.000 8.37152 342 THR A O 1
ATOM 5069 N N . PHE A 1 343 ? 36.24871 46.72080 106.64583 1.000 6.84747 343 PHE A N 1
ATOM 5070 C CA . PHE A 1 343 ? 36.34627 45.86241 107.82247 1.000 6.62615 343 PHE A CA 1
ATOM 5071 C C . PHE A 1 343 ? 37.73842 45.99522 108.43563 1.000 6.80640 343 PHE A C 1
ATOM 5072 O O . PHE A 1 343 ? 38.72967 46.17782 107.72593 1.000 8.09392 343 PHE A O 1
ATOM 5089 N N . ASN A 1 344 ? 37.81194 45.94009 109.76921 1.000 7.35987 344 ASN A N 1
ATOM 5090 C CA . ASN A 1 344 ? 39.04927 46.14101 110.52750 1.000 7.85285 344 ASN A CA 1
ATOM 5091 C C . ASN A 1 344 ? 39.59281 47.55729 110.40571 1.000 6.95731 344 ASN A C 1
ATOM 5092 O O . ASN A 1 344 ? 40.70818 47.83167 110.88715 1.000 8.33566 344 ASN A O 1
ATOM 5103 N N . GLY A 1 345 ? 38.85086 48.46514 109.77750 1.000 6.70856 345 GLY A N 1
ATOM 5104 C CA . GLY A 1 345 ? 39.36295 49.79234 109.51972 1.000 7.92333 345 GLY A CA 1
ATOM 5105 C C . GLY A 1 345 ? 40.45445 49.87276 108.47530 1.000 7.47866 345 GLY A C 1
ATOM 5106 O O . GLY A 1 345 ? 41.17327 50.87233 108.42806 1.000 9.85463 345 GLY A O 1
ATOM 5110 N N . MET A 1 346 ? 40.60767 48.85784 107.62900 1.000 7.62886 346 MET A N 1
ATOM 5111 C CA . MET A 1 346 ? 41.58661 48.95766 106.55450 1.000 8.78490 346 MET A CA 1
ATOM 5112 C C . MET A 1 346 ? 41.18094 50.05443 105.57723 1.000 8.35467 346 MET A C 1
ATOM 5113 O O . MET A 1 346 ? 40.01546 50.16910 105.19064 1.000 8.70310 346 MET A O 1
ATOM 5127 N N . ASN A 1 347 ? 42.15012 50.87206 105.18195 1.000 7.70434 347 ASN A N 1
ATOM 5128 C CA . ASN A 1 347 ? 41.88607 51.88679 104.17320 1.000 7.95092 347 ASN A CA 1
ATOM 5129 C C . ASN A 1 347 ? 41.59754 51.21812 102.83643 1.000 8.61864 347 ASN A C 1
ATOM 5130 O O . ASN A 1 347 ? 42.19611 50.19580 102.49279 1.000 9.75932 347 ASN A O 1
ATOM 5141 N N . LEU A 1 348 ? 40.67005 51.79842 102.08478 1.000 7.71176 348 LEU A N 1
ATOM 5142 C CA . LEU A 1 348 ? 40.35079 51.27727 100.76647 1.000 8.39025 348 LEU A CA 1
ATOM 5143 C C . LEU A 1 348 ? 41.52997 51.49284 99.82154 1.000 8.58431 348 LEU A C 1
ATOM 5144 O O . LEU A 1 348 ? 42.21863 52.51084 99.91018 1.000 10.30771 348 LEU A O 1
ATOM 5160 N N . PRO A 1 349 ? 41.78274 50.56635 98.90210 1.000 8.46028 349 PRO A N 1
ATOM 5161 C CA . PRO A 1 349 ? 42.85496 50.78761 97.92892 1.000 8.41071 349 PRO A CA 1
ATOM 5162 C C . PRO A 1 349 ? 42.53347 51.97968 97.04072 1.000 7.97846 349 PRO A C 1
ATOM 5163 O O . PRO A 1 349 ? 41.37421 52.24318 96.70661 1.000 8.86162 349 PRO A O 1
ATOM 5174 N N . ALA A 1 350 ? 43.57924 52.71090 96.66784 1.000 8.71685 350 ALA A N 1
ATOM 5175 C CA . ALA A 1 350 ? 43.42571 53.78172 95.70059 1.000 9.13750 350 ALA A CA 1
ATOM 5176 C C . ALA A 1 350 ? 42.99209 53.20078 94.35941 1.000 9.04062 350 ALA A C 1
ATOM 5177 O O . ALA A 1 350 ? 43.15362 52.00850 94.08747 1.000 10.64793 350 ALA A O 1
ATOM 5184 N N . ILE A 1 351 ? 42.43183 54.05898 93.51276 1.000 8.98666 351 ILE A N 1
ATOM 5185 C CA . ILE A 1 351 ? 41.99327 53.66821 92.17792 1.000 8.25435 351 ILE A CA 1
ATOM 5186 C C . ILE A 1 351 ? 42.78299 54.47877 91.16151 1.000 8.89187 351 ILE A C 1
ATOM 5187 O O . ILE A 1 351 ? 42.74871 55.71561 91.18711 1.000 9.74557 351 ILE A O 1
ATOM 5203 N N . TYR A 1 352 ? 43.47799 53.78124 90.26037 1.000 9.97151 352 TYR A N 1
ATOM 5204 C CA . TYR A 1 352 ? 44.23390 54.39519 89.18122 1.000 9.76715 352 TYR A CA 1
ATOM 5205 C C . TYR A 1 352 ? 43.69565 53.94272 87.82875 1.000 10.63318 352 TYR A C 1
ATOM 5206 O O . TYR A 1 352 ? 43.13423 52.85204 87.68736 1.000 10.33320 352 TYR A O 1
ATOM 5224 N N . LEU A 1 353 ? 43.92203 54.78194 86.82170 1.000 11.63232 353 LEU A N 1
ATOM 5225 C CA . LEU A 1 353 ? 43.57023 54.48726 85.43944 1.000 12.74134 353 LEU A CA 1
ATOM 5226 C C . LEU A 1 353 ? 44.83262 54.60319 84.60185 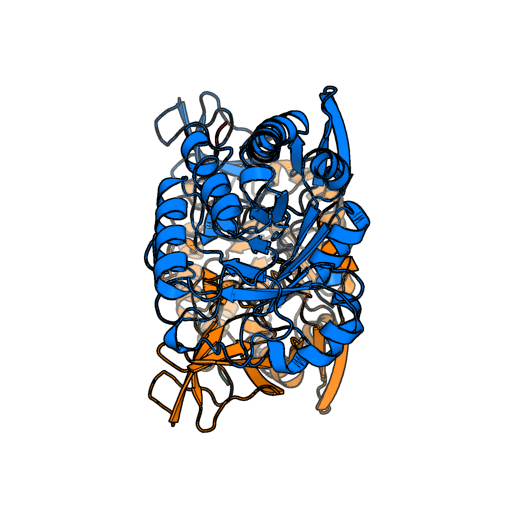1.000 13.99730 353 LEU A C 1
ATOM 5227 O O . LEU A 1 353 ? 45.45332 55.67062 84.55880 1.000 15.82170 353 LEU A O 1
ATOM 5243 N N . LYS A 1 354 ? 45.22173 53.50526 83.95806 1.000 13.23347 354 LYS A N 1
ATOM 5244 C CA . LYS A 1 354 ? 46.30951 53.51987 82.98637 1.000 15.03315 354 LYS A CA 1
ATOM 5245 C C . LYS A 1 354 ? 45.69546 53.87121 81.63646 1.000 15.14192 354 LYS A C 1
ATOM 5246 O O . LYS A 1 354 ? 44.88309 53.11229 81.09782 1.000 15.43132 354 LYS A O 1
ATOM 5265 N N . LYS A 1 355 ? 46.05439 55.03627 81.11197 1.000 15.58629 355 LYS A N 1
ATOM 5266 C CA . LYS A 1 355 ? 45.48046 55.51584 79.86818 1.000 16.47660 355 LYS A CA 1
ATOM 5267 C C . LYS A 1 355 ? 46.08634 54.76402 78.68988 1.000 19.00936 355 LYS A C 1
ATOM 5268 O O . LYS A 1 355 ? 47.15397 54.15210 78.78996 1.000 19.56821 355 LYS A O 1
ATOM 5287 N N . GLN A 1 356 ? 45.38769 54.81057 77.55452 1.000 21.80920 356 GLN A N 1
ATOM 5288 C CA . GLN A 1 356 ? 45.88452 54.08653 76.39120 1.000 25.86205 356 GLN A CA 1
ATOM 5289 C C . GLN A 1 356 ? 47.23153 54.62105 75.92268 1.000 26.27369 356 GLN A C 1
ATOM 5290 O O . GLN A 1 356 ? 47.99032 53.87929 75.29067 1.000 28.55729 356 GLN A O 1
ATOM 5304 N N . ASP A 1 357 ? 47.55562 55.87754 76.23160 1.000 25.26849 357 ASP A N 1
ATOM 5305 C CA . ASP A 1 357 ? 48.86478 56.42277 75.89177 1.000 26.29762 357 ASP A CA 1
ATOM 5306 C C . ASP A 1 357 ? 49.95349 56.01274 76.87688 1.000 26.44003 357 ASP A C 1
ATOM 5307 O O . ASP A 1 357 ? 51.10567 56.42563 76.70525 1.000 28.46462 357 ASP A O 1
ATOM 5316 N N . GLY A 1 358 ? 49.62261 55.21577 77.89511 1.000 24.91247 358 GLY A N 1
ATOM 5317 C CA . GLY A 1 358 ? 50.59388 54.67345 78.81569 1.000 24.62201 358 GLY A CA 1
ATOM 5318 C C . GLY A 1 358 ? 50.72895 55.43106 80.12040 1.000 24.56278 358 GLY A C 1
ATOM 5319 O O . GLY A 1 358 ? 51.29391 54.88866 81.07671 1.000 26.44133 358 GLY A O 1
ATOM 5323 N N . SER A 1 359 ? 50.24425 56.66741 80.18228 1.000 22.98050 359 SER A N 1
ATOM 5324 C CA . SER A 1 359 ? 50.29431 57.41814 81.42336 1.000 22.23054 359 SER A CA 1
ATOM 5325 C C . SER A 1 359 ? 49.31369 56.82475 82.42825 1.000 19.76831 359 SER A C 1
ATOM 5326 O O . SER A 1 359 ? 48.37465 56.10623 82.07402 1.000 19.58645 359 SER A O 1
ATOM 5334 N N . ILE A 1 360 ? 49.54176 57.13874 83.69956 1.000 18.59559 360 ILE A N 1
ATOM 5335 C CA . ILE A 1 360 ? 48.72623 56.63567 84.79789 1.000 18.78963 360 ILE A CA 1
ATOM 5336 C C . ILE A 1 360 ? 48.17493 57.82350 85.57110 1.000 17.49696 360 ILE A C 1
ATOM 5337 O O . ILE A 1 360 ? 48.92618 58.72977 85.95173 1.000 18.66476 360 ILE A O 1
ATOM 5353 N N . GLN A 1 361 ? 46.86630 57.81042 85.80530 1.000 15.71396 361 GLN A N 1
ATOM 5354 C CA . GLN A 1 361 ? 46.16462 58.88488 86.48840 1.000 16.17524 361 GLN A CA 1
ATOM 5355 C C . GLN A 1 361 ? 45.59063 58.34514 87.78699 1.000 14.14312 361 GLN A C 1
ATOM 5356 O O . GLN A 1 361 ? 44.96014 57.28126 87.79468 1.000 14.49331 361 GLN A O 1
ATOM 5370 N N . LEU A 1 362 ? 45.79814 59.07914 88.87819 1.000 12.88275 362 LEU A N 1
ATOM 5371 C CA . LEU A 1 362 ? 45.12127 58.77341 90.13262 1.000 11.77424 362 LEU A CA 1
ATOM 5372 C C . LEU A 1 362 ? 43.67424 59.23508 90.02280 1.000 13.11504 362 LEU A C 1
ATOM 5373 O O . LEU A 1 362 ? 43.40889 60.42766 89.83554 1.000 16.83831 362 LEU A O 1
ATOM 5389 N N . VAL A 1 363 ? 42.74247 58.29435 90.12559 1.000 10.61686 363 VAL A N 1
ATOM 5390 C CA . VAL A 1 363 ? 41.32343 58.62562 90.04221 1.000 11.00982 363 VAL A CA 1
ATOM 5391 C C . VAL A 1 363 ? 40.75034 58.97491 91.41135 1.000 11.50048 363 VAL A C 1
ATOM 5392 O O . VAL A 1 363 ? 40.00729 59.95058 91.55047 1.000 11.98040 363 VAL A O 1
ATOM 5405 N N . ARG A 1 364 ? 41.08737 58.19504 92.43655 1.000 10.55402 364 ARG A N 1
ATOM 5406 C CA . ARG A 1 364 ? 40.44688 58.32199 93.73878 1.000 10.71135 364 ARG A CA 1
ATOM 5407 C C . ARG A 1 364 ? 41.38050 57.74721 94.78978 1.000 10.76759 364 ARG A C 1
ATOM 5408 O O . ARG A 1 364 ? 41.89642 56.63817 94.62396 1.000 11.67670 364 ARG A O 1
ATOM 5429 N N . LYS A 1 365 ? 41.59088 58.50409 95.86316 1.000 10.02526 365 LYS A N 1
ATOM 5430 C CA . LYS A 1 365 ? 42.36192 58.06915 97.01680 1.000 11.45173 365 LYS A CA 1
ATOM 5431 C C . LYS A 1 365 ? 41.48627 58.24579 98.24549 1.000 10.94201 365 LYS A C 1
ATOM 5432 O O . LYS A 1 365 ? 40.82045 59.27258 98.39311 1.000 12.07001 365 LYS A O 1
ATOM 5451 N N . PHE A 1 366 ? 41.48505 57.24395 99.11874 1.000 10.74797 366 PHE A N 1
ATOM 5452 C CA . PHE A 1 366 ? 40.58814 57.18959 100.26412 1.000 10.04856 366 PHE A CA 1
ATOM 5453 C C . PHE A 1 366 ? 41.34412 57.45562 101.56064 1.000 10.23854 366 PHE A C 1
ATOM 5454 O O . PHE A 1 366 ? 42.57798 57.46011 101.60638 1.000 11.98615 366 PHE A O 1
ATOM 5471 N N . GLY A 1 367 ? 40.58012 57.67863 102.62535 1.000 9.31718 367 GLY A N 1
ATOM 5472 C CA . GLY A 1 367 ? 41.17466 57.98841 103.90428 1.000 9.55615 367 GLY A CA 1
ATOM 5473 C C . GLY A 1 367 ? 40.23670 57.74294 105.06783 1.000 9.43081 367 GLY A C 1
ATOM 5474 O O . GLY A 1 367 ? 39.19277 57.10095 104.93327 1.000 8.99603 367 GLY A O 1
ATOM 5478 N N . TYR A 1 368 ? 40.62982 58.29424 106.21852 1.000 8.95760 368 TYR A N 1
ATOM 5479 C CA . TYR A 1 368 ? 39.94456 58.02326 107.48035 1.000 8.63543 368 TYR A CA 1
ATOM 5480 C C . TYR A 1 368 ? 38.45222 58.30232 107.39539 1.000 9.47641 368 TYR A C 1
ATOM 5481 O O . TYR A 1 368 ? 37.63973 57.52430 107.90759 1.000 9.77408 368 TYR A O 1
ATOM 5499 N N . GLU A 1 369 ? 38.07077 59.41520 106.76294 1.000 10.66822 369 GLU A N 1
ATOM 5500 C CA . GLU A 1 369 ? 36.66342 59.79934 106.73980 1.000 11.46001 369 GLU A CA 1
ATOM 5501 C C . GLU A 1 369 ? 35.80770 58.77131 106.00991 1.000 9.62223 369 GLU A C 1
ATOM 5502 O O . GLU A 1 369 ? 34.64335 58.56838 106.37137 1.000 9.73371 369 GLU A O 1
ATOM 5514 N N . ASP A 1 370 ? 36.36012 58.10457 104.99294 1.000 9.55144 370 ASP A N 1
ATOM 5515 C CA . ASP A 1 370 ? 35.58492 57.09558 104.27584 1.000 8.82843 370 ASP A CA 1
ATOM 5516 C C . ASP A 1 370 ? 35.24663 55.91145 105.17326 1.000 9.37462 370 ASP A C 1
ATOM 5517 O O . ASP A 1 370 ? 34.17689 55.30551 105.03019 1.000 9.90708 370 ASP A O 1
ATOM 5526 N N . PHE A 1 371 ? 36.15071 55.57001 106.09205 1.000 8.90585 371 PHE A N 1
ATOM 5527 C CA . PHE A 1 371 ? 35.90210 54.52726 107.08158 1.000 8.23952 371 PHE A CA 1
ATOM 5528 C C . PHE A 1 371 ? 34.94625 55.01666 108.16298 1.000 7.32396 371 PHE A C 1
ATOM 5529 O O . PHE A 1 371 ? 33.99420 54.31533 108.52666 1.000 7.96024 371 PHE A O 1
ATOM 5546 N N . LYS A 1 372 ? 35.17045 56.23268 108.66448 1.000 7.67979 372 LYS A N 1
ATOM 5547 C CA . LYS A 1 372 ? 34.44632 56.70820 109.83935 1.000 7.61900 372 LYS A CA 1
ATOM 5548 C C . LYS A 1 372 ? 32.97397 56.94381 109.53573 1.000 8.56064 372 LYS A C 1
ATOM 5549 O O . LYS A 1 372 ? 32.10501 56.61168 110.34979 1.000 10.56924 372 LYS A O 1
ATOM 5568 N N . THR A 1 373 ? 32.67642 57.52865 108.37514 1.000 9.49672 373 THR A N 1
ATOM 5569 C CA . THR A 1 373 ? 31.32826 57.99096 108.06991 1.000 11.50045 373 THR A CA 1
ATOM 5570 C C . THR A 1 373 ? 30.32730 56.85305 107.92853 1.000 9.50883 373 THR A C 1
ATOM 5571 O O . THR A 1 373 ? 29.11573 57.10822 107.94034 1.000 10.19360 373 THR A O 1
ATOM 5582 N N . ARG A 1 374 ? 30.79454 55.61429 107.80212 1.000 9.08341 374 ARG A N 1
ATOM 5583 C CA . ARG A 1 374 ? 29.90488 54.46819 107.68785 1.000 8.21714 374 ARG A CA 1
ATOM 5584 C C . ARG A 1 374 ? 29.41430 53.95441 109.03802 1.000 7.39758 374 ARG A C 1
ATOM 5585 O O . ARG A 1 374 ? 28.54703 53.07513 109.06780 1.000 8.83168 374 ARG A O 1
ATOM 5606 N N . LEU A 1 375 ? 29.93080 54.48425 110.14971 1.000 7.80746 375 LEU A N 1
ATOM 5607 C CA . LEU A 1 375 ? 29.77026 53.85736 111.45630 1.000 7.99980 375 LEU A CA 1
ATOM 5608 C C . LEU A 1 375 ? 28.87638 54.62822 112.41525 1.000 8.67794 375 LEU A C 1
ATOM 5609 O O . LEU A 1 375 ? 28.37492 54.03305 113.37547 1.000 9.39706 375 LEU A O 1
ATOM 5625 N N . SER A 1 376 ? 28.68293 55.92212 112.18589 1.000 9.48924 376 SER A N 1
ATOM 5626 C CA . SER A 1 376 ? 27.76766 56.76747 112.94985 1.000 9.46782 376 SER A CA 1
ATOM 5627 C C . SER A 1 376 ? 27.82564 58.14564 112.31075 1.000 12.59364 376 SER A C 1
ATOM 5628 O O . SER A 1 376 ? 28.49436 58.32598 111.28466 1.000 12.43833 376 SER A O 1
ATOM 5637 N N . GLN B 1 9 ? 12.59095 54.17961 108.91278 1.000 55.93874 9 GLN B N 1
ATOM 5638 C CA . GLN B 1 9 ? 12.91052 54.00166 107.50197 1.000 20.21755 9 GLN B CA 1
ATOM 5639 C C . GLN B 1 9 ? 13.73383 52.73612 107.32573 1.000 16.53340 9 GLN B C 1
ATOM 5640 O O . GLN B 1 9 ? 14.85168 52.64812 107.83059 1.000 23.24137 9 GLN B O 1
ATOM 5653 N N . THR B 1 10 ? 13.18468 51.76402 106.60766 1.000 12.48998 10 THR B N 1
ATOM 5654 C CA . THR B 1 10 ? 13.85093 50.48702 106.43278 1.000 10.93822 10 THR B CA 1
ATOM 5655 C C . THR B 1 10 ? 14.55416 50.42750 105.08359 1.000 10.65728 10 THR B C 1
ATOM 5656 O O . THR B 1 10 ? 14.17910 51.13093 104.14066 1.000 11.55922 10 THR B O 1
ATOM 5667 N N . PRO B 1 11 ? 15.59297 49.59940 104.96989 1.000 9.20293 11 PRO B N 1
ATOM 5668 C CA . PRO B 1 11 ? 16.18905 48.78337 106.03900 1.000 9.37996 11 PRO B CA 1
ATOM 5669 C C . PRO B 1 11 ? 16.98991 49.65188 106.99691 1.000 9.73184 11 PRO B C 1
ATOM 5670 O O . PRO B 1 11 ? 17.49401 50.70267 106.60288 1.000 10.42680 11 PRO B O 1
ATOM 5681 N N . CYS B 1 12 ? 17.12398 49.25049 108.25837 1.000 9.29596 12 CYS B N 1
ATOM 5682 C CA . CYS B 1 12 ? 17.86703 50.05763 109.21398 1.000 10.20071 12 CYS B CA 1
ATOM 5683 C C . CYS B 1 12 ? 18.36999 49.18132 110.35074 1.000 9.87320 12 CYS B C 1
ATOM 5684 O O . CYS B 1 12 ? 17.68067 48.25181 110.77923 1.000 11.05211 12 CYS B O 1
ATOM 5692 N N . TYR B 1 13 ? 19.57514 49.48714 110.82483 1.000 9.30174 13 TYR B N 1
ATOM 5693 C CA . TYR B 1 13 ? 20.07750 48.92060 112.07024 1.000 8.48044 13 TYR B CA 1
ATOM 5694 C C . TYR B 1 13 ? 19.56424 49.75243 113.23800 1.000 9.02575 13 TYR B C 1
ATOM 5695 O O . TYR B 1 13 ? 19.46378 50.97906 113.14602 1.000 9.92273 13 TYR B O 1
ATOM 5713 N N . VAL B 1 14 ? 19.24724 49.08005 114.34196 1.000 9.06034 14 VAL B N 1
ATOM 5714 C CA . VAL B 1 14 ? 18.84402 49.73754 115.58175 1.000 8.66234 14 VAL B CA 1
ATOM 5715 C C . VAL B 1 14 ? 19.64500 49.10640 116.71112 1.000 9.63610 14 VAL B C 1
ATOM 5716 O O . VAL B 1 14 ? 19.51384 47.90515 116.96942 1.000 10.66194 14 VAL B O 1
ATOM 5729 N N . VAL B 1 15 ? 20.46890 49.90678 117.37962 1.000 9.89798 15 VAL B N 1
ATOM 5730 C CA . VAL B 1 15 ? 21.22099 49.46042 118.54719 1.000 10.48047 15 VAL B CA 1
ATOM 5731 C C . VAL B 1 15 ? 20.51770 49.97887 119.79016 1.000 10.84769 15 VAL B C 1
ATOM 5732 O O . VAL B 1 15 ? 20.10786 51.14345 119.84231 1.000 11.52826 15 VAL B O 1
ATOM 5745 N N . ASP B 1 16 ? 20.36814 49.11153 120.78698 1.000 11.49070 16 ASP B N 1
ATOM 5746 C CA . ASP B 1 16 ? 19.55680 49.38378 121.96796 1.000 12.82468 16 ASP B CA 1
ATOM 5747 C C . ASP B 1 16 ? 20.48427 49.61053 123.15568 1.000 12.22109 16 ASP B C 1
ATOM 5748 O O . ASP B 1 16 ? 21.20498 48.69584 123.56634 1.000 12.16011 16 ASP B O 1
ATOM 5757 N N . GLU B 1 17 ? 20.46384 50.82851 123.70571 1.000 13.50744 17 GLU B N 1
ATOM 5758 C CA . GLU B 1 17 ? 21.35211 51.14848 124.82169 1.000 14.25317 17 GLU B CA 1
ATOM 5759 C C . GLU B 1 17 ? 21.12352 50.22535 126.01249 1.000 12.74685 17 GLU B C 1
ATOM 5760 O O . GLU B 1 17 ? 22.07787 49.83990 126.69424 1.000 12.81329 17 GLU B O 1
ATOM 5772 N N . ALA B 1 18 ? 19.86819 49.88018 126.30199 1.000 12.58662 18 ALA B N 1
ATOM 5773 C CA . ALA B 1 18 ? 19.60645 49.03335 127.46155 1.000 11.99799 18 ALA B CA 1
ATOM 5774 C C . ALA B 1 18 ? 20.26098 47.66853 127.29461 1.000 11.63031 18 ALA B C 1
ATOM 5775 O O . ALA B 1 18 ? 20.77686 47.09446 128.25901 1.000 11.66101 18 ALA B O 1
ATOM 5782 N N . LEU B 1 19 ? 20.27126 47.14299 126.06971 1.000 11.65600 19 LEU B N 1
ATOM 5783 C CA . LEU B 1 19 ? 20.90466 45.85285 125.82768 1.000 10.96017 19 LEU B CA 1
ATOM 5784 C C . LEU B 1 19 ? 22.42463 45.96871 125.83526 1.000 10.56047 19 LEU B C 1
ATOM 5785 O O . LEU B 1 19 ? 23.11231 45.06342 126.32017 1.000 11.06058 19 LEU B O 1
ATOM 5801 N N . LEU B 1 20 ? 22.97160 47.06319 125.29808 1.000 9.79567 20 LEU B N 1
ATOM 5802 C CA . LEU B 1 20 ? 24.39936 47.31792 125.46669 1.000 9.95428 20 LEU B CA 1
ATOM 5803 C C . LEU B 1 20 ? 24.76311 47.36461 126.94327 1.000 8.51567 20 LEU B C 1
ATOM 5804 O O . LEU B 1 20 ? 25.76521 46.78089 127.36709 1.000 9.66415 20 LEU B O 1
ATOM 5820 N N . GLU B 1 21 ? 23.95973 48.06905 127.74441 1.000 9.25015 21 GLU B N 1
ATOM 5821 C CA . GLU B 1 21 ? 24.28997 48.22126 129.15746 1.000 10.55567 21 GLU B CA 1
ATOM 5822 C C . GLU B 1 21 ? 24.22925 46.88744 129.89283 1.000 10.65366 21 GLU B C 1
ATOM 5823 O O . GLU B 1 21 ? 25.03679 46.63628 130.79273 1.000 11.45965 21 GLU B O 1
ATOM 5835 N N . ARG B 1 22 ? 23.28593 46.01763 129.53056 1.000 10.24469 22 ARG B N 1
ATOM 5836 C CA . ARG B 1 22 ? 23.26977 44.68060 130.11681 1.000 10.61756 22 ARG B CA 1
ATOM 5837 C C . ARG B 1 22 ? 24.61115 43.98185 129.91897 1.000 9.52205 22 ARG B C 1
ATOM 5838 O O . ARG B 1 22 ? 25.12912 43.34235 130.84095 1.000 11.06525 22 ARG B O 1
ATOM 5859 N N . ASN B 1 23 ? 25.20319 44.10755 128.72832 1.000 8.63365 23 ASN B N 1
ATOM 5860 C CA . ASN B 1 23 ? 26.51064 43.50407 128.48762 1.000 8.35449 23 ASN B CA 1
ATOM 5861 C C . ASN B 1 23 ? 27.60520 44.23060 129.26047 1.000 9.54095 23 ASN B C 1
ATOM 5862 O O . ASN B 1 23 ? 28.48249 43.59620 129.86116 1.000 8.93349 23 ASN B O 1
ATOM 5873 N N . LEU B 1 24 ? 27.57575 45.56572 129.24005 1.000 8.65392 24 LEU B N 1
ATOM 5874 C CA . LEU B 1 24 ? 28.62748 46.35351 129.87456 1.000 8.83456 24 LEU B CA 1
ATOM 5875 C C . LEU B 1 24 ? 28.65684 46.14466 131.38106 1.000 8.27688 24 LEU B C 1
ATOM 5876 O O . LEU B 1 24 ? 29.72956 46.19092 131.99354 1.000 8.92088 24 LEU B O 1
ATOM 5892 N N . VAL B 1 25 ? 27.49313 45.91428 131.98718 1.000 8.17216 25 VAL B N 1
ATOM 5893 C CA . VAL B 1 25 ? 27.42609 45.66946 133.42353 1.000 9.05942 25 VAL B CA 1
ATOM 5894 C C . VAL B 1 25 ? 28.20839 44.41386 133.78715 1.000 8.75907 25 VAL B C 1
ATOM 5895 O O . VAL B 1 25 ? 28.90707 44.37313 134.80866 1.000 9.62785 25 VAL B O 1
ATOM 5908 N N . ILE B 1 26 ? 28.12226 43.37793 132.94755 1.000 9.05950 26 ILE B N 1
ATOM 5909 C CA . ILE B 1 26 ? 28.86961 42.14637 133.19034 1.000 9.25853 26 ILE B CA 1
ATOM 5910 C C . ILE B 1 26 ? 30.36585 42.39651 133.06764 1.000 8.51734 26 ILE B C 1
ATOM 5911 O O . ILE B 1 26 ? 31.16120 41.92153 133.88756 1.000 8.16860 26 ILE B O 1
ATOM 5927 N N . LEU B 1 27 ? 30.77515 43.11899 132.02310 1.000 7.95305 27 LEU B N 1
ATOM 5928 C CA . LEU B 1 27 ? 32.19212 43.42491 131.85484 1.000 8.08064 27 LEU B CA 1
ATOM 5929 C C . LEU B 1 27 ? 32.70898 44.25976 133.02015 1.000 8.12783 27 LEU B C 1
ATOM 5930 O O . LEU B 1 27 ? 33.82863 44.04648 133.49871 1.000 9.89092 27 LEU B O 1
ATOM 5946 N N . LYS B 1 28 ? 31.90117 45.20435 133.50252 1.000 8.54825 28 LYS B N 1
ATOM 5947 C CA . LYS B 1 28 ? 32.31241 46.00352 134.64981 1.000 8.71549 28 LYS B CA 1
ATOM 5948 C C . LYS B 1 28 ? 32.42265 45.15132 135.91038 1.000 9.23543 28 LYS B C 1
ATOM 5949 O O . LYS B 1 28 ? 33.30633 45.39661 136.73904 1.000 9.02070 28 LYS B O 1
ATOM 5968 N N . GLN B 1 29 ? 31.56461 44.13755 136.06161 1.000 9.86768 29 GLN B N 1
ATOM 5969 C CA . GLN B 1 29 ? 31.71700 43.19992 137.17222 1.000 9.11953 29 GLN B CA 1
ATOM 5970 C C . GLN B 1 29 ? 33.10361 42.57384 137.15648 1.000 9.74633 29 GLN B C 1
ATOM 5971 O O . GLN B 1 29 ? 33.75615 42.45175 138.19847 1.000 10.22909 29 GLN B O 1
ATOM 5985 N N . VAL B 1 30 ? 33.56693 42.15666 135.97722 1.000 9.71455 30 VAL B N 1
ATOM 5986 C CA . VAL B 1 30 ? 34.87360 41.51153 135.88221 1.000 8.77846 30 VAL B CA 1
ATOM 5987 C C . VAL B 1 30 ? 35.97735 42.48252 136.27714 1.000 9.25625 30 VAL B C 1
ATOM 5988 O O . VAL B 1 30 ? 36.88562 42.13005 137.03853 1.000 9.79318 30 VAL B O 1
ATOM 6001 N N . ILE B 1 31 ? 35.91107 43.72141 135.77875 1.000 9.72361 31 ILE B N 1
ATOM 6002 C CA . ILE B 1 31 ? 36.87587 44.74980 136.17263 1.000 9.96240 31 ILE B CA 1
ATOM 6003 C C . ILE B 1 31 ? 36.88180 44.92590 137.68546 1.000 10.80284 31 ILE B C 1
ATOM 6004 O O . ILE B 1 31 ? 37.93836 44.93352 138.32685 1.000 12.02230 31 ILE B O 1
ATOM 6020 N N . ASP B 1 32 ? 35.70030 45.09577 138.27511 1.000 10.00045 32 ASP B N 1
ATOM 6021 C CA . ASP B 1 32 ? 35.63851 45.41834 139.69354 1.000 10.60835 32 ASP B CA 1
ATOM 6022 C C . ASP B 1 32 ? 36.08813 44.25041 140.55916 1.000 11.75791 32 ASP B C 1
ATOM 6023 O O . ASP B 1 32 ? 36.66428 44.46697 141.63211 1.000 14.36698 32 ASP B O 1
ATOM 6032 N N . ARG B 1 33 ? 35.85172 43.01215 140.11716 1.000 10.34199 33 ARG B N 1
ATOM 6033 C CA . ARG B 1 33 ? 36.24127 41.85812 140.91912 1.000 10.83199 33 ARG B CA 1
ATOM 6034 C C . ARG B 1 33 ? 37.71750 41.50045 140.78539 1.000 11.66942 33 ARG B C 1
ATOM 6035 O O . ARG B 1 33 ? 38.23326 40.76152 141.63059 1.000 15.18563 33 ARG B O 1
ATOM 6056 N N . THR B 1 34 ? 38.41059 41.99493 139.75981 1.000 11.51987 34 THR B N 1
ATOM 6057 C CA . THR B 1 34 ? 39.79201 41.60015 139.52194 1.000 10.93807 34 THR B CA 1
ATOM 6058 C C . THR B 1 34 ? 40.78842 42.74392 139.54011 1.000 10.19204 34 THR B C 1
ATOM 6059 O O . THR B 1 34 ? 41.97027 42.49832 139.78553 1.000 11.31163 34 THR B O 1
ATOM 6070 N N . GLY B 1 35 ? 40.36847 43.96881 139.24357 1.000 10.64776 35 GLY B N 1
ATOM 6071 C CA . GLY B 1 35 ? 41.32912 45.01372 138.95683 1.000 10.73963 35 GLY B CA 1
ATOM 6072 C C . GLY B 1 35 ? 41.95376 44.92187 137.58352 1.000 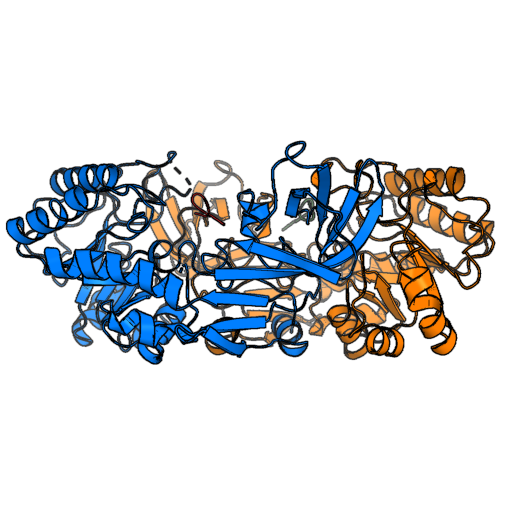10.70715 35 GLY B C 1
ATOM 6073 O O . GLY B 1 35 ? 42.90805 45.65638 137.29743 1.000 11.90574 35 GLY B O 1
ATOM 6077 N N . CYS B 1 36 ? 41.46002 44.03244 136.72774 1.000 9.92914 36 CYS B N 1
ATOM 6078 C CA . CYS B 1 36 ? 41.89674 44.01794 135.34600 1.000 9.11011 36 CYS B CA 1
ATOM 6079 C C . CYS B 1 36 ? 41.31451 45.22961 134.62670 1.000 9.22575 36 CYS B C 1
ATOM 6080 O O . CYS B 1 36 ? 40.54023 46.01455 135.18253 1.000 9.73255 36 CYS B O 1
ATOM 6088 N N . LYS B 1 37 ? 41.70732 45.38610 133.37359 1.000 8.46831 37 LYS B N 1
ATOM 6089 C CA . LYS B 1 37 ? 41.14806 46.39129 132.49061 1.000 7.65365 37 LYS B CA 1
ATOM 6090 C C . LYS B 1 37 ? 40.56196 45.68674 131.27760 1.000 8.09321 37 LYS B C 1
ATOM 6091 O O . LYS B 1 37 ? 41.03117 44.61812 130.87796 1.000 9.09296 37 LYS B O 1
ATOM 6110 N N . ILE B 1 38 ? 39.50393 46.27078 130.72399 1.000 7.37008 38 ILE B N 1
ATOM 6111 C CA . ILE B 1 38 ? 38.80132 45.70141 129.58049 1.000 8.12871 38 ILE B CA 1
ATOM 6112 C C . ILE B 1 38 ? 38.63704 46.77696 128.52113 1.000 8.01798 38 ILE B C 1
ATOM 6113 O O . ILE B 1 38 ? 38.20419 47.89568 128.82351 1.000 9.36076 38 ILE B O 1
ATOM 6129 N N . LEU B 1 39 ? 39.00258 46.43539 127.28617 1.000 9.04032 39 LEU B N 1
ATOM 6130 C CA . LEU B 1 39 ? 38.92565 47.31669 126.13232 1.000 8.19280 39 LEU B CA 1
ATOM 6131 C C . LEU B 1 39 ? 37.91285 46.76097 125.13865 1.000 8.82093 39 LEU B C 1
ATOM 6132 O O . LEU B 1 39 ? 37.74079 45.54680 125.02221 1.000 9.84634 39 LEU B O 1
ATOM 6148 N N . LEU B 1 40 ? 37.25996 47.65456 124.40176 1.000 8.31535 40 LEU B N 1
ATOM 6149 C CA . LEU B 1 40 ? 36.43834 47.24333 123.26861 1.000 7.72084 40 LEU B CA 1
ATOM 6150 C C . LEU B 1 40 ? 37.35057 46.94861 122.08379 1.000 8.82144 40 LEU B C 1
ATOM 6151 O O . LEU B 1 40 ? 38.11164 47.82130 121.65955 1.000 8.66811 40 LEU B O 1
ATOM 6167 N N . ALA B 1 41 ? 37.26411 45.73087 121.54722 1.000 8.24150 41 ALA B N 1
ATOM 6168 C CA . ALA B 1 41 ? 37.87952 45.39624 120.26652 1.000 8.05036 41 ALA B CA 1
ATOM 6169 C C . ALA B 1 41 ? 36.95914 45.89153 119.15851 1.000 8.34835 41 ALA B C 1
ATOM 6170 O O . ALA B 1 41 ? 35.91286 45.29174 118.88378 1.000 8.61266 41 ALA B O 1
ATOM 6177 N N . GLN B 1 42 ? 37.35340 46.98018 118.51803 1.000 7.85584 42 GLN B N 1
ATOM 6178 C CA . GLN B 1 42 ? 36.47836 47.69910 117.60857 1.000 8.88529 42 GLN B CA 1
ATOM 6179 C C . GLN B 1 42 ? 36.13602 46.94629 116.33795 1.000 8.69978 42 GLN B C 1
ATOM 6180 O O . GLN B 1 42 ? 35.15535 47.27895 115.67397 1.000 8.94343 42 GLN B O 1
ATOM 6236 N N . ALA B 1 44 ? 34.72849 44.29262 115.88293 1.000 8.56741 44 ALA B N 1
ATOM 6237 C CA . ALA B 1 44 ? 33.37730 43.73345 115.99059 1.000 8.57163 44 ALA B CA 1
ATOM 6238 C C . ALA B 1 44 ? 32.28616 44.79536 115.92623 1.000 8.65471 44 ALA B C 1
ATOM 6239 O O . ALA B 1 44 ? 31.17796 44.54885 115.43470 1.000 8.83048 44 ALA B O 1
ATOM 6246 N N . PHE B 1 45 ? 32.59490 45.97504 116.45180 1.000 8.47358 45 PHE B N 1
ATOM 6247 C CA . PHE B 1 45 ? 31.56842 46.97645 116.72531 1.000 8.87099 45 PHE B CA 1
ATOM 6248 C C . PHE B 1 45 ? 32.28487 48.31112 116.85624 1.000 8.12553 45 PHE B C 1
ATOM 6249 O O . PHE B 1 45 ? 33.06659 48.50663 117.79310 1.000 9.42425 45 PHE B O 1
ATOM 6266 N N . SER B 1 46 ? 32.02917 49.21290 115.90813 1.000 7.79550 46 SER B N 1
ATOM 6267 C CA . SER B 1 46 ? 32.67622 50.51746 115.86189 1.000 8.31682 46 SER B CA 1
ATOM 6268 C C . SER B 1 46 ? 31.65114 51.63937 115.78738 1.000 7.84023 46 SER B C 1
ATOM 6269 O O . SER B 1 46 ? 31.93801 52.70856 115.24895 1.000 8.35524 46 SER B O 1
ATOM 6277 N N . MET B 1 47 ? 30.45912 51.42003 116.33678 1.000 8.27715 47 MET B N 1
ATOM 6278 C CA A MET B 1 47 ? 29.38635 52.40976 116.27921 0.839 8.52493 47 MET B CA 1
ATOM 6279 C CA B MET B 1 47 ? 29.38396 52.40725 116.27783 0.161 8.60737 47 MET B CA 1
ATOM 6280 C C . MET B 1 47 ? 29.69594 53.48698 117.30720 1.000 8.42628 47 MET B C 1
ATOM 6281 O O . MET B 1 47 ? 29.30533 53.40329 118.47385 1.000 9.63050 47 MET B O 1
ATOM 6306 N N . PHE B 1 48 ? 30.40524 54.52351 116.86251 1.000 8.76695 48 PHE B N 1
ATOM 6307 C CA . PHE B 1 48 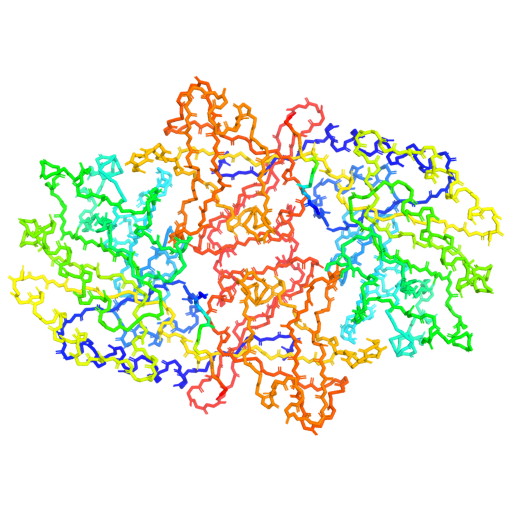? 30.97029 55.48677 117.79808 1.000 8.92100 48 PHE B CA 1
ATOM 6308 C C . PHE B 1 48 ? 29.93538 56.38225 118.46082 1.000 8.81900 48 PHE B C 1
ATOM 6309 O O . PHE B 1 48 ? 30.26481 57.02745 119.45957 1.000 9.65062 48 PHE B O 1
ATOM 6326 N N . ALA B 1 49 ? 28.69732 56.42547 117.96800 1.000 9.60902 49 ALA B N 1
ATOM 6327 C CA . ALA B 1 49 ? 27.65529 57.09559 118.73553 1.000 11.16497 49 ALA B CA 1
ATOM 6328 C C . ALA B 1 49 ? 27.50021 56.47346 120.11767 1.000 12.31421 49 ALA B C 1
ATOM 6329 O O . ALA B 1 49 ? 27.02264 57.14401 121.04074 1.000 14.61586 49 ALA B O 1
ATOM 6336 N N . CYS B 1 50 ? 27.90007 55.21228 120.27680 1.000 10.52099 50 CYS B N 1
ATOM 6337 C CA . CYS B 1 50 ? 27.82020 54.49871 121.54336 1.000 9.81712 50 CYS B CA 1
ATOM 6338 C C . CYS B 1 50 ? 29.12341 54.51401 122.32970 1.000 9.08743 50 CYS B C 1
ATOM 6339 O O . CYS B 1 50 ? 29.17139 53.94648 123.42278 1.000 10.08118 50 CYS B O 1
ATOM 6347 N N . TYR B 1 51 ? 30.18103 55.13040 121.81029 1.000 9.33999 51 TYR B N 1
ATOM 6348 C CA . TYR B 1 51 ? 31.46750 55.03422 122.49021 1.000 9.39761 51 TYR B CA 1
ATOM 6349 C C . TYR B 1 51 ? 31.46069 55.72255 123.85387 1.000 10.87682 51 TYR B C 1
ATOM 6350 O O . TYR B 1 51 ? 32.03062 55.18091 124.80832 1.000 11.00752 51 TYR B O 1
ATOM 6368 N N . PRO B 1 52 ? 30.86027 56.90587 124.00598 1.000 11.28755 52 PRO B N 1
ATOM 6369 C CA . PRO B 1 52 ? 30.80858 57.49515 125.35763 1.000 12.14827 52 PRO B CA 1
ATOM 6370 C C . PRO B 1 52 ? 30.15374 56.59099 126.38684 1.000 11.36198 52 PRO B C 1
ATOM 6371 O O . PRO B 1 52 ? 30.67292 56.45058 127.50484 1.000 12.04715 52 PRO B O 1
ATOM 6382 N N . LEU B 1 53 ? 29.02388 55.96917 126.04362 1.000 10.27549 53 LEU B N 1
ATOM 6383 C CA . LEU B 1 53 ? 28.39068 55.03359 126.96613 1.000 10.35636 53 LEU B CA 1
ATOM 6384 C C . LEU B 1 53 ? 29.32008 53.86676 127.27633 1.000 9.70864 53 LEU B C 1
ATOM 6385 O O . LEU B 1 53 ? 29.51364 53.49908 128.44117 1.000 10.83908 53 LEU B O 1
ATOM 6401 N N . ILE B 1 54 ? 29.91610 53.27435 126.24324 1.000 8.94788 54 ILE B N 1
ATOM 6402 C CA . ILE B 1 54 ? 30.80728 52.14146 126.46810 1.000 9.88891 54 ILE B CA 1
ATOM 6403 C C . ILE B 1 54 ? 31.98900 52.55260 127.33795 1.000 9.90174 54 ILE B C 1
ATOM 6404 O O . ILE B 1 54 ? 32.40418 51.80929 128.23409 1.000 10.03469 54 ILE B O 1
ATOM 6420 N N . GLY B 1 55 ? 32.55609 53.73405 127.08161 1.000 9.71633 55 GLY B N 1
ATOM 6421 C CA . GLY B 1 55 ? 33.70467 54.20079 127.83632 1.000 10.83393 55 GLY B CA 1
ATOM 6422 C C . GLY B 1 55 ? 33.40474 54.53574 129.27956 1.000 10.93088 55 GLY B C 1
ATOM 6423 O O . GLY B 1 55 ? 34.33934 54.67555 130.07505 1.000 12.73803 55 GLY B O 1
ATOM 6427 N N . SER B 1 56 ? 32.13046 54.67269 129.63822 1.000 11.27029 56 SER B N 1
ATOM 6428 C CA . SER B 1 56 ? 31.78128 54.87794 131.03761 1.000 11.66578 56 SER B CA 1
ATOM 6429 C C . SER B 1 56 ? 31.84068 53.58870 131.84715 1.000 11.09857 56 SER B C 1
ATOM 6430 O O . SER B 1 56 ? 31.80514 53.64824 133.08320 1.000 14.15243 56 SER B O 1
ATOM 6438 N N . TYR B 1 57 ? 31.93242 52.43865 131.18325 1.000 9.89758 57 TYR B N 1
ATOM 6439 C CA . TYR B 1 57 ? 32.10551 51.13899 131.81765 1.000 9.43513 57 TYR B CA 1
ATOM 6440 C C . TYR B 1 57 ? 33.47793 50.53366 131.57586 1.000 9.65310 57 TYR B C 1
ATOM 6441 O O . TYR B 1 57 ? 34.02982 49.89939 132.47451 1.000 12.22238 57 TYR B O 1
ATOM 6459 N N . LEU B 1 58 ? 34.03076 50.69907 130.37641 1.000 9.64626 58 LEU B N 1
ATOM 6460 C CA . LEU B 1 58 ? 35.27212 50.05632 129.97915 1.000 9.42193 58 LEU B CA 1
ATOM 6461 C C . LEU B 1 58 ? 36.42505 51.04992 130.04229 1.000 9.61293 58 LEU B C 1
ATOM 6462 O O . LEU B 1 58 ? 36.23972 52.24584 130.26923 1.000 11.06357 58 LEU B O 1
ATOM 6478 N N . ASN B 1 59 ? 37.63202 50.53452 129.81369 1.000 8.80357 59 ASN B N 1
ATOM 6479 C CA . ASN B 1 59 ? 38.85066 51.30760 129.99317 1.000 9.33860 59 ASN B CA 1
ATOM 6480 C C . ASN B 1 59 ? 39.36262 51.94545 128.71113 1.000 8.80158 59 ASN B C 1
ATOM 6481 O O . ASN B 1 59 ? 40.32365 52.72136 128.76999 1.000 9.55377 59 ASN B O 1
ATOM 6492 N N . GLY B 1 60 ? 38.76358 51.64036 127.57159 1.000 9.34093 60 GLY B N 1
ATOM 6493 C CA . GLY B 1 60 ? 39.22486 52.16930 126.30334 1.000 8.67187 60 GLY B CA 1
ATOM 6494 C C . GLY B 1 60 ? 38.95238 51.17376 125.18997 1.000 8.01417 60 GLY B C 1
ATOM 6495 O O . GLY B 1 60 ? 38.02328 50.37352 125.27479 1.000 8.16955 60 GLY B O 1
ATOM 6499 N N . THR B 1 61 ? 39.78216 51.24940 124.15397 1.000 8.81991 61 THR B N 1
ATOM 6500 C CA . THR B 1 61 ? 39.61298 50.43919 122.96110 1.000 7.69574 61 THR B CA 1
ATOM 6501 C C . THR B 1 61 ? 40.93836 49.82192 122.55150 1.000 7.39094 61 THR B C 1
ATOM 6502 O O . THR B 1 61 ? 42.01488 50.30590 122.90952 1.000 8.13540 61 THR B O 1
ATOM 6513 N N . THR B 1 62 ? 40.84661 48.76303 121.75512 1.000 8.23948 62 THR B N 1
ATOM 6514 C CA . THR B 1 62 ? 41.96894 48.32499 120.94146 1.000 8.22432 62 THR B CA 1
ATOM 6515 C C . THR B 1 62 ? 41.57801 48.37781 119.47207 1.000 8.45280 62 THR B C 1
ATOM 6516 O O . THR B 1 62 ? 40.40324 48.51112 119.11532 1.000 10.40884 62 THR B O 1
ATOM 6527 N N . ALA B 1 63 ? 42.59562 48.27873 118.62396 1.000 8.52567 63 ALA B N 1
ATOM 6528 C CA . ALA B 1 63 ? 42.47791 48.60339 117.21436 1.000 8.35725 63 ALA B CA 1
ATOM 6529 C C . ALA B 1 63 ? 43.29702 47.62417 116.39228 1.000 8.42670 63 ALA B C 1
ATOM 6530 O O . ALA B 1 63 ? 44.28902 47.06430 116.86873 1.000 9.41220 63 ALA B O 1
ATOM 6537 N N . SER B 1 64 ? 42.87027 47.44394 115.14100 1.000 8.58932 64 SER B N 1
ATOM 6538 C CA . SER B 1 64 ? 43.57016 46.64335 114.14600 1.000 9.84022 64 SER B CA 1
ATOM 6539 C C . SER B 1 64 ? 44.46571 47.48486 113.24851 1.000 9.60662 64 SER B C 1
ATOM 6540 O O . SER B 1 64 ? 45.15329 46.93056 112.38153 1.000 10.70551 64 SER B O 1
ATOM 6548 N N . GLY B 1 65 ? 44.44800 48.80054 113.41606 1.000 8.86950 65 GLY B N 1
ATOM 6549 C CA . GLY B 1 65 ? 45.18419 49.68115 112.53373 1.000 8.58793 65 GLY B CA 1
ATOM 6550 C C . GLY B 1 65 ? 44.93631 51.12634 112.90648 1.000 8.17208 65 GLY B C 1
ATOM 6551 O O . GLY B 1 65 ? 44.26616 51.42957 113.89933 1.000 9.36441 65 GLY B O 1
ATOM 6555 N N . LEU B 1 66 ? 45.48884 52.01832 112.07883 1.000 9.02736 66 LEU B N 1
ATOM 6556 C CA . LEU B 1 66 ? 45.44677 53.44777 112.37318 1.000 9.06130 66 LEU B CA 1
ATOM 6557 C C . LEU B 1 66 ? 44.01535 53.95591 112.49931 1.000 8.38388 66 LEU B C 1
ATOM 6558 O O . LEU B 1 66 ? 43.69541 54.72518 113.41122 1.000 8.88847 66 LEU B O 1
ATOM 6574 N N . PHE B 1 67 ? 43.13980 53.56472 111.57392 1.000 8.11334 67 PHE B N 1
ATOM 6575 C CA . PHE B 1 67 ? 41.80407 54.15175 111.56684 1.000 7.80535 67 PHE B CA 1
ATOM 6576 C C . PHE B 1 67 ? 41.01872 53.78086 112.81962 1.000 8.26460 67 PHE B C 1
ATOM 6577 O O . PHE B 1 67 ? 40.38108 54.64519 113.42858 1.000 8.53621 67 PHE B O 1
ATOM 6594 N N . GLU B 1 68 ? 41.05115 52.50930 113.22792 1.000 8.09526 68 GLU B N 1
ATOM 6595 C CA . GLU B 1 68 ? 40.38629 52.13798 114.47470 1.000 7.30660 68 GLU B CA 1
ATOM 6596 C C . GLU B 1 68 ? 41.02772 52.82797 115.67526 1.000 8.51794 68 GLU B C 1
ATOM 6597 O O . GLU B 1 68 ? 40.32540 53.23334 116.60629 1.000 8.59540 68 GLU B O 1
ATOM 6609 N N . ALA B 1 69 ? 42.35692 52.97474 115.67548 1.000 8.37567 69 ALA B N 1
ATOM 6610 C CA . ALA B 1 69 ? 43.01546 53.65025 116.79166 1.000 8.68559 69 ALA B CA 1
ATOM 6611 C C . ALA B 1 69 ? 42.56560 55.10082 116.89617 1.000 8.35901 69 ALA B C 1
ATOM 6612 O O . ALA B 1 69 ? 42.29457 55.60176 117.99568 1.000 8.95131 69 ALA B O 1
ATOM 6619 N N . ARG B 1 70 ? 42.48575 55.79450 115.75796 1.000 6.97535 70 ARG B N 1
ATOM 6620 C CA . ARG B 1 70 ? 42.04483 57.18299 115.76884 1.000 8.56422 70 ARG B CA 1
ATOM 6621 C C . ARG B 1 70 ? 40.59657 57.29153 116.22853 1.000 8.43455 70 ARG B C 1
ATOM 6622 O O . ARG B 1 70 ? 40.25011 58.18330 117.00950 1.000 8.42165 70 ARG B O 1
ATOM 6643 N N . LEU B 1 71 ? 39.73496 56.38849 115.75678 1.000 8.10535 71 LEU B N 1
ATOM 6644 C CA . LEU B 1 71 ? 38.33197 56.42595 116.15050 1.000 7.27832 71 LEU B CA 1
ATOM 6645 C C . LEU B 1 71 ? 38.18737 56.20480 117.64806 1.000 7.62553 71 LEU B C 1
ATOM 6646 O O . LEU B 1 71 ? 37.45007 56.92665 118.32913 1.000 9.07985 71 LEU B O 1
ATOM 6662 N N . GLY B 1 72 ? 38.88230 55.20059 118.17922 1.000 8.53391 72 GLY B N 1
ATOM 6663 C CA . GLY B 1 72 ? 38.81666 54.95273 119.61046 1.000 9.45676 72 GLY B CA 1
ATOM 6664 C C . GLY B 1 72 ? 39.29441 56.14009 120.42119 1.000 9.74322 72 GLY B C 1
ATOM 6665 O O . GLY B 1 72 ? 38.63361 56.57162 121.37107 1.000 10.15871 72 GLY B O 1
ATOM 6669 N N . LYS B 1 73 ? 40.45466 56.68561 120.05460 1.000 9.16054 73 LYS B N 1
ATOM 6670 C CA . LYS B 1 73 ? 41.01048 57.81405 120.79007 1.000 10.67084 73 LYS B CA 1
ATOM 6671 C C . LYS B 1 73 ? 40.07653 59.01556 120.74390 1.000 10.40555 73 LYS B C 1
ATOM 6672 O O . LYS B 1 73 ? 39.81466 59.65518 121.77179 1.000 10.75724 73 LYS B O 1
ATOM 6691 N N . GLU B 1 74 ? 39.56631 59.34247 119.55252 1.000 10.91077 74 GLU B N 1
ATOM 6692 C CA . GLU B 1 74 ? 38.79335 60.56705 119.38883 1.000 11.15722 74 GLU B CA 1
ATOM 6693 C C . GLU B 1 74 ? 37.35806 60.43554 119.87870 1.000 10.04761 74 GLU B C 1
ATOM 6694 O O . GLU B 1 74 ? 36.78013 61.43013 120.32806 1.000 11.50613 74 GLU B O 1
ATOM 6706 N N . GLU B 1 75 ? 36.76211 59.24467 119.80136 1.000 10.38975 75 GLU B N 1
ATOM 6707 C CA . GLU B 1 75 ? 35.34162 59.09349 120.10530 1.000 9.83671 75 GLU B CA 1
ATOM 6708 C C . GLU B 1 75 ? 35.05945 58.45550 121.45963 1.000 10.28550 75 GLU B C 1
ATOM 6709 O O . GLU B 1 75 ? 33.97968 58.68211 122.01643 1.000 10.82412 75 GLU B O 1
ATOM 6721 N N . MET B 1 76 ? 35.98149 57.66048 122.00238 1.000 10.00919 76 MET B N 1
ATOM 6722 C CA . MET B 1 76 ? 35.84420 57.13567 123.35749 1.000 10.43712 76 MET B CA 1
ATOM 6723 C C . MET B 1 76 ? 36.80485 57.76192 124.35149 1.000 11.60741 76 MET B C 1
ATOM 6724 O O . MET B 1 76 ? 36.41733 58.02365 125.49126 1.000 12.88049 76 MET B O 1
ATOM 6738 N N . GLY B 1 77 ? 38.04979 58.00646 123.95698 1.000 11.94478 77 GLY B N 1
ATOM 6739 C CA . GLY B 1 77 ? 39.04192 58.35306 124.95340 1.000 12.18921 77 GLY B CA 1
ATOM 6740 C C . GLY B 1 77 ? 39.44265 57.11755 125.74088 1.000 12.04733 77 GLY B C 1
ATOM 6741 O O . GLY B 1 77 ? 39.32752 55.98239 125.27298 1.000 13.31274 77 GLY B O 1
ATOM 6745 N N . GLY B 1 78 ? 39.90243 57.34015 126.96889 1.000 12.39247 78 GLY B N 1
ATOM 6746 C CA . GLY B 1 78 ? 40.44511 56.23219 127.72769 1.000 12.83469 78 GLY B CA 1
ATOM 6747 C C . GLY B 1 78 ? 41.76119 55.77637 127.11958 1.000 12.15233 78 GLY B C 1
ATOM 6748 O O . GLY B 1 78 ? 42.46434 56.53677 126.44846 1.000 14.55957 78 GLY B O 1
ATOM 6752 N N . GLU B 1 79 ? 42.09561 54.51045 127.34522 1.000 10.80761 79 GLU B N 1
ATOM 6753 C CA . GLU B 1 79 ? 43.30136 53.94963 126.75581 1.000 9.84702 79 GLU B CA 1
ATOM 6754 C C . GLU B 1 79 ? 43.03111 53.53378 125.31594 1.000 9.65340 79 GLU B C 1
ATOM 6755 O O . GLU B 1 79 ? 41.92030 53.11842 124.95980 1.000 10.09298 79 GLU B O 1
ATOM 6767 N N . THR B 1 80 ? 44.05945 53.67245 124.48146 1.000 9.10197 80 THR B N 1
ATOM 6768 C CA . THR B 1 80 ? 43.97838 53.36333 123.05535 1.000 8.31459 80 THR B CA 1
ATOM 6769 C C . THR B 1 80 ? 45.14188 52.43535 122.72263 1.000 7.71105 80 THR B C 1
ATOM 6770 O O . THR B 1 80 ? 46.29335 52.87566 122.64931 1.000 8.84268 80 THR B O 1
ATOM 6781 N N . HIS B 1 81 ? 44.83282 51.15539 122.54944 1.000 7.83597 81 HIS B N 1
ATOM 6782 C CA . HIS B 1 81 ? 45.79764 50.12374 122.20679 1.000 7.57254 81 HIS B CA 1
ATOM 6783 C C . HIS B 1 81 ? 45.66876 49.79311 120.72424 1.000 8.62388 81 HIS B C 1
ATOM 6784 O O . HIS B 1 81 ? 44.65673 50.09366 120.08714 1.000 8.79346 81 HIS B O 1
ATOM 6798 N N . ILE B 1 82 ? 46.70565 49.16330 120.17830 1.000 8.83128 82 ILE B N 1
ATOM 6799 C CA . ILE B 1 82 ? 46.70219 48.75553 118.77595 1.000 8.59619 82 ILE B CA 1
ATOM 6800 C C . ILE B 1 82 ? 47.55677 47.50860 118.61955 1.000 8.53631 82 ILE B C 1
ATOM 6801 O O . ILE B 1 82 ? 48.58274 47.35002 119.28795 1.000 8.52008 82 ILE B O 1
ATOM 6817 N N . PHE B 1 83 ? 47.11992 46.62577 117.72324 1.000 8.41463 83 PHE B N 1
ATOM 6818 C CA . PHE B 1 83 ? 47.93119 45.53105 117.21835 1.000 8.75513 83 PHE B CA 1
ATOM 6819 C C . PHE B 1 83 ? 47.75886 45.45834 115.70719 1.000 9.10373 83 PHE B C 1
ATOM 6820 O O . PHE B 1 83 ? 46.65652 45.66830 115.19787 1.000 10.27162 83 PHE B O 1
ATOM 6837 N N . SER B 1 84 ? 48.84383 45.14798 114.99060 1.000 9.43069 84 SER B N 1
ATOM 6838 C CA A SER B 1 84 ? 48.76858 44.91143 113.55384 0.414 9.08267 84 SER B CA 1
ATOM 6839 C CA B SER B 1 84 ? 48.76824 44.90819 113.55893 0.586 9.70434 84 SER B CA 1
ATOM 6840 C C . SER B 1 84 ? 49.76695 43.82841 113.17659 1.000 8.46839 84 SER B C 1
ATOM 6841 O O . SER B 1 84 ? 50.86388 43.78395 113.74939 1.000 9.41833 84 SER B O 1
ATOM 6854 N N . PRO B 1 85 ? 49.43050 42.95449 112.22335 1.000 9.39755 85 PRO B N 1
ATOM 6855 C CA . PRO B 1 85 ? 50.44004 42.00078 111.73608 1.000 10.83228 85 PRO B CA 1
ATOM 6856 C C . PRO B 1 85 ? 51.64754 42.68282 111.12791 1.000 11.90413 85 PRO B C 1
ATOM 6857 O O . PRO B 1 85 ? 52.75861 42.14365 111.19571 1.000 12.78450 85 PRO B O 1
ATOM 6868 N N . ALA B 1 86 ? 51.46201 43.85664 110.52937 1.000 11.26485 86 ALA B N 1
ATOM 6869 C CA . ALA B 1 86 ? 52.58379 44.63020 110.00901 1.000 11.24600 86 ALA B CA 1
ATOM 6870 C C . ALA B 1 86 ? 52.13920 46.07172 109.85015 1.000 12.23797 86 ALA B C 1
ATOM 6871 O O . ALA B 1 86 ? 51.18012 46.34956 109.12296 1.000 13.28273 86 ALA B O 1
ATOM 6878 N N . TYR B 1 87 ? 52.83855 46.97997 110.51645 1.000 11.82624 87 TYR B N 1
ATOM 6879 C CA . TYR B 1 87 ? 52.53583 48.39836 110.43035 1.000 11.13626 87 TYR B CA 1
ATOM 6880 C C . TYR B 1 87 ? 53.11757 48.99181 109.15594 1.000 13.57946 87 TYR B C 1
ATOM 6881 O O . TYR B 1 87 ? 54.12794 48.51990 108.62840 1.000 17.34837 87 TYR B O 1
ATOM 6899 N N . ARG B 1 88 ? 52.46287 50.03513 108.65960 1.000 12.05978 88 ARG B N 1
ATOM 6900 C CA . ARG B 1 88 ? 52.96460 50.78295 107.51621 1.000 12.05926 88 ARG B CA 1
ATOM 6901 C C . ARG B 1 88 ? 53.93231 51.85985 107.99232 1.000 12.07026 88 ARG B C 1
ATOM 6902 O O . ARG B 1 88 ? 53.65758 52.56950 108.96367 1.000 12.67622 88 ARG B O 1
ATOM 6923 N N . GLU B 1 89 ? 55.06531 51.98935 107.29505 1.000 12.84199 89 GLU B N 1
ATOM 6924 C CA . GLU B 1 89 ? 56.01453 53.04356 107.63765 1.000 14.92161 89 GLU B CA 1
ATOM 6925 C C . GLU B 1 89 ? 55.35404 54.41544 107.60340 1.000 14.34776 89 GLU B C 1
ATOM 6926 O O . GLU B 1 89 ? 55.69330 55.29244 108.40657 1.000 14.65644 89 GLU B O 1
ATOM 6938 N N . ASP B 1 90 ? 54.41333 54.62484 106.67794 1.000 13.87266 90 ASP B N 1
ATOM 6939 C CA . ASP B 1 90 ? 53.79071 55.93288 106.51931 1.000 14.22421 90 ASP B CA 1
ATOM 6940 C C . ASP B 1 90 ? 52.72334 56.21841 107.56522 1.000 14.17349 90 ASP B C 1
ATOM 6941 O O . ASP B 1 90 ? 52.14221 57.30976 107.54849 1.000 15.71508 90 ASP B O 1
ATOM 6950 N N . GLU B 1 91 ? 52.47694 55.28530 108.48470 1.000 12.06792 91 GLU B N 1
ATOM 6951 C CA . GLU B 1 91 ? 51.48524 55.47038 109.53268 1.000 10.99783 91 GLU B CA 1
ATOM 6952 C C . GLU B 1 91 ? 52.04258 55.36059 110.94349 1.000 11.24567 91 GLU B C 1
ATOM 6953 O O . GLU B 1 91 ? 51.34996 55.75408 111.88827 1.000 11.24617 91 GLU B O 1
ATOM 6965 N N . ILE B 1 92 ? 53.26147 54.84688 111.12176 1.000 10.99397 92 ILE B N 1
ATOM 6966 C CA . ILE B 1 92 ? 53.72565 54.52499 112.46955 1.000 11.45098 92 ILE B CA 1
ATOM 6967 C C . ILE B 1 92 ? 53.79131 55.77318 113.34590 1.000 10.80393 92 ILE B C 1
ATOM 6968 O O . ILE B 1 92 ? 53.48308 55.71624 114.54035 1.000 11.61213 92 ILE B O 1
ATOM 6984 N N . ASP B 1 93 ? 54.18602 56.91814 112.77970 1.000 11.73435 93 ASP B N 1
ATOM 6985 C CA . ASP B 1 93 ? 54.29375 58.12766 113.59561 1.000 12.35922 93 ASP B CA 1
ATOM 6986 C C . ASP B 1 93 ? 52.93320 58.54206 114.14846 1.000 11.58893 93 ASP B C 1
ATOM 6987 O O . ASP B 1 93 ? 52.80133 58.85440 115.33743 1.000 11.83104 93 ASP B O 1
ATOM 6996 N N . GLU B 1 94 ? 51.90670 58.56351 113.29694 1.000 11.63922 94 GLU B N 1
ATOM 6997 C CA . GLU B 1 94 ? 50.57972 58.93831 113.77362 1.000 11.90450 94 GLU B CA 1
ATOM 6998 C C . GLU B 1 94 ? 50.05124 57.91152 114.76941 1.000 12.11545 94 GLU B C 1
ATOM 6999 O O . GLU B 1 94 ? 49.42341 58.27328 115.77159 1.000 12.38406 94 GLU B O 1
ATOM 7011 N N . ILE B 1 95 ? 50.31105 56.62606 114.51882 1.000 11.22995 95 ILE B N 1
ATOM 7012 C CA . ILE B 1 95 ? 49.89739 55.58123 115.45445 1.000 10.29493 95 ILE B CA 1
ATOM 7013 C C . ILE B 1 95 ? 50.49663 55.83715 116.83072 1.000 10.18652 95 ILE B C 1
ATOM 7014 O O . ILE B 1 95 ? 49.80521 55.77025 117.85333 1.000 10.74024 95 ILE B O 1
ATOM 7030 N N . LEU B 1 96 ? 51.79417 56.14176 116.87591 1.000 10.22434 96 LEU B N 1
ATOM 7031 C CA . LEU B 1 96 ? 52.44115 56.38803 118.15959 1.000 10.53545 96 LEU B CA 1
ATOM 7032 C C . LEU B 1 96 ? 51.92012 57.65655 118.82200 1.000 12.55659 96 LEU B C 1
ATOM 7033 O O . LEU B 1 96 ? 51.94459 57.76097 120.05116 1.000 13.90053 96 LEU B O 1
ATOM 7049 N N . SER B 1 97 ? 51.43677 58.62347 118.04110 1.000 12.64020 97 SER B N 1
ATOM 7050 C CA . SER B 1 97 ? 50.86440 59.82164 118.64713 1.000 13.48056 97 SER B CA 1
ATOM 7051 C C . SER B 1 97 ? 49.50800 59.53746 119.27840 1.000 13.51969 97 SER B C 1
ATOM 7052 O O . SER B 1 97 ? 49.10782 60.23227 120.21858 1.000 16.02949 97 SER B O 1
ATOM 7060 N N . LEU B 1 98 ? 48.79769 58.52529 118.78578 1.000 11.54927 98 LEU B N 1
ATOM 7061 C CA . LEU B 1 98 ? 47.44697 58.22844 119.24141 1.000 10.76353 98 LEU B CA 1
ATOM 7062 C C . LEU B 1 98 ? 47.39652 57.17155 120.33126 1.000 11.40083 98 LEU B C 1
ATOM 7063 O O . LEU B 1 98 ? 46.51556 57.22772 121.19659 1.000 11.26774 98 LEU B O 1
ATOM 7079 N N . CYS B 1 99 ? 48.29998 56.20084 120.29910 1.000 10.57663 99 CYS B N 1
ATOM 7080 C CA . CYS B 1 99 ? 48.17663 55.00429 121.11448 1.000 10.57068 99 CYS B CA 1
ATOM 7081 C C . CYS B 1 99 ? 49.09471 55.05919 122.32512 1.000 10.30080 99 CYS B C 1
ATOM 7082 O O . CYS B 1 99 ? 50.18601 55.62974 122.27858 1.000 12.15704 99 CYS B O 1
ATOM 7090 N N . ASP B 1 100 ? 48.63393 54.44742 123.41435 1.000 10.57803 100 ASP B N 1
ATOM 7091 C CA . ASP B 1 100 ? 49.44247 54.31354 124.61786 1.000 10.34751 100 ASP B CA 1
ATOM 7092 C C . ASP B 1 100 ? 50.05884 52.92891 124.76770 1.000 10.17514 100 ASP B C 1
ATOM 7093 O O . ASP B 1 100 ? 51.05608 52.78767 125.48034 1.000 11.32383 100 ASP B O 1
ATOM 7102 N N . HIS B 1 101 ? 49.50085 51.91756 124.10570 1.000 9.85793 101 HIS B N 1
ATOM 7103 C CA . HIS B 1 101 ? 50.07695 50.58168 124.04252 1.000 8.89045 101 HIS B CA 1
ATOM 7104 C C . HIS B 1 101 ? 50.09823 50.16065 122.58065 1.000 9.51896 101 HIS B C 1
ATOM 7105 O O . HIS B 1 101 ? 49.08470 50.28766 121.88589 1.000 9.96635 101 HIS B O 1
ATOM 7119 N N . VAL B 1 102 ? 51.23887 49.65102 122.12116 1.000 8.95316 102 VAL B N 1
ATOM 7120 C CA . VAL B 1 102 ? 51.43497 49.28995 120.71925 1.000 9.55648 102 VAL B CA 1
ATOM 7121 C C . VAL B 1 102 ? 52.04407 47.89604 120.66769 1.000 8.90124 102 VAL B C 1
ATOM 7122 O O . VAL B 1 102 ? 53.13159 47.67295 121.21193 1.000 10.33934 102 VAL B O 1
ATOM 7135 N N . ILE B 1 103 ? 51.35077 46.96384 120.01252 1.000 8.93430 103 ILE B N 1
ATOM 7136 C CA . ILE B 1 103 ? 51.72631 45.55407 120.00570 1.000 8.66068 103 ILE B CA 1
ATOM 7137 C C . ILE B 1 103 ? 52.27822 45.19594 118.63407 1.000 8.77337 103 ILE B C 1
ATOM 7138 O O . ILE B 1 103 ? 51.63342 45.45330 117.60998 1.000 8.95449 103 ILE B O 1
ATOM 7154 N N . PHE B 1 104 ? 53.45770 44.58417 118.61687 1.000 8.71587 104 PHE B N 1
ATOM 7155 C CA . PHE B 1 104 ? 54.10051 44.16220 117.38288 1.000 8.07619 104 PHE B CA 1
ATOM 7156 C C . PHE B 1 104 ? 53.95374 42.65885 117.18480 1.000 7.78929 104 PHE B C 1
ATOM 7157 O O . PHE B 1 104 ? 53.83124 41.89035 118.14199 1.000 9.67192 104 PHE B O 1
ATOM 7174 N N . ASN B 1 105 ? 53.93932 42.25130 115.91406 1.000 8.90754 105 ASN B N 1
ATOM 7175 C CA . ASN B 1 105 ? 53.62373 40.87682 115.55856 1.000 8.91133 105 ASN B CA 1
ATOM 7176 C C . ASN B 1 105 ? 54.84828 39.98981 115.42489 1.000 9.43310 105 ASN B C 1
ATOM 7177 O O . ASN B 1 105 ? 54.70208 38.76248 115.38718 1.000 11.07690 105 ASN B O 1
ATOM 7188 N N . SER B 1 106 ? 56.03767 40.57772 115.33388 1.000 10.30848 106 SER B N 1
ATOM 7189 C CA . SER B 1 106 ? 57.25520 39.82655 115.07583 1.000 11.38967 106 SER B CA 1
ATOM 7190 C C . SER B 1 106 ? 58.43029 40.63160 115.60303 1.000 12.42249 106 SER B C 1
ATOM 7191 O O . SER B 1 106 ? 58.32188 41.83592 115.84412 1.000 12.52750 106 SER B O 1
ATOM 7199 N N . PHE B 1 107 ? 59.56600 39.95152 115.76396 1.000 12.97342 107 PHE B N 1
ATOM 7200 C CA . PHE B 1 107 ? 60.76708 40.65489 116.19635 1.000 13.57726 107 PHE B CA 1
ATOM 7201 C C . PHE B 1 107 ? 61.30155 41.57179 115.10540 1.000 13.73286 107 PHE B C 1
ATOM 7202 O O . PHE B 1 107 ? 61.87274 42.62395 115.41234 1.000 15.03650 107 PHE B O 1
ATOM 7219 N N . SER B 1 108 ? 61.10721 41.21896 113.83336 1.000 13.74316 108 SER B N 1
ATOM 7220 C CA A SER B 1 108 ? 61.49485 42.13218 112.76302 0.531 13.66848 108 SER B CA 1
ATOM 7221 C CA B SER B 1 108 ? 61.49413 42.13289 112.76420 0.469 13.81597 108 SER B CA 1
ATOM 7222 C C . SER B 1 108 ? 60.70224 43.43183 112.84702 1.000 12.55983 108 SER B C 1
ATOM 7223 O O . SER B 1 108 ? 61.26184 44.52185 112.68975 1.000 13.61886 108 SER B O 1
ATOM 7236 N N . GLN B 1 109 ? 59.39899 43.33871 113.10911 1.000 11.48738 109 GLN B N 1
ATOM 7237 C CA . GLN B 1 109 ? 58.59152 44.54278 113.26069 1.000 11.34832 109 GLN B CA 1
ATOM 7238 C C . GLN B 1 109 ? 59.04017 45.36307 114.46472 1.000 11.15443 109 GLN B C 1
ATOM 7239 O O . GLN B 1 109 ? 59.17812 46.58829 114.37989 1.000 11.28743 109 GLN B O 1
ATOM 7253 N N . TRP B 1 110 ? 59.26072 44.70413 115.60163 1.000 12.02238 110 TRP B N 1
ATOM 7254 C CA . TRP B 1 110 ? 59.69856 45.41474 116.79963 1.000 12.67232 110 TRP B CA 1
ATOM 7255 C C . TRP B 1 110 ? 61.01675 46.13910 116.55667 1.000 14.43415 110 TRP B C 1
ATOM 7256 O O . TRP B 1 110 ? 61.15195 47.32857 116.86305 1.000 15.51477 110 TRP B O 1
ATOM 7277 N N . GLU B 1 111 ? 62.00087 45.44265 115.99133 1.000 14.86512 111 GLU B N 1
ATOM 7278 C CA . GLU B 1 111 ? 63.30402 46.06984 115.79277 1.000 16.49684 111 GLU B CA 1
ATOM 7279 C C . GLU B 1 111 ? 63.22906 47.21151 114.78772 1.000 16.07326 111 GLU B C 1
ATOM 7280 O O . GLU B 1 111 ? 63.96551 48.19649 114.91224 1.000 17.18555 111 GLU B O 1
ATOM 7292 N N . LYS B 1 112 ? 62.34261 47.10361 113.79718 1.000 13.65507 112 LYS B N 1
ATOM 7293 C CA . LYS B 1 112 ? 62.19999 48.16662 112.80890 1.000 14.37689 112 LYS B CA 1
ATOM 7294 C C . LYS B 1 112 ? 61.72790 49.46176 113.45727 1.000 14.79940 112 LYS B C 1
ATOM 7295 O O . LYS B 1 112 ? 62.21603 50.54657 113.12023 1.000 15.37218 112 LYS B O 1
ATOM 7314 N N . TYR B 1 113 ? 60.78357 49.36992 114.39506 1.000 12.54502 113 TYR B N 1
ATOM 7315 C CA . TYR B 1 113 ? 60.13521 50.54236 114.96694 1.000 12.02166 113 TYR B CA 1
ATOM 7316 C C . TYR B 1 113 ? 60.58430 50.85637 116.38813 1.000 12.33509 113 TYR B C 1
ATOM 7317 O O . TYR B 1 113 ? 60.10221 51.83326 116.96962 1.000 13.59991 113 TYR B O 1
ATOM 7335 N N . LYS B 1 114 ? 61.52598 50.08804 116.94062 1.000 13.96225 114 LYS B N 1
ATOM 7336 C CA . LYS B 1 114 ? 61.89418 50.23627 118.34757 1.000 14.65886 114 LYS B CA 1
ATOM 7337 C C . LYS B 1 114 ? 62.35309 51.65632 118.66991 1.000 14.57908 114 LYS B C 1
ATOM 7338 O O . LYS B 1 114 ? 61.94913 52.23284 119.68701 1.000 15.03608 114 LYS B O 1
ATOM 7357 N N . ALA B 1 115 ? 63.21373 52.23533 117.82683 1.000 15.74336 115 ALA B N 1
ATOM 7358 C CA . ALA B 1 115 ? 63.72894 53.56866 118.12622 1.000 15.63453 115 ALA B CA 1
ATOM 7359 C C . ALA B 1 115 ? 62.60638 54.59945 118.18778 1.000 15.45781 115 ALA B C 1
ATOM 7360 O O . ALA B 1 115 ? 62.58638 55.45136 119.08348 1.000 16.28676 115 ALA B O 1
ATOM 7367 N N . LYS B 1 116 ? 61.66073 54.54186 117.24742 1.000 14.79062 116 LYS B N 1
ATOM 7368 C CA . LYS B 1 116 ? 60.53145 55.46598 117.29567 1.000 14.84304 116 LYS B CA 1
ATOM 7369 C C . LYS B 1 116 ? 59.67704 55.23353 118.53613 1.000 14.01630 116 LYS B C 1
ATOM 7370 O O . LYS B 1 116 ? 59.20334 56.19126 119.15824 1.000 14.11733 116 LYS B O 1
ATOM 7389 N N . VAL B 1 117 ? 59.45543 53.96856 118.90457 1.000 13.01714 117 VAL B N 1
ATOM 7390 C CA . VAL B 1 117 ? 58.65539 53.67496 120.09166 1.000 13.06312 117 VAL B CA 1
ATOM 7391 C C . VAL B 1 117 ? 59.30643 54.27148 121.33376 1.000 13.41422 117 VAL B C 1
ATOM 7392 O O . VAL B 1 117 ? 58.64922 54.93973 122.14048 1.000 13.70354 117 VAL B O 1
ATOM 7405 N N . LEU B 1 118 ? 60.60832 54.03486 121.51056 1.000 14.38028 118 LEU B N 1
ATOM 7406 C CA . LEU B 1 118 ? 61.29131 54.56454 122.68724 1.000 15.88154 118 LEU B CA 1
ATOM 7407 C C . LEU B 1 118 ? 61.21274 56.08622 122.72911 1.000 15.81078 118 LEU B C 1
ATOM 7408 O O . LEU B 1 118 ? 60.94361 56.67270 123.78492 1.000 16.62603 118 LEU B O 1
ATOM 7424 N N . ALA B 1 119 ? 61.42523 56.74408 121.58573 1.000 16.68240 119 ALA B N 1
ATOM 7425 C CA . ALA B 1 119 ? 61.32583 58.19906 121.54737 1.000 17.06003 119 ALA B CA 1
ATOM 7426 C C . ALA B 1 119 ? 59.92268 58.67830 121.89763 1.000 16.78148 119 ALA B C 1
ATOM 7427 O O . ALA B 1 119 ? 59.76807 59.73893 122.51598 1.000 18.21626 119 ALA B O 1
ATOM 7434 N N . SER B 1 120 ? 58.89253 57.91319 121.51987 1.000 15.31718 120 SER B N 1
ATOM 7435 C CA . SER B 1 120 ? 57.51291 58.31433 121.77671 1.000 15.90352 120 SER B CA 1
ATOM 7436 C C . SER B 1 120 ? 57.11479 58.14504 123.23651 1.000 15.79656 120 SER B C 1
ATOM 7437 O O . SER B 1 120 ? 56.16363 58.79595 123.68457 1.000 16.48065 120 SER B O 1
ATOM 7445 N N . GLY B 1 121 ? 57.80362 57.28296 123.98175 1.000 14.33662 121 GLY B N 1
ATOM 7446 C CA . GLY B 1 121 ? 57.44557 57.00553 125.35537 1.000 14.07480 121 GLY B CA 1
ATOM 7447 C C . GLY B 1 121 ? 56.24456 56.09993 125.54269 1.000 13.16062 121 GLY B C 1
ATOM 7448 O O . GLY B 1 121 ? 55.82303 55.89356 126.68811 1.000 15.37956 121 GLY B O 1
ATOM 7452 N N . LYS B 1 122 ? 55.67733 55.55151 124.46911 1.000 12.24186 122 LYS B N 1
ATOM 7453 C CA . LYS B 1 122 ? 54.53593 54.65868 124.59861 1.000 12.03533 122 LYS B CA 1
ATOM 7454 C C . LYS B 1 122 ? 55.00908 53.24299 124.93637 1.000 12.10909 122 LYS B C 1
ATOM 7455 O O . LYS B 1 122 ? 56.19728 52.92227 124.87098 1.000 13.51913 122 LYS B O 1
ATOM 7474 N N . SER B 1 123 ? 54.06262 52.39011 125.31910 1.000 10.40599 123 SER B N 1
ATOM 7475 C CA . SER B 1 123 ? 54.37184 51.07982 125.88058 1.000 10.56716 123 SER B CA 1
ATOM 7476 C C . SER B 1 123 ? 54.26127 50.01744 124.79204 1.000 10.59437 123 SER B C 1
ATOM 7477 O O . SER B 1 123 ? 53.20194 49.86210 124.17250 1.000 11.60081 123 SER B O 1
ATOM 7485 N N . ALA B 1 124 ? 55.34862 49.28201 124.57242 1.000 9.19574 124 ALA B N 1
ATOM 7486 C CA . ALA B 1 124 ? 55.43363 48.30206 123.49839 1.000 10.13405 124 ALA B CA 1
ATOM 7487 C C . ALA B 1 124 ? 55.18534 46.89492 124.02159 1.000 9.62481 124 ALA B C 1
ATOM 7488 O O . ALA B 1 124 ? 55.62104 46.53642 125.12036 1.000 10.41477 124 ALA B O 1
ATOM 7495 N N . GLY B 1 125 ? 54.48586 46.09354 123.21589 1.000 9.25188 125 GLY B N 1
ATOM 7496 C CA . GLY B 1 125 ? 54.28739 44.69499 123.51527 1.000 9.30401 125 GLY B CA 1
ATOM 7497 C C . GLY B 1 125 ? 54.53542 43.84365 122.28226 1.000 8.71220 125 GLY B C 1
ATOM 7498 O O . GLY B 1 125 ? 54.75386 44.35323 121.17961 1.000 9.08847 125 GLY B O 1
ATOM 7502 N N . LEU B 1 126 ? 54.49428 42.53011 122.49344 1.000 8.39736 126 LEU B N 1
ATOM 7503 C CA . LEU B 1 126 ? 54.61136 41.54773 121.42526 1.000 8.23247 126 LEU B CA 1
ATOM 7504 C C . LEU B 1 126 ? 53.44769 40.57455 121.50862 1.000 8.97699 126 LEU B C 1
ATOM 7505 O O . LEU B 1 126 ? 53.03034 40.18564 122.60286 1.000 9.59743 126 LEU B O 1
ATOM 7521 N N . ARG B 1 127 ? 52.93999 40.16409 120.35209 1.000 9.54953 127 ARG B N 1
ATOM 7522 C CA . ARG B 1 127 ? 51.92155 39.12894 120.29903 1.000 8.27689 127 ARG B CA 1
ATOM 7523 C C . ARG B 1 127 ? 52.58457 37.76054 120.23057 1.000 7.96717 127 ARG B C 1
ATOM 7524 O O . ARG B 1 127 ? 53.47222 37.52904 119.40194 1.000 9.79172 127 ARG B O 1
ATOM 7545 N N . LEU B 1 128 ? 52.14093 36.86171 121.10102 1.000 8.31860 128 LEU B N 1
ATOM 7546 C CA . LEU B 1 128 ? 52.63083 35.49594 121.16633 1.000 8.57228 128 LEU B CA 1
ATOM 7547 C C . LEU B 1 128 ? 51.64378 34.56531 120.48297 1.000 9.45212 128 LEU B C 1
ATOM 7548 O O . LEU B 1 128 ? 50.42939 34.75805 120.57467 1.000 9.37366 128 LEU B O 1
ATOM 7564 N N . ASN B 1 129 ? 52.17631 33.54562 119.81719 1.000 9.76117 129 ASN B N 1
ATOM 7565 C CA . ASN B 1 129 ? 51.38132 32.45130 119.27160 1.000 11.31881 129 ASN B CA 1
ATOM 7566 C C . ASN B 1 129 ? 51.67499 31.22422 120.12247 1.000 11.78721 129 ASN B C 1
ATOM 7567 O O . ASN B 1 129 ? 52.71355 30.57163 119.92795 1.000 11.95736 129 ASN B O 1
ATOM 7578 N N . PRO B 1 130 ? 50.81460 30.86962 121.07996 1.000 12.60758 130 PRO B N 1
ATOM 7579 C CA . PRO B 1 130 ? 51.10313 29.71831 121.94259 1.000 13.11438 130 PRO B CA 1
ATOM 7580 C C . PRO B 1 130 ? 50.89279 28.36935 121.27572 1.000 13.67223 130 PRO B C 1
ATOM 7581 O O . PRO B 1 130 ? 51.13927 27.34204 121.91526 1.000 14.15199 130 PRO B O 1
ATOM 7592 N N . GLU B 1 131 ? 50.45410 28.34024 120.01689 1.000 14.07982 131 GLU B N 1
ATOM 7593 C CA . GLU B 1 131 ? 50.32262 27.09475 119.26246 1.000 14.76642 131 GLU B CA 1
ATOM 7594 C C . GLU B 1 131 ? 49.46223 26.07919 120.00307 1.000 15.97349 131 GLU B C 1
ATOM 7595 O O . GLU B 1 131 ? 49.74779 24.87982 120.01757 1.000 17.79136 131 GLU B O 1
ATOM 7607 N N . HIS B 1 132 ? 48.38745 26.56378 120.61874 1.000 14.66157 132 HIS B N 1
ATOM 7608 C CA . HIS B 1 132 ? 47.45140 25.71429 121.34780 1.000 16.03305 132 HIS B CA 1
ATOM 7609 C C . HIS B 1 132 ? 46.05723 25.96396 120.78040 1.000 14.26134 132 HIS B C 1
ATOM 7610 O O . HIS B 1 132 ? 45.34791 26.87552 121.21570 1.000 14.72792 132 HIS B O 1
ATOM 7624 N N . SER B 1 133 ? 45.66661 25.14421 119.81075 1.000 12.92737 133 SER B N 1
ATOM 7625 C CA . SER B 1 133 ? 44.39026 25.32248 119.13359 1.000 12.90752 133 SER B CA 1
ATOM 7626 C C . SER B 1 133 ? 43.24610 24.84227 120.01478 1.000 13.37069 133 SER B C 1
ATOM 7627 O O . SER B 1 133 ? 43.24958 23.70167 120.48795 1.000 13.99621 133 SER B O 1
ATOM 7635 N N . THR B 1 134 ? 42.26028 25.71571 120.22269 1.000 11.83385 134 THR B N 1
ATOM 7636 C CA . THR B 1 134 ? 41.03916 25.34795 120.92006 1.000 12.77589 134 THR B CA 1
ATOM 7637 C C . THR B 1 134 ? 39.77794 25.65415 120.12572 1.000 13.37842 134 THR B C 1
ATOM 7638 O O . THR B 1 134 ? 38.68424 25.30118 120.57956 1.000 13.75535 134 THR B O 1
ATOM 7649 N N . GLN B 1 135 ? 39.89298 26.28348 118.95886 1.000 13.78946 135 GLN B N 1
ATOM 7650 C CA . GLN B 1 135 ? 38.72313 26.60440 118.15752 1.000 14.39392 135 GLN B CA 1
ATOM 7651 C C . GLN B 1 135 ? 38.33310 25.41174 117.29982 1.000 17.53792 135 GLN B C 1
ATOM 7652 O O . GLN B 1 135 ? 39.16403 24.56985 116.95297 1.000 18.23083 135 GLN B O 1
ATOM 7666 N N . ASP B 1 136 ? 37.04685 25.34462 116.95786 1.000 20.12757 136 ASP B N 1
ATOM 7667 C CA . ASP B 1 136 ? 36.56458 24.22446 116.15977 1.000 23.99423 136 ASP B CA 1
ATOM 7668 C C . ASP B 1 136 ? 37.10437 24.29275 114.73694 1.000 23.95914 136 ASP B C 1
ATOM 7669 O O . ASP B 1 136 ? 37.61402 23.29951 114.20957 1.000 27.19853 136 ASP B O 1
ATOM 7678 N N . HIS B 1 137 ? 37.03717 25.46068 114.11010 1.000 18.25973 137 HIS B N 1
ATOM 7679 C CA . HIS B 1 137 ? 37.36981 25.60220 112.69608 1.000 14.60125 137 HIS B CA 1
ATOM 7680 C C . HIS B 1 137 ? 38.78618 26.14843 112.55213 1.000 13.58245 137 HIS B C 1
ATOM 7681 O O . HIS B 1 137 ? 39.05436 27.30751 112.88303 1.000 16.04637 137 HIS B O 1
ATOM 7695 N N . ALA B 1 138 ? 39.68458 25.30755 112.03587 1.000 12.91944 138 ALA B N 1
ATOM 7696 C CA . ALA B 1 138 ? 41.10086 25.65804 111.98676 1.000 12.03548 138 ALA B CA 1
ATOM 7697 C C . ALA B 1 138 ? 41.36282 26.89219 111.13147 1.000 14.26993 138 ALA B C 1
ATOM 7698 O O . ALA B 1 138 ? 42.32258 27.62823 111.38997 1.000 14.45954 138 ALA B O 1
ATOM 7705 N N . ILE B 1 139 ? 40.53352 27.13667 110.11077 1.000 17.27366 139 ILE B N 1
ATOM 7706 C CA . ILE B 1 139 ? 40.76059 28.28010 109.22617 1.000 16.89853 139 ILE B CA 1
ATOM 7707 C C . ILE B 1 139 ? 40.70360 29.59375 109.99495 1.000 21.13564 139 ILE B C 1
ATOM 7708 O O . ILE B 1 139 ? 41.32921 30.58283 109.59498 1.000 18.41497 139 ILE B O 1
ATOM 7724 N N . TYR B 1 140 ? 39.95202 29.63780 111.09132 1.000 18.35151 140 TYR B N 1
ATOM 7725 C CA . TYR B 1 140 ? 39.79351 30.85349 111.87506 1.000 16.93760 140 TYR B CA 1
ATOM 7726 C C . TYR B 1 140 ? 40.68017 30.87950 113.10818 1.000 13.98960 140 TYR B C 1
ATOM 7727 O O . TYR B 1 140 ? 40.61582 31.84214 113.87472 1.000 13.65199 140 TYR B O 1
ATOM 7745 N N . ASP B 1 141 ? 41.49764 29.84993 113.31725 1.000 11.98819 141 ASP B N 1
ATOM 7746 C CA . ASP B 1 141 ? 42.19646 29.66211 114.57983 1.000 11.81853 141 ASP B CA 1
ATOM 7747 C C . ASP B 1 141 ? 43.59315 30.26194 114.47672 1.000 10.92512 141 ASP B C 1
ATOM 7748 O O . ASP B 1 141 ? 44.41320 29.75878 113.69363 1.000 10.76277 141 ASP B O 1
ATOM 7757 N N . PRO B 1 142 ? 43.91393 31.32327 115.22753 1.000 10.22270 142 PRO B N 1
ATOM 7758 C CA . PRO B 1 142 ? 45.25407 31.92686 115.12124 1.000 11.41824 142 PRO B CA 1
ATOM 7759 C C . PRO B 1 142 ? 46.38472 31.01159 115.55419 1.000 10.78271 142 PRO B C 1
ATOM 7760 O O . PRO B 1 142 ? 47.55421 31.36828 115.34712 1.000 11.36812 142 PRO B O 1
ATOM 7771 N N . CYS B 1 143 ? 46.08819 29.86476 116.16173 1.000 10.31308 143 CYS B N 1
ATOM 7772 C CA . CYS B 1 143 ? 47.11736 28.91606 116.56674 1.000 10.96580 143 CYS B CA 1
ATOM 7773 C C . CYS B 1 143 ? 47.32776 27.79827 115.55972 1.000 12.57639 143 CYS B C 1
ATOM 7774 O O . CYS B 1 143 ? 48.19095 26.94366 115.77752 1.000 14.24032 143 CYS B O 1
ATOM 7782 N N . SER B 1 144 ? 46.56114 27.77722 114.47551 1.000 12.65104 144 SER B N 1
ATOM 7783 C CA . SER B 1 144 ? 46.71504 26.73112 113.48153 1.000 12.82276 144 SER B CA 1
ATOM 7784 C C . SER B 1 144 ? 48.10964 26.79438 112.86157 1.000 12.42383 144 SER B C 1
ATOM 7785 O O . SER B 1 144 ? 48.70957 27.86768 112.77461 1.000 12.30462 144 SER B O 1
ATOM 7793 N N . PRO B 1 145 ? 48.63998 25.66257 112.40116 1.000 14.77743 145 PRO B N 1
ATOM 7794 C CA . PRO B 1 145 ? 49.95334 25.68387 111.74735 1.000 14.62708 145 PRO B CA 1
ATOM 7795 C C . PRO B 1 145 ? 49.97614 26.67033 110.58862 1.000 13.83129 145 PRO B C 1
ATOM 7796 O O . PRO B 1 145 ? 49.00469 26.80483 109.84159 1.000 14.33482 145 PRO B O 1
ATOM 7807 N N . GLY B 1 146 ? 51.09956 27.37210 110.45059 1.000 13.35536 146 GLY B N 1
ATOM 7808 C CA . GLY B 1 146 ? 51.26157 28.35068 109.39720 1.000 13.43566 146 GLY B CA 1
ATOM 7809 C C . GLY B 1 146 ? 50.63410 29.69733 109.67285 1.000 12.31514 146 GLY B C 1
ATOM 7810 O O . GLY B 1 146 ? 50.65840 30.56415 108.78842 1.000 12.79462 146 GLY B O 1
ATOM 7814 N N . SER B 1 147 ? 50.06455 29.89844 110.85913 1.000 11.12648 147 SER B N 1
ATOM 7815 C CA . SER B 1 147 ? 49.46409 31.17868 111.20321 1.000 10.64178 147 SER B CA 1
ATOM 7816 C C . SER B 1 147 ? 50.48362 32.30702 111.11652 1.000 10.23771 147 SER B C 1
ATOM 7817 O O . SER B 1 147 ? 51.63384 32.16577 111.54656 1.000 10.67845 147 SER B O 1
ATOM 7825 N N . ARG B 1 148 ? 50.04594 33.44277 110.57255 1.000 10.03504 148 ARG B N 1
ATOM 7826 C CA . ARG B 1 148 ? 50.87164 34.64088 110.49869 1.000 9.03584 148 ARG B CA 1
ATOM 7827 C C . ARG B 1 148 ? 50.74676 35.52145 111.73471 1.000 9.59395 148 ARG B C 1
ATOM 7828 O O . ARG B 1 148 ? 51.36599 36.58969 111.78066 1.000 10.05714 148 ARG B O 1
ATOM 7849 N N . LEU B 1 149 ? 49.98533 35.09653 112.73932 1.000 9.08653 149 LEU B N 1
ATOM 7850 C CA . LEU B 1 149 ? 49.64012 35.93670 113.87984 1.000 8.53908 149 LEU B CA 1
ATOM 7851 C C . LEU B 1 149 ? 50.41230 35.48970 115.11463 1.000 9.11338 149 LEU B C 1
ATOM 7852 O O . LEU B 1 149 ? 50.23920 34.36150 115.59137 1.000 10.08660 149 LEU B O 1
ATOM 7868 N N . GLY B 1 150 ? 51.25543 36.38008 115.63150 1.000 10.23259 150 GLY B N 1
ATOM 7869 C CA . GLY B 1 150 ? 51.98373 36.13324 116.85709 1.000 10.11662 150 GLY B CA 1
ATOM 7870 C C . GLY B 1 150 ? 53.28649 35.38165 116.64046 1.000 10.41064 150 GLY B C 1
ATOM 7871 O O . GLY B 1 150 ? 53.55221 34.79855 115.58690 1.000 10.84357 150 GLY B O 1
ATOM 7875 N N . ILE B 1 151 ? 54.11215 35.39862 117.68158 1.000 10.55248 151 ILE B N 1
ATOM 7876 C CA . ILE B 1 151 ? 55.44449 34.80447 117.65848 1.000 10.70630 151 ILE B CA 1
ATOM 7877 C C . ILE B 1 151 ? 55.37615 33.46208 118.37244 1.000 11.17926 151 ILE B C 1
ATOM 7878 O O . ILE B 1 151 ? 54.96395 33.39301 119.53547 1.000 10.75206 151 ILE B O 1
ATOM 7894 N N . THR B 1 152 ? 55.78023 32.39624 117.68527 1.000 11.40870 152 THR B N 1
ATOM 7895 C CA . THR B 1 152 ? 55.85582 31.08078 118.30204 1.000 11.34389 152 THR B CA 1
ATOM 7896 C C . THR B 1 152 ? 57.11077 30.96795 119.16471 1.000 11.80462 152 THR B C 1
ATOM 7897 O O . THR B 1 152 ? 58.09134 31.69337 118.98134 1.000 12.34833 152 THR B O 1
ATOM 7908 N N . LEU B 1 153 ? 57.07519 30.02763 120.11266 1.000 12.13463 153 LEU B N 1
ATOM 7909 C CA . LEU B 1 153 ? 58.20537 29.86755 121.02273 1.000 13.32694 153 LEU B CA 1
ATOM 7910 C C . LEU B 1 153 ? 59.50731 29.63875 120.26164 1.000 13.96107 153 LEU B C 1
ATOM 7911 O O . LEU B 1 153 ? 60.54285 30.22398 120.59985 1.000 14.39126 153 LEU B O 1
ATOM 7927 N N . LYS B 1 154 ? 59.48415 28.78994 119.23196 1.000 15.89001 154 LYS B N 1
ATOM 7928 C CA . LYS B 1 154 ? 60.72458 28.48335 118.52826 1.000 19.66261 154 LYS B CA 1
ATOM 7929 C C . LYS B 1 154 ? 61.31958 29.71548 117.85772 1.000 18.55879 154 LYS B C 1
ATOM 7930 O O . LYS B 1 154 ? 62.51966 29.72745 117.56113 1.000 18.90870 154 LYS B O 1
ATOM 7949 N N . LYS B 1 155 ? 60.51566 30.75491 117.63562 1.000 18.50520 155 LYS B N 1
ATOM 7950 C CA . LYS B 1 155 ? 60.97081 31.99539 117.02408 1.000 18.94605 155 LYS B CA 1
ATOM 7951 C C . LYS B 1 155 ? 61.19710 33.10389 118.03741 1.000 19.39722 155 LYS B C 1
ATOM 7952 O O . LYS B 1 155 ? 61.55619 34.21891 117.64871 1.000 21.13886 155 LYS B O 1
ATOM 7971 N N . PHE B 1 156 ? 60.99770 32.82727 119.31987 1.000 17.55759 156 PHE B N 1
ATOM 7972 C CA . PHE B 1 156 ? 61.07896 33.85736 120.34089 1.000 17.61537 156 PHE B CA 1
ATOM 7973 C C . PHE B 1 156 ? 62.53677 34.20786 120.60922 1.000 18.55968 156 PHE B C 1
ATOM 7974 O O . PHE B 1 156 ? 63.40349 33.33071 120.65198 1.000 20.22169 156 PHE B O 1
ATOM 7991 N N . ARG B 1 157 ? 62.80359 35.50384 120.78477 1.000 18.79263 157 ARG B N 1
ATOM 7992 C CA . ARG B 1 157 ? 64.15713 36.03347 120.95644 1.000 19.51001 157 ARG B CA 1
ATOM 7993 C C . ARG B 1 157 ? 64.27143 36.70615 122.31866 1.000 19.61237 157 ARG B C 1
ATOM 7994 O O . ARG B 1 157 ? 64.09709 37.93018 122.43677 1.000 18.09895 157 ARG B O 1
ATOM 8015 N N . PRO B 1 158 ? 64.57822 35.95101 123.37575 1.000 22.06446 158 PRO B N 1
ATOM 8016 C CA . PRO B 1 158 ? 64.72335 36.58181 124.69923 1.000 23.82545 158 PRO B CA 1
ATOM 8017 C C . PRO B 1 158 ? 65.77004 37.68223 124.73617 1.000 25.36823 158 PRO B C 1
ATOM 8018 O O . PRO B 1 158 ? 65.66581 38.59721 125.56372 1.000 26.08276 158 PRO B O 1
ATOM 8029 N N . ASP B 1 159 ? 66.77896 37.62213 123.86382 1.000 23.67497 159 ASP B N 1
ATOM 8030 C CA . ASP B 1 159 ? 67.82062 38.64052 123.84073 1.000 24.48811 159 ASP B CA 1
ATOM 8031 C C . ASP B 1 159 ? 67.34772 39.97130 123.27049 1.000 22.60825 159 ASP B C 1
ATOM 8032 O O . ASP B 1 159 ? 68.09526 40.95203 123.34237 1.000 24.15188 159 ASP B O 1
ATOM 8041 N N . LEU B 1 160 ? 66.13799 40.03722 122.71325 1.000 19.90630 160 LEU B N 1
ATOM 8042 C CA . LEU B 1 160 ? 65.64048 41.24614 122.07035 1.000 19.10938 160 LEU B CA 1
ATOM 8043 C C . LEU B 1 160 ? 64.47447 41.87534 122.82675 1.000 17.72667 160 LEU B C 1
ATOM 8044 O O . LEU B 1 160 ? 63.73360 42.67911 122.25472 1.000 19.26344 160 LEU B O 1
ATOM 8060 N N . LEU B 1 161 ? 64.30221 41.54062 124.10140 1.000 17.13366 161 LEU B N 1
ATOM 8061 C CA . LEU B 1 161 ? 63.15554 42.01131 124.86524 1.000 15.73962 161 LEU B CA 1
ATOM 8062 C C . LEU B 1 161 ? 63.39470 43.33645 125.58138 1.000 15.15721 161 LEU B C 1
ATOM 8063 O O . LEU B 1 161 ? 62.48035 43.82669 126.25048 1.000 14.98766 161 LEU B O 1
ATOM 8079 N N . ASP B 1 162 ? 64.58280 43.92712 125.47720 1.000 16.72152 162 ASP B N 1
ATOM 8080 C CA . ASP B 1 162 ? 64.79026 45.24751 126.05562 1.000 17.88766 162 ASP B CA 1
ATOM 8081 C C . ASP B 1 162 ? 63.79691 46.22799 125.44842 1.000 16.70925 162 ASP B C 1
ATOM 8082 O O . ASP B 1 162 ? 63.72155 46.36775 124.22473 1.000 17.50767 162 ASP B O 1
ATOM 8091 N N . GLY B 1 163 ? 63.03042 46.90283 126.30332 1.000 14.88774 163 GLY B N 1
ATOM 8092 C CA . GLY B 1 163 ? 62.02752 47.84716 125.86526 1.000 13.96196 163 GLY B CA 1
ATOM 8093 C C . GLY B 1 163 ? 60.62817 47.28086 125.75763 1.000 13.05646 163 GLY B C 1
ATOM 8094 O O . GLY B 1 163 ? 59.67731 48.05508 125.59285 1.000 13.85235 163 GLY B O 1
ATOM 8098 N N . ILE B 1 164 ? 60.47140 45.96308 125.82740 1.000 11.83390 164 ILE B N 1
ATOM 8099 C CA . ILE B 1 164 ? 59.14720 45.35725 125.75956 1.000 10.31839 164 ILE B CA 1
ATOM 8100 C C . ILE B 1 164 ? 58.53181 45.37649 127.14728 1.000 10.74943 164 ILE B C 1
ATOM 8101 O O . ILE B 1 164 ? 59.14079 44.91193 128.12008 1.000 12.49320 164 ILE B O 1
ATOM 8117 N N . GLU B 1 165 ? 57.32300 45.92495 127.23817 1.000 9.54055 165 GLU B N 1
ATOM 8118 C CA . GLU B 1 165 ? 56.60720 46.04201 128.49627 1.000 10.10747 165 GLU B CA 1
ATOM 8119 C C . GLU B 1 165 ? 55.38526 45.14388 128.58097 1.000 10.11500 165 GLU B C 1
ATOM 8120 O O . GLU B 1 165 ? 54.81106 45.01172 129.66559 1.000 9.91393 165 GLU B O 1
ATOM 8132 N N . GLY B 1 166 ? 54.97296 44.51854 127.48301 1.000 8.65810 166 GLY B N 1
ATOM 8133 C CA . GLY B 1 166 ? 53.79953 43.67000 127.53011 1.000 8.97762 166 GLY B CA 1
ATOM 8134 C C . GLY B 1 166 ? 53.86967 42.51031 126.56434 1.000 9.09501 166 GLY B C 1
ATOM 8135 O O . GLY B 1 166 ? 54.60128 42.53293 125.56805 1.000 9.78142 166 GLY B O 1
ATOM 8139 N N . LEU B 1 167 ? 53.07768 41.49093 126.87485 1.000 8.45749 167 LEU B N 1
ATOM 8140 C CA . LEU B 1 167 ? 52.86247 40.36564 125.98395 1.000 8.74066 167 LEU B CA 1
ATOM 8141 C C . LEU B 1 167 ? 51.36443 40.17047 125.79736 1.000 9.11035 167 LEU B C 1
ATOM 8142 O O . LEU B 1 167 ? 50.56755 40.40370 126.71239 1.000 9.05247 167 LEU B O 1
ATOM 8158 N N . HIS B 1 168 ? 50.99864 39.74300 124.59436 1.000 8.92081 168 HIS B N 1
ATOM 8159 C CA . HIS B 1 168 ? 49.61934 39.69779 124.13190 1.000 8.47450 168 HIS B CA 1
ATOM 8160 C C . HIS B 1 168 ? 49.39749 38.36165 123.44660 1.000 8.55821 168 HIS B C 1
ATOM 8161 O O . HIS B 1 168 ? 50.30986 37.82856 122.81357 1.000 9.39441 168 HIS B O 1
ATOM 8175 N N . PHE B 1 169 ? 48.19758 37.80812 123.59171 1.000 7.87529 169 PHE B N 1
ATOM 8176 C CA . PHE B 1 169 ? 47.76683 36.71066 122.73999 1.000 8.56625 169 PHE B CA 1
ATOM 8177 C C . PHE B 1 169 ? 46.28344 36.87327 122.45678 1.000 7.73506 169 PHE B C 1
ATOM 8178 O O . PHE B 1 169 ? 45.54597 37.47416 123.24024 1.000 9.00270 169 PHE B O 1
ATOM 8195 N N . HIS B 1 170 ? 45.86384 36.36993 121.30214 1.000 7.69303 170 HIS B N 1
ATOM 8196 C CA . HIS B 1 170 ? 44.45421 36.33413 120.93778 1.000 7.80080 170 HIS B CA 1
ATOM 8197 C C . HIS B 1 170 ? 44.23427 35.04102 120.16591 1.000 8.55053 170 HIS B C 1
ATOM 8198 O O . HIS B 1 170 ? 44.77143 34.87205 119.06800 1.000 9.37184 170 HIS B O 1
ATOM 8212 N N . THR B 1 171 ? 43.46369 34.12097 120.74503 1.000 8.66949 171 THR B N 1
ATOM 8213 C CA . THR B 1 171 ? 43.35383 32.78315 120.18555 1.000 8.60469 171 THR B CA 1
ATOM 8214 C C . THR B 1 171 ? 41.94674 32.21523 120.22789 1.000 8.80047 171 THR B C 1
ATOM 8215 O O . THR B 1 171 ? 41.74505 31.09550 119.74969 1.000 10.26287 171 THR B O 1
ATOM 8226 N N . LEU B 1 172 ? 40.97507 32.94140 120.76564 1.000 8.69843 172 LEU B N 1
ATOM 8227 C CA . LEU B 1 172 ? 39.64678 32.41016 121.00974 1.000 9.04769 172 LEU B CA 1
ATOM 8228 C C . LEU B 1 172 ? 38.60918 33.11150 120.14302 1.000 8.81753 172 LEU B C 1
ATOM 8229 O O . LEU B 1 172 ? 38.84083 34.19703 119.60597 1.000 9.21512 172 LEU B O 1
ATOM 8245 N N . CYS B 1 173 ? 37.44222 32.47649 120.03838 1.000 10.20676 173 CYS B N 1
ATOM 8246 C CA . CYS B 1 173 ? 36.28414 33.06944 119.37806 1.000 11.10621 173 CYS B CA 1
ATOM 8247 C C . CYS B 1 173 ? 35.03151 32.45560 119.98374 1.000 10.26066 173 CYS B C 1
ATOM 8248 O O . CYS B 1 173 ? 34.82450 31.24199 119.88152 1.000 11.18308 173 CYS B O 1
ATOM 8256 N N . GLU B 1 174 ? 34.21042 33.28716 120.62587 1.000 9.80628 174 GLU B N 1
ATOM 8257 C CA . GLU B 1 174 ? 32.92661 32.85483 121.17969 1.000 10.22780 174 GLU B CA 1
ATOM 8258 C C . GLU B 1 174 ? 33.09429 31.67149 122.13156 1.000 10.47951 174 GLU B C 1
ATOM 8259 O O . GLU B 1 174 ? 32.34261 30.69419 122.08852 1.000 12.31012 174 GLU B O 1
ATOM 8271 N N . GLN B 1 175 ? 34.08050 31.77170 123.01528 1.000 10.37589 175 GLN B N 1
ATOM 8272 C CA . GLN B 1 175 ? 34.46018 30.65310 123.85958 1.000 10.31335 175 GLN B CA 1
ATOM 8273 C C . GLN B 1 175 ? 34.30044 30.99919 125.33271 1.000 10.66142 175 GLN B C 1
ATOM 8274 O O . GLN B 1 175 ? 34.26653 32.16820 125.73053 1.000 10.55168 175 GLN B O 1
ATOM 8288 N N . ASP B 1 176 ? 34.18829 29.95214 126.13809 1.000 11.24828 176 ASP B N 1
ATOM 8289 C CA . ASP B 1 176 ? 33.98691 30.11318 127.56968 1.000 11.11503 176 ASP B CA 1
ATOM 8290 C C . ASP B 1 176 ? 35.33241 30.30374 128.26855 1.000 10.78549 176 ASP B C 1
ATOM 8291 O O . ASP B 1 176 ? 36.37566 30.49613 127.63605 1.000 10.66102 176 ASP B O 1
ATOM 8300 N N . ALA B 1 177 ? 35.31761 30.23994 129.60191 1.000 11.00744 177 ALA B N 1
ATOM 8301 C CA . ALA B 1 177 ? 36.52476 30.53740 130.36200 1.000 10.80160 177 ALA B CA 1
ATOM 8302 C C . ALA B 1 177 ? 37.54594 29.41135 130.26632 1.000 10.70258 177 ALA B C 1
ATOM 8303 O O . ALA B 1 177 ? 38.75300 29.67179 130.24670 1.000 10.86637 177 ALA B O 1
ATOM 8310 N N . ALA B 1 178 ? 37.08897 28.15932 130.20403 1.000 10.29507 178 ALA B N 1
ATOM 8311 C CA . ALA B 1 178 ? 38.02221 27.03530 130.25936 1.000 10.44522 178 ALA B CA 1
ATOM 8312 C C . ALA B 1 178 ? 39.08411 27.08737 129.17099 1.000 10.04474 178 ALA B C 1
ATOM 8313 O O . ALA B 1 178 ? 40.26906 26.87927 129.48786 1.000 10.40863 178 ALA B O 1
ATOM 8320 N N . PRO B 1 179 ? 38.75804 27.33567 127.89888 1.000 10.15168 179 PRO B N 1
ATOM 8321 C CA . PRO B 1 179 ? 39.83051 27.44300 126.89568 1.000 10.89009 179 PRO B CA 1
ATOM 8322 C C . PRO B 1 179 ? 40.82267 28.55042 127.19053 1.000 9.96855 179 PRO B C 1
ATOM 8323 O O . PRO B 1 179 ? 42.00179 28.42253 126.83871 1.000 9.89433 179 PRO B O 1
ATOM 8334 N N . LEU B 1 180 ? 40.38241 29.64383 127.81707 1.000 10.26075 180 LEU B N 1
ATOM 8335 C CA . LEU B 1 180 ? 41.32057 30.68949 128.20951 1.000 9.98428 180 LEU B CA 1
ATOM 8336 C C . LEU B 1 180 ? 42.24621 30.19732 129.31178 1.000 9.57570 180 LEU B C 1
ATOM 8337 O O . LEU B 1 180 ? 43.46447 30.39918 129.24864 1.000 9.82178 180 LEU B O 1
ATOM 8353 N N . VAL B 1 181 ? 41.68076 29.56578 130.34378 1.000 9.27050 181 VAL B N 1
ATOM 8354 C CA . VAL B 1 181 ? 42.50275 29.02415 131.42287 1.000 10.91994 181 VAL B CA 1
ATOM 8355 C C . VAL B 1 181 ? 43.53827 28.05846 130.86333 1.000 10.25578 181 VAL B C 1
ATOM 8356 O O . VAL B 1 181 ? 44.71749 28.09956 131.23342 1.000 10.94797 181 VAL B O 1
ATOM 8369 N N . GLU B 1 182 ? 43.10599 27.17471 129.96198 1.000 11.50642 182 GLU B N 1
ATOM 8370 C CA . GLU B 1 182 ? 44.00869 26.21300 129.33698 1.000 13.16621 182 GLU B CA 1
ATOM 8371 C C . GLU B 1 182 ? 45.09984 26.91991 128.53660 1.000 11.15576 182 GLU B C 1
ATOM 8372 O O . GLU B 1 182 ? 46.27641 26.53796 128.59750 1.000 12.55439 182 GLU B O 1
ATOM 8384 N N . THR B 1 183 ? 44.73071 27.95964 127.78662 1.000 10.19822 183 THR B N 1
ATOM 8385 C CA . THR B 1 183 ? 45.70874 28.67782 126.97750 1.000 10.66496 183 THR B CA 1
ATOM 8386 C C . THR B 1 183 ? 46.68889 29.45277 127.85272 1.000 11.00212 183 THR B C 1
ATOM 8387 O O . THR B 1 183 ? 47.89063 29.49571 127.56151 1.000 11.44952 183 THR B O 1
ATOM 8398 N N . VAL B 1 184 ? 46.19923 30.05871 128.93714 1.000 10.08727 184 VAL B N 1
ATOM 8399 C CA . VAL B 1 184 ? 47.08905 30.73732 129.87791 1.000 11.06585 184 VAL B CA 1
ATOM 8400 C C . VAL B 1 184 ? 48.11949 29.76200 130.43010 1.000 10.87178 184 VAL B C 1
ATOM 8401 O O . VAL B 1 184 ? 49.30515 30.09240 130.55375 1.000 10.51104 184 VAL B O 1
ATOM 8414 N N . ALA B 1 185 ? 47.69298 28.53703 130.74642 1.000 11.18976 185 ALA B N 1
ATOM 8415 C CA . ALA B 1 185 ? 48.63557 27.54700 131.25666 1.000 12.64102 185 ALA B CA 1
ATOM 8416 C C . ALA B 1 185 ? 49.72164 27.23784 130.23202 1.000 12.37602 185 ALA B C 1
ATOM 8417 O O . ALA B 1 185 ? 50.88925 27.05029 130.59158 1.000 12.63044 185 ALA B O 1
ATOM 8424 N N . VAL B 1 186 ? 49.35713 27.17410 128.94979 1.000 12.51713 186 VAL B N 1
ATOM 8425 C CA . VAL B 1 186 ? 50.35325 26.93132 127.91186 1.000 12.42355 186 VAL B CA 1
ATOM 8426 C C . VAL B 1 186 ? 51.29886 28.11807 127.79515 1.000 11.94659 186 VAL B C 1
ATOM 8427 O O . VAL B 1 186 ? 52.51423 27.94797 127.64275 1.000 12.38405 186 VAL B O 1
ATOM 8440 N N . VAL B 1 187 ? 50.75868 29.33658 127.86331 1.000 10.62069 187 VAL B N 1
ATOM 8441 C CA . VAL B 1 187 ? 51.59921 30.52934 127.81289 1.000 10.61372 187 VAL B CA 1
ATOM 8442 C C . VAL B 1 187 ? 52.59961 30.52793 128.96438 1.000 11.17736 187 VAL B C 1
ATOM 8443 O O . VAL B 1 187 ? 53.77085 30.88600 128.79010 1.000 11.85097 187 VAL B O 1
ATOM 8456 N N . GLU B 1 188 ? 52.16096 30.11625 130.15626 1.000 11.41858 188 GLU B N 1
ATOM 8457 C CA . GLU B 1 188 ? 53.07847 30.03568 131.29000 1.000 12.65855 188 GLU B CA 1
ATOM 8458 C C . GLU B 1 188 ? 54.13552 28.95789 131.07664 1.000 12.87744 188 GLU B C 1
ATOM 8459 O O . GLU B 1 188 ? 55.31127 29.15964 131.40285 1.000 13.54329 188 GLU B O 1
ATOM 8471 N N . GLU B 1 189 ? 53.73522 27.80552 130.53540 1.000 13.31754 189 GLU B N 1
ATOM 8472 C CA . GLU B 1 189 ? 54.68310 26.71752 130.30933 1.000 16.33352 189 GLU B CA 1
ATOM 8473 C C . GLU B 1 189 ? 55.74850 27.11254 129.28994 1.000 15.09717 189 GLU B C 1
ATOM 8474 O O . GLU B 1 189 ? 56.93022 26.79069 129.46143 1.000 15.92111 189 GLU B O 1
ATOM 8486 N N . LYS B 1 190 ? 55.35467 27.82330 128.23206 1.000 13.60373 190 LYS B N 1
ATOM 8487 C CA . LYS B 1 190 ? 56.26913 28.16613 127.14825 1.000 12.55643 190 LYS B CA 1
ATOM 8488 C C . LYS B 1 190 ? 57.01342 29.47663 127.37859 1.000 11.96855 190 LYS B C 1
ATOM 8489 O O . LYS B 1 190 ? 58.20712 29.57056 127.07369 1.000 12.92269 190 LYS B O 1
ATOM 8508 N N . PHE B 1 191 ? 56.33071 30.50334 127.88124 1.000 11.54389 191 PHE B N 1
ATOM 8509 C CA . PHE B 1 191 ? 56.90420 31.83895 127.98904 1.000 11.22932 191 PHE B CA 1
ATOM 8510 C C . PHE B 1 191 ? 57.08460 32.28915 129.43530 1.000 12.12230 191 PHE B C 1
ATOM 8511 O O . PHE B 1 191 ? 57.47336 33.43923 129.67405 1.000 11.61169 191 PHE B O 1
ATOM 8528 N N . GLY B 1 192 ? 56.84321 31.39672 130.40471 1.000 12.15600 192 GLY B N 1
ATOM 8529 C CA . GLY B 1 192 ? 56.87346 31.77468 131.80135 1.000 12.43871 192 GLY B CA 1
ATOM 8530 C C . GLY B 1 192 ? 58.05881 32.60419 132.24380 1.000 12.86599 192 GLY B C 1
ATOM 8531 O O . GLY B 1 192 ? 57.88030 33.56299 133.00622 1.000 12.91003 192 GLY B O 1
ATOM 8535 N N . PRO B 1 193 ? 59.28350 32.27505 131.81898 1.000 14.17217 193 PRO B N 1
ATOM 8536 C CA . PRO B 1 193 ? 60.45385 33.01563 132.32498 1.000 14.39605 193 PRO B CA 1
ATOM 8537 C C . PRO B 1 193 ? 60.47234 34.49029 131.95799 1.000 12.71881 193 PRO B C 1
ATOM 8538 O O . PRO B 1 193 ? 61.29150 35.22885 132.51688 1.000 13.76651 193 PRO B O 1
ATOM 8549 N N . TRP B 1 194 ? 59.61831 34.93949 131.03837 1.000 11.41091 194 TRP B N 1
ATOM 8550 C CA . TRP B 1 194 ? 59.63031 36.31890 130.56890 1.000 10.01321 194 TRP B CA 1
ATOM 8551 C C . TRP B 1 194 ? 58.38861 37.09760 130.98166 1.000 10.46197 194 TRP B C 1
ATOM 8552 O O . TRP B 1 194 ? 58.23833 38.25638 130.58542 1.000 10.93189 194 TRP B O 1
ATOM 8573 N N . LEU B 1 195 ? 57.51243 36.50325 131.79410 1.000 10.17153 195 LEU B N 1
ATOM 8574 C CA . LEU B 1 195 ? 56.28116 37.18374 132.18070 1.000 9.13150 195 LEU B CA 1
ATOM 8575 C C . LEU B 1 195 ? 56.50619 38.17249 133.32100 1.000 9.49339 195 LEU B C 1
ATOM 8576 O O . LEU B 1 195 ? 55.89944 39.24986 133.33916 1.000 10.85674 195 LEU B O 1
ATOM 8592 N N . SER B 1 196 ? 57.36558 37.81886 134.28019 1.000 9.67569 196 SER B N 1
ATOM 8593 C CA . SER B 1 196 ? 57.56581 38.65316 135.46446 1.000 9.56796 196 SER B CA 1
ATOM 8594 C C . SER B 1 196 ? 58.03318 40.05838 135.09904 1.000 10.02695 196 SER B C 1
ATOM 8595 O O . SER B 1 196 ? 57.64009 41.04178 135.74233 1.000 10.64807 196 SER B O 1
ATOM 8603 N N . GLN B 1 197 ? 58.88299 40.17578 134.07903 1.000 9.81369 197 GLN B N 1
ATOM 8604 C CA . GLN B 1 197 ? 59.45484 41.46713 133.71880 1.000 11.05045 197 GLN B CA 1
ATOM 8605 C C . GLN B 1 197 ? 58.47833 42.37576 132.98476 1.000 10.38381 197 GLN B C 1
ATOM 8606 O O . GLN B 1 197 ? 58.80240 43.54510 132.75448 1.000 11.47346 197 GLN B O 1
ATOM 8620 N N . MET B 1 198 ? 57.30864 41.87547 132.60803 1.000 10.45061 198 MET B N 1
ATOM 8621 C CA . MET B 1 198 ? 56.33123 42.68293 131.90164 1.000 10.07858 198 MET B CA 1
ATOM 8622 C C . MET B 1 198 ? 55.52990 43.53392 132.87962 1.000 10.19477 198 MET B C 1
ATOM 8623 O O . MET B 1 198 ? 55.35926 43.18694 134.05396 1.000 11.06484 198 MET B O 1
ATOM 8637 N N . LYS B 1 199 ? 55.05128 44.67287 132.38069 1.000 9.68274 199 LYS B N 1
ATOM 8638 C CA . LYS B 1 199 ? 54.11026 45.49772 133.12627 1.000 9.99088 199 LYS B CA 1
ATOM 8639 C C . LYS B 1 199 ? 52.66856 45.07584 132.89923 1.000 9.26905 199 LYS B C 1
ATOM 8640 O O . LYS B 1 199 ? 51.82821 45.26106 133.78951 1.000 9.72330 199 LYS B O 1
ATOM 8659 N N . TRP B 1 200 ? 52.36658 44.50564 131.73600 1.000 9.22820 200 TRP B N 1
ATOM 8660 C CA . TRP B 1 200 ? 51.00286 44.13035 131.41291 1.000 9.04648 200 TRP B CA 1
ATOM 8661 C C . TRP B 1 200 ? 50.99824 42.88363 130.54353 1.000 8.00570 200 TRP B C 1
ATOM 8662 O O . TRP B 1 200 ? 51.96811 42.58824 129.83567 1.000 9.00955 200 TRP B O 1
ATOM 8683 N N . LEU B 1 201 ? 49.89831 42.14101 130.63985 1.000 7.91648 201 LEU B N 1
ATOM 8684 C CA . LEU B 1 201 ? 49.59782 41.03267 129.75062 1.000 7.74094 201 LEU B CA 1
ATOM 8685 C C . LEU B 1 201 ? 48.20022 41.25730 129.20479 1.000 8.26601 201 LEU B C 1
ATOM 8686 O O . LEU B 1 201 ? 47.32394 41.75499 129.91399 1.000 10.19721 201 LEU B O 1
ATOM 8702 N N . ASN B 1 202 ? 47.99788 40.89996 127.94259 1.000 8.11460 202 ASN B N 1
ATOM 8703 C CA . ASN B 1 202 ? 46.71906 41.07784 127.26533 1.000 8.28216 202 ASN B CA 1
ATOM 8704 C C . ASN B 1 202 ? 46.26430 39.71794 126.75483 1.000 7.20028 202 ASN B C 1
ATOM 8705 O O . ASN B 1 202 ? 46.95507 39.09442 125.94102 1.000 8.46378 202 ASN B O 1
ATOM 8716 N N . PHE B 1 203 ? 45.11000 39.25691 127.24605 1.000 7.40280 203 PHE B N 1
ATOM 8717 C CA . PHE B 1 203 ? 44.56769 37.94498 126.91356 1.000 7.86945 203 PHE B CA 1
ATOM 8718 C C . PHE B 1 203 ? 43.68939 37.96912 125.66568 1.000 9.04137 203 PHE B C 1
ATOM 8719 O O . PHE B 1 203 ? 43.00181 36.98034 125.38453 1.000 9.36899 203 PHE B O 1
ATOM 8736 N N . GLY B 1 204 ? 43.64993 39.08465 124.95075 1.000 8.18007 204 GLY B N 1
ATOM 8737 C CA . GLY B 1 204 ? 42.92186 39.11660 123.70125 1.000 6.79330 204 GLY B CA 1
ATOM 8738 C C . GLY B 1 204 ? 41.41162 39.12338 123.88405 1.000 8.10163 204 GLY B C 1
ATOM 8739 O O . GLY B 1 204 ? 40.87116 39.42947 124.94915 1.000 8.53857 204 GLY B O 1
ATOM 8743 N N . GLY B 1 205 ? 40.72948 38.79118 122.78747 1.000 7.76573 205 GLY B N 1
ATOM 8744 C CA . GLY B 1 205 ? 39.29645 38.68889 122.74973 1.000 8.08991 205 GLY B CA 1
ATOM 8745 C C . GLY B 1 205 ? 38.81918 37.26308 122.57087 1.000 7.72932 205 GLY B C 1
ATOM 8746 O O . GLY B 1 205 ? 39.52277 36.29185 122.87639 1.000 8.54037 205 GLY B O 1
ATOM 8750 N N . GLY B 1 206 ? 37.59255 37.13229 122.07911 1.000 7.67755 206 GLY B N 1
ATOM 8751 C CA . GLY B 1 206 ? 36.99303 35.83123 121.90856 1.000 9.07549 206 GLY B CA 1
ATOM 8752 C C . GLY B 1 206 ? 36.37568 35.26953 123.16337 1.000 8.63106 206 GLY B C 1
ATOM 8753 O O . GLY B 1 206 ? 35.89247 34.12913 123.14480 1.000 10.25546 206 GLY B O 1
ATOM 8757 N N . HIS B 1 207 ? 36.37071 36.03701 124.24646 1.000 8.83285 207 HIS B N 1
ATOM 8758 C CA . HIS B 1 207 ? 35.79714 35.61288 125.51257 1.000 7.96550 207 HIS B CA 1
ATOM 8759 C C . HIS B 1 207 ? 34.31596 35.94969 125.48856 1.000 8.28323 207 HIS B C 1
ATOM 8760 O O . HIS B 1 207 ? 33.94455 37.12288 125.40250 1.000 9.77374 207 HIS B O 1
ATOM 8774 N N . HIS B 1 208 ? 33.48278 34.91424 125.53696 1.000 9.00342 208 HIS B N 1
ATOM 8775 C CA . HIS B 1 208 ? 32.03500 35.03946 125.42733 1.000 9.78923 208 HIS B CA 1
ATOM 8776 C C . HIS B 1 208 ? 31.44096 35.45277 126.77316 1.000 9.01776 208 HIS B C 1
ATOM 8777 O O . HIS B 1 208 ? 30.47569 34.84873 127.25369 1.000 10.17360 208 HIS B O 1
ATOM 8791 N N . ILE B 1 209 ? 31.99596 36.51841 127.36012 1.000 9.13401 209 ILE B N 1
ATOM 8792 C CA . ILE B 1 209 ? 31.76285 36.85168 128.76494 1.000 8.94188 209 ILE B CA 1
ATOM 8793 C C . ILE B 1 209 ? 30.30185 37.16941 129.03411 1.000 9.01233 209 ILE B C 1
ATOM 8794 O O . ILE B 1 209 ? 29.79759 36.92559 130.13869 1.000 10.59909 209 ILE B O 1
ATOM 8810 N N . THR B 1 210 ? 29.60345 37.72791 128.05397 1.000 9.31142 210 THR B N 1
ATOM 8811 C CA . THR B 1 210 ? 28.23042 38.16983 128.23931 1.000 9.73301 210 THR B CA 1
ATOM 8812 C C . THR B 1 210 ? 27.21078 37.16283 127.72843 1.000 10.86512 210 THR B C 1
ATOM 8813 O O . THR B 1 210 ? 26.00897 37.44328 127.76788 1.000 12.16168 210 THR B O 1
ATOM 8824 N N . ARG B 1 211 ? 27.65133 35.99779 127.28344 1.000 11.94324 211 ARG B N 1
ATOM 8825 C CA . ARG B 1 211 ? 26.72061 34.93807 126.91827 1.000 13.30403 211 ARG B CA 1
ATOM 8826 C C . ARG B 1 211 ? 26.22762 34.24951 128.18705 1.000 13.17252 211 ARG B C 1
ATOM 8827 O O . ARG B 1 211 ? 27.04357 33.87579 129.03604 1.000 13.29188 211 ARG B O 1
ATOM 8848 N N . PRO B 1 212 ? 24.91780 34.08799 128.37001 1.000 13.42152 212 PRO B N 1
ATOM 8849 C CA . PRO B 1 212 ? 24.43214 33.42989 129.58905 1.000 14.15509 212 PRO B CA 1
ATOM 8850 C C . PRO B 1 212 ? 25.09283 32.07490 129.79332 1.000 13.78551 212 PRO B C 1
ATOM 8851 O O . PRO B 1 212 ? 25.21204 31.27031 128.86560 1.000 15.56479 212 PRO B O 1
ATOM 8862 N N . GLY B 1 213 ? 25.53849 31.83000 131.02252 1.000 13.50178 213 GLY B N 1
ATOM 8863 C CA . GLY B 1 213 ? 26.20805 30.59815 131.36811 1.000 14.73224 213 GLY B CA 1
ATOM 8864 C C . GLY B 1 213 ? 27.72163 30.67443 131.38154 1.000 13.79628 213 GLY B C 1
ATOM 8865 O O . GLY B 1 213 ? 28.36144 29.74053 131.87502 1.000 15.91543 213 GLY B O 1
ATOM 8869 N N . TYR B 1 214 ? 28.31304 31.74231 130.84763 1.000 12.59695 214 TYR B N 1
ATOM 8870 C CA . TYR B 1 214 ? 29.76354 31.87979 130.88117 1.000 11.47481 214 TYR B CA 1
ATOM 8871 C C . TYR B 1 214 ? 30.26040 31.79249 132.31976 1.000 11.01635 214 TYR B C 1
ATOM 8872 O O . TYR B 1 214 ? 29.64856 32.33873 133.24161 1.000 11.92004 214 TYR B O 1
ATOM 8890 N N . ASP B 1 215 ? 31.37909 31.09256 132.50984 1.000 10.80954 215 ASP B N 1
ATOM 8891 C CA . ASP B 1 215 ? 31.92823 30.84828 133.84495 1.000 11.93154 215 ASP B CA 1
ATOM 8892 C C . ASP B 1 215 ? 32.75240 32.06008 134.27514 1.000 11.87309 215 ASP B C 1
ATOM 8893 O O . ASP B 1 215 ? 33.98651 32.07617 134.22198 1.000 12.46273 215 ASP B O 1
ATOM 8902 N N . ILE B 1 216 ? 32.03635 33.09275 134.72909 1.000 11.45038 216 ILE B N 1
ATOM 8903 C CA . ILE B 1 216 ? 32.68495 34.32656 135.16660 1.000 11.37005 216 ILE B CA 1
ATOM 8904 C C . ILE B 1 216 ? 33.65173 34.04731 136.30882 1.000 11.32352 216 ILE B C 1
ATOM 8905 O O . ILE B 1 216 ? 34.74471 34.62158 136.37086 1.000 11.37327 216 ILE B O 1
ATOM 8921 N N . ASP B 1 217 ? 33.26152 33.17666 137.24042 1.000 11.97763 217 ASP B N 1
ATOM 8922 C CA . ASP B 1 217 ? 34.12507 32.90556 138.38512 1.000 11.89324 217 ASP B CA 1
ATOM 8923 C C . ASP B 1 217 ? 35.46772 32.33369 137.94365 1.000 12.37745 217 ASP B C 1
ATOM 8924 O O . ASP B 1 217 ? 36.50999 32.66861 138.51726 1.000 12.68419 217 ASP B O 1
ATOM 8933 N N . ALA B 1 218 ? 35.46620 31.46058 136.93350 1.000 11.47743 218 ALA B N 1
ATOM 8934 C CA . ALA B 1 218 ? 36.72649 30.89636 136.45891 1.000 11.86371 218 ALA B CA 1
ATOM 8935 C C . ALA B 1 218 ? 37.59150 31.96122 135.79646 1.000 10.73566 218 ALA B C 1
ATOM 8936 O O . ALA B 1 218 ? 38.81373 31.98306 135.98763 1.000 11.24684 218 ALA B O 1
ATOM 8943 N N . LEU B 1 219 ? 36.97723 32.84932 135.01012 1.000 9.97014 219 LEU B N 1
ATOM 8944 C CA . LEU B 1 219 ? 37.72053 33.96148 134.42537 1.000 10.46868 219 LEU B CA 1
ATOM 8945 C C . LEU B 1 219 ? 38.32912 34.83592 135.51378 1.000 9.53064 219 LEU B C 1
ATOM 8946 O O . LEU B 1 219 ? 39.51332 35.19061 135.45829 1.000 10.22971 219 LEU B O 1
ATOM 8962 N N . VAL B 1 220 ? 37.52259 35.19755 136.51194 1.000 9.31192 220 VAL B N 1
ATOM 8963 C CA . VAL B 1 220 ? 37.99244 36.05449 137.59659 1.000 10.31244 220 VAL B CA 1
ATOM 8964 C C . VAL B 1 220 ? 39.16872 35.40658 138.31827 1.000 10.39916 220 VAL B C 1
ATOM 8965 O O . VAL B 1 220 ? 40.18734 36.05388 138.59348 1.000 11.15760 220 VAL B O 1
ATOM 8978 N N . SER B 1 221 ? 39.05325 34.11175 138.61770 1.000 11.28911 221 SER B N 1
ATOM 8979 C CA . SER B 1 221 ? 40.12491 33.41315 139.32090 1.000 12.20503 221 SER B CA 1
ATOM 8980 C C . SER B 1 221 ? 41.40476 33.39044 138.49615 1.000 12.26290 221 SER B C 1
ATOM 8981 O O . SER B 1 221 ? 42.50259 33.59662 139.02749 1.000 12.40176 221 SER B O 1
ATOM 8989 N N . CYS B 1 222 ? 41.28148 33.13141 137.19588 1.000 11.25361 222 CYS B N 1
ATOM 8990 C CA . CYS B 1 222 ? 42.45132 33.06903 136.32582 1.000 11.36045 222 CYS B CA 1
ATOM 8991 C C . CYS B 1 222 ? 43.13462 34.42922 136.21927 1.000 10.23286 222 CYS B C 1
ATOM 8992 O O . CYS B 1 222 ? 44.34875 34.54431 136.43031 1.000 10.64499 222 CYS B O 1
ATOM 9000 N N . VAL B 1 223 ? 42.36412 35.47214 135.89844 1.000 10.00954 223 VAL B N 1
ATOM 9001 C CA . VAL B 1 223 ? 42.90914 36.82653 135.80835 1.000 9.61709 223 VAL B CA 1
ATOM 9002 C C . VAL B 1 223 ? 43.60217 37.21600 137.10939 1.000 9.93705 223 VAL B C 1
ATOM 9003 O O . VAL B 1 223 ? 44.72374 37.73940 137.10351 1.000 9.54321 223 VAL B O 1
ATOM 9016 N N . SER B 1 224 ? 42.93493 36.98339 138.24507 1.000 10.16188 224 SER B N 1
ATOM 9017 C CA . SER B 1 224 ? 43.50546 37.37308 139.53289 1.000 10.04277 224 SER B CA 1
ATOM 9018 C C . SER B 1 224 ? 44.80857 36.63276 139.81422 1.000 10.70287 224 SER B C 1
ATOM 9019 O O . SER B 1 224 ? 45.77468 37.22732 140.30580 1.000 11.77441 224 SER B O 1
ATOM 9027 N N . ARG B 1 225 ? 44.84617 35.32893 139.53335 1.000 10.70421 225 ARG B N 1
ATOM 9028 C CA . ARG B 1 225 ? 46.04657 34.54713 139.80689 1.000 11.21806 225 ARG B CA 1
ATOM 9029 C C . ARG B 1 225 ? 47.22461 35.04550 138.98278 1.000 10.13599 225 ARG B C 1
ATOM 9030 O O . ARG B 1 225 ? 48.35325 35.12860 139.48287 1.000 10.81747 225 ARG B O 1
ATOM 9051 N N . VAL B 1 226 ? 46.98654 35.35675 137.70889 1.000 10.21138 226 VAL B N 1
ATOM 9052 C CA . VAL B 1 226 ? 48.06390 35.81583 136.83797 1.000 9.33233 226 VAL B CA 1
ATOM 9053 C C . VAL B 1 226 ? 48.55718 37.18678 137.27940 1.000 9.26913 226 VAL B C 1
ATOM 9054 O O . VAL B 1 226 ? 49.76672 37.43462 137.35624 1.000 9.75315 226 VAL B O 1
ATOM 9067 N N . GLN B 1 227 ? 47.63067 38.10271 137.56451 1.000 8.85812 227 GLN B N 1
ATOM 9068 C CA . GLN B 1 227 ? 48.03428 39.42572 138.02573 1.000 9.65325 227 GLN B CA 1
ATOM 9069 C C . GLN B 1 227 ? 48.88102 39.32836 139.28487 1.000 10.08797 227 GLN B C 1
ATOM 9070 O O . GLN B 1 227 ? 49.90000 40.01528 139.40862 1.000 11.42769 227 GLN B O 1
ATOM 9084 N N . GLU B 1 228 ? 48.48984 38.45798 140.21711 1.000 10.50796 228 GLU B N 1
ATOM 9085 C CA . GLU B 1 228 ? 49.22604 38.32782 141.46986 1.000 12.47264 228 GLU B CA 1
ATOM 9086 C C . GLU B 1 228 ? 50.57518 37.65356 141.25461 1.000 12.11692 228 GLU B C 1
ATOM 9087 O O . GLU B 1 228 ? 51.60064 38.11411 141.77256 1.000 12.97648 228 GLU B O 1
ATOM 9099 N N . ARG B 1 229 ? 50.59509 36.54130 140.51816 1.000 11.28889 229 ARG B N 1
ATOM 9100 C CA . ARG B 1 229 ? 51.83631 35.78514 140.39119 1.000 10.69321 229 ARG B CA 1
ATOM 9101 C C . ARG B 1 229 ? 52.92693 36.61479 139.72658 1.000 10.81128 229 ARG B C 1
ATOM 9102 O O . ARG B 1 229 ? 54.08450 36.58820 140.16085 1.000 11.08072 229 ARG B O 1
ATOM 9123 N N . TYR B 1 230 ? 52.58225 37.35965 138.67505 1.000 11.61418 230 TYR B N 1
ATOM 9124 C CA . TYR B 1 230 ? 53.57531 38.06170 137.87328 1.000 11.18223 230 TYR B CA 1
ATOM 9125 C C . TYR B 1 230 ? 53.60988 39.56184 138.11468 1.000 10.92380 230 TYR B C 1
ATOM 9126 O O . TYR B 1 230 ? 54.47221 40.24079 137.55201 1.000 11.59136 230 TYR B O 1
ATOM 9144 N N . GLY B 1 231 ? 52.71744 40.09844 138.93953 1.000 10.64499 231 GLY B N 1
ATOM 9145 C CA . GLY B 1 231 ? 52.71289 41.52544 139.19183 1.000 10.03832 231 GLY B CA 1
ATOM 9146 C C . GLY B 1 231 ? 52.45915 42.31966 137.93018 1.000 9.82413 231 GLY B C 1
ATOM 9147 O O . GLY B 1 231 ? 53.18757 43.26545 137.61751 1.000 11.23727 231 GLY B O 1
ATOM 9151 N N . VAL B 1 232 ? 51.41504 41.93905 137.19847 1.000 9.11626 232 VAL B N 1
ATOM 9152 C CA . VAL B 1 232 ? 51.08553 42.55359 135.92196 1.000 9.13868 232 VAL B CA 1
ATOM 9153 C C . VAL B 1 232 ? 49.65900 43.08040 135.96400 1.000 9.68486 232 VAL B C 1
ATOM 9154 O O . VAL B 1 232 ? 48.81158 42.62281 136.73782 1.000 10.84640 232 VAL B O 1
ATOM 9167 N N . GLN B 1 233 ? 49.40666 44.05940 135.10064 1.000 9.97164 233 GLN B N 1
ATOM 9168 C CA . GLN B 1 233 ? 48.05954 44.49118 134.76616 1.000 9.81388 233 GLN B CA 1
ATOM 9169 C C . GLN B 1 233 ? 47.57030 43.61791 133.62065 1.000 8.57899 233 GLN B C 1
ATOM 9170 O O . GLN B 1 233 ? 48.17762 43.61233 132.54524 1.000 9.83672 233 GLN B O 1
ATOM 9184 N N . VAL B 1 234 ? 46.49150 42.87928 133.84319 1.000 8.58363 234 VAL B N 1
ATOM 9185 C CA . VAL B 1 234 ? 45.88673 42.08934 132.77339 1.000 7.91992 234 VAL B CA 1
ATOM 9186 C C . VAL B 1 234 ? 44.85019 42.92868 132.04469 1.000 8.34432 234 VAL B C 1
ATOM 9187 O O . VAL B 1 234 ? 44.07040 43.66874 132.66104 1.000 9.18154 234 VAL B O 1
ATOM 9200 N N . TYR B 1 235 ? 44.85182 42.80440 130.71944 1.000 7.93297 235 TYR B N 1
ATOM 9201 C CA . TYR B 1 235 ? 43.84278 43.37489 129.84106 1.000 7.76696 235 TYR B CA 1
ATOM 9202 C C . TYR B 1 235 ? 43.06944 42.25358 129.16387 1.000 8.07378 235 TYR B C 1
ATOM 9203 O O . TYR B 1 235 ? 43.64905 41.23366 128.77652 1.000 9.00279 235 TYR B O 1
ATOM 9221 N N . LEU B 1 236 ? 41.76419 42.45824 129.01802 1.000 7.73449 236 LEU B N 1
ATOM 9222 C CA . LEU B 1 236 ? 40.91542 41.68649 128.12145 1.000 7.48033 236 LEU B CA 1
ATOM 9223 C C . LEU B 1 236 ? 40.38766 42.64081 127.05936 1.000 7.19920 236 LEU B C 1
ATOM 9224 O O . LEU B 1 236 ? 40.13807 43.81623 127.34078 1.000 8.45897 236 LEU B O 1
ATOM 9240 N N . GL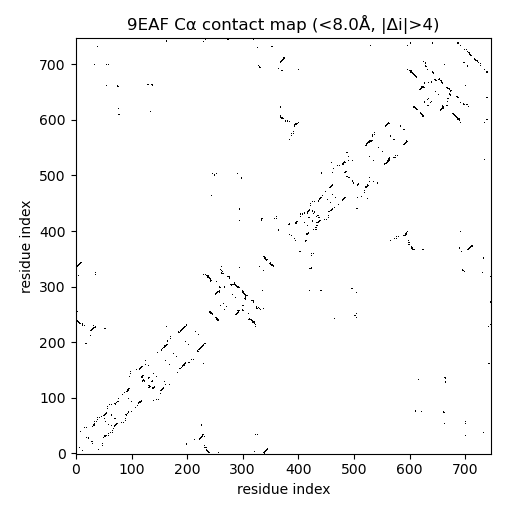U B 1 237 ? 40.21363 42.14349 125.83424 1.000 7.76518 237 GLU B N 1
ATOM 9241 C CA . GLU B 1 237 ? 39.77228 42.98087 124.71404 1.000 8.31938 237 GLU B CA 1
ATOM 9242 C C . GLU B 1 237 ? 38.68551 42.26660 123.91633 1.000 8.11850 237 GLU B C 1
ATOM 9243 O O . GLU B 1 237 ? 38.84891 41.96255 122.73031 1.000 9.52739 237 GLU B O 1
ATOM 9255 N N . PRO B 1 238 ? 37.53847 42.01420 124.53759 1.000 7.58179 238 PRO B N 1
ATOM 9256 C CA . PRO B 1 238 ? 36.41284 41.44140 123.79317 1.000 8.09796 238 PRO B CA 1
ATOM 9257 C C . PRO B 1 238 ? 35.85821 42.43488 122.79105 1.000 8.35489 238 PRO B C 1
ATOM 9258 O O . PRO B 1 238 ? 35.87954 43.65050 123.00599 1.000 8.26096 238 PRO B O 1
ATOM 9269 N N . GLY B 1 239 ? 35.34123 41.89399 121.68966 1.000 7.99894 239 GLY B N 1
ATOM 9270 C CA . GLY B 1 239 ? 34.59165 42.67999 120.73425 1.000 7.51636 239 GLY B CA 1
ATOM 9271 C C . GLY B 1 239 ? 33.13334 42.27669 120.76540 1.000 7.78335 239 GLY B C 1
ATOM 9272 O O . GLY B 1 239 ? 32.27241 43.03777 121.22336 1.000 8.40389 239 GLY B O 1
ATOM 9276 N N . GLU B 1 240 ? 32.86293 41.05471 120.29852 1.000 8.20784 240 GLU B N 1
ATOM 9277 C CA . GLU B 1 240 ? 31.49589 40.55017 120.23589 1.000 9.15726 240 GLU B CA 1
ATOM 9278 C C . GLU B 1 240 ? 30.77511 40.68652 121.57334 1.000 9.27293 240 GLU B C 1
ATOM 9279 O O . GLU B 1 240 ? 29.59722 41.05586 121.61433 1.000 9.47384 240 GLU B O 1
ATOM 9291 N N . ALA B 1 241 ? 31.45783 40.39069 122.68100 1.000 9.06435 241 ALA B N 1
ATOM 9292 C CA . ALA B 1 241 ? 30.77156 40.37961 123.97072 1.000 7.35433 241 ALA B CA 1
ATOM 9293 C C . ALA B 1 241 ? 30.16050 41.73417 124.30692 1.000 7.69203 241 ALA B C 1
ATOM 9294 O O . ALA B 1 241 ? 29.16552 41.79967 125.03648 1.000 8.39247 241 ALA B O 1
ATOM 9301 N N . VAL B 1 242 ? 30.74320 42.82309 123.80694 1.000 8.37871 242 VAL B N 1
ATOM 9302 C CA . VAL B 1 242 ? 30.22665 44.14721 124.13864 1.000 8.57244 242 VAL B CA 1
ATOM 9303 C C . VAL B 1 242 ? 28.83745 44.35559 123.54536 1.000 8.87561 242 VAL B C 1
ATOM 9304 O O . VAL B 1 242 ? 27.95218 44.92654 124.19322 1.000 9.44059 242 VAL B O 1
ATOM 9317 N N . ALA B 1 243 ? 28.62270 43.90408 122.30851 1.000 9.60830 243 ALA B N 1
ATOM 9318 C CA . ALA B 1 243 ? 27.40454 44.21859 121.56789 1.000 8.88839 243 ALA B CA 1
ATOM 9319 C C . ALA B 1 243 ? 26.55736 42.99034 121.24264 1.000 9.63872 243 ALA B C 1
ATOM 9320 O O . ALA B 1 243 ? 25.61614 43.09404 120.44698 1.000 9.38238 243 ALA B O 1
ATOM 9327 N N . LEU B 1 244 ? 26.85575 41.84097 121.84380 1.000 9.03843 244 LEU B N 1
ATOM 9328 C CA . LEU B 1 244 ? 26.06401 40.63543 121.63559 1.000 9.19793 244 LEU B CA 1
ATOM 9329 C C . LEU B 1 244 ? 24.59606 40.88787 121.95969 1.000 9.26590 244 LEU B C 1
ATOM 9330 O O . LEU B 1 244 ? 24.26274 41.40302 123.02788 1.000 8.53862 244 LEU B O 1
ATOM 9346 N N . ASN B 1 245 ? 23.71695 40.51686 121.02814 1.000 8.32948 245 ASN B N 1
ATOM 9347 C CA . ASN B 1 245 ? 22.26888 40.62251 121.21301 1.000 9.41093 245 ASN B CA 1
ATOM 9348 C C . ASN B 1 245 ? 21.84485 42.01495 121.66897 1.000 10.75138 245 ASN B C 1
ATOM 9349 O O . ASN B 1 245 ? 20.94964 42.17292 122.50150 1.000 13.67661 245 ASN B O 1
ATOM 9360 N N . ALA B 1 246 ? 22.48260 43.03912 121.10505 1.000 9.58698 246 ALA B N 1
ATOM 9361 C CA . ALA B 1 246 ? 22.18513 44.42388 121.44550 1.000 9.00595 246 ALA B CA 1
ATOM 9362 C C . ALA B 1 246 ? 21.73630 45.25450 120.25084 1.000 9.46829 246 ALA B C 1
ATOM 9363 O O . ALA B 1 246 ? 21.54239 46.46796 120.39732 1.000 12.42671 246 ALA B O 1
ATOM 9370 N N . GLY B 1 247 ? 21.56379 44.64745 119.07944 1.000 9.10896 247 GLY B N 1
ATOM 9371 C CA . GLY B 1 247 ? 21.10928 45.39148 117.92070 1.000 9.85739 247 GLY B CA 1
ATOM 9372 C C . GLY B 1 247 ? 20.24112 44.54600 117.01572 1.000 9.48237 247 GLY B C 1
ATOM 9373 O O . GLY B 1 247 ? 20.22085 43.31212 117.10052 1.000 9.36330 247 GLY B O 1
ATOM 9377 N N . PHE B 1 248 ? 19.52517 45.24035 116.13192 1.000 10.10649 248 PHE B N 1
ATOM 9378 C CA . PHE B 1 248 ? 18.55334 44.63497 115.23711 1.000 10.31452 248 PHE B CA 1
ATOM 9379 C C . PHE B 1 248 ? 18.72759 45.23369 113.85341 1.000 9.10648 248 PHE B C 1
ATOM 9380 O O . PHE B 1 248 ? 19.29379 46.31585 113.69338 1.000 10.04018 248 PHE B O 1
ATOM 9397 N N . LEU B 1 249 ? 18.23888 44.50454 112.85208 1.000 9.47572 249 LEU B N 1
ATOM 9398 C CA . LEU B 1 249 ? 18.09743 45.00345 111.48992 1.000 9.02927 249 LEU B CA 1
ATOM 9399 C C . LEU B 1 249 ? 16.63104 44.85051 111.12284 1.000 9.92747 249 LEU B C 1
ATOM 9400 O O . LEU B 1 249 ? 16.09716 43.73671 111.14209 1.000 11.21277 249 LEU B O 1
ATOM 9416 N N . VAL B 1 250 ? 15.97413 45.97005 110.84384 1.000 9.74496 250 VAL B N 1
ATOM 9417 C CA . VAL B 1 250 ? 14.54948 45.99739 110.54111 1.000 10.40178 250 VAL B CA 1
ATOM 9418 C C . VAL B 1 250 ? 14.38822 46.15252 109.03529 1.000 10.06761 250 VAL B C 1
ATOM 9419 O O . VAL B 1 250 ? 14.99955 47.03836 108.42545 1.000 10.31444 250 VAL B O 1
ATOM 9432 N N . SER B 1 251 ? 13.56338 45.29522 108.43859 1.000 10.47544 251 SER B N 1
ATOM 9433 C CA . SER B 1 251 ? 13.33377 45.28049 107.00079 1.000 9.83389 251 SER B CA 1
ATOM 9434 C C . SER B 1 251 ? 11.83756 45.23025 106.73452 1.000 10.09963 251 SER B C 1
ATOM 9435 O O . SER B 1 251 ? 11.06463 44.72161 107.55137 1.000 11.92087 251 SER B O 1
ATOM 9443 N N . THR B 1 252 ? 11.43625 45.78011 105.59265 1.000 10.08381 252 THR B N 1
ATOM 9444 C CA . THR B 1 252 ? 10.06065 45.70871 105.12173 1.000 10.43974 252 THR B CA 1
ATOM 9445 C C . THR B 1 252 ? 9.98487 44.76882 103.92557 1.000 9.58952 252 THR B C 1
ATOM 9446 O O . THR B 1 252 ? 10.85793 44.78663 103.04883 1.000 10.40490 252 THR B O 1
ATOM 9457 N N . VAL B 1 253 ? 8.93763 43.94600 103.90256 1.000 9.97007 253 VAL B N 1
ATOM 9458 C CA . VAL B 1 253 ? 8.65432 43.09815 102.75114 1.000 9.87499 253 VAL B CA 1
ATOM 9459 C C . VAL B 1 253 ? 8.17823 43.96797 101.59638 1.000 9.98532 253 VAL B C 1
ATOM 9460 O O . VAL B 1 253 ? 7.24198 44.76376 101.74402 1.000 10.43917 253 VAL B O 1
ATOM 9473 N N . LEU B 1 254 ? 8.80463 43.80385 100.43305 1.000 10.52177 254 LEU B N 1
ATOM 9474 C CA . LEU B 1 254 ? 8.45146 44.56512 99.23735 1.000 10.72622 254 LEU B CA 1
ATOM 9475 C C . LEU B 1 254 ? 7.49555 43.82744 98.30657 1.000 11.79772 254 LEU B C 1
ATOM 9476 O O . LEU B 1 254 ? 6.64192 44.46180 97.67040 1.000 13.78030 254 LEU B O 1
ATOM 9492 N N . ASP B 1 255 ? 7.62884 42.50917 98.18666 1.000 12.00356 255 ASP B N 1
ATOM 9493 C CA . ASP B 1 255 ? 6.77926 41.72330 97.29949 1.000 13.40849 255 ASP B CA 1
ATOM 9494 C C . ASP B 1 255 ? 6.77502 40.29492 97.81799 1.000 12.52002 255 ASP B C 1
ATOM 9495 O O . ASP B 1 255 ? 7.72885 39.85716 98.46902 1.000 12.11283 255 ASP B O 1
ATOM 9504 N N . VAL B 1 256 ? 5.68441 39.58372 97.54426 1.000 11.91731 256 VAL B N 1
ATOM 9505 C CA . VAL B 1 256 ? 5.57265 38.16055 97.83625 1.000 12.91887 256 VAL B CA 1
ATOM 9506 C C . VAL B 1 256 ? 5.11926 37.46466 96.56328 1.000 12.86863 256 VAL B C 1
ATOM 9507 O O . VAL B 1 256 ? 4.20156 37.93617 95.88374 1.000 14.52266 256 VAL B O 1
ATOM 9520 N N . LEU B 1 257 ? 5.76926 36.35721 96.23155 1.000 13.05660 257 LEU B N 1
ATOM 9521 C CA . LEU B 1 257 ? 5.43254 35.61140 95.03138 1.000 14.43743 257 LEU B CA 1
ATOM 9522 C C . LEU B 1 257 ? 5.52039 34.12510 95.33705 1.000 13.35345 257 LEU B C 1
ATOM 9523 O O . LEU B 1 257 ? 5.97049 33.71229 96.40837 1.000 14.96120 257 LEU B O 1
ATOM 9539 N N . GLU B 1 258 ? 5.04112 33.31785 94.39728 1.000 12.87986 258 GLU B N 1
ATOM 9540 C CA . GLU B 1 258 ? 4.97591 31.87395 94.56348 1.000 13.13555 258 GLU B CA 1
ATOM 9541 C C . GLU B 1 258 ? 5.78964 31.21260 93.46364 1.000 13.53857 258 GLU B C 1
ATOM 9542 O O . GLU B 1 258 ? 5.59847 31.50920 92.28018 1.000 13.61762 258 GLU B O 1
ATOM 9554 N N . ASN B 1 259 ? 6.71403 30.33585 93.86119 1.000 12.46781 259 ASN B N 1
ATOM 9555 C CA . ASN B 1 259 ? 7.46367 29.53051 92.89885 1.000 11.83171 259 ASN B CA 1
ATOM 9556 C C . ASN B 1 259 ? 7.96263 28.30668 93.66517 1.000 13.39377 259 ASN B C 1
ATOM 9557 O O . ASN B 1 259 ? 9.00333 28.37212 94.32512 1.000 12.93946 259 ASN B O 1
ATOM 9568 N N . SER B 1 260 ? 7.20951 27.21105 93.58264 1.000 13.45725 260 SER B N 1
ATOM 9569 C CA . SER B 1 260 ? 7.48745 26.03008 94.39728 1.000 14.08272 260 SER B CA 1
ATOM 9570 C C . SER B 1 260 ? 7.58184 26.40453 95.87403 1.000 14.29050 260 SER B C 1
ATOM 9571 O O . SER B 1 260 ? 8.46088 25.93528 96.60102 1.000 15.40098 260 SER B O 1
ATOM 9579 N N . GLY B 1 261 ? 6.67111 27.26377 96.31591 1.000 12.90956 261 GLY B N 1
ATOM 9580 C CA . GLY B 1 261 ? 6.65037 27.75755 97.67941 1.000 13.53987 261 GLY B CA 1
ATOM 9581 C C . GLY B 1 261 ? 6.51603 29.26839 97.73156 1.000 12.12511 261 GLY B C 1
ATOM 9582 O O . GLY B 1 261 ? 6.60654 29.97002 96.72754 1.000 13.96992 261 GLY B O 1
ATOM 9586 N N . ASN B 1 262 ? 6.30272 29.76122 98.95016 1.000 11.79149 262 ASN B N 1
ATOM 9587 C CA . ASN B 1 262 ? 6.16507 31.19518 99.16238 1.000 11.15254 262 ASN B CA 1
ATOM 9588 C C . ASN B 1 262 ? 7.53508 31.85137 99.22886 1.000 10.94270 262 ASN B C 1
ATOM 9589 O O . ASN B 1 262 ? 8.44097 31.36915 99.91394 1.000 11.38073 262 ASN B O 1
ATOM 9600 N N . ILE B 1 263 ? 7.66835 32.97841 98.53909 1.000 11.34436 263 ILE B N 1
ATOM 9601 C CA . ILE B 1 263 ? 8.89559 33.75713 98.50891 1.000 12.26457 263 ILE B CA 1
ATOM 9602 C C . ILE B 1 263 ? 8.54981 35.18092 98.91276 1.000 13.47697 263 ILE B C 1
ATOM 9603 O O . ILE B 1 263 ? 7.55104 35.73537 98.44485 1.000 15.96773 263 ILE B O 1
ATOM 9619 N N . ALA B 1 264 ? 9.35788 35.76810 99.78963 1.000 12.21194 264 ALA B N 1
ATOM 9620 C CA . ALA B 1 264 ? 9.22310 37.17392 100.13935 1.000 12.14821 264 ALA B CA 1
ATOM 9621 C C . ALA B 1 264 ? 10.49891 37.89764 99.74639 1.000 11.65720 264 ALA B C 1
ATOM 9622 O O . ALA B 1 264 ? 11.59864 37.46680 100.11230 1.000 12.75957 264 ALA B O 1
ATOM 9629 N N . VAL B 1 265 ? 10.34766 38.98873 99.00407 1.000 11.25113 265 VAL B N 1
ATOM 9630 C CA . VAL B 1 265 ? 11.45998 39.86997 98.66786 1.000 11.38932 265 VAL B CA 1
ATOM 9631 C C . VAL B 1 265 ? 11.48567 40.99077 99.69814 1.000 10.72085 265 VAL B C 1
ATOM 9632 O O . VAL B 1 265 ? 10.52788 41.76721 99.80788 1.000 11.06000 265 VAL B O 1
ATOM 9645 N N . LEU B 1 266 ? 12.57013 41.06060 100.46450 1.000 10.71026 266 LEU B N 1
ATOM 9646 C CA . LEU B 1 266 ? 12.73295 42.06302 101.50486 1.000 10.43348 266 LEU B CA 1
ATOM 9647 C C . LEU B 1 266 ? 13.50526 43.25784 100.96737 1.000 10.06724 266 LEU B C 1
ATOM 9648 O O . LEU B 1 266 ? 14.17042 43.18309 99.93010 1.000 10.29343 266 LEU B O 1
ATOM 9664 N N . ASP B 1 267 ? 13.43455 44.36554 101.70517 1.000 9.35681 267 ASP B N 1
ATOM 9665 C CA . ASP B 1 267 ? 14.20497 45.54894 101.34998 1.000 8.92404 267 ASP B CA 1
ATOM 9666 C C . ASP B 1 267 ? 15.60313 45.55667 101.96367 1.000 9.22200 267 ASP B C 1
ATOM 9667 O O . ASP B 1 267 ? 16.34355 46.52543 101.76988 1.000 10.90727 267 ASP B O 1
ATOM 9676 N N . THR B 1 268 ? 16.00069 44.48566 102.64960 1.000 9.45263 268 THR B N 1
ATOM 9677 C CA . THR B 1 268 ? 17.38137 44.29701 103.07236 1.000 9.41642 268 THR B CA 1
ATOM 9678 C C . THR B 1 268 ? 18.01305 43.13717 102.30801 1.000 8.38775 268 THR B C 1
ATOM 9679 O O . THR B 1 268 ? 17.33636 42.18767 101.90531 1.000 9.83962 268 THR B O 1
ATOM 9690 N N . SER B 1 269 ? 19.32475 43.23112 102.11362 1.000 8.79909 269 SER B N 1
ATOM 9691 C CA . SER B 1 269 ? 20.10801 42.24089 101.39089 1.000 9.41451 269 SER B CA 1
ATOM 9692 C C . SER B 1 269 ? 21.07838 41.58157 102.35540 1.000 9.44636 269 SER B C 1
ATOM 9693 O O . SER B 1 269 ? 21.75890 42.27255 103.11552 1.000 10.79320 269 SER B O 1
ATOM 9701 N N . ALA B 1 270 ? 21.16596 40.25331 102.31531 1.000 8.53959 270 ALA B N 1
ATOM 9702 C CA . ALA B 1 270 ? 22.21062 39.59428 103.09184 1.000 8.87963 270 ALA B CA 1
ATOM 9703 C C . ALA B 1 270 ? 23.58609 39.93695 102.53545 1.000 9.94682 270 ALA B C 1
ATOM 9704 O O . ALA B 1 270 ? 24.50252 40.28924 103.28616 1.000 9.86616 270 ALA B O 1
ATOM 9711 N N . ALA B 1 271 ? 23.73869 39.86268 101.21224 1.000 9.10462 271 ALA B N 1
ATOM 9712 C CA . ALA B 1 271 ? 25.03297 40.12159 100.59624 1.000 8.52992 271 ALA B CA 1
ATOM 9713 C C . ALA B 1 271 ? 25.56762 41.49923 100.96648 1.000 8.95916 271 ALA B C 1
ATOM 9714 O O . ALA B 1 271 ? 26.77570 41.66981 101.15784 1.000 9.59857 271 ALA B O 1
ATOM 9721 N N . CYS B 1 272 ? 24.69210 42.49815 101.05259 1.000 8.68646 272 CYS B N 1
ATOM 9722 C CA . CYS B 1 272 ? 25.12309 43.86927 101.29863 1.000 7.94369 272 CYS B CA 1
ATOM 9723 C C . CYS B 1 272 ? 25.10307 44.24431 102.77416 1.000 8.31274 272 CYS B C 1
ATOM 9724 O O . CYS B 1 272 ? 25.96433 45.00358 103.22772 1.000 9.17698 272 CYS B O 1
ATOM 9732 N N . HIS B 1 273 ? 24.12587 43.74498 103.53280 1.000 7.29172 273 HIS B N 1
ATOM 9733 C CA . HIS B 1 273 ? 23.82700 44.29029 104.84963 1.000 7.22828 273 HIS B CA 1
ATOM 9734 C C . HIS B 1 273 ? 24.12797 43.34943 106.00211 1.000 8.28442 273 HIS B C 1
ATOM 9735 O O . HIS B 1 273 ? 24.23910 43.81189 107.14302 1.000 9.49504 273 HIS B O 1
ATOM 9749 N N . MET B 1 274 ? 24.24318 42.05010 105.74955 1.000 9.06686 274 MET B N 1
ATOM 9750 C CA . MET B 1 274 ? 24.65693 41.09110 106.77706 1.000 10.56346 274 MET B CA 1
ATOM 9751 C C . MET B 1 274 ? 25.45794 40.00166 106.08906 1.000 9.36787 274 MET B C 1
ATOM 9752 O O . MET B 1 274 ? 25.06120 38.83177 106.05056 1.000 8.80327 274 MET B O 1
ATOM 9766 N N . PRO B 1 275 ? 26.61454 40.36190 105.53725 1.000 9.53972 275 PRO B N 1
ATOM 9767 C CA . PRO B 1 275 ? 27.32189 39.43835 104.64001 1.000 10.17627 275 PRO B CA 1
ATOM 9768 C C . PRO B 1 275 ? 27.72841 38.12852 105.29035 1.000 9.67677 275 PRO B C 1
ATOM 9769 O O . PRO B 1 275 ? 27.83942 37.11779 104.58850 1.000 9.98998 275 PRO B O 1
ATOM 9780 N N . ASP B 1 276 ? 27.95177 38.10288 106.60741 1.000 9.36189 276 ASP B N 1
ATOM 9781 C CA . ASP B 1 276 ? 28.31044 36.84763 107.25626 1.000 10.41661 276 ASP B CA 1
ATOM 9782 C C . ASP B 1 276 ? 27.20496 35.80380 107.12279 1.000 10.12397 276 ASP B C 1
ATOM 9783 O O . ASP B 1 276 ? 27.48240 34.60029 107.18518 1.000 10.90071 276 ASP B O 1
ATOM 9792 N N . VAL B 1 277 ? 25.95600 36.23652 106.94020 1.000 9.87287 277 VAL B N 1
ATOM 9793 C CA . VAL B 1 277 ? 24.85844 35.28855 106.75639 1.000 10.52672 277 VAL B CA 1
ATOM 9794 C C . VAL B 1 277 ? 25.14753 34.36258 105.58230 1.000 12.14167 277 VAL B C 1
ATOM 9795 O O . VAL B 1 277 ? 24.91765 33.14923 105.65474 1.000 12.51943 277 VAL B O 1
ATOM 9808 N N . LEU B 1 278 ? 25.66185 34.91531 104.48727 1.000 11.44046 278 LEU B N 1
ATOM 9809 C CA . LEU B 1 278 ? 25.98687 34.11147 103.31779 1.000 13.00780 278 LEU B CA 1
ATOM 9810 C C . LEU B 1 278 ? 27.37843 33.50050 103.40708 1.000 14.96943 278 LEU B C 1
ATOM 9811 O O . LEU B 1 278 ? 27.58918 32.37567 102.94079 1.000 17.57247 278 LEU B O 1
ATOM 9827 N N . GLU B 1 279 ? 28.33641 34.21435 104.00162 1.000 14.88235 279 GLU B N 1
ATOM 9828 C CA . GLU B 1 279 ? 29.72678 33.77492 103.92652 1.000 16.01147 279 GLU B CA 1
ATOM 9829 C C . GLU B 1 279 ? 30.03812 32.64710 104.90490 1.000 17.27271 279 GLU B C 1
ATOM 9830 O O . GLU B 1 279 ? 30.81062 31.73924 104.57541 1.000 18.52965 279 GLU B O 1
ATOM 9842 N N . MET B 1 280 ? 29.46977 32.68633 106.11269 1.000 17.45174 280 MET B N 1
ATOM 9843 C CA . MET B 1 280 ? 29.84443 31.69838 107.12514 1.000 20.03984 280 MET B CA 1
ATOM 9844 C C . MET B 1 280 ? 29.49383 30.27613 106.71002 1.000 20.53966 280 MET B C 1
ATOM 9845 O O . MET B 1 280 ? 30.39233 29.41667 106.68575 1.000 21.29756 280 MET B O 1
ATOM 9859 N N . PRO B 1 281 ? 28.23527 29.94472 106.40720 1.000 19.21028 281 PRO B N 1
ATOM 9860 C CA . PRO B 1 281 ? 27.02937 30.77202 106.50507 1.000 19.28494 281 PRO B CA 1
ATOM 9861 C C . PRO B 1 281 ? 26.39560 30.61930 107.87477 1.000 19.19721 281 PRO B C 1
ATOM 9862 O O . PRO B 1 281 ? 26.82883 29.78185 108.65780 1.000 21.00951 281 PRO B O 1
ATOM 9873 N N . TYR B 1 282 ? 25.37715 31.41224 108.19785 1.000 16.87967 282 TYR B N 1
ATOM 9874 C CA . TYR B 1 282 ? 24.60487 31.19144 109.41006 1.000 17.02492 282 TYR B CA 1
ATOM 9875 C C . TYR B 1 282 ? 23.21216 31.77270 109.21605 1.000 16.65998 282 TYR B C 1
ATOM 9876 O O . TYR B 1 282 ? 22.96652 32.57333 108.30929 1.000 15.70658 282 TYR B O 1
ATOM 9894 N N . ARG B 1 283 ? 22.30307 31.35522 110.08623 1.000 18.04517 283 ARG B N 1
ATOM 9895 C CA . ARG B 1 283 ? 20.89680 31.71922 109.98955 1.000 17.89571 283 ARG B CA 1
ATOM 9896 C C . ARG B 1 283 ? 20.57056 32.74011 111.07248 1.000 17.64214 283 ARG B C 1
ATOM 9897 O O . ARG B 1 283 ? 20.57641 32.39241 112.26358 1.000 18.85211 283 ARG B O 1
ATOM 9918 N N . PRO B 1 284 ? 20.28188 33.99675 110.72588 1.000 14.64942 284 PRO B N 1
ATOM 9919 C CA . PRO B 1 284 ? 20.03149 34.99567 111.76345 1.000 15.78924 284 PRO B CA 1
ATOM 9920 C C . PRO B 1 284 ? 18.67880 34.77482 112.41523 1.000 15.15696 284 PRO B C 1
ATOM 9921 O O . PRO B 1 284 ? 17.73348 34.29371 111.76669 1.000 16.27824 284 PRO B O 1
ATOM 9932 N N . PRO B 1 285 ? 18.53055 35.12027 113.69601 1.000 14.70079 285 PRO B N 1
ATOM 9933 C CA . PRO B 1 285 ? 17.20726 35.01391 114.32445 1.000 14.11884 285 PRO B CA 1
ATOM 9934 C C . PRO B 1 285 ? 16.27714 36.10791 113.82909 1.000 14.12461 285 PRO B C 1
ATOM 9935 O O . PRO B 1 285 ? 16.68304 37.25798 113.64902 1.000 14.58334 285 PRO B O 1
ATOM 9946 N N . ILE B 1 286 ? 15.01603 35.74248 113.62053 1.000 14.15175 286 ILE B N 1
ATOM 9947 C CA . ILE B 1 286 ? 13.96347 36.69250 113.28577 1.000 13.97846 286 ILE B CA 1
ATOM 9948 C C . ILE B 1 286 ? 12.91021 36.63336 114.38002 1.000 14.66286 286 ILE B C 1
ATOM 9949 O O . ILE B 1 286 ? 12.44373 35.54738 114.74202 1.000 14.98009 286 ILE B O 1
ATOM 9965 N N . ALA B 1 287 ? 12.52918 37.79726 114.89391 1.000 14.26844 287 ALA B N 1
ATOM 9966 C CA . ALA B 1 287 ? 11.47953 37.85246 115.89879 1.000 16.14171 287 ALA B CA 1
ATOM 9967 C C . ALA B 1 287 ? 10.17725 37.33172 115.30449 1.000 17.22275 287 ALA B C 1
ATOM 9968 O O . ALA B 1 287 ? 9.73548 37.78686 114.24458 1.000 17.34894 287 ALA B O 1
ATOM 9975 N N . GLY B 1 288 ? 9.56874 36.36296 115.98404 1.000 17.56858 288 GLY B N 1
ATOM 9976 C CA . GLY B 1 288 ? 8.36171 35.73479 115.49221 1.000 17.49662 288 GLY B CA 1
ATOM 9977 C C . GLY B 1 288 ? 8.57702 34.70354 114.40725 1.000 16.82025 288 GLY B C 1
ATOM 9978 O O . GLY B 1 288 ? 7.59804 34.10900 113.93646 1.000 17.70790 288 GLY B O 1
ATOM 9982 N N . GLY B 1 289 ? 9.81710 34.46933 113.99419 1.000 16.57656 289 GLY B N 1
ATOM 9983 C CA . GLY B 1 289 ? 10.12045 33.49336 112.96269 1.000 17.75526 289 GLY B CA 1
ATOM 9984 C C . GLY B 1 289 ? 10.53809 32.16576 113.56991 1.000 19.14431 289 GLY B C 1
ATOM 9985 O O . GLY B 1 289 ? 11.21105 32.12503 114.60035 1.000 23.18530 289 GLY B O 1
ATOM 9989 N N . GLY B 1 290 ? 10.11905 31.07955 112.91989 1.000 16.60840 290 GLY B N 1
ATOM 9990 C CA . GLY B 1 290 ? 10.51299 29.74317 113.29813 1.000 16.63637 290 GLY B CA 1
ATOM 9991 C C . GLY B 1 290 ? 11.23045 29.03312 112.16242 1.000 17.88179 290 GLY B C 1
ATOM 9992 O O . GLY B 1 290 ? 11.45286 29.59069 111.08444 1.000 17.97551 290 GLY B O 1
ATOM 9996 N N . GLY B 1 291 ? 11.59386 27.78488 112.43107 1.000 19.14695 291 GLY B N 1
ATOM 9997 C CA . GLY B 1 291 ? 12.15956 26.94627 111.39813 1.000 19.02645 291 GLY B CA 1
ATOM 9998 C C . GLY B 1 291 ? 11.09628 26.46573 110.42988 1.000 19.69490 291 GLY B C 1
ATOM 9999 O O . GLY B 1 291 ? 9.89332 26.58862 110.66148 1.000 19.40359 291 GLY B O 1
ATOM 10003 N N . LEU B 1 292 ? 11.55765 25.91167 109.30944 1.000 21.38633 292 LEU B N 1
ATOM 10004 C CA . LEU B 1 292 ? 10.64168 25.36995 108.31525 1.000 23.12210 292 LEU B CA 1
ATOM 10005 C C . LEU B 1 292 ? 9.70557 24.35011 108.95207 1.000 22.05926 292 LEU B C 1
ATOM 10006 O O . LEU B 1 292 ? 10.14103 23.45540 109.68311 1.000 22.88693 292 LEU B O 1
ATOM 10022 N N . GLY B 1 293 ? 8.41214 24.49607 108.67303 1.000 21.20548 293 GLY B N 1
ATOM 10023 C CA . GLY B 1 293 ? 7.41172 23.56905 109.15419 1.000 22.11557 293 GLY B CA 1
ATOM 10024 C C . GLY B 1 293 ? 6.97133 23.77401 110.58768 1.000 22.57636 293 GLY B C 1
ATOM 10025 O O . GLY B 1 293 ? 6.05709 23.07254 111.04168 1.000 23.50680 293 GLY B O 1
ATOM 10029 N N . GLU B 1 294 ? 7.57852 24.71494 111.31342 1.000 22.21004 294 GLU B N 1
ATOM 10030 C CA . GLU B 1 294 ? 7.26536 24.89825 112.72706 1.000 23.55916 294 GLU B CA 1
ATOM 10031 C C . GLU B 1 294 ? 6.04054 25.77983 112.93997 1.000 22.77786 294 GLU B C 1
ATOM 10032 O O . GLU B 1 294 ? 5.30922 25.58548 113.91679 1.000 25.12033 294 GLU B O 1
ATOM 10044 N N . LYS B 1 295 ? 5.81016 26.74802 112.06247 1.000 20.12393 295 LYS B N 1
ATOM 10045 C CA . LYS B 1 295 ? 4.62279 27.59195 112.08522 1.000 17.99717 295 LYS B CA 1
ATOM 10046 C C . LYS B 1 295 ? 3.87097 27.41999 110.76537 1.000 17.97235 295 LYS B C 1
ATOM 10047 O O . LYS B 1 295 ? 4.27312 26.64653 109.89270 1.000 21.05297 295 LYS B O 1
ATOM 10066 N N . ALA B 1 296 ? 2.78790 28.18555 110.60834 1.000 15.03404 296 ALA B N 1
ATOM 10067 C CA . ALA B 1 296 ? 1.78351 27.86557 109.59644 1.000 14.34570 296 ALA B CA 1
ATOM 10068 C C . ALA B 1 296 ? 2.24604 28.14631 108.16695 1.000 13.57529 296 ALA B C 1
ATOM 10069 O O . ALA B 1 296 ? 1.77393 27.48350 107.23569 1.000 16.03554 296 ALA B O 1
ATOM 10076 N N . TYR B 1 297 ? 3.12308 29.12790 107.95873 1.000 13.14888 297 TYR B N 1
ATOM 10077 C CA . TYR B 1 297 ? 3.54271 29.53917 106.62348 1.000 13.61072 297 TYR B CA 1
ATOM 10078 C C . TYR B 1 297 ? 5.05554 29.47131 106.51715 1.000 12.97271 297 TYR B C 1
ATOM 10079 O O . TYR B 1 297 ? 5.75623 30.09219 107.31961 1.000 14.73103 297 TYR B O 1
ATOM 10097 N N . ASP B 1 298 ? 5.55174 28.75179 105.51164 1.000 13.18462 298 ASP B N 1
ATOM 10098 C CA . ASP B 1 298 ? 6.97449 28.72728 105.19939 1.000 14.01854 298 ASP B CA 1
ATOM 10099 C C . ASP B 1 298 ? 7.28303 29.75488 104.11669 1.000 12.19222 298 ASP B C 1
ATOM 10100 O O . ASP B 1 298 ? 6.56737 29.84969 103.11695 1.000 13.04064 298 ASP B O 1
ATOM 10109 N N . TYR B 1 299 ? 8.36456 30.51008 104.31104 1.000 12.02851 299 TYR B N 1
ATOM 10110 C CA . TYR B 1 299 ? 8.83411 31.47390 103.32588 1.000 12.14518 299 TYR B CA 1
ATOM 10111 C C . TYR B 1 299 ? 10.33210 31.33097 103.11696 1.000 12.58792 299 TYR B C 1
ATOM 10112 O O . TYR B 1 299 ? 11.08438 31.09626 104.06575 1.000 13.22198 299 TYR B O 1
ATOM 10130 N N . ARG B 1 300 ? 10.76082 31.50537 101.87641 1.000 11.92299 300 ARG B N 1
ATOM 10131 C CA . ARG B 1 300 ? 12.15360 31.78727 101.57158 1.000 12.62727 300 ARG B CA 1
ATOM 10132 C C . ARG B 1 300 ? 12.28968 33.29920 101.43985 1.000 11.70215 300 ARG B C 1
ATOM 10133 O O . ARG B 1 300 ? 11.58203 33.91983 100.64035 1.000 13.04729 300 ARG B O 1
ATOM 10154 N N . LEU B 1 301 ? 13.17074 33.89146 102.24170 1.000 10.13601 301 LEU B N 1
ATOM 10155 C CA . LEU B 1 301 ? 13.36477 35.33494 102.26072 1.000 10.27571 301 LEU B CA 1
ATOM 10156 C C . LEU B 1 301 ? 14.56413 35.67392 101.38327 1.000 11.65165 301 LEU B C 1
ATOM 10157 O O . LEU B 1 301 ? 15.65893 35.13908 101.59040 1.000 12.65179 301 LEU B O 1
ATOM 10173 N N . GLY B 1 302 ? 14.35361 36.55280 100.40151 1.000 11.15742 302 GLY B N 1
ATOM 10174 C CA . GLY B 1 302 ? 15.40679 36.93870 99.49183 1.000 11.09920 302 GLY B CA 1
ATOM 10175 C C . GLY B 1 302 ? 15.58013 38.44437 99.46876 1.000 10.34459 302 GLY B C 1
ATOM 10176 O O . GLY B 1 302 ? 14.70136 39.20276 99.87073 1.000 10.69146 302 GLY B O 1
ATOM 10180 N N . GLY B 1 303 ? 16.74099 38.86763 98.98005 1.000 10.25442 303 GLY B N 1
ATOM 10181 C CA . GLY B 1 303 ? 17.07851 40.26895 98.94628 1.000 10.94524 303 GLY B CA 1
ATOM 10182 C C . GLY B 1 303 ? 16.54054 40.97867 97.72099 1.000 9.75448 303 GLY B C 1
ATOM 10183 O O . GLY B 1 303 ? 16.05418 40.35745 96.77231 1.000 11.16182 303 GLY B O 1
ATOM 10187 N N . PRO B 1 304 ? 16.62964 42.30756 97.72568 1.000 10.21843 304 PRO B N 1
ATOM 10188 C CA . PRO B 1 304 ? 16.21309 43.11783 96.57315 1.000 11.27763 304 PRO B CA 1
ATOM 10189 C C . PRO B 1 304 ? 17.30212 43.31888 95.53173 1.000 10.81505 304 PRO B C 1
ATOM 10190 O O . PRO B 1 304 ? 17.15792 44.19587 94.67508 1.000 11.19856 304 PRO B O 1
ATOM 10201 N N . THR B 1 305 ? 18.37945 42.55013 95.61595 1.000 11.95554 305 THR B N 1
ATOM 10202 C CA . THR B 1 305 ? 19.47912 42.60093 94.67253 1.000 11.19970 305 THR B CA 1
ATOM 10203 C C . THR B 1 305 ? 19.18908 41.71523 93.46650 1.000 11.67914 305 THR B C 1
ATOM 10204 O O . THR B 1 305 ? 18.31013 40.85334 93.48914 1.000 13.18165 305 THR B O 1
ATOM 10215 N N A CYS B 1 306 ? 19.99821 41.87709 92.42445 0.695 12.37773 306 CYS B N 1
ATOM 10216 N N B CYS B 1 306 ? 19.92118 41.97572 92.38498 0.305 11.63633 306 CYS B N 1
ATOM 10217 C CA A CYS B 1 306 ? 19.88240 41.06148 91.21948 0.695 14.18656 306 CYS B CA 1
ATOM 10218 C CA B CYS B 1 306 ? 19.94139 41.07042 91.23807 0.305 12.59349 306 CYS B CA 1
ATOM 10219 C C A CYS B 1 306 ? 20.60438 39.71744 91.33203 0.695 17.14019 306 CYS B C 1
ATOM 10220 C C B CYS B 1 306 ? 21.02386 40.01358 91.45574 0.305 9.88135 306 CYS B C 1
ATOM 10221 O O A CYS B 1 306 ? 20.86627 39.06233 90.31828 0.695 23.35170 306 CYS B O 1
ATOM 10222 O O B CYS B 1 306 ? 21.98871 39.87380 90.70137 0.305 5.64719 306 CYS B O 1
ATOM 10237 N N . LEU B 1 307 ? 20.86200 39.28589 92.55659 1.000 12.34033 307 LEU B N 1
ATOM 10238 C CA . LEU B 1 307 ? 21.72734 38.16303 92.87338 1.000 11.56581 307 LEU B CA 1
ATOM 10239 C C . LEU B 1 307 ? 20.86372 36.95620 93.19815 1.000 10.86234 307 LEU B C 1
ATOM 10240 O O . LEU B 1 307 ? 20.11653 36.97291 94.18120 1.000 10.72738 307 LEU B O 1
ATOM 10257 N N . ALA B 1 308 ? 20.99510 35.89986 92.39830 1.000 13.72156 308 ALA B N 1
ATOM 10258 C CA . ALA B 1 308 ? 20.23739 34.68368 92.66316 1.000 15.26102 308 ALA B CA 1
ATOM 10259 C C . ALA B 1 308 ? 20.53569 34.15436 94.05692 1.000 13.90294 308 ALA B C 1
ATOM 10260 O O . ALA B 1 308 ? 19.64161 33.65092 94.74560 1.000 14.60620 308 ALA B O 1
ATOM 10267 N N . GLY B 1 309 ? 21.78081 34.28314 94.49773 1.000 13.61176 309 GLY B N 1
ATOM 10268 C CA . GLY B 1 309 ? 22.21390 33.71980 95.75358 1.000 13.80087 309 GLY B CA 1
ATOM 10269 C C . GLY B 1 309 ? 21.98499 34.57806 96.97076 1.000 12.59188 309 GLY B C 1
ATOM 10270 O O . GLY B 1 309 ? 22.35404 34.16258 98.07247 1.000 13.48162 309 GLY B O 1
ATOM 10274 N N . ASP B 1 310 ? 21.37394 35.75539 96.82313 1.000 10.70308 310 ASP B N 1
ATOM 10275 C CA . ASP B 1 310 ? 21.11726 36.63850 97.96327 1.000 9.80386 310 ASP B CA 1
ATOM 10276 C C . ASP B 1 310 ? 19.82801 36.19107 98.65079 1.000 10.98593 310 ASP B C 1
ATOM 10277 O O . ASP B 1 310 ? 18.79676 36.86660 98.63150 1.000 11.48146 310 ASP B O 1
ATOM 10286 N N . VAL B 1 311 ? 19.91017 35.00866 99.25615 1.000 11.92134 311 VAL B N 1
ATOM 10287 C CA . VAL B 1 311 ? 18.80192 34.38215 99.96529 1.000 13.01998 311 VAL B CA 1
ATOM 10288 C C . VAL B 1 311 ? 19.15626 34.38223 101.44343 1.000 13.28782 311 VAL B C 1
ATOM 10289 O O . VAL B 1 311 ? 20.16019 33.78370 101.85537 1.000 14.10550 311 VAL B O 1
ATOM 10302 N N . ILE B 1 312 ? 18.33234 35.06548 102.23408 1.000 13.96891 312 ILE B N 1
ATOM 10303 C CA . ILE B 1 312 ? 18.60905 35.23006 103.65568 1.000 15.57392 312 ILE B CA 1
ATOM 10304 C C . ILE B 1 312 ? 18.37662 33.92344 104.40255 1.000 16.33875 312 ILE B C 1
ATOM 10305 O O . ILE B 1 312 ? 19.14681 33.56231 105.30203 1.000 17.17414 312 ILE B O 1
ATOM 10321 N N . GLY B 1 313 ? 17.32075 33.20316 104.05748 1.000 15.16494 313 GLY B N 1
ATOM 10322 C CA . GLY B 1 313 ? 17.04315 31.93433 104.69694 1.000 13.76107 313 GLY B CA 1
ATOM 10323 C C . GLY B 1 313 ? 15.57710 31.57894 104.57794 1.000 13.29814 313 GLY B C 1
ATOM 10324 O O . GLY B 1 313 ? 14.76736 32.33749 104.04763 1.000 13.67080 313 GLY B O 1
ATOM 10328 N N . ASP B 1 314 ? 15.26039 30.39186 105.08857 1.000 14.45590 314 ASP B N 1
ATOM 10329 C CA . ASP B 1 314 ? 13.90759 29.85078 105.09886 1.000 15.44207 314 ASP B CA 1
ATOM 10330 C C . ASP B 1 314 ? 13.35836 29.92484 106.51646 1.000 14.22314 314 ASP B C 1
ATOM 10331 O O . ASP B 1 314 ? 13.97937 29.40948 107.45115 1.000 14.21699 314 ASP B O 1
ATOM 10340 N N . TYR B 1 315 ? 12.19715 30.56358 106.67125 1.000 12.55818 315 TYR B N 1
ATOM 10341 C CA . TYR B 1 315 ? 11.60406 30.81004 107.97750 1.000 11.81255 315 TYR B CA 1
ATOM 10342 C C . TYR B 1 315 ? 10.10330 30.57000 107.91329 1.000 12.61517 315 TYR B C 1
ATOM 10343 O O . TYR B 1 315 ? 9.47995 30.71614 106.85902 1.000 13.84021 315 TYR B O 1
ATOM 10361 N N . SER B 1 316 ? 9.52002 30.22287 109.05539 1.000 12.79281 316 SER B N 1
ATOM 10362 C CA . SER B 1 316 ? 8.07727 30.07981 109.15979 1.000 11.97167 316 SER B CA 1
ATOM 10363 C C . SER B 1 316 ? 7.49174 31.17309 110.04509 1.000 11.42554 316 SER B C 1
ATOM 10364 O O . SER B 1 316 ? 8.16004 31.70161 110.93831 1.000 12.03970 316 SER B O 1
ATOM 10372 N N . PHE B 1 317 ? 6.22791 31.50658 109.77927 1.000 11.54223 317 PHE B N 1
ATOM 10373 C CA . PHE B 1 317 ? 5.50153 32.52414 110.52586 1.000 12.15673 317 PHE B CA 1
ATOM 10374 C C . PHE B 1 317 ? 4.07074 32.05813 110.75464 1.000 12.83454 317 PHE B C 1
ATOM 10375 O O . PHE B 1 317 ? 3.53061 31.26150 109.98296 1.000 12.65087 317 PHE B O 1
ATOM 10392 N N . ASP B 1 318 ? 3.46179 32.55966 111.83510 1.000 13.59660 318 ASP B N 1
ATOM 10393 C CA . ASP B 1 318 ? 2.10949 32.13922 112.18679 1.000 14.76568 318 ASP B CA 1
ATOM 10394 C C . ASP B 1 318 ? 1.06295 32.77461 111.28143 1.000 12.95655 318 ASP B C 1
ATOM 10395 O O . ASP B 1 318 ? -0.03687 32.23218 111.13461 1.000 12.45695 318 ASP B O 1
ATOM 10404 N N . GLU B 1 319 ? 1.36495 33.92685 110.70301 1.000 12.21018 319 GLU B N 1
ATOM 10405 C CA . GLU B 1 319 ? 0.46585 34.63618 109.80890 1.000 13.51001 319 GLU B CA 1
ATOM 10406 C C . GLU B 1 319 ? 1.24043 34.99767 108.55372 1.000 12.70042 319 GLU B C 1
ATOM 10407 O O . GLU B 1 319 ? 2.47620 34.98441 108.55389 1.000 13.24013 319 GLU B O 1
ATOM 10419 N N . PRO B 1 320 ? 0.54660 35.32967 107.46458 1.000 13.46864 320 PRO B N 1
ATOM 10420 C CA . PRO B 1 320 ? 1.25121 35.60611 106.20793 1.000 13.91646 320 PRO B CA 1
ATOM 10421 C C . PRO B 1 320 ? 2.14927 36.82921 106.30640 1.000 13.42897 320 PRO B C 1
ATOM 10422 O O . PRO B 1 320 ? 1.89142 37.76341 107.06778 1.000 14.04697 320 PRO B O 1
ATOM 10433 N N . LEU B 1 321 ? 3.21322 36.81555 105.50861 1.000 11.74163 321 LEU B N 1
ATOM 10434 C CA . LEU B 1 321 ? 3.95575 38.02515 105.19754 1.000 11.70431 321 LEU B CA 1
ATOM 10435 C C . LEU B 1 321 ? 3.32522 38.66152 103.96984 1.000 13.04216 321 LEU B C 1
ATOM 10436 O O . LEU B 1 321 ? 2.97725 37.96735 103.01259 1.000 15.51596 321 LEU B O 1
ATOM 10452 N N . SER B 1 322 ? 3.17669 39.97567 104.00487 1.000 14.41223 322 SER B N 1
ATOM 10453 C CA A SER B 1 322 ? 2.59687 40.75103 102.92182 0.564 15.01081 322 SER B CA 1
ATOM 10454 C CA B SER B 1 322 ? 2.60160 40.74488 102.91500 0.436 14.97670 322 SER B CA 1
ATOM 10455 C C . SER B 1 322 ? 3.48720 41.94745 102.64703 1.000 13.41582 322 SER B C 1
ATOM 10456 O O . SER B 1 322 ? 4.30899 42.32418 103.48868 1.000 12.90373 322 SER B O 1
ATOM 10469 N N . PRO B 1 323 ? 3.34576 42.57509 101.48416 1.000 11.75116 323 PRO B N 1
ATOM 10470 C CA . PRO B 1 323 ? 4.04493 43.84463 101.27302 1.000 12.11752 323 PRO B CA 1
ATOM 10471 C C . PRO B 1 323 ? 3.64625 44.81900 102.36938 1.000 11.87641 323 PRO B C 1
ATOM 10472 O O . PRO B 1 323 ? 2.46051 45.01855 102.64888 1.000 14.03970 323 PRO B O 1
ATOM 10483 N N . GLY B 1 324 ? 4.64970 45.38806 103.02726 1.000 11.48816 324 GLY B N 1
ATOM 10484 C CA . GLY B 1 324 ? 4.44476 46.23500 104.17345 1.000 12.46341 324 GLY B CA 1
ATOM 10485 C C . GLY B 1 324 ? 4.72877 45.56331 105.50143 1.000 12.62664 324 GLY B C 1
ATOM 10486 O O . GLY B 1 324 ? 4.92293 46.26225 106.50476 1.000 15.09564 324 GLY B O 1
ATOM 10490 N N . SER B 1 325 ? 4.75519 44.23146 105.53843 1.000 12.07927 325 SER B N 1
ATOM 10491 C CA . SER B 1 325 ? 5.13597 43.53607 106.76178 1.000 11.62730 325 SER B CA 1
ATOM 10492 C C . SER B 1 325 ? 6.56004 43.90748 107.14709 1.000 12.09432 325 SER B C 1
ATOM 10493 O O . SER B 1 325 ? 7.43175 44.06722 106.29032 1.000 12.52717 325 SER B O 1
ATOM 10501 N N . ARG B 1 326 ? 6.79485 44.03167 108.44650 1.000 12.58596 326 ARG B N 1
ATOM 10502 C CA . ARG B 1 326 ? 8.12067 44.29987 108.98510 1.000 14.51290 326 ARG B CA 1
ATOM 10503 C C . ARG B 1 326 ? 8.71247 43.01715 109.55368 1.000 13.52945 326 ARG B C 1
ATOM 10504 O O . ARG B 1 326 ? 8.03246 42.26225 110.25460 1.000 15.36931 326 ARG B O 1
ATOM 10508 N N . VAL B 1 327 ? 9.98718 42.78316 109.24816 1.000 13.05386 327 VAL B N 1
ATOM 10509 C CA . VAL B 1 327 ? 10.73678 41.62089 109.70792 1.000 14.36713 327 VAL B CA 1
ATOM 10510 C C . VAL B 1 327 ? 11.92169 42.15226 110.50226 1.000 13.01768 327 VAL B C 1
ATOM 10511 O O . VAL B 1 327 ? 12.61832 43.06088 110.04016 1.000 14.05605 327 VAL B O 1
ATOM 10524 N N . VAL B 1 328 ? 12.12996 41.61958 111.70540 1.000 11.86520 328 VAL B N 1
ATOM 10525 C CA . VAL B 1 328 ? 13.16319 42.11558 112.61413 1.000 12.30107 328 VAL B CA 1
ATOM 10526 C C . VAL B 1 328 ? 14.19612 41.01921 112.82075 1.000 12.38570 328 VAL B C 1
ATOM 10527 O O . VAL B 1 328 ? 13.90824 39.99223 113.45219 1.000 13.51200 328 VAL B O 1
ATOM 10540 N N . PHE B 1 329 ? 15.40245 41.24672 112.30471 1.000 11.83189 329 PHE B N 1
ATOM 10541 C CA . PHE B 1 329 ? 16.53324 40.36038 112.52286 1.000 11.39560 329 PHE B CA 1
ATOM 10542 C C . PHE B 1 329 ? 17.23850 40.76456 113.80763 1.000 11.09120 329 PHE B C 1
ATOM 10543 O O . PHE B 1 329 ? 17.36368 41.95367 114.11231 1.000 12.33689 329 PHE B O 1
ATOM 10560 N N . CYS B 1 330 ? 17.70460 39.77093 114.55429 1.000 10.97557 330 CYS B N 1
ATOM 10561 C CA . CYS B 1 330 ? 18.28742 39.99118 115.86778 1.000 11.00878 330 CYS B CA 1
ATOM 10562 C C . CYS B 1 330 ? 19.78951 39.71288 115.85599 1.000 10.57349 330 CYS B C 1
ATOM 10563 O O . CYS B 1 330 ? 20.32808 39.09546 114.93522 1.000 11.99602 330 CYS B O 1
ATOM 10571 N N . ASP B 1 331 ? 20.46242 40.19104 116.90562 1.000 9.53220 331 ASP B N 1
ATOM 10572 C CA . ASP B 1 331 ? 21.91372 40.05268 117.06826 1.000 9.60224 331 ASP B CA 1
ATOM 10573 C C . ASP B 1 331 ? 22.65337 40.64681 115.87102 1.000 8.95600 331 ASP B C 1
ATOM 10574 O O . ASP B 1 331 ? 23.59710 40.06096 115.33362 1.000 9.48655 331 ASP B O 1
ATOM 10583 N N . MET B 1 332 ? 22.22414 41.84408 115.47401 1.000 9.34155 332 MET B N 1
ATOM 10584 C CA . MET B 1 332 ? 22.69348 42.49480 114.25797 1.000 9.66512 332 MET B CA 1
ATOM 10585 C C . MET B 1 332 ? 23.63755 43.65895 114.52579 1.000 9.57793 332 MET B C 1
ATOM 10586 O O . MET B 1 332 ? 23.97224 44.40278 113.58988 1.000 9.81083 332 MET B O 1
ATOM 10600 N N . ALA B 1 333 ? 24.08294 43.83280 115.77299 1.000 9.41286 333 ALA B N 1
ATOM 10601 C CA . ALA B 1 333 ? 25.03422 44.89465 116.07289 1.000 8.94752 333 ALA B CA 1
ATOM 10602 C C . ALA B 1 333 ? 26.46627 44.49000 115.75703 1.000 10.12943 333 ALA B C 1
ATOM 10603 O O . ALA B 1 333 ? 27.28348 45.35824 115.43921 1.000 10.71155 333 ALA B O 1
ATOM 10610 N N . ILE B 1 334 ? 26.78728 43.19008 115.83686 1.000 8.80051 334 ILE B N 1
ATOM 10611 C CA . ILE B 1 334 ? 28.16114 42.70829 115.73419 1.000 9.50685 334 ILE B CA 1
ATOM 10612 C C . ILE B 1 334 ? 28.47440 42.31086 114.30032 1.000 8.86607 334 ILE B C 1
ATOM 10613 O O . ILE B 1 334 ? 27.65014 41.70461 113.60471 1.000 9.90433 334 ILE B O 1
ATOM 10629 N N . TYR B 1 335 ? 29.68751 42.64834 113.86428 1.000 9.00906 335 TYR B N 1
ATOM 10630 C CA . TYR B 1 335 ? 30.23677 42.15732 112.60393 1.000 9.74843 335 TYR B CA 1
ATOM 10631 C C . TYR B 1 335 ? 29.25587 42.36453 111.45057 1.000 10.11655 335 TYR B C 1
ATOM 10632 O O . TYR B 1 335 ? 29.07029 41.49701 110.59438 1.000 11.17708 335 TYR B O 1
ATOM 10650 N N . SER B 1 336 ? 28.64264 43.55141 111.42556 1.000 9.07046 336 SER B N 1
ATOM 10651 C CA . SER B 1 336 ? 27.62200 43.91570 110.44956 1.000 9.32549 336 SER B CA 1
ATOM 10652 C C . SER B 1 336 ? 27.94280 45.27791 109.84593 1.000 9.46455 336 SER B C 1
ATOM 10653 O O . SER B 1 336 ? 28.47877 45.36110 108.73619 1.000 8.81376 336 SER B O 1
ATOM 10661 N N . MET B 1 337 ? 27.63174 46.35100 110.57844 1.000 8.51762 337 MET B N 1
ATOM 10662 C CA . MET B 1 337 ? 27.89482 47.70218 110.08891 1.000 9.19007 337 MET B CA 1
ATOM 10663 C C . MET B 1 337 ? 29.37304 47.92517 109.79484 1.000 9.01065 337 MET B C 1
ATOM 10664 O O . MET B 1 337 ? 29.71659 48.73285 108.92095 1.000 9.82088 337 MET B O 1
ATOM 10678 N N . VAL B 1 338 ? 30.26016 47.22847 110.51163 1.000 8.53178 338 VAL B N 1
ATOM 10679 C CA . VAL B 1 338 ? 31.69772 47.38785 110.31519 1.000 8.16122 338 VAL B CA 1
ATOM 10680 C C . VAL B 1 338 ? 32.19039 46.81689 108.99681 1.000 7.40152 338 VAL B C 1
ATOM 10681 O O . VAL B 1 338 ? 33.34470 47.06399 108.62128 1.000 7.80994 338 VAL B O 1
ATOM 10694 N N . LYS B 1 339 ? 31.36343 46.04335 108.28951 1.000 8.29778 339 LYS B N 1
ATOM 10695 C CA . LYS B 1 339 ? 31.84820 45.38111 107.08388 1.000 7.77787 339 LYS B CA 1
ATOM 10696 C C . LYS B 1 339 ? 30.81626 45.34459 105.96149 1.000 7.91095 339 LYS B C 1
ATOM 10697 O O . LYS B 1 339 ? 30.96986 44.54998 105.02466 1.000 9.67587 339 LYS B O 1
ATOM 10716 N N . ASN B 1 340 ? 29.78314 46.18394 106.00657 1.000 7.25719 340 ASN B N 1
ATOM 10717 C CA . ASN B 1 340 ? 28.75938 46.13384 104.97070 1.000 8.12870 340 ASN B CA 1
ATOM 10718 C C . ASN B 1 340 ? 29.22200 46.88203 103.71760 1.000 7.82615 340 ASN B C 1
ATOM 10719 O O . ASN B 1 340 ? 30.30938 47.46172 103.67268 1.000 8.28033 340 ASN B O 1
ATOM 10730 N N . ASN B 1 341 ? 28.41368 46.82814 102.65907 1.000 6.94504 341 ASN B N 1
ATOM 10731 C CA . ASN B 1 341 ? 28.87198 47.26131 101.34800 1.000 6.38666 341 ASN B CA 1
ATOM 10732 C C . ASN B 1 341 ? 27.68852 47.74104 100.51583 1.000 6.97025 341 ASN B C 1
ATOM 10733 O O . ASN B 1 341 ? 26.52950 47.59838 100.90425 1.000 7.54536 341 ASN B O 1
ATOM 10744 N N . THR B 1 342 ? 28.00508 48.31468 99.35027 1.000 7.74674 342 THR B N 1
ATOM 10745 C CA . THR B 1 342 ? 27.01835 48.85656 98.41858 1.000 7.74580 342 THR B CA 1
ATOM 10746 C C . THR B 1 342 ? 26.99412 48.08152 97.10131 1.000 7.81617 342 THR B C 1
ATOM 10747 O O . THR B 1 342 ? 26.72781 48.65323 96.03954 1.000 8.24101 342 THR B O 1
ATOM 10758 N N . PHE B 1 343 ? 27.25120 46.77641 97.16025 1.000 7.63984 343 PHE B N 1
ATOM 10759 C CA . PHE B 1 343 ? 27.15681 45.92380 95.97847 1.000 7.67680 343 PHE B CA 1
ATOM 10760 C C . PHE B 1 343 ? 25.76958 46.05880 95.35267 1.000 8.33047 343 PHE B C 1
ATOM 10761 O O . PHE B 1 343 ? 24.76819 46.23170 96.05112 1.000 8.50340 343 PHE B O 1
ATOM 10778 N N . ASN B 1 344 ? 25.71121 46.00919 94.02067 1.000 8.17214 344 ASN B N 1
ATOM 10779 C CA . ASN B 1 344 ? 24.48048 46.22278 93.25731 1.000 9.51512 344 ASN B CA 1
ATOM 10780 C C . ASN B 1 344 ? 23.93146 47.63736 93.40573 1.000 8.28919 344 ASN B C 1
ATOM 10781 O O . ASN B 1 344 ? 22.81056 47.91009 92.95137 1.000 9.39072 344 ASN B O 1
ATOM 10792 N N . GLY B 1 345 ? 24.67261 48.54507 94.03585 1.000 7.48127 345 GLY B N 1
ATOM 10793 C CA . GLY B 1 345 ? 24.14744 49.86962 94.30278 1.000 8.33776 345 GLY B CA 1
ATOM 10794 C C . GLY B 1 345 ? 23.05738 49.93062 95.35025 1.000 7.36057 345 GLY B C 1
ATOM 10795 O O . GLY B 1 345 ? 22.32399 50.91736 95.40944 1.000 9.90213 345 GLY B O 1
ATOM 10799 N N . MET B 1 346 ? 22.92472 48.91271 96.19299 1.000 7.04132 346 MET B N 1
ATOM 10800 C CA . MET B 1 346 ? 21.94704 48.99359 97.26806 1.000 8.02857 346 MET B CA 1
ATOM 10801 C C . MET B 1 346 ? 22.35587 50.07947 98.25653 1.000 8.87804 346 MET B C 1
ATOM 10802 O O . MET B 1 346 ? 23.52465 50.18578 98.64160 1.000 8.95219 346 MET B O 1
ATOM 10816 N N . ASN B 1 347 ? 21.38657 50.89260 98.66718 1.000 7.50643 347 ASN B N 1
ATOM 10817 C CA . ASN B 1 347 ? 21.65006 51.88327 99.70167 1.000 7.53614 347 ASN B CA 1
ATOM 10818 C C . ASN B 1 347 ? 21.94231 51.19079 101.02659 1.000 8.77295 347 ASN B C 1
ATOM 10819 O O . ASN B 1 347 ? 21.33868 50.16684 101.36154 1.000 10.44193 347 ASN B O 1
ATOM 10830 N N . LEU B 1 348 ? 22.87755 51.76124 101.78005 1.000 8.21848 348 LEU B N 1
ATOM 10831 C CA . LEU B 1 348 ? 23.20299 51.24371 103.09781 1.000 7.81556 348 LEU B CA 1
ATOM 10832 C C . LEU B 1 348 ? 22.02550 51.45879 104.04659 1.000 8.85006 348 LEU B C 1
ATOM 10833 O O . LEU B 1 348 ? 21.30964 52.45688 103.94689 1.000 9.88778 348 LEU B O 1
ATOM 10849 N N . PRO B 1 349 ? 21.79894 50.53891 104.97770 1.000 8.86147 349 PRO B N 1
ATOM 10850 C CA . PRO B 1 349 ? 20.73306 50.75472 105.95714 1.000 9.20536 349 PRO B CA 1
ATOM 10851 C C . PRO B 1 349 ? 21.05615 51.94025 106.84652 1.000 8.98595 349 PRO B C 1
ATOM 10852 O O . PRO B 1 349 ? 22.21682 52.20708 107.17104 1.000 8.78289 349 PRO B O 1
ATOM 10863 N N . ALA B 1 350 ? 20.00789 52.66415 107.22952 1.000 9.21553 350 ALA B N 1
ATOM 10864 C CA . ALA B 1 350 ? 20.16931 53.71944 108.21470 1.000 9.07369 350 ALA B CA 1
ATOM 10865 C C . ALA B 1 350 ? 20.57458 53.11739 109.55413 1.000 9.09358 350 ALA B C 1
ATOM 10866 O O . ALA B 1 350 ? 20.40726 51.92229 109.80264 1.000 9.36208 350 ALA B O 1
ATOM 10873 N N . ILE B 1 351 ? 21.11660 53.96635 110.42275 1.000 9.88848 351 ILE B N 1
ATOM 10874 C CA . ILE B 1 351 ? 21.56046 53.56543 111.75402 1.000 8.63489 351 ILE B CA 1
ATOM 10875 C C . ILE B 1 351 ? 20.77765 54.37419 112.77684 1.000 8.81650 351 ILE B C 1
ATOM 10876 O O . ILE B 1 351 ? 20.81843 55.61146 112.76043 1.000 9.53245 351 ILE B O 1
ATOM 10892 N N . TYR B 1 352 ? 20.07867 53.67670 113.67097 1.000 9.68321 352 TYR B N 1
ATOM 10893 C CA . TYR B 1 352 ? 19.31530 54.29449 114.74049 1.000 11.11371 352 TYR B CA 1
ATOM 10894 C C . TYR B 1 352 ? 19.85473 53.82852 116.08292 1.000 11.36111 352 TYR B C 1
ATOM 10895 O O . TYR B 1 352 ? 20.43140 52.74346 116.20319 1.000 11.27207 352 TYR B O 1
ATOM 10913 N N . LEU B 1 353 ? 19.62772 54.65717 117.09876 1.000 11.90002 353 LEU B N 1
ATOM 10914 C CA . LEU B 1 353 ? 19.99070 54.35207 118.47551 1.000 14.09336 353 LEU B CA 1
ATOM 10915 C C . LEU B 1 353 ? 18.73312 54.45515 119.32166 1.000 15.58622 353 LEU B C 1
ATOM 10916 O O . LEU B 1 353 ? 18.12738 55.52863 119.40762 1.000 17.16634 353 LEU B O 1
ATOM 10932 N N . LYS B 1 354 ? 18.32957 53.34017 119.92117 1.000 14.46528 354 LYS B N 1
ATOM 10933 C CA . LYS B 1 354 ? 17.23517 53.33660 120.87967 1.000 16.71122 354 LYS B CA 1
ATOM 10934 C C . LYS B 1 354 ? 17.82849 53.65938 122.24131 1.000 17.23079 354 LYS B C 1
ATOM 10935 O O . LYS B 1 354 ? 18.62696 52.88453 122.77931 1.000 17.50331 354 LYS B O 1
ATOM 10954 N N . LYS B 1 355 ? 17.44524 54.80448 122.78899 1.000 19.20144 355 LYS B N 1
ATOM 10955 C CA . LYS B 1 355 ? 18.05848 55.28966 124.00778 1.000 21.92769 355 LYS B CA 1
ATOM 10956 C C . LYS B 1 355 ? 17.46069 54.59249 125.22235 1.000 23.92911 355 LYS B C 1
ATOM 10957 O O . LYS B 1 355 ? 16.40107 53.95889 125.16350 1.000 23.10217 355 LYS B O 1
ATOM 10976 N N . GLN B 1 356 ? 18.17554 54.72338 126.33818 1.000 26.20493 356 GLN B N 1
ATOM 10977 C CA . GLN B 1 356 ? 17.74785 54.12772 127.59441 1.000 30.09086 356 GLN B CA 1
ATOM 10978 C C . GLN B 1 356 ? 16.32162 54.52440 127.94748 1.000 30.08031 356 GLN B C 1
ATOM 10979 O O . GLN B 1 356 ? 15.57790 53.71989 128.52179 1.000 31.07979 356 GLN B O 1
ATOM 10993 N N . ASP B 1 357 ? 15.91641 55.75033 127.61326 1.000 29.46505 357 ASP B N 1
ATOM 10994 C CA . ASP B 1 357 ? 14.57871 56.22124 127.95645 1.000 30.49015 357 ASP B CA 1
ATOM 10995 C C . ASP B 1 357 ? 13.50998 55.77204 126.96685 1.000 29.62286 357 ASP B C 1
ATOM 10996 O O . ASP B 1 357 ? 12.35329 56.18402 127.10683 1.000 29.87509 357 ASP B O 1
ATOM 11005 N N . GLY B 1 358 ? 13.85968 54.94253 125.98209 1.000 28.29616 358 GLY B N 1
ATOM 11006 C CA . GLY B 1 358 ? 12.90024 54.42170 125.03371 1.000 27.19955 358 GLY B CA 1
ATOM 11007 C C . GLY B 1 358 ? 12.77191 55.21387 123.75179 1.000 25.71241 358 GLY B C 1
ATOM 11008 O O . GLY B 1 358 ? 12.18208 54.70968 122.78862 1.000 27.22051 358 GLY B O 1
ATOM 11012 N N . SER B 1 359 ? 13.29339 56.43563 123.71028 1.000 24.05064 359 SER B N 1
ATOM 11013 C CA . SER B 1 359 ? 13.25822 57.22923 122.49588 1.000 22.47336 359 SER B CA 1
ATOM 11014 C C . SER B 1 359 ? 14.22783 56.65209 121.46950 1.000 19.62401 359 SER B C 1
ATOM 11015 O O . SER B 1 359 ? 15.19054 55.95792 121.80488 1.000 19.18130 359 SER B O 1
ATOM 11023 N N . ILE B 1 360 ? 13.96510 56.94640 120.20078 1.000 19.52424 360 ILE B N 1
ATOM 11024 C CA . ILE B 1 360 ? 14.79103 56.46513 119.09962 1.000 19.67920 360 ILE B CA 1
ATOM 11025 C C . ILE B 1 360 ? 15.36576 57.66627 118.36275 1.000 18.69521 360 ILE B C 1
ATOM 11026 O O . ILE B 1 360 ? 14.63122 58.59562 118.00601 1.000 20.23549 360 ILE B O 1
ATOM 11042 N N . GLN B 1 361 ? 16.67757 57.64332 118.14186 1.000 16.66215 361 GLN B N 1
ATOM 11043 C CA . GLN B 1 361 ? 17.39825 58.72197 117.48496 1.000 17.32961 361 GLN B CA 1
ATOM 11044 C C . GLN B 1 361 ? 17.97454 58.20486 116.17763 1.000 14.27770 361 GLN B C 1
ATOM 11045 O O . GLN B 1 361 ? 18.60356 57.14230 116.15117 1.000 14.35946 361 GLN B O 1
ATOM 11059 N N . LEU B 1 362 ? 17.77370 58.95797 115.10138 1.000 14.01077 362 LEU B N 1
ATOM 11060 C CA . LEU B 1 362 ? 18.45143 58.66856 113.84525 1.000 12.52642 362 LEU B CA 1
ATOM 11061 C C . LEU B 1 362 ? 19.89603 59.13389 113.96572 1.000 13.10259 362 LEU B C 1
ATOM 11062 O O . LEU B 1 362 ? 20.15294 60.32076 114.19657 1.000 15.81351 362 LEU B O 1
ATOM 11078 N N . VAL B 1 363 ? 20.83422 58.20292 113.82831 1.000 10.95153 363 VAL B N 1
ATOM 11079 C CA . VAL B 1 363 ? 22.25147 58.54046 113.92252 1.000 10.63370 363 VAL B CA 1
ATOM 11080 C C . VAL B 1 363 ? 22.83000 58.88603 112.55624 1.000 10.89250 363 VAL B C 1
ATOM 11081 O O . VAL B 1 363 ? 23.56786 59.86496 112.41495 1.000 11.99489 363 VAL B O 1
ATOM 11094 N N . ARG B 1 364 ? 22.50959 58.09237 111.53875 1.000 9.70974 364 ARG B N 1
ATOM 11095 C CA . ARG B 1 364 ? 23.13922 58.23170 110.23252 1.000 10.34912 364 ARG B CA 1
ATOM 11096 C C . ARG B 1 364 ? 22.19971 57.66029 109.18312 1.000 11.16618 364 ARG B C 1
ATOM 11097 O O . ARG B 1 364 ? 21.66861 56.55968 109.35827 1.000 12.23643 364 ARG B O 1
ATOM 11118 N N . LYS B 1 365 ? 21.98679 58.41955 108.10961 1.000 11.12711 365 LYS B N 1
ATOM 11119 C CA . LYS B 1 365 ? 21.21010 57.98687 106.95824 1.000 12.17310 365 LYS B CA 1
ATOM 11120 C C . LYS B 1 365 ? 22.07480 58.18446 105.72315 1.000 10.97097 365 LYS B C 1
ATOM 11121 O O . LYS B 1 365 ? 22.73968 59.21323 105.58659 1.000 11.77854 365 LYS B O 1
ATOM 11140 N N . PHE B 1 366 ? 22.07240 57.19741 104.83299 1.000 10.21902 366 PHE B N 1
ATOM 11141 C CA . PHE B 1 366 ? 22.96360 57.16851 103.68205 1.000 10.29483 366 PHE B CA 1
ATOM 11142 C C . PHE B 1 366 ? 22.19404 57.41969 102.39064 1.000 10.22544 366 PHE B C 1
ATOM 11143 O O . PHE B 1 366 ? 20.96271 57.41474 102.35569 1.000 10.91080 366 PHE B O 1
ATOM 11160 N N . GLY B 1 367 ? 22.94054 57.64695 101.31991 1.000 9.24047 367 GLY B N 1
ATOM 11161 C CA . GLY B 1 367 ? 22.32753 57.88407 100.03611 1.000 9.98993 367 GLY B CA 1
ATOM 11162 C C . GLY B 1 367 ? 23.27180 57.67750 98.87335 1.000 9.31125 367 GLY B C 1
ATOM 11163 O O . GLY B 1 367 ? 24.32368 57.05003 98.99972 1.000 9.70692 367 GLY B O 1
ATOM 11167 N N . TYR B 1 368 ? 22.87552 58.23162 97.72545 1.000 9.66755 368 TYR B N 1
ATOM 11168 C CA . TYR B 1 368 ? 23.59348 57.99039 96.47769 1.000 9.21799 368 TYR B CA 1
ATOM 11169 C C . TYR B 1 368 ? 25.07827 58.30228 96.59630 1.000 9.55457 368 TYR B C 1
ATOM 11170 O O . TYR B 1 368 ? 25.92033 57.54937 96.09365 1.000 10.16673 368 TYR B O 1
ATOM 11188 N N . GLU B 1 369 ? 25.41989 59.41527 97.24603 1.000 10.02380 369 GLU B N 1
ATOM 11189 C CA . GLU B 1 369 ? 26.81385 59.83926 97.29060 1.000 11.14304 369 GLU B CA 1
ATOM 11190 C C . GLU B 1 369 ? 27.70091 58.81275 97.98441 1.000 9.80708 369 GLU B C 1
ATOM 11191 O O . GLU B 1 369 ? 28.87464 58.66782 97.62677 1.000 10.35907 369 GLU B O 1
ATOM 11203 N N . ASP B 1 370 ? 27.16158 58.08176 98.96039 1.000 9.11713 370 ASP B N 1
ATOM 11204 C CA . ASP B 1 370 ? 27.95620 57.07194 99.65452 1.000 9.10929 370 ASP B CA 1
ATOM 11205 C C . ASP B 1 370 ? 28.30286 55.90266 98.74253 1.000 9.15072 370 ASP B C 1
ATOM 11206 O O . ASP B 1 370 ? 29.37363 55.29768 98.88589 1.000 9.18454 370 ASP B O 1
ATOM 11215 N N . PHE B 1 371 ? 27.40632 55.56949 97.81317 1.000 8.72922 371 PHE B N 1
ATOM 11216 C CA . PHE B 1 371 ? 27.66240 54.54192 96.80881 1.000 8.21669 371 PHE B CA 1
ATOM 11217 C C . PHE B 1 371 ? 28.60589 55.05117 95.72518 1.000 7.67957 371 PHE B C 1
ATOM 11218 O O . PHE B 1 371 ? 29.55771 54.35778 95.34484 1.000 8.59867 371 PHE B O 1
ATOM 11235 N N . LYS B 1 372 ? 28.37560 56.27043 95.23834 1.000 8.91255 372 LYS B N 1
ATOM 11236 C CA . LYS B 1 372 ? 29.11044 56.75372 94.07341 1.000 9.84454 372 LYS B CA 1
ATOM 11237 C C . LYS B 1 372 ? 30.57664 57.01418 94.39377 1.000 10.27690 372 LYS B C 1
ATOM 11238 O O . LYS B 1 372 ? 31.45569 56.71862 93.57719 1.000 11.15884 372 LYS B O 1
ATOM 11257 N N . THR B 1 373 ? 30.85553 57.59145 95.56474 1.000 9.88000 373 THR B N 1
ATOM 11258 C CA . THR B 1 373 ? 32.19960 58.05852 95.89425 1.000 10.27370 373 THR B CA 1
ATOM 11259 C C . THR B 1 373 ? 33.21058 56.92482 96.00660 1.000 9.64138 373 THR B C 1
ATOM 11260 O O . THR B 1 373 ? 34.41817 57.19059 95.99488 1.000 10.38960 373 THR B O 1
ATOM 11271 N N . ARG B 1 374 ? 32.75404 55.67978 96.10648 1.000 9.39345 374 ARG B N 1
ATOM 11272 C CA . ARG B 1 374 ? 33.63574 54.52686 96.21124 1.000 8.16866 374 ARG B CA 1
ATOM 11273 C C . ARG B 1 374 ? 34.12600 54.02225 94.85968 1.000 7.45719 374 ARG B C 1
ATOM 11274 O O . ARG B 1 374 ? 34.97593 53.12946 94.82479 1.000 9.42362 374 ARG B O 1
ATOM 11295 N N . LEU B 1 375 ? 33.62797 54.57568 93.75284 1.000 8.10142 375 LEU B N 1
ATOM 11296 C CA . LEU B 1 375 ? 33.79165 53.96058 92.44236 1.000 8.36819 375 LEU B CA 1
ATOM 11297 C C . LEU B 1 375 ? 34.69401 54.73888 91.49826 1.000 8.28434 375 LEU B C 1
ATOM 11298 O O . LEU B 1 375 ? 35.17945 54.16270 90.51628 1.000 9.51376 375 LEU B O 1
ATOM 11314 N N . SER B 1 376 ? 34.90778 56.02142 91.76061 1.000 9.27453 376 SER B N 1
ATOM 11315 C CA . SER B 1 376 ? 35.82251 56.86891 91.00226 1.000 9.70144 376 SER B CA 1
ATOM 11316 C C . SER B 1 376 ? 35.79296 58.22488 91.68999 1.000 12.67675 376 SER B C 1
ATOM 11317 O O . SER B 1 376 ? 36.40521 59.19194 91.23668 1.000 15.49044 376 SER B O 1
ATOM 11326 N N . HIS C 2 1 ? 30.95289 31.14551 113.27439 1.000 25.11143 1 HIS C N 1
ATOM 11327 C CA . HIS C 2 1 ? 32.06440 32.07403 113.63470 1.000 23.73241 1 HIS C CA 1
ATOM 11328 C C . HIS C 2 1 ? 31.51315 33.48663 113.81085 1.000 21.50228 1 HIS C C 1
ATOM 11329 O O . HIS C 2 1 ? 31.08804 34.12614 112.84606 1.000 20.51873 1 HIS C O 1
ATOM 11345 N N . HIS C 2 2 ? 31.50609 33.95373 115.05839 1.000 19.23617 2 HIS C N 1
ATOM 11346 C CA . HIS C 2 2 ? 31.04581 35.28137 115.46401 1.000 17.85959 2 HIS C CA 1
ATOM 11347 C C . HIS C 2 2 ? 29.53840 35.45847 115.37671 1.000 18.72018 2 HIS C C 1
ATOM 11348 O O . HIS C 2 2 ? 29.04618 36.58852 115.50580 1.000 20.81975 2 HIS C O 1
ATOM 11362 N N . HIS C 2 3 ? 28.78635 34.38186 115.17797 1.000 17.50017 3 HIS C N 1
ATOM 11363 C CA . HIS C 2 3 ? 27.33543 34.48908 115.10013 1.000 17.33475 3 HIS C CA 1
ATOM 11364 C C . HIS C 2 3 ? 26.68525 33.24416 115.68445 1.000 18.60746 3 HIS C C 1
ATOM 11365 O O . HIS C 2 3 ? 25.69397 32.73363 115.15280 1.000 19.49400 3 HIS C O 1
ATOM 11379 N N . SER C 2 4 ? 27.21759 32.75991 116.80434 1.000 17.65387 4 SER C N 1
ATOM 11380 C CA . SER C 2 4 ? 26.77161 31.4984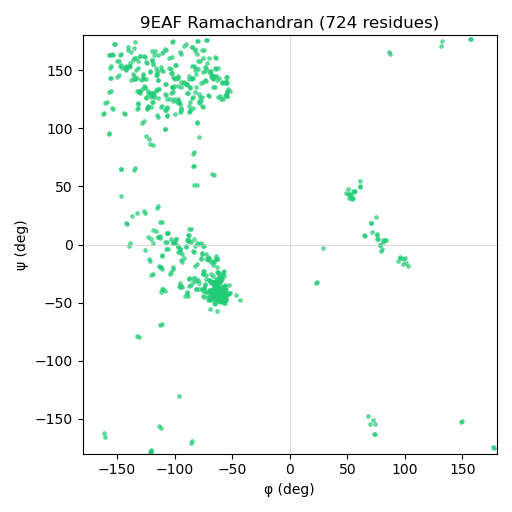8 117.37338 1.000 17.91546 4 SER C CA 1
ATOM 11381 C C . SER C 2 4 ? 25.65212 31.65030 118.39265 1.000 18.31831 4 SER C C 1
ATOM 11382 O O . SER C 2 4 ? 25.04311 30.64141 118.76390 1.000 19.48841 4 SER C O 1
ATOM 11390 N N . SER C 2 5 ? 25.34960 32.87244 118.84238 1.000 16.70619 5 SER C N 1
ATOM 11391 C CA . SER C 2 5 ? 24.58602 33.03014 120.07526 1.000 15.60215 5 SER C CA 1
ATOM 11392 C C . SER C 2 5 ? 23.50076 34.09626 119.96532 1.000 15.85689 5 SER C C 1
ATOM 11393 O O . SER C 2 5 ? 23.07211 34.64999 120.98611 1.000 16.90365 5 SER C O 1
ATOM 11401 N N . GLY C 2 6 ? 23.02468 34.37511 118.75545 1.000 16.28062 6 GLY C N 1
ATOM 11402 C CA . GLY C 2 6 ? 21.94215 35.32704 118.59325 1.000 16.16654 6 GLY C CA 1
ATOM 11403 C C . GLY C 2 6 ? 20.63986 34.81726 119.18007 1.000 18.47505 6 GLY C C 1
ATOM 11404 O O . GLY C 2 6 ? 20.33156 33.62593 119.13890 1.000 20.25562 6 GLY C O 1
ATOM 11408 N N . LEU C 2 7 ? 19.86054 35.74832 119.73135 1.000 18.86351 7 LEU C N 1
ATOM 11409 C CA . LEU C 2 7 ? 18.60039 35.43134 120.38556 1.000 20.04614 7 LEU C CA 1
ATOM 11410 C C . LEU C 2 7 ? 17.58087 36.51592 120.07754 1.000 19.95717 7 LEU C C 1
ATOM 11411 O O . LEU C 2 7 ? 17.93277 37.68287 119.89721 1.000 21.40203 7 LEU C O 1
ATOM 11427 N N . VAL C 2 8 ? 16.31050 36.12584 120.04308 1.000 22.02821 8 VAL C N 1
ATOM 11428 C CA . VAL C 2 8 ? 15.22769 37.09656 119.95610 1.000 23.59982 8 VAL C CA 1
ATOM 11429 C C . VAL C 2 8 ? 14.99652 37.72225 121.32740 1.000 25.15820 8 VAL C C 1
ATOM 11430 O O . VAL C 2 8 ? 14.80879 37.01153 122.31441 1.000 27.20115 8 VAL C O 1
ATOM 11443 N N . HIS D 2 2 ? 31.60925 33.80021 88.51479 1.000 16.32198 2 HIS D N 1
ATOM 11444 C CA . HIS D 2 2 ? 32.51364 34.90999 88.24063 1.000 15.30137 2 HIS D CA 1
ATOM 11445 C C . HIS D 2 2 ? 33.91061 34.56828 88.75540 1.000 18.40754 2 HIS D C 1
ATOM 11446 O O . HIS D 2 2 ? 34.06765 33.74266 89.65328 1.000 21.21024 2 HIS D O 1
ATOM 11459 N N . HIS D 2 3 ? 34.92267 35.20167 88.17163 1.000 18.09107 3 HIS D N 1
ATOM 11460 C CA . HIS D 2 3 ? 36.33049 35.01932 88.53470 1.000 17.17375 3 HIS D CA 1
ATOM 11461 C C . HIS D 2 3 ? 36.92879 33.70976 88.03298 1.000 18.38759 3 HIS D C 1
ATOM 11462 O O . HIS D 2 3 ? 37.93351 33.24495 88.58507 1.000 21.57060 3 HIS D O 1
ATOM 11476 N N . SER D 2 4 ? 36.37338 33.10540 86.98293 1.000 17.06886 4 SER D N 1
ATOM 11477 C CA . SER D 2 4 ? 36.84941 31.80839 86.51752 1.000 17.89843 4 SER D CA 1
ATOM 11478 C C . SER D 2 4 ? 37.89737 31.89647 85.41744 1.000 16.33341 4 SER D C 1
ATOM 11479 O O . SER D 2 4 ? 38.47898 30.86568 85.06219 1.000 17.59266 4 SER D O 1
ATOM 11487 N N . SER D 2 5 ? 38.16589 33.08432 84.87826 1.000 14.44604 5 SER D N 1
ATOM 11488 C CA . SER D 2 5 ? 38.91070 33.19750 83.62976 1.000 13.59924 5 SER D CA 1
ATOM 11489 C C . SER D 2 5 ? 40.02355 34.23480 83.71227 1.000 12.56787 5 SER D C 1
ATOM 11490 O O . SER D 2 5 ? 40.42691 34.80229 82.69526 1.000 13.62487 5 SER D O 1
ATOM 11498 N N . GLY D 2 6 ? 40.54884 34.47582 84.90828 1.000 13.77088 6 GLY D N 1
ATOM 11499 C CA . GLY D 2 6 ? 41.62552 35.43420 85.05328 1.000 14.03424 6 GLY D CA 1
ATOM 11500 C C . GLY D 2 6 ? 42.91928 34.93766 84.43749 1.000 15.69332 6 GLY D C 1
ATOM 11501 O O . GLY D 2 6 ? 43.21833 33.74369 84.42574 1.000 17.32354 6 GLY D O 1
ATOM 11505 N N . LEU D 2 7 ? 43.70303 35.88402 83.92614 1.000 16.28297 7 LEU D N 1
ATOM 11506 C CA . LEU D 2 7 ? 44.96492 35.58535 83.26928 1.000 17.76107 7 LEU D CA 1
ATOM 11507 C C . LEU D 2 7 ? 45.98646 36.65812 83.61496 1.000 19.38718 7 LEU D C 1
ATOM 11508 O O . LEU D 2 7 ? 45.63665 37.81515 83.85579 1.000 19.85559 7 LEU D O 1
ATOM 11524 N N . VAL D 2 8 ? 47.25632 36.26452 83.62735 1.000 21.10875 8 VAL D N 1
ATOM 11525 C CA . VAL D 2 8 ? 48.34711 37.22108 83.79194 1.000 22.98247 8 VAL D CA 1
ATOM 11526 C C . VAL D 2 8 ? 48.64113 37.90356 82.46012 1.000 24.60969 8 VAL D C 1
ATOM 11527 O O . VAL D 2 8 ? 48.66175 37.25203 81.41674 1.000 26.45038 8 VAL D O 1
#

Sequence (747 aa):
QTPCYVVDEALLERNLVILKQVIDRTGCKILLAQAFSMFACYPLIGSYLNGTTASGLFEARLGKEEMGGETHIFSSPAYREDEIDEILSSLCDHVIFNSFSSQWEKYKAKVLASGKSAGLRLNPEHSTQDHYDPCSSPGSRLGITLKKFRPDLLDGIEGLHFHTLCEQDAAPLVETVAVVEEKFGPWLSQMKWLNFGGGHHITRPGYDIDALVSSCVSRVQERYGVQVYLEPGEAVALNAGFLVSTVLDVLENSGNIAVLDTSAACHMPDVLEMPYRPPIAGGGGLGEKAYDYRLGGPTCCLAGDVIGDYSFDEPLSPGSRVVFCDMAIYSMVKNNTFNGMNLPAIYLKKQDGSIQLVRKFGYEDFKTRLSQTPCYVVDEALLERNLVILKQVIDRTGCKILLAQAFSMMFACYPLIGSYLNGTTASGLFEARLGKEEMGGETHIFSSPAYREDEIDEILSLCDHVIFNSFSSQWEKYKAKVLASGKSAGLRLNPEHSTQDHAIYDPCSPGSRLGITLKKFRPDLLDGIEGLHFHTLCEQDAAPLVETVAVVEEKFGPWLSQMKWLNFGGGHHITRPGYDIDALVSCVSRVQERYGVQVYLEPGEAVALNAGFLVSTVLDVLENSGNIAVLDTSAACHMPDVLEMPYRPPIAGGGGLGEKAYDYRLGGPTCCLAGDVIGDYSFDEPLSSPGSRVVFCDMAIYSMVKNNTFNGMNLPAIYLKKQDGSIQLVRKFGYEDFKTRLSHHHSSGLVHHSSGLV

Foldseek 3Di:
DPQAKEFELVLLVLLLVLVLVLCVLAVFFEAAAPLFLPLVCQCVSLVRGQWHEYAADVSLVSGCVRRNGAGEYEYLAYDPVCVLVVLVRHQEYEYFALVRCVVCVVVNVVSNHAYEYEAQLLDAPDDCVFCNRPPHSGHDYLVRDDPVSCVRHAEYEYAGAALDACVVLLVSVVSCCVRVVVPQLRHAEYEDEERYLSQDPPGPSVSNSVSSNVSCVVRVYRYYYHYHLSSRFFRMKTKWFFAAWDDDPFIETEIADWCVFFVVCCQVVNDAFDKVQKAAPPPEDGKYFYAYPAPDPSRTRGIIDHNDDHGGGDMIMTTRRRGPGPVDGHCPRNRFYHWYWYQYPVGDIGGDDGTDNCVNPVVPD/DPQAKEFEVVLLVLLLVLVLVLCVLAVFFEAAAPLFLPLVCQCVSLVRGQWHEYAALVSLVSGCVRRNGAGEYEYLAYDPVCVLVSLVRHQEYEYFALVRCVVCVVVNVVSVHAYAYEAQLLDADDDDLVPFCSRPPRSGHHYLVRDDPVSCVRHAEYEYAGAALDALVVLLVSVVSCCVRVVVPQLRHAEYESEERYLSSDPPHPSVSNSVSSNVSCVVRVYRYYYHYHLSSRFQRMKTKWFFAAWDDDPFIETEIADWCVFFVVCCQVVNDAFDKVQKAAPPPEDGKYFYAYPAPDPSRTRGITDHNDDHHGGDMIMTTRRSGPGPVDGHCPRNRFYHWYWYQYPVRDIGGDDGTDNCVNPVVPD/DVPDDDDD/DPPDDDD

B-factor: mean 15.31, std 7.22, range [4.46, 116.95]

Solvent-accessible surface area: 25002 Å² total

InterPro domains:
  IPR005730 Carboxynorspermidine decarboxylase [PIRSF038941] (5-376)
  IPR005730 Carboxynorspermidine decarboxylase [TIGR01047] (8-375)
  IPR005730 Carboxynorspermidine decarboxylase [cd06829] (10-355)
  IPR009006 Alanine racemase/group IV decarboxylase, C-terminal [G3DSA:2.40.37.10] (241-375)
  IPR009006 Alanine racemase/group IV decarboxylase, C-terminal [SSF50621] (214-365)
  IPR022643 Orn/DAP/Arg decarboxylase 2, C-terminal [PF00278] (13-332)
  IPR029066 PLP-binding barrel [G3DSA:3.20.20.10] (18-240)
  IPR029066 PLP-binding barrel [SSF51419] (16-247)

Organism: NCBI:txid428125

Secondary structure (DSSP, 8-state):
--SEEEEEHHHHHHHHHHHHHHHHHH--EEEEE-----GGGHHHHHTTS-EEEESSHHHHHHHHHHT-SEEEEE-SS--TTTHHHHHHH-SEEEESSHHHHHHHHHHHHHHTPEEEEEB------S----TTSTT--SSB-GGG--GGG-TTEEEEE----SSB-HHHHHHHHHHHHHHHGGGTTT-SEEE--S-B-TTSTT--HHHHHHHHHHHHHHHT-EEEE--SHHHHTT-EEEEEEEEEEEESSSEEEEESS-HHHH-THHHHTT----BTT-B-TTTSSEEEEEE-SSS-TT-EEEEEEESS---TT-EEEEES-SSSSGGG---GGGPPPPEEEEE-TTS-EEEEE---HHHHHTTT-/--SEEEEEHHHHHHHHHHHHHHHHHH--EEEEE-----GGGHHHHHTTS-EEE-SSHHHHHHHHHHT-SEEEEE-SS--TTTHHHHHHH-SEEEESSHHHHHHHHHHHHHHTPEEEEEB-------S-GGG-TTSTT--SSB-GGG--GGG-TTEEEEE----SSB-HHHHHHHHHHHHHHHGGGTTT-SEEE--S-B-TTSTT--HHHHHHHHHHHHHHHT-EEEE--SHHHHTT-EEEEEEEEEEEESSSEEEEESS-HHHH-HHHHHTT----BTT-B-TTTSSEEEEEE-SSS-TT-EEEEEEESS---TT-EEEEES-SSSSGGG---GGGPPPPEEEEE-TTS-EEEEE---HHHHHTTT-/---S----/-------

Radius of gyration: 27.16 Å; Cα contacts (8 Å, |Δi|>4): 1863; chains: 4; bounding box: 72×37×79 Å

Nearest PDB structures (foldseek):
  3n29-assembly1_B  TM=9.498E-01  e=3.870E-52  Campylobacter jejuni subsp. jejuni 81116
  3mt1-assembly1_B  TM=9.498E-01  e=1.330E-43  Sinorhizobium meliloti
  2yxx-assembly1_A  TM=8.390E-01  e=1.198E-24  Thermotoga maritima MSB8
  2p3e-assembly1_B  TM=7.895E-01  e=4.201E-22  Aquifex aeolicus VF5
  1njj-assembly2_C  TM=7.431E-01  e=5.998E-19  Trypanosoma brucei gambiense